Protein AF-A0A9P6M6J8-F1 (afdb_monomer_lite)

Sequence (1151 aa):
MHLSLTLSAIASALVLACSTLVEANVAAGYLLLNPTHGPARLKALADNAANIPINRLFISFARPGMVYVPDSKTLKYVGLNYDNNSEDYGFADLQEKVKQLQDGGVEVFLSVGGWDYGCFPFLYTYYSVGGYGENTPNYYKIKKYGSLQGCTTANQWCYTCEPEAQQTTLESFDIFPEPNSPTWKQATDYVIQHAKGDTPVFHPEMVPGRAWIDPRTGANLTVPGNDYFVTQNRDPYQDLVHLGKELGLAGVDIDYEEMWHADYYKNFKGTSTQGPFTSHQTVYKYAAIMRDVQINIQQIHPSLKLGTASAAVGALSGDWWGGNLKNVWYNFFKWYPEVYNFAAQGTNAGGVNVMTYDLSSNMQYSECPAGQESCPLNKQVSYYMKSYADEGMVAHVGYEIGTPAYPAKDHDPENQLPLTKEEFPIILNELGSKGGFFWELYKPADDDNNVDASHVAQEVCKKALGENEERCKHPIPQPAKSVPTWVEELQQQLPFSLHRFQWRNKNRVMASNRTLLATKDRLARSLSSCPNHSGKLTFSSQRSVWYSRQQSGPQQARLILTPRRAFFSTTAKASKPVSSNPSAAPAASAPCSAPAVASRKAALSGSNTAAAAVASRSIAALPFSYDPTGLSAQSAKKPSCDDLNLKNSFYRRKLPEHLISFTSPKGKQLFREMLEEGYGEGYFSLVGNFTTQSEPAYCGPSSLAMVLNSLEVDPQRQWKGAWRWYSDELLECCAPAEQVKAKGITFNQFACLSKCHCDVQVRRANQTSLEQFKKDLEMVCSRDDIHMVVSFSRKSLGQTGDGHFSPIGGYVPKAGMVLVLDTARFKYPSYFVSVERLWKSLFPVDAETGSSRGYFLLSANPNQPAISLCKIPKSNLGPNLPPNTPATVTESAAATDLDAAAKDLSQLNVNAGSETAISAQDILRNANATPSSLVNNGATATSAASNPTATTSTCTSTPLGSVAAGSTIDSKMSWTSLAQTFCKDLPSRIQSENPQSLERMVSVVLQGVPREYAFWISQQQAHRLRDTTELLESIRATELYSLVSSAFPQPMSISEPGSREEKLSQQQHEGALVFGTLFLMSSPSTLFLTLPGRVSKQFEALRRGALDDEGQNRGKDRVLKEEVERMRSGIVDLVNSFCCCGTKSESPAAV

pLDDT: mean 71.24, std 27.84, range [19.55, 98.81]

Radius of gyration: 41.18 Å; chains: 1; bounding box: 142×121×104 Å

InterPro domains:
  IPR007719 Phytochelatin synthase, N-terminal catalytic domain [PF05023] (650-855)
  IPR007719 Phytochelatin synthase, N-terminal catalytic domain [PS51443] (645-863)
  IPR017853 Glycoside hydrolase superfamily [SSF51445] (236-451)
  IPR038156 Phytochelatin synthase, N-terminal domain superfamily [G3DSA:3.90.70.30] (658-862)
  IPR038765 Papain-like cysteine peptidase superfamily [SSF54001] (655-859)
  IPR040409 Phytochelatin synthase [PTHR33447] (648-1051)

Organism: Mortierella alpina (NCBI:txid64518)

Structure (mmCIF, N/CA/C/O backbone):
data_AF-A0A9P6M6J8-F1
#
_entry.id   AF-A0A9P6M6J8-F1
#
loop_
_atom_site.group_PDB
_atom_site.id
_atom_site.type_symbol
_atom_site.label_atom_id
_atom_site.label_alt_id
_atom_site.label_comp_id
_atom_site.label_asym_id
_atom_site.label_entity_id
_atom_site.label_seq_id
_atom_site.pdbx_PDB_ins_code
_atom_site.Cartn_x
_atom_site.Cartn_y
_atom_site.Cartn_z
_atom_site.occupancy
_atom_site.B_iso_or_equiv
_atom_site.auth_seq_id
_atom_site.auth_comp_id
_atom_site.auth_asym_id
_atom_site.auth_atom_id
_atom_site.pdbx_PDB_model_num
ATOM 1 N N . MET A 1 1 ? -19.722 -8.526 44.271 1.00 37.53 1 MET A N 1
ATOM 2 C CA . MET A 1 1 ? -18.495 -8.701 43.460 1.00 37.53 1 MET A CA 1
ATOM 3 C C . MET A 1 1 ? -18.768 -8.821 41.960 1.00 37.53 1 MET A C 1
ATOM 5 O O . MET A 1 1 ? -18.213 -8.011 41.235 1.00 37.53 1 MET A O 1
ATOM 9 N N . HIS A 1 2 ? -19.617 -9.734 41.462 1.00 28.19 2 HIS A N 1
ATOM 10 C CA . HIS A 1 2 ? -19.750 -9.948 40.003 1.00 28.19 2 HIS A CA 1
ATOM 11 C C . HIS A 1 2 ? -20.159 -8.726 39.149 1.00 28.19 2 HIS A C 1
ATOM 13 O O . HIS A 1 2 ? -19.746 -8.655 37.998 1.00 28.19 2 HIS A O 1
ATOM 19 N N . LEU A 1 3 ? -20.884 -7.739 39.694 1.00 26.09 3 LEU A N 1
ATOM 20 C CA . LEU A 1 3 ? -21.322 -6.556 38.930 1.00 26.09 3 LEU A CA 1
ATOM 21 C C . LEU A 1 3 ? -20.181 -5.617 38.478 1.00 26.09 3 LEU A C 1
ATOM 23 O O . LEU A 1 3 ? -20.353 -4.860 37.527 1.00 26.09 3 LEU A O 1
ATOM 27 N N . SER A 1 4 ? -19.022 -5.648 39.144 1.00 28.45 4 SER A N 1
ATOM 28 C CA . SER A 1 4 ? -17.904 -4.738 38.845 1.00 28.45 4 SER A CA 1
ATOM 29 C C . SER A 1 4 ? -17.068 -5.192 37.644 1.00 28.45 4 SER A C 1
ATOM 31 O O . SER A 1 4 ? -16.562 -4.357 36.902 1.00 28.45 4 SER A O 1
ATOM 33 N N . LEU A 1 5 ? -16.963 -6.506 37.413 1.00 29.12 5 LEU A N 1
ATOM 34 C CA . LEU A 1 5 ? -16.210 -7.081 36.288 1.00 29.12 5 LEU A CA 1
ATOM 35 C C . LEU A 1 5 ? -16.887 -6.801 34.937 1.00 29.12 5 LEU A C 1
ATOM 37 O O . LEU A 1 5 ? -16.212 -6.536 33.945 1.00 29.12 5 LEU A O 1
ATOM 41 N N . THR A 1 6 ? -18.222 -6.799 34.905 1.00 32.31 6 THR A N 1
ATOM 42 C CA . THR A 1 6 ? -18.998 -6.534 33.687 1.00 32.31 6 THR A CA 1
ATOM 43 C C . THR A 1 6 ? -18.896 -5.089 33.199 1.00 32.31 6 THR A C 1
ATOM 45 O O . THR A 1 6 ? -18.901 -4.872 31.991 1.00 32.31 6 THR A O 1
ATOM 48 N N . LEU A 1 7 ? -18.762 -4.094 34.090 1.00 29.31 7 LEU A N 1
ATOM 49 C CA . LEU A 1 7 ? -18.626 -2.698 33.652 1.00 29.31 7 LEU A CA 1
ATOM 50 C C . LEU A 1 7 ? -17.254 -2.396 33.036 1.00 29.31 7 LEU A C 1
ATOM 52 O O . LEU A 1 7 ? -17.211 -1.682 32.037 1.00 29.31 7 LEU A O 1
ATOM 56 N N . SER A 1 8 ? -16.157 -2.967 33.549 1.00 28.59 8 SER A N 1
ATOM 57 C CA . SER A 1 8 ? -14.836 -2.793 32.921 1.00 28.59 8 SER A CA 1
ATOM 58 C C . SER A 1 8 ? -14.794 -3.381 31.508 1.00 28.59 8 SER A C 1
ATOM 60 O O . SER A 1 8 ? -14.312 -2.723 30.591 1.00 28.59 8 SER A O 1
ATOM 62 N N . ALA A 1 9 ? -15.375 -4.569 31.299 1.00 30.28 9 ALA A N 1
ATOM 63 C CA . ALA A 1 9 ? -15.461 -5.183 29.972 1.00 30.28 9 ALA A CA 1
ATOM 64 C C . ALA A 1 9 ? -16.260 -4.322 28.970 1.00 30.28 9 ALA A C 1
ATOM 66 O O . ALA A 1 9 ? -15.858 -4.174 27.816 1.00 30.28 9 ALA A O 1
ATOM 67 N N . ILE A 1 10 ? -17.364 -3.710 29.415 1.00 33.81 10 ILE A N 1
ATOM 68 C CA . ILE A 1 10 ? -18.182 -2.810 28.585 1.00 33.81 10 ILE A CA 1
ATOM 69 C C . ILE A 1 10 ? -17.449 -1.487 28.303 1.00 33.81 10 ILE A C 1
ATOM 71 O O . ILE A 1 10 ? -17.524 -0.983 27.184 1.00 33.81 10 ILE A O 1
ATOM 75 N N . ALA A 1 11 ? -16.697 -0.946 29.268 1.00 28.34 11 ALA A N 1
ATOM 76 C CA . ALA A 1 11 ? -15.881 0.250 29.063 1.00 28.34 11 ALA A CA 1
ATOM 77 C C . ALA A 1 11 ? -14.791 0.021 28.000 1.00 28.34 11 ALA A C 1
ATOM 79 O O . ALA A 1 11 ? -14.691 0.802 27.054 1.00 28.34 11 ALA A O 1
ATOM 80 N N . SER A 1 12 ? -14.041 -1.086 28.086 1.00 30.83 12 SER A N 1
ATOM 81 C CA . SER A 1 12 ? -13.062 -1.471 27.059 1.00 30.83 12 SER A CA 1
ATOM 82 C C . SER A 1 12 ? -13.713 -1.667 25.684 1.00 30.83 12 SER A C 1
ATOM 84 O O . SER A 1 12 ? -13.188 -1.184 24.682 1.00 30.83 12 SER A O 1
ATOM 86 N N . ALA A 1 13 ? -14.887 -2.307 25.624 1.00 30.20 13 ALA A N 1
ATOM 87 C CA . ALA A 1 13 ? -15.611 -2.522 24.372 1.00 30.20 13 ALA A CA 1
ATOM 88 C C . ALA A 1 13 ? -16.101 -1.217 23.711 1.00 30.20 13 ALA A C 1
ATOM 90 O O . ALA A 1 13 ? -16.095 -1.123 22.484 1.00 30.20 13 ALA A O 1
ATOM 91 N N . LEU A 1 14 ? -16.493 -0.196 24.487 1.00 26.81 14 LEU A N 1
ATOM 92 C CA . LEU A 1 14 ? -16.896 1.102 23.927 1.00 26.81 14 LEU A CA 1
ATOM 93 C C . LEU A 1 14 ? -15.711 1.928 23.406 1.00 26.81 14 LEU A C 1
ATOM 95 O O . LEU A 1 14 ? -15.878 2.642 22.419 1.00 26.81 14 LEU A O 1
ATOM 99 N N . VAL A 1 15 ? -14.523 1.817 24.012 1.00 27.34 15 VAL A N 1
ATOM 100 C CA . VAL A 1 15 ? -13.312 2.509 23.524 1.00 27.34 15 VAL A CA 1
ATOM 101 C C . VAL A 1 15 ? -12.905 1.992 22.137 1.00 27.34 15 VAL A C 1
ATOM 103 O O . VAL A 1 15 ? -12.633 2.792 21.245 1.00 27.34 15 VAL A O 1
ATOM 106 N N . LEU A 1 16 ? -12.978 0.676 21.907 1.00 29.61 16 LEU A N 1
ATOM 107 C CA . LEU A 1 16 ? -12.744 0.056 20.591 1.00 29.61 16 LEU A CA 1
ATOM 108 C C . LEU A 1 16 ? -13.822 0.378 19.536 1.00 29.61 16 LEU A C 1
ATOM 110 O O . LEU A 1 16 ? -13.581 0.211 18.342 1.00 29.61 16 LEU A O 1
ATOM 114 N N . ALA A 1 17 ? -15.007 0.845 19.941 1.00 26.95 17 ALA A N 1
ATOM 115 C CA . ALA A 1 17 ? -16.120 1.127 19.031 1.00 26.95 17 ALA A CA 1
ATOM 116 C C . ALA A 1 17 ? -16.129 2.562 18.464 1.00 26.95 17 ALA A C 1
ATOM 118 O O . ALA A 1 17 ? -16.988 2.878 17.637 1.00 26.95 17 ALA A O 1
ATOM 119 N N . CYS A 1 18 ? -15.209 3.434 18.898 1.00 26.75 18 CYS A N 1
ATOM 120 C CA . CYS A 1 18 ? -15.152 4.841 18.480 1.00 26.75 18 CYS A CA 1
ATOM 121 C C . CYS A 1 18 ? -13.843 5.237 17.769 1.00 26.75 18 CYS A C 1
ATOM 123 O O . CYS A 1 18 ? -13.545 6.424 17.624 1.00 26.75 18 CYS A O 1
ATOM 125 N N . SER A 1 19 ? -13.086 4.264 17.262 1.00 26.41 19 SER A N 1
ATOM 126 C CA . SER A 1 19 ? -12.031 4.527 16.284 1.00 26.41 19 SER A CA 1
ATOM 127 C C . SER A 1 19 ? -12.654 4.870 14.927 1.00 26.41 19 SER A C 1
ATOM 129 O O . SER A 1 19 ? -13.289 4.035 14.280 1.00 26.41 19 SER A O 1
ATOM 131 N N . THR A 1 20 ? -12.429 6.092 14.444 1.00 30.48 20 THR A N 1
ATOM 132 C CA . THR A 1 20 ? -12.384 6.341 12.996 1.00 30.48 20 THR A CA 1
ATOM 133 C C . THR A 1 20 ? -11.325 5.439 12.348 1.00 30.48 20 THR A C 1
ATOM 135 O O . THR A 1 20 ? -10.426 4.957 13.035 1.00 30.48 20 THR A O 1
ATOM 138 N N . LEU A 1 21 ? -11.390 5.229 11.028 1.00 36.88 21 LEU A N 1
ATOM 139 C CA . LEU A 1 21 ? -10.290 4.611 10.271 1.00 36.88 21 LEU A CA 1
ATOM 140 C C . LEU A 1 21 ? -9.108 5.591 10.207 1.00 36.88 21 LEU A C 1
ATOM 142 O O . LEU A 1 21 ? -8.902 6.277 9.210 1.00 36.88 21 LEU A O 1
ATOM 146 N N . VAL A 1 22 ? -8.397 5.695 11.327 1.00 39.78 22 VAL A N 1
ATOM 147 C CA . VAL A 1 22 ? -7.125 6.397 11.461 1.00 39.78 22 VAL A CA 1
ATOM 148 C C . VAL A 1 22 ? -6.028 5.378 11.196 1.00 39.78 22 VAL A C 1
ATOM 150 O O . VAL A 1 22 ? -6.061 4.263 11.717 1.00 39.78 22 VAL A O 1
ATOM 153 N N . GLU A 1 23 ? -5.074 5.774 10.370 1.00 53.59 23 GLU A N 1
ATOM 154 C CA . GLU A 1 23 ? -3.781 5.117 10.229 1.00 53.59 23 GLU A CA 1
ATOM 155 C C . GLU A 1 23 ? -3.157 4.949 11.624 1.00 53.59 23 GLU A C 1
ATOM 157 O O . GLU A 1 23 ? -3.067 5.915 12.380 1.00 53.59 23 GLU A O 1
ATOM 162 N N . ALA A 1 24 ? -2.815 3.721 12.018 1.00 64.81 24 ALA A N 1
ATOM 163 C CA . ALA A 1 24 ? -2.282 3.487 13.355 1.00 64.81 24 ALA A CA 1
ATOM 164 C C . ALA A 1 24 ? -0.901 4.143 13.470 1.00 64.81 24 ALA A C 1
ATOM 166 O O . ALA A 1 24 ? -0.001 3.820 12.697 1.00 64.81 24 ALA A O 1
ATOM 167 N N . ASN A 1 25 ? -0.729 5.042 14.440 1.00 85.38 25 ASN A N 1
ATOM 168 C CA . ASN A 1 25 ? 0.564 5.666 14.696 1.00 85.38 25 ASN A CA 1
ATOM 169 C C . ASN A 1 25 ? 1.546 4.605 15.215 1.00 85.38 25 ASN A C 1
ATOM 171 O O . ASN A 1 25 ? 1.278 3.928 16.213 1.00 85.38 25 ASN A O 1
ATOM 175 N N . VAL A 1 26 ? 2.677 4.450 14.526 1.00 88.94 26 VAL A N 1
ATOM 176 C CA . VAL A 1 26 ? 3.645 3.373 14.777 1.00 88.94 26 VAL A CA 1
ATOM 177 C C . VAL A 1 26 ? 5.020 3.950 15.092 1.00 88.94 26 VAL A C 1
ATOM 179 O O . VAL A 1 26 ? 5.544 4.776 14.351 1.00 88.94 26 VAL A O 1
ATOM 182 N N . ALA A 1 27 ? 5.618 3.471 16.177 1.00 93.31 27 ALA A N 1
ATOM 183 C CA . ALA A 1 27 ? 7.047 3.565 16.435 1.00 93.31 27 ALA A CA 1
ATOM 184 C C . ALA A 1 27 ? 7.577 2.129 16.456 1.00 93.31 27 ALA A C 1
ATOM 186 O O . ALA A 1 27 ? 7.214 1.363 17.355 1.00 93.31 27 ALA A O 1
ATOM 187 N N . ALA A 1 28 ? 8.364 1.743 15.450 1.00 93.81 28 ALA A N 1
ATOM 188 C CA . ALA A 1 28 ? 8.821 0.363 15.299 1.00 93.81 28 ALA A CA 1
ATOM 189 C C . ALA A 1 28 ? 10.336 0.225 15.174 1.00 93.81 28 ALA A C 1
ATOM 191 O O . ALA A 1 28 ? 11.006 1.086 14.617 1.00 93.81 28 ALA A O 1
ATOM 192 N N . GLY A 1 29 ? 10.862 -0.905 15.632 1.00 93.31 29 GLY A N 1
ATOM 193 C CA . GLY A 1 29 ? 12.247 -1.293 15.389 1.00 93.31 29 GLY A CA 1
ATOM 194 C C . GLY A 1 29 ? 12.328 -2.659 14.726 1.00 93.31 29 GLY A C 1
ATOM 195 O O . GLY A 1 29 ? 11.470 -3.511 14.961 1.00 93.31 29 GLY A O 1
ATOM 196 N N . TYR A 1 30 ? 13.369 -2.867 13.931 1.00 93.19 30 TYR A N 1
ATOM 197 C CA . TYR A 1 30 ? 13.817 -4.189 13.510 1.00 93.19 30 TYR A CA 1
ATOM 198 C C . TYR A 1 30 ? 14.819 -4.755 14.529 1.00 93.19 30 TYR A C 1
ATOM 200 O O . TYR A 1 30 ? 15.534 -4.008 15.209 1.00 93.19 30 TYR A O 1
ATOM 208 N N . LEU A 1 31 ? 14.840 -6.081 14.656 1.00 94.12 31 LEU A N 1
ATOM 209 C CA . LEU A 1 31 ? 15.809 -6.843 15.437 1.00 94.12 31 LEU A CA 1
ATOM 210 C C . LEU A 1 31 ? 16.305 -8.037 14.617 1.00 94.12 31 LEU A C 1
ATOM 212 O O . LEU A 1 31 ? 15.578 -9.021 14.444 1.00 94.12 31 LEU A O 1
ATOM 216 N N . LEU A 1 32 ? 17.571 -7.974 14.208 1.00 89.62 32 LEU A N 1
ATOM 217 C CA . LEU A 1 32 ? 18.264 -9.054 13.519 1.00 89.62 32 LEU A CA 1
ATOM 218 C C . LEU A 1 32 ? 18.553 -10.219 14.481 1.00 89.62 32 LEU A C 1
ATOM 220 O O . LEU A 1 32 ? 19.483 -10.185 15.299 1.00 89.62 32 LEU A O 1
ATOM 224 N N . LEU A 1 33 ? 17.758 -11.280 14.371 1.00 89.31 33 LEU A N 1
ATOM 225 C CA . LEU A 1 33 ? 17.939 -12.527 15.100 1.00 89.31 33 LEU A CA 1
ATOM 226 C C . LEU A 1 33 ? 19.137 -13.314 14.552 1.00 89.31 33 LEU A C 1
ATOM 228 O O . LEU A 1 33 ? 19.392 -13.386 13.355 1.00 89.31 33 LEU A O 1
ATOM 232 N N . ASN A 1 34 ? 19.914 -13.872 15.478 1.00 84.62 34 ASN A N 1
ATOM 233 C CA . ASN A 1 34 ? 21.111 -14.670 15.230 1.00 84.62 34 ASN A CA 1
ATOM 234 C C . ASN A 1 34 ? 21.470 -15.442 16.518 1.00 84.62 34 ASN A C 1
ATOM 236 O O . ASN A 1 34 ? 21.108 -14.966 17.602 1.00 84.62 34 ASN A O 1
ATOM 240 N N . PRO A 1 35 ? 22.241 -16.547 16.460 1.00 82.25 35 PRO A N 1
ATOM 241 C CA . PRO A 1 35 ? 22.458 -17.407 17.629 1.00 82.25 35 PRO A CA 1
ATOM 242 C C . PRO A 1 35 ? 23.267 -16.743 18.752 1.00 82.25 35 PRO A C 1
ATOM 244 O O . PRO A 1 35 ? 23.207 -17.171 19.902 1.00 82.25 35 PRO A O 1
ATOM 247 N N . THR A 1 36 ? 24.060 -15.719 18.425 1.00 85.38 36 THR A N 1
ATOM 248 C CA . THR A 1 36 ? 25.031 -15.100 19.341 1.00 85.38 36 THR A CA 1
ATOM 249 C C . THR A 1 36 ? 24.397 -14.019 20.217 1.00 85.38 36 THR A C 1
ATOM 251 O O . THR A 1 36 ? 24.779 -13.844 21.375 1.00 85.38 36 THR A O 1
ATOM 254 N N . HIS A 1 37 ? 23.453 -13.253 19.662 1.00 87.06 37 HIS A N 1
ATOM 255 C CA . HIS A 1 37 ? 22.896 -12.056 20.300 1.00 87.06 37 HIS A CA 1
ATOM 256 C C . HIS A 1 37 ? 21.366 -11.967 20.239 1.00 87.06 37 HIS A C 1
ATOM 258 O O . HIS A 1 37 ? 20.782 -11.292 21.089 1.00 87.06 37 HIS A O 1
ATOM 264 N N . GLY A 1 38 ? 20.714 -12.646 19.287 1.00 90.00 38 GLY A N 1
ATOM 265 C CA . GLY A 1 38 ? 19.264 -12.594 19.074 1.00 90.00 38 GLY A CA 1
ATOM 266 C C . GLY A 1 38 ? 18.456 -12.935 20.331 1.00 90.00 38 GLY A C 1
ATOM 267 O O . GLY A 1 38 ? 17.719 -12.067 20.800 1.00 90.00 38 GLY A O 1
ATOM 268 N N . PRO A 1 39 ? 18.633 -14.124 20.943 1.00 92.69 39 PRO A N 1
ATOM 269 C CA . PRO A 1 39 ? 17.901 -14.507 22.153 1.00 92.69 39 PRO A CA 1
ATOM 270 C C . PRO A 1 39 ? 18.103 -13.552 23.336 1.00 92.69 39 PRO A C 1
ATOM 272 O O . PRO A 1 39 ? 17.147 -13.190 24.020 1.00 92.69 39 PRO A O 1
ATOM 275 N N . ALA A 1 40 ? 19.332 -13.075 23.560 1.00 93.94 40 ALA A N 1
ATOM 276 C CA . ALA A 1 40 ? 19.631 -12.155 24.659 1.00 93.94 40 ALA A CA 1
ATOM 277 C C . ALA A 1 40 ? 18.985 -10.770 24.459 1.00 93.94 40 ALA A C 1
ATOM 279 O O . ALA A 1 40 ? 18.443 -10.205 25.411 1.00 93.94 40 ALA A O 1
ATOM 280 N N . ARG A 1 41 ? 19.011 -10.239 23.227 1.00 95.31 41 ARG A N 1
ATOM 281 C CA . ARG A 1 41 ? 18.348 -8.979 22.849 1.00 95.31 41 ARG A CA 1
ATOM 282 C C . ARG A 1 41 ? 16.826 -9.111 22.918 1.00 95.31 41 ARG A C 1
ATOM 284 O O . ARG A 1 41 ? 16.178 -8.305 23.580 1.00 95.31 41 ARG A O 1
ATOM 291 N N . LEU A 1 42 ? 16.254 -10.154 22.311 1.00 96.56 42 LEU A N 1
ATOM 292 C CA . LEU A 1 42 ? 14.807 -10.373 22.299 1.00 96.56 42 LEU A CA 1
ATOM 293 C C . LEU A 1 42 ? 14.250 -10.563 23.716 1.00 96.56 42 LEU A C 1
ATOM 295 O O . LEU A 1 42 ? 13.230 -9.963 24.052 1.00 96.56 42 LEU A O 1
ATOM 299 N N . LYS A 1 43 ? 14.952 -11.312 24.579 1.00 96.31 43 LYS A N 1
ATOM 300 C CA . LYS A 1 43 ? 14.589 -11.425 25.996 1.00 96.31 43 LYS A CA 1
ATOM 301 C C . LYS A 1 43 ? 14.625 -10.066 26.704 1.00 96.31 43 LYS A C 1
ATOM 303 O O . LYS A 1 43 ? 13.709 -9.768 27.458 1.00 96.31 43 LYS A O 1
ATOM 308 N N . ALA A 1 44 ? 15.631 -9.225 26.450 1.00 96.88 44 ALA A N 1
ATOM 309 C CA . ALA A 1 44 ? 15.718 -7.897 27.065 1.00 96.88 44 ALA A CA 1
ATOM 310 C C . ALA A 1 44 ? 14.534 -6.990 26.681 1.00 96.88 44 ALA A C 1
ATOM 312 O O . ALA A 1 44 ? 14.011 -6.279 27.540 1.00 96.88 44 ALA A O 1
ATOM 313 N N . LEU A 1 45 ? 14.076 -7.052 25.424 1.00 97.62 45 LEU A N 1
ATOM 314 C CA . LEU A 1 45 ? 12.857 -6.369 24.977 1.00 97.62 45 LEU A CA 1
ATOM 315 C C . LEU A 1 45 ? 11.604 -6.950 25.656 1.00 97.62 45 LEU A C 1
ATOM 317 O O . LEU A 1 45 ? 10.797 -6.194 26.192 1.00 97.62 45 LEU A O 1
ATOM 321 N N . ALA A 1 46 ? 11.458 -8.279 25.670 1.00 97.81 46 ALA A N 1
ATOM 322 C CA . ALA A 1 46 ? 10.295 -8.977 26.224 1.00 97.81 46 ALA A CA 1
ATOM 323 C C . ALA A 1 46 ? 10.137 -8.783 27.744 1.00 97.81 46 ALA A C 1
ATOM 325 O O . ALA A 1 46 ? 9.042 -8.468 28.208 1.00 97.81 46 ALA A O 1
ATOM 326 N N . ASP A 1 47 ? 11.237 -8.852 28.503 1.00 97.38 47 ASP A N 1
ATOM 327 C CA . ASP A 1 47 ? 11.292 -8.569 29.948 1.00 97.38 47 ASP A CA 1
ATOM 328 C C . ASP A 1 47 ? 10.791 -7.149 30.297 1.00 97.38 47 ASP A C 1
ATOM 330 O O . ASP A 1 47 ? 10.413 -6.886 31.438 1.00 97.38 47 ASP A O 1
ATOM 334 N N . ASN A 1 48 ? 10.794 -6.226 29.326 1.00 97.00 48 ASN A N 1
ATOM 335 C CA . ASN A 1 48 ? 10.466 -4.809 29.495 1.00 97.00 48 ASN A CA 1
ATOM 336 C C . ASN A 1 48 ? 9.318 -4.338 28.576 1.00 97.00 48 ASN A C 1
ATOM 338 O O . ASN A 1 48 ? 9.137 -3.134 28.407 1.00 97.00 48 ASN A O 1
ATOM 342 N N . ALA A 1 49 ? 8.539 -5.248 27.981 1.00 96.44 49 ALA A N 1
ATOM 343 C CA . ALA A 1 49 ? 7.655 -4.977 26.836 1.00 96.44 49 ALA A CA 1
ATOM 344 C C . ALA A 1 49 ? 6.678 -3.787 26.984 1.00 96.44 49 ALA A C 1
ATOM 346 O O . ALA A 1 49 ? 6.413 -3.070 26.017 1.00 96.44 49 ALA A O 1
ATOM 347 N N . ALA A 1 50 ? 6.162 -3.546 28.192 1.00 94.31 50 ALA A N 1
ATOM 348 C CA . ALA A 1 50 ? 5.273 -2.415 28.481 1.00 94.31 50 ALA A CA 1
ATOM 349 C C . ALA A 1 50 ? 5.977 -1.042 28.444 1.00 94.31 50 ALA A C 1
ATOM 351 O O . ALA A 1 50 ? 5.319 -0.023 28.253 1.00 94.31 50 ALA A O 1
ATOM 352 N N . ASN A 1 51 ? 7.302 -1.024 28.616 1.00 94.81 51 ASN A N 1
ATOM 353 C CA . ASN A 1 51 ? 8.118 0.175 28.799 1.00 94.81 51 ASN A CA 1
ATOM 354 C C . ASN A 1 51 ? 9.063 0.464 27.623 1.00 94.81 51 ASN A C 1
ATOM 356 O O . ASN A 1 51 ? 9.633 1.548 27.595 1.00 94.81 51 ASN A O 1
ATOM 360 N N . ILE A 1 52 ? 9.271 -0.458 26.674 1.00 95.88 52 ILE A N 1
ATOM 361 C CA . ILE A 1 52 ? 10.187 -0.208 25.546 1.00 95.88 52 ILE A CA 1
ATOM 362 C C . ILE A 1 52 ? 9.620 0.851 24.579 1.00 95.88 52 ILE A C 1
ATOM 364 O O . ILE A 1 52 ? 8.425 0.799 24.281 1.00 95.88 52 ILE A O 1
ATOM 368 N N . PRO A 1 53 ? 10.440 1.776 24.035 1.00 95.56 53 PRO A N 1
ATOM 369 C CA . PRO A 1 53 ? 9.989 2.931 23.238 1.00 95.56 53 PRO A CA 1
ATOM 370 C C . PRO A 1 53 ? 9.527 2.590 21.802 1.00 95.56 53 PRO A C 1
ATOM 372 O O . PRO A 1 53 ? 9.764 3.342 20.861 1.00 95.56 53 PRO A O 1
ATOM 375 N N . ILE A 1 54 ? 8.853 1.452 21.628 1.00 95.56 54 ILE A N 1
ATOM 376 C CA . ILE A 1 54 ? 8.216 0.983 20.393 1.00 95.56 54 ILE A CA 1
ATOM 377 C C . ILE A 1 54 ? 6.847 0.364 20.708 1.00 95.56 54 ILE A C 1
ATOM 379 O O . ILE A 1 54 ? 6.636 -0.180 21.793 1.00 95.56 54 ILE A O 1
ATOM 383 N N . ASN A 1 55 ? 5.922 0.419 19.748 1.00 95.19 55 ASN A N 1
ATOM 384 C CA . ASN A 1 55 ? 4.663 -0.341 19.760 1.00 95.19 55 ASN A CA 1
ATOM 385 C C . ASN A 1 55 ? 4.606 -1.429 18.670 1.00 95.19 55 ASN A C 1
ATOM 387 O O . ASN A 1 55 ? 3.607 -2.140 18.569 1.00 95.19 55 ASN A O 1
ATOM 391 N N . ARG A 1 56 ? 5.676 -1.603 17.883 1.00 96.62 56 ARG A N 1
ATOM 392 C CA . ARG A 1 56 ? 5.840 -2.704 16.923 1.00 96.62 56 ARG A CA 1
ATOM 393 C C . ARG A 1 56 ? 7.302 -3.157 16.850 1.00 96.62 56 ARG A C 1
ATOM 395 O O . ARG A 1 56 ? 8.208 -2.334 16.926 1.00 96.62 56 ARG A O 1
ATOM 402 N N . LEU A 1 57 ? 7.527 -4.457 16.696 1.00 97.56 57 LEU A N 1
ATOM 403 C CA . LEU A 1 57 ? 8.845 -5.074 16.537 1.00 97.56 57 LEU A CA 1
ATOM 404 C C . LEU A 1 57 ? 8.835 -5.962 15.293 1.00 97.56 57 LEU A C 1
ATOM 406 O O . LEU A 1 57 ? 8.022 -6.878 15.217 1.00 97.56 57 LEU A O 1
ATOM 410 N N . PHE A 1 58 ? 9.759 -5.743 14.365 1.00 96.62 58 PHE A N 1
ATOM 411 C CA . PHE A 1 58 ? 10.031 -6.677 13.277 1.00 96.62 58 PHE A CA 1
ATOM 412 C C . PHE A 1 58 ? 11.209 -7.568 13.689 1.00 96.62 58 PHE A C 1
ATOM 414 O O . PHE A 1 58 ? 12.326 -7.087 13.850 1.00 96.62 58 PHE A O 1
ATOM 421 N N . ILE A 1 59 ? 10.975 -8.862 13.901 1.00 96.12 59 ILE A N 1
ATOM 422 C CA . ILE A 1 59 ? 12.057 -9.844 14.044 1.00 96.12 59 ILE A CA 1
ATOM 423 C C . ILE A 1 59 ? 12.474 -10.326 12.654 1.00 96.12 59 ILE A C 1
ATOM 425 O O . ILE A 1 59 ? 11.620 -10.638 11.820 1.00 96.12 59 ILE A O 1
ATOM 429 N N . SER A 1 60 ? 13.778 -10.358 12.390 1.00 87.19 60 SER A N 1
ATOM 430 C CA . SER A 1 60 ? 14.316 -10.560 11.043 1.00 87.19 60 SER A CA 1
ATOM 431 C C . SER A 1 60 ? 15.570 -11.451 11.042 1.00 87.19 60 SER A C 1
ATOM 433 O O . SER A 1 60 ? 16.234 -11.580 12.065 1.00 87.19 60 SER A O 1
ATOM 435 N N . PHE A 1 61 ? 15.939 -12.146 9.964 1.00 90.31 61 PHE A N 1
ATOM 436 C CA . PHE A 1 61 ? 15.180 -12.411 8.735 1.00 90.31 61 PHE A CA 1
ATOM 437 C C . PHE A 1 61 ? 14.893 -13.912 8.612 1.00 90.31 61 PHE A C 1
ATOM 439 O O . PHE A 1 61 ? 15.790 -14.746 8.766 1.00 90.31 61 PHE A O 1
ATOM 446 N N . ALA A 1 62 ? 13.645 -14.267 8.307 1.00 94.31 62 ALA A N 1
ATOM 447 C CA . ALA A 1 62 ? 13.322 -15.591 7.783 1.00 94.31 62 ALA A CA 1
ATOM 448 C C . ALA A 1 62 ? 13.667 -15.662 6.284 1.00 94.31 62 ALA A C 1
ATOM 450 O O . ALA A 1 62 ? 13.712 -14.645 5.588 1.00 94.31 62 ALA A O 1
ATOM 451 N N . ARG A 1 63 ? 13.940 -16.870 5.782 1.00 94.25 63 ARG A N 1
ATOM 452 C CA . ARG A 1 63 ? 14.355 -17.069 4.386 1.00 94.25 63 ARG A CA 1
ATOM 453 C C . ARG A 1 63 ? 13.174 -17.041 3.414 1.00 94.25 63 ARG A C 1
ATOM 455 O O . ARG A 1 63 ? 12.159 -17.660 3.713 1.00 94.25 63 ARG A O 1
ATOM 462 N N . PRO A 1 64 ? 13.301 -16.442 2.218 1.00 95.38 64 PRO A N 1
ATOM 463 C CA . PRO A 1 64 ? 12.279 -16.548 1.179 1.00 95.38 64 PRO A CA 1
ATOM 464 C C . PRO A 1 64 ? 12.026 -17.992 0.725 1.00 95.38 64 PRO A C 1
ATOM 466 O O . PRO A 1 64 ? 10.893 -18.335 0.409 1.00 95.38 64 PRO A O 1
ATOM 469 N N . GLY A 1 65 ? 13.044 -18.861 0.756 1.00 93.00 65 GLY A N 1
ATOM 470 C CA . GLY A 1 65 ? 12.907 -20.307 0.551 1.00 93.00 65 GLY A CA 1
ATOM 471 C C . GLY A 1 65 ? 12.509 -21.110 1.801 1.00 93.00 65 GLY A C 1
ATOM 472 O O . GLY A 1 65 ? 12.816 -22.304 1.861 1.00 93.00 65 GLY A O 1
ATOM 473 N N . MET A 1 66 ? 11.914 -20.483 2.828 1.00 95.38 66 MET A N 1
ATOM 474 C CA . MET A 1 66 ? 11.602 -21.143 4.103 1.00 95.38 66 MET A CA 1
ATOM 475 C C . MET A 1 66 ? 10.630 -22.321 3.978 1.00 95.38 66 MET A C 1
ATOM 477 O O . MET A 1 66 ? 9.742 -22.348 3.129 1.00 95.38 66 MET A O 1
ATOM 481 N N . VAL A 1 67 ? 10.764 -23.269 4.909 1.00 96.00 67 VAL A N 1
ATOM 482 C CA . VAL A 1 67 ? 9.792 -24.339 5.149 1.00 96.00 67 VAL A CA 1
ATOM 483 C C . VAL A 1 67 ? 9.340 -24.317 6.606 1.00 96.00 67 VAL A C 1
ATOM 485 O O . VAL A 1 67 ? 10.158 -24.379 7.527 1.00 96.00 67 VAL A O 1
ATOM 488 N N . TYR A 1 68 ? 8.024 -24.310 6.806 1.00 97.50 68 TYR A N 1
ATOM 489 C CA . TYR A 1 68 ? 7.368 -24.553 8.085 1.00 97.50 68 TYR A CA 1
ATOM 490 C C . TYR A 1 68 ? 6.199 -25.522 7.891 1.00 97.50 68 TYR A C 1
ATOM 492 O O . TYR A 1 68 ? 5.234 -25.238 7.184 1.00 97.50 68 TYR A O 1
ATOM 500 N N . VAL A 1 69 ? 6.276 -26.688 8.534 1.00 95.75 69 VAL A N 1
ATOM 501 C CA . VAL A 1 69 ? 5.187 -27.668 8.503 1.00 95.75 69 VAL A CA 1
ATOM 502 C C . VAL A 1 69 ? 4.206 -27.324 9.634 1.00 95.75 69 VAL A C 1
ATOM 504 O O . VAL A 1 69 ? 4.645 -27.204 10.777 1.00 95.75 69 VAL A O 1
ATOM 507 N N . PRO A 1 70 ? 2.895 -27.182 9.366 1.00 94.94 70 PRO A N 1
ATOM 508 C CA . PRO A 1 70 ? 1.913 -26.883 10.405 1.00 94.94 70 PRO A CA 1
ATOM 509 C C . PRO A 1 70 ? 1.962 -27.882 11.566 1.00 94.94 70 PRO A C 1
ATOM 511 O O . PRO A 1 70 ? 2.229 -29.068 11.363 1.00 94.94 70 PRO A O 1
ATOM 514 N N . ASP A 1 71 ? 1.734 -27.382 12.778 1.00 94.06 71 ASP A N 1
ATOM 515 C CA . ASP A 1 71 ? 1.883 -28.079 14.061 1.00 94.06 71 ASP A CA 1
ATOM 516 C C . ASP A 1 71 ? 3.298 -28.619 14.380 1.00 94.06 71 ASP A C 1
ATOM 518 O O . ASP A 1 71 ? 3.492 -29.183 15.463 1.00 94.06 71 ASP A O 1
ATOM 522 N N . SER A 1 72 ? 4.316 -28.431 13.520 1.00 96.06 72 SER A N 1
ATOM 523 C CA . SER A 1 72 ? 5.659 -28.991 13.758 1.00 96.06 72 SER A CA 1
ATOM 524 C C . SER A 1 72 ? 6.456 -28.266 14.839 1.00 96.06 72 SER A C 1
ATOM 526 O O . SER A 1 72 ? 7.401 -28.849 15.368 1.00 96.06 72 SER A O 1
ATOM 528 N N . LYS A 1 73 ? 6.104 -27.009 15.147 1.00 96.12 73 LYS A N 1
ATOM 529 C CA . LYS A 1 73 ? 6.636 -26.211 16.269 1.00 96.12 73 LYS A CA 1
ATOM 530 C C . LYS A 1 73 ? 8.162 -26.214 16.336 1.00 96.12 73 LYS A C 1
ATOM 532 O O . LYS A 1 73 ? 8.756 -26.423 17.387 1.00 96.12 73 LYS A O 1
ATOM 537 N N . THR A 1 74 ? 8.797 -26.003 15.182 1.00 96.12 74 THR A N 1
ATOM 538 C CA . THR A 1 74 ? 10.251 -25.866 15.074 1.00 96.12 74 THR A CA 1
ATOM 539 C C . THR A 1 74 ? 10.650 -24.849 14.009 1.00 96.12 74 THR A C 1
ATOM 541 O O . THR A 1 74 ? 10.033 -24.780 12.948 1.00 96.12 74 THR A O 1
ATOM 544 N N . LEU A 1 75 ? 11.709 -24.077 14.273 1.00 95.44 75 LEU A N 1
ATOM 545 C CA . LEU A 1 75 ? 12.259 -23.080 13.341 1.00 95.44 75 LEU A CA 1
ATOM 546 C C . LEU A 1 75 ? 13.313 -23.653 12.374 1.00 95.44 75 LEU A C 1
ATOM 548 O O . LEU A 1 75 ? 13.882 -22.913 11.570 1.00 95.44 75 LEU A O 1
ATOM 552 N N . LYS A 1 76 ? 13.570 -24.968 12.425 1.00 92.94 76 LYS A N 1
ATOM 553 C CA . LYS A 1 76 ? 14.691 -25.659 11.763 1.00 92.94 76 LYS A CA 1
ATOM 554 C C . LYS A 1 76 ? 14.934 -25.297 10.294 1.00 92.94 76 LYS A C 1
ATOM 556 O O . LYS A 1 76 ? 16.085 -25.216 9.873 1.00 92.94 76 LYS A O 1
ATOM 561 N N . TYR A 1 77 ? 13.867 -25.118 9.517 1.00 93.88 77 TYR A N 1
ATOM 562 C CA . TYR A 1 77 ? 13.928 -24.829 8.078 1.00 93.88 77 TYR A CA 1
ATOM 563 C C . TYR A 1 77 ? 13.392 -23.430 7.722 1.00 93.88 77 TYR A C 1
ATOM 565 O O . TYR A 1 77 ? 13.184 -23.119 6.552 1.00 93.88 77 TYR A O 1
ATOM 573 N N . VAL A 1 78 ? 13.214 -22.564 8.726 1.00 93.62 78 VAL A N 1
ATOM 574 C CA . VAL A 1 78 ? 12.776 -21.166 8.564 1.00 93.62 78 VAL A CA 1
ATOM 575 C C . VAL A 1 78 ? 13.948 -20.239 8.203 1.00 93.62 78 VAL A C 1
ATOM 577 O O . VAL A 1 78 ? 13.757 -19.177 7.619 1.00 93.62 78 VAL A O 1
ATOM 580 N N . GLY A 1 79 ? 15.183 -20.628 8.540 1.00 89.00 79 GLY A N 1
ATOM 581 C CA . GLY A 1 79 ? 16.389 -19.831 8.271 1.00 89.00 79 GLY A CA 1
ATOM 582 C C . GLY A 1 79 ? 16.649 -18.685 9.261 1.00 89.00 79 GLY A C 1
ATOM 583 O O . GLY A 1 79 ? 17.639 -17.977 9.110 1.00 89.00 79 GLY A O 1
ATOM 584 N N . LEU A 1 80 ? 15.816 -18.545 10.301 1.00 87.50 80 LEU A N 1
ATOM 585 C CA . LEU A 1 80 ? 15.929 -17.506 11.338 1.00 87.50 80 LEU A CA 1
ATOM 586 C C . LEU A 1 80 ? 17.188 -17.596 12.216 1.00 87.50 80 LEU A C 1
ATOM 588 O O . LEU A 1 80 ? 17.541 -16.615 12.859 1.00 87.50 80 LEU A O 1
ATOM 592 N N . ASN A 1 81 ? 17.829 -18.770 12.301 1.00 82.88 81 ASN A N 1
ATOM 593 C CA . ASN A 1 81 ? 19.017 -19.009 13.133 1.00 82.88 81 ASN A CA 1
ATOM 594 C C . ASN A 1 81 ? 18.885 -18.473 14.582 1.00 82.88 81 ASN A C 1
ATOM 596 O O . ASN A 1 81 ? 19.822 -17.882 15.112 1.00 82.88 81 ASN A O 1
ATOM 600 N N . TYR A 1 82 ? 17.719 -18.640 15.220 1.00 89.19 82 TYR A N 1
ATOM 601 C CA . TYR A 1 82 ? 17.447 -18.058 16.542 1.00 89.19 82 TYR A CA 1
ATOM 602 C C . TYR A 1 82 ? 18.209 -18.783 17.665 1.00 89.19 82 TYR A C 1
ATOM 604 O O . TYR A 1 82 ? 19.023 -18.168 18.350 1.00 89.19 82 TYR A O 1
ATOM 612 N N . ASP A 1 83 ? 18.025 -20.099 17.792 1.00 89.81 83 ASP A N 1
ATOM 613 C CA . ASP A 1 83 ? 18.915 -20.982 18.551 1.00 89.81 83 ASP A CA 1
ATOM 614 C C . ASP A 1 83 ? 19.079 -22.308 17.802 1.00 89.81 83 ASP A C 1
ATOM 616 O O . ASP A 1 83 ? 18.164 -23.117 17.741 1.00 89.81 83 ASP A O 1
ATOM 620 N N . ASN A 1 84 ? 20.263 -22.558 17.246 1.00 86.44 84 ASN A N 1
ATOM 621 C CA . ASN A 1 84 ? 20.535 -23.779 16.481 1.00 86.44 84 ASN A CA 1
ATOM 622 C C . ASN A 1 84 ? 20.949 -24.984 17.360 1.00 86.44 84 ASN A C 1
ATOM 624 O O . ASN A 1 84 ? 21.394 -25.997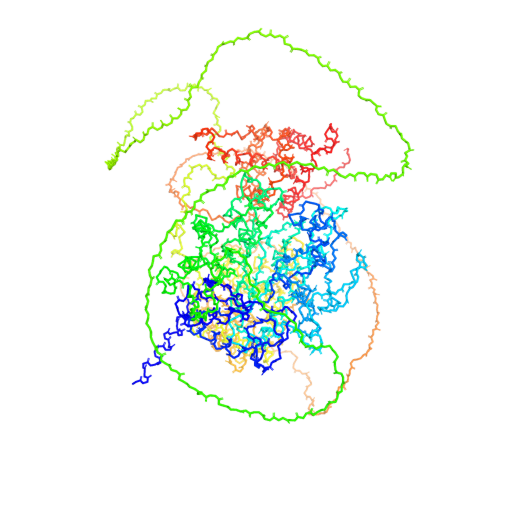 16.817 1.00 86.44 84 ASN A O 1
ATOM 628 N N . ASN A 1 85 ? 20.848 -24.879 18.694 1.00 89.25 85 ASN A N 1
ATOM 629 C CA . ASN A 1 85 ? 21.294 -25.905 19.649 1.00 89.25 85 ASN A CA 1
ATOM 630 C C . ASN A 1 85 ? 20.142 -26.664 20.338 1.00 89.25 85 ASN A C 1
ATOM 632 O O . ASN A 1 85 ? 20.377 -27.733 20.904 1.00 89.25 85 ASN A O 1
ATOM 636 N N . SER A 1 86 ? 18.919 -26.130 20.310 1.00 91.69 86 SER A N 1
ATOM 637 C CA . SER A 1 86 ? 17.707 -26.756 20.857 1.00 91.69 86 SER A CA 1
ATOM 638 C C . SER A 1 86 ? 17.008 -27.670 19.842 1.00 91.69 86 SER A C 1
ATOM 640 O O . SER A 1 86 ? 17.139 -27.509 18.630 1.00 91.69 86 SER A O 1
ATOM 642 N N . GLU A 1 87 ? 16.244 -28.654 20.333 1.00 92.00 87 GLU A N 1
ATOM 643 C CA . GLU A 1 87 ? 15.553 -29.641 19.480 1.00 92.00 87 GLU A CA 1
ATOM 644 C C . GLU A 1 87 ? 14.470 -29.006 18.587 1.00 92.00 87 GLU A C 1
ATOM 646 O O . GLU A 1 87 ? 14.235 -29.469 17.470 1.00 92.00 87 GLU A O 1
ATOM 651 N N . ASP A 1 88 ? 13.842 -27.925 19.057 1.00 95.56 88 ASP A N 1
ATOM 652 C CA . ASP A 1 88 ? 12.841 -27.133 18.341 1.00 95.56 88 ASP A CA 1
ATOM 653 C C . ASP A 1 88 ? 13.447 -25.938 17.577 1.00 95.56 88 ASP A C 1
ATOM 655 O O . ASP A 1 88 ? 12.733 -25.241 16.852 1.00 95.56 88 ASP A O 1
ATOM 659 N N . TYR A 1 89 ? 14.761 -25.725 17.668 1.00 94.88 89 TYR A N 1
ATOM 660 C CA . TYR A 1 89 ? 15.474 -24.563 17.131 1.00 94.88 89 TYR A CA 1
ATOM 661 C C . TYR A 1 89 ? 15.000 -23.218 17.732 1.00 94.88 89 TYR A C 1
ATOM 663 O O . TYR A 1 89 ? 15.005 -22.179 17.065 1.00 94.88 89 TYR A O 1
ATOM 671 N N . GLY A 1 90 ? 14.546 -23.242 18.991 1.00 95.25 90 GLY A N 1
ATOM 672 C CA . GLY A 1 90 ? 14.132 -22.070 19.763 1.00 95.25 90 GLY A CA 1
ATOM 673 C C . GLY A 1 90 ? 12.706 -21.580 19.490 1.00 95.25 90 GLY A C 1
ATOM 674 O O . GLY A 1 90 ? 12.371 -20.455 19.861 1.00 95.25 90 GLY A O 1
ATOM 675 N N . PHE A 1 91 ? 11.855 -22.397 18.860 1.00 97.38 91 PHE A N 1
ATOM 676 C CA . PHE A 1 91 ? 10.453 -22.067 18.577 1.00 97.38 91 PHE A CA 1
ATOM 677 C C . PHE A 1 91 ? 9.667 -21.690 19.842 1.00 97.38 91 PHE A C 1
ATOM 679 O O . PHE A 1 91 ? 8.960 -20.684 19.848 1.00 97.38 91 PHE A O 1
ATOM 686 N N . ALA A 1 92 ? 9.786 -22.479 20.912 1.00 97.69 92 ALA A N 1
ATOM 687 C CA . ALA A 1 92 ? 9.019 -22.290 22.139 1.00 97.69 92 ALA A CA 1
ATOM 688 C C . ALA A 1 92 ? 9.429 -21.015 22.893 1.00 97.69 92 ALA A C 1
ATOM 690 O O . ALA A 1 92 ? 8.564 -20.290 23.381 1.00 97.69 92 ALA A O 1
ATOM 691 N N . ASP A 1 93 ? 10.729 -20.701 22.944 1.00 97.06 93 ASP A N 1
ATOM 692 C CA . ASP A 1 93 ? 11.210 -19.448 23.537 1.00 97.06 93 ASP A CA 1
ATOM 693 C C . ASP A 1 93 ? 10.786 -18.238 22.688 1.00 97.06 93 ASP A C 1
ATOM 695 O O . ASP A 1 93 ? 10.275 -17.262 23.238 1.00 97.06 93 ASP A O 1
ATOM 699 N N . LEU A 1 94 ? 10.883 -18.331 21.353 1.00 97.31 94 LEU A N 1
ATOM 700 C CA . LEU A 1 94 ? 10.413 -17.280 20.448 1.00 97.31 94 LEU A CA 1
ATOM 701 C C . LEU A 1 94 ? 8.909 -17.012 20.621 1.00 97.31 94 LEU A C 1
ATOM 703 O O . LEU A 1 94 ? 8.511 -15.857 20.760 1.00 97.31 94 LEU A O 1
ATOM 707 N N . GLN A 1 95 ? 8.082 -18.061 20.677 1.00 98.12 95 GLN A N 1
ATOM 708 C CA . GLN A 1 95 ? 6.643 -17.966 20.950 1.00 98.12 95 GLN A CA 1
ATOM 709 C C . GLN A 1 95 ? 6.365 -17.316 22.321 1.00 98.12 95 GLN A C 1
ATOM 711 O O . GLN A 1 95 ? 5.477 -16.468 22.440 1.00 98.12 95 GLN A O 1
ATOM 716 N N . GLU A 1 96 ? 7.145 -17.656 23.354 1.00 98.44 96 GLU A N 1
ATOM 717 C CA . GLU A 1 96 ? 7.036 -17.038 24.680 1.00 98.44 96 GLU A CA 1
ATOM 718 C C . GLU A 1 96 ? 7.349 -15.531 24.634 1.00 98.44 96 GLU A C 1
ATOM 720 O O . GLU A 1 96 ? 6.596 -14.733 25.200 1.00 98.44 96 GLU A O 1
ATOM 725 N N . LYS A 1 97 ? 8.414 -15.117 23.927 1.00 98.44 97 LYS A N 1
ATOM 726 C CA . LYS A 1 97 ? 8.801 -13.697 23.837 1.00 98.44 97 LYS A CA 1
ATOM 727 C C . LYS A 1 97 ? 7.850 -12.894 22.957 1.00 98.44 97 LYS A C 1
ATOM 729 O O . LYS A 1 97 ? 7.509 -11.773 23.327 1.00 98.44 97 LYS A O 1
ATOM 734 N N . VAL A 1 98 ? 7.366 -13.465 21.848 1.00 98.56 98 VAL A N 1
ATOM 735 C CA . VAL A 1 98 ? 6.289 -12.880 21.027 1.00 98.56 98 VAL A CA 1
ATOM 736 C C . VAL A 1 98 ? 5.079 -12.573 21.904 1.00 98.56 98 VAL A C 1
ATOM 738 O O . VAL A 1 98 ? 4.582 -11.445 21.888 1.00 98.56 98 VAL A O 1
ATOM 741 N N . LYS A 1 99 ? 4.647 -13.536 22.729 1.00 98.50 99 LYS A N 1
ATOM 742 C CA . LYS A 1 99 ? 3.524 -13.328 23.644 1.00 98.50 99 LYS A CA 1
ATOM 743 C C . LYS A 1 99 ? 3.810 -12.253 24.698 1.00 98.50 99 LYS A C 1
ATOM 745 O O . LYS A 1 99 ? 2.959 -11.396 24.911 1.00 98.50 99 LYS A O 1
ATOM 750 N N . GLN A 1 100 ? 4.979 -12.267 25.339 1.00 98.50 100 GLN A N 1
ATOM 751 C CA . GLN A 1 100 ? 5.353 -11.258 26.344 1.00 98.50 100 GLN A CA 1
ATOM 752 C C . GLN A 1 100 ? 5.376 -9.838 25.756 1.00 98.50 100 GLN A C 1
ATOM 754 O O . GLN A 1 100 ? 4.883 -8.900 26.382 1.00 98.50 100 GLN A O 1
ATOM 759 N N . LEU A 1 101 ? 5.874 -9.689 24.525 1.00 98.62 101 LEU A N 1
ATOM 760 C CA . LEU A 1 101 ? 5.866 -8.427 23.787 1.00 98.62 101 LEU A CA 1
ATOM 761 C C . LEU A 1 101 ? 4.441 -7.941 23.490 1.00 98.62 101 LEU A C 1
ATOM 763 O O . LEU A 1 101 ? 4.118 -6.787 23.773 1.00 98.62 101 LEU A O 1
ATOM 767 N N . GLN A 1 102 ? 3.565 -8.823 23.005 1.00 97.94 102 GLN A N 1
ATOM 768 C CA . GLN A 1 102 ? 2.167 -8.484 22.724 1.00 97.94 102 GLN A CA 1
ATOM 769 C C . GLN A 1 102 ? 1.347 -8.178 23.980 1.00 97.94 102 GLN A C 1
ATOM 771 O O . GLN A 1 102 ? 0.582 -7.214 23.979 1.00 97.94 102 GLN A O 1
ATOM 776 N N . ASP A 1 103 ? 1.532 -8.937 25.064 1.00 97.50 103 ASP A N 1
ATOM 777 C CA . ASP A 1 103 ? 0.909 -8.656 26.366 1.00 97.50 103 ASP A CA 1
ATOM 778 C C . ASP A 1 103 ? 1.366 -7.286 26.916 1.00 97.50 103 ASP A C 1
ATOM 780 O O . ASP A 1 103 ? 0.604 -6.602 27.599 1.00 97.50 103 ASP A O 1
ATOM 784 N N . GLY A 1 104 ? 2.586 -6.851 26.571 1.00 96.50 104 GLY A N 1
ATOM 785 C CA . GLY A 1 104 ? 3.110 -5.504 26.817 1.00 96.50 104 GLY A CA 1
ATOM 786 C C . GLY A 1 104 ? 2.710 -4.439 25.784 1.00 96.50 104 GLY A C 1
ATOM 787 O O . GLY A 1 104 ?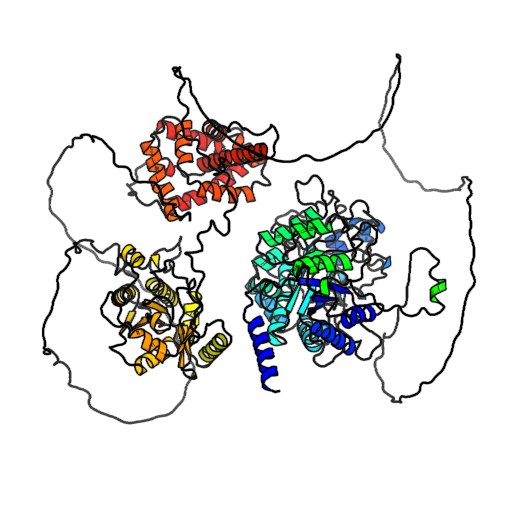 3.179 -3.304 25.879 1.00 96.50 104 GLY A O 1
ATOM 788 N N . GLY A 1 105 ? 1.855 -4.752 24.807 1.00 95.75 105 GLY A N 1
ATOM 789 C CA . GLY A 1 105 ? 1.367 -3.801 23.801 1.00 95.75 105 GLY A CA 1
ATOM 790 C C . GLY A 1 105 ? 2.314 -3.545 22.622 1.00 95.75 105 GLY A C 1
ATOM 791 O O . GLY A 1 105 ? 2.259 -2.468 22.030 1.00 95.75 105 GLY A O 1
ATOM 792 N N . VAL A 1 106 ? 3.183 -4.504 22.286 1.00 97.50 106 VAL A N 1
ATOM 793 C CA . VAL A 1 106 ? 4.108 -4.435 21.142 1.00 97.50 106 VAL A CA 1
ATOM 794 C C . VAL A 1 106 ? 3.699 -5.452 20.076 1.00 97.50 106 VAL A C 1
ATOM 796 O O . VAL A 1 106 ? 3.745 -6.662 20.292 1.00 97.50 106 VAL A O 1
ATOM 799 N N . GLU A 1 107 ? 3.306 -4.970 18.898 1.00 97.62 107 GLU A N 1
ATOM 800 C CA . GLU A 1 107 ? 2.947 -5.818 17.761 1.00 97.62 107 GLU A CA 1
ATOM 801 C C . GLU A 1 107 ? 4.198 -6.488 17.173 1.00 97.62 107 GLU A C 1
ATOM 803 O O . GLU A 1 107 ? 5.021 -5.813 16.560 1.00 97.62 107 GLU A O 1
ATOM 808 N N . VAL A 1 108 ? 4.360 -7.805 17.328 1.00 98.56 108 VAL A N 1
ATOM 809 C CA . VAL A 1 108 ? 5.511 -8.522 16.744 1.00 98.56 108 VAL A CA 1
ATOM 810 C C . VAL A 1 108 ? 5.197 -9.027 15.335 1.00 98.56 108 VAL A C 1
ATOM 812 O O . VAL A 1 108 ? 4.175 -9.681 15.118 1.00 98.56 108 VAL A O 1
ATOM 815 N N . PHE A 1 109 ? 6.092 -8.728 14.398 1.00 98.38 109 PHE A N 1
ATOM 816 C CA . PHE A 1 109 ? 6.074 -9.107 12.987 1.00 98.38 109 PHE A CA 1
ATOM 817 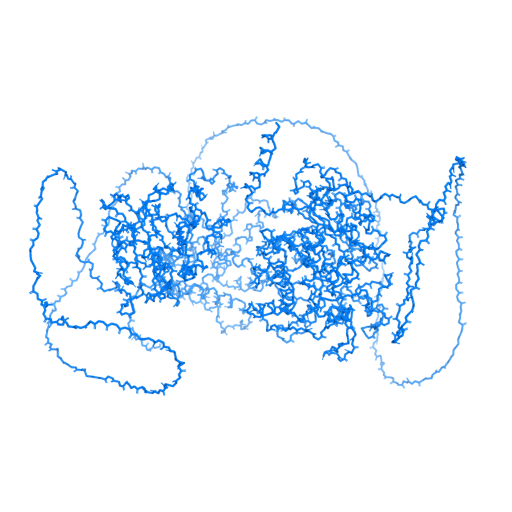C C . PHE A 1 109 ? 7.296 -9.965 12.658 1.00 98.38 109 PHE A C 1
ATOM 819 O O . PHE A 1 109 ? 8.377 -9.689 13.169 1.00 98.38 109 PHE A O 1
ATOM 826 N N . LEU A 1 110 ? 7.157 -10.949 11.768 1.00 98.06 110 LEU A N 1
ATOM 827 C CA . LEU A 1 110 ? 8.291 -11.672 11.179 1.00 98.06 110 LEU A CA 1
ATOM 828 C C . LEU A 1 110 ? 8.551 -11.156 9.765 1.00 98.06 110 LEU A C 1
ATOM 830 O O . LEU A 1 110 ? 7.661 -11.262 8.923 1.00 98.06 110 LEU A O 1
ATOM 834 N N . SER A 1 111 ? 9.750 -10.629 9.517 1.00 96.62 111 SER A N 1
ATOM 835 C CA . SER A 1 111 ? 10.173 -10.200 8.180 1.00 96.62 111 SER A CA 1
ATOM 836 C C . SER A 1 111 ? 10.905 -11.320 7.429 1.00 96.62 111 SER A C 1
ATOM 838 O O . SER A 1 111 ? 11.718 -12.054 8.007 1.00 96.62 111 SER A O 1
ATOM 840 N N . VAL A 1 112 ? 10.592 -11.457 6.140 1.00 96.06 112 VAL A N 1
ATOM 841 C CA . VAL A 1 112 ? 11.196 -12.397 5.188 1.00 96.06 112 VAL A CA 1
ATOM 842 C C . VAL A 1 112 ? 11.896 -11.610 4.089 1.00 96.06 112 VAL A C 1
ATOM 844 O O . VAL A 1 112 ? 11.246 -10.814 3.413 1.00 96.06 112 VAL A O 1
ATOM 847 N N . GLY A 1 113 ? 13.184 -11.885 3.868 1.00 92.19 113 GLY A N 1
ATOM 848 C CA . GLY A 1 113 ? 13.993 -11.206 2.853 1.00 92.19 113 GLY A CA 1
ATOM 849 C C . GLY A 1 113 ? 15.159 -10.408 3.440 1.00 92.19 113 GLY A C 1
ATOM 850 O O . GLY A 1 113 ? 15.899 -10.952 4.259 1.00 92.19 113 GLY A O 1
ATOM 851 N N . GLY A 1 114 ? 15.333 -9.166 2.985 1.00 87.62 114 GLY A N 1
ATOM 852 C CA . GLY A 1 114 ? 16.496 -8.320 3.277 1.00 87.62 114 GLY A CA 1
ATOM 853 C C . GLY A 1 114 ? 17.728 -8.696 2.443 1.00 87.62 114 GLY A C 1
ATOM 854 O O . GLY A 1 114 ? 17.777 -9.774 1.848 1.00 87.62 114 GLY A O 1
ATOM 855 N N . TRP A 1 115 ? 18.727 -7.812 2.393 1.00 85.38 115 TRP A N 1
ATOM 856 C CA . TRP A 1 115 ? 19.898 -7.835 1.498 1.00 85.38 115 TRP A CA 1
ATOM 857 C C . TRP A 1 115 ? 20.473 -9.215 1.132 1.00 85.38 115 TRP A C 1
ATOM 859 O O . TRP A 1 115 ? 20.494 -9.581 -0.046 1.00 85.38 115 TRP A O 1
ATOM 869 N N . ASP A 1 116 ? 20.895 -10.019 2.116 1.00 86.88 116 ASP A N 1
ATOM 870 C CA . ASP A 1 116 ? 21.472 -11.353 1.870 1.00 86.88 116 ASP A CA 1
ATOM 871 C C . ASP A 1 116 ? 20.481 -12.292 1.154 1.00 86.88 116 ASP A C 1
ATOM 873 O O . ASP A 1 116 ? 20.863 -13.105 0.313 1.00 86.88 116 ASP A O 1
ATOM 877 N N . TYR A 1 117 ? 19.189 -12.175 1.446 1.00 89.31 117 TYR A N 1
ATOM 878 C CA . TYR A 1 117 ? 18.127 -12.972 0.828 1.00 89.31 117 TYR A CA 1
ATOM 879 C C . TYR A 1 117 ? 17.474 -12.278 -0.383 1.00 89.31 117 TYR A C 1
ATOM 881 O O . TYR A 1 117 ? 16.544 -12.819 -0.985 1.00 89.31 117 TYR A O 1
ATOM 889 N N . GLY A 1 118 ? 17.969 -11.092 -0.747 1.00 84.31 118 GLY A N 1
ATOM 890 C CA . GLY A 1 118 ? 17.659 -10.372 -1.976 1.00 84.31 118 GLY A CA 1
ATOM 891 C C . GLY A 1 118 ? 18.775 -10.430 -3.024 1.00 84.31 118 GLY A C 1
ATOM 892 O O . GLY A 1 118 ? 18.501 -10.149 -4.186 1.00 84.31 118 GLY A O 1
ATOM 893 N N . CYS A 1 119 ? 20.016 -10.801 -2.680 1.00 89.88 119 CYS A N 1
ATOM 894 C CA . CYS A 1 119 ? 21.173 -10.671 -3.575 1.00 89.88 119 CYS A CA 1
ATOM 895 C C . CYS A 1 119 ? 21.634 -11.998 -4.212 1.00 89.88 119 CYS A C 1
ATOM 897 O O . CYS A 1 119 ? 22.253 -12.836 -3.563 1.00 89.88 119 CYS A O 1
ATOM 899 N N . PHE A 1 120 ? 21.438 -12.162 -5.530 1.00 94.50 120 PHE A N 1
ATOM 900 C CA . PHE A 1 120 ? 22.088 -13.218 -6.326 1.00 94.50 120 PHE A CA 1
ATOM 901 C C . PHE A 1 120 ? 23.464 -12.718 -6.815 1.00 94.50 120 PHE A C 1
ATOM 903 O O . PHE A 1 120 ? 23.506 -11.924 -7.759 1.00 94.50 120 PHE A O 1
ATOM 910 N N . PRO A 1 121 ? 24.607 -13.208 -6.278 1.00 94.75 121 PRO A N 1
ATOM 911 C CA . PRO A 1 121 ? 25.912 -12.583 -6.513 1.00 94.75 121 PRO A CA 1
ATOM 912 C C . PRO A 1 121 ? 26.325 -12.458 -7.985 1.00 94.75 121 PRO A C 1
ATOM 914 O O . PRO A 1 121 ? 26.765 -11.389 -8.403 1.00 94.75 121 PRO A O 1
ATOM 917 N N . PHE A 1 122 ? 26.158 -13.506 -8.805 1.00 94.88 122 PHE A N 1
ATOM 918 C CA . PHE A 1 122 ? 26.479 -13.423 -10.238 1.00 94.88 122 PHE A CA 1
ATOM 919 C C . PHE A 1 122 ? 25.629 -12.366 -10.952 1.00 94.88 122 PHE A C 1
ATOM 921 O O . PHE A 1 122 ? 26.183 -11.499 -11.627 1.00 94.88 122 PHE A O 1
ATOM 928 N N . LEU A 1 123 ? 24.300 -12.416 -10.790 1.00 94.38 123 LEU A N 1
ATOM 929 C CA . LEU A 1 123 ? 23.395 -11.517 -11.508 1.00 94.38 123 LEU A CA 1
ATOM 930 C C . LEU A 1 123 ? 23.562 -10.064 -11.048 1.00 94.38 123 LEU A C 1
ATOM 932 O O . LEU A 1 123 ? 23.624 -9.170 -11.889 1.00 94.38 123 LEU A O 1
ATOM 936 N N . TYR A 1 124 ? 23.754 -9.834 -9.749 1.00 93.06 124 TYR A N 1
ATOM 937 C CA . TYR A 1 124 ? 24.061 -8.510 -9.213 1.00 93.06 124 TYR A CA 1
ATOM 938 C C . TYR A 1 124 ? 25.396 -7.972 -9.768 1.00 93.06 124 TYR A C 1
ATOM 940 O O . TYR A 1 124 ? 25.459 -6.863 -10.299 1.00 93.06 124 TYR A O 1
ATOM 948 N N . THR A 1 125 ? 26.455 -8.789 -9.786 1.00 93.06 125 THR A N 1
ATOM 949 C CA . THR A 1 125 ? 27.759 -8.392 -10.357 1.00 93.06 125 THR A CA 1
ATOM 950 C C . THR A 1 125 ? 27.675 -8.062 -11.846 1.00 93.06 125 THR A C 1
ATOM 952 O O . THR A 1 125 ? 28.208 -7.042 -12.279 1.00 93.06 125 THR A O 1
ATOM 955 N N . TYR A 1 126 ? 27.030 -8.917 -12.644 1.00 91.94 126 TYR A N 1
ATOM 956 C CA . TYR A 1 126 ? 27.034 -8.806 -14.105 1.00 91.94 126 TYR A CA 1
ATOM 957 C C . TYR A 1 126 ? 26.003 -7.805 -14.642 1.00 91.94 126 TYR A C 1
ATOM 959 O O . TYR A 1 126 ? 26.294 -7.140 -15.635 1.00 91.94 126 TYR A O 1
ATOM 967 N N . TYR A 1 127 ? 24.839 -7.653 -14.001 1.00 89.94 127 TYR A N 1
ATOM 968 C CA . TYR A 1 127 ? 23.732 -6.840 -14.527 1.00 89.94 127 TYR A CA 1
ATOM 969 C C . TYR A 1 127 ? 23.457 -5.562 -13.724 1.00 89.94 127 TYR A C 1
ATOM 971 O O . TYR A 1 127 ? 23.162 -4.542 -14.349 1.00 89.94 127 TYR A O 1
ATOM 979 N N . SER A 1 128 ? 23.610 -5.578 -12.393 1.00 88.06 128 SER A N 1
ATOM 980 C CA . SER A 1 128 ? 23.416 -4.392 -11.535 1.00 88.06 128 SER A CA 1
ATOM 981 C C . SER A 1 128 ? 24.667 -3.524 -11.403 1.00 88.06 128 SER A C 1
ATOM 983 O O . SER A 1 128 ? 24.565 -2.302 -11.419 1.00 88.06 128 SER A O 1
ATOM 985 N N . VAL A 1 129 ? 25.855 -4.132 -11.292 1.00 88.81 129 VAL A N 1
ATOM 986 C CA . VAL A 1 129 ? 27.117 -3.395 -11.084 1.00 88.81 129 VAL A CA 1
ATOM 987 C C . VAL A 1 129 ? 27.894 -3.222 -12.393 1.00 88.81 129 VAL A C 1
ATOM 989 O O . VAL A 1 129 ? 28.126 -2.098 -12.833 1.00 88.81 129 VAL A O 1
ATOM 992 N N . GLY A 1 130 ? 28.283 -4.320 -13.047 1.00 88.25 130 GLY A N 1
ATOM 993 C CA . GLY A 1 130 ? 29.036 -4.290 -14.307 1.00 88.25 130 GLY A CA 1
ATOM 994 C C . GLY A 1 130 ? 28.190 -3.914 -15.528 1.00 88.25 130 GLY A C 1
ATOM 995 O O . GLY A 1 130 ? 28.717 -3.361 -16.492 1.00 88.25 130 GLY A O 1
ATOM 996 N N . GLY A 1 131 ? 26.877 -4.159 -15.473 1.00 85.12 131 GLY A N 1
ATOM 997 C CA . GLY A 1 131 ? 25.941 -3.973 -16.589 1.00 85.12 131 GLY A CA 1
ATOM 998 C C . GLY A 1 131 ? 25.723 -2.521 -17.034 1.00 85.12 131 GLY A C 1
ATOM 999 O O . GLY A 1 131 ? 25.168 -2.303 -18.110 1.00 85.12 131 GLY A O 1
ATOM 1000 N N . TYR A 1 132 ? 26.188 -1.546 -16.244 1.00 80.12 132 TYR A N 1
ATOM 1001 C CA . TYR A 1 132 ? 26.173 -0.112 -16.567 1.00 80.12 132 TYR A CA 1
ATOM 1002 C C . TYR A 1 132 ? 27.590 0.488 -16.724 1.00 80.12 132 TYR A C 1
ATOM 1004 O O . TYR A 1 132 ? 27.745 1.699 -16.879 1.00 80.12 132 TYR A O 1
ATOM 1012 N N . GLY A 1 133 ? 28.633 -0.353 -16.734 1.00 80.50 133 GLY A N 1
ATOM 1013 C CA . GLY A 1 133 ? 30.031 0.057 -16.909 1.00 80.50 133 GLY A CA 1
ATOM 1014 C C . GLY A 1 133 ? 30.677 0.686 -15.667 1.00 80.50 133 GLY A C 1
ATOM 1015 O O . GLY A 1 133 ? 30.166 0.574 -14.556 1.00 80.50 133 GLY A O 1
ATOM 1016 N N . GLU A 1 134 ? 31.819 1.361 -15.861 1.00 81.94 134 GLU A N 1
ATOM 1017 C CA . GLU A 1 134 ? 32.662 1.885 -14.761 1.00 81.94 134 GLU A CA 1
ATOM 1018 C C . GLU A 1 134 ? 32.007 3.013 -13.939 1.00 81.94 134 GLU A C 1
ATOM 1020 O O . GLU A 1 134 ? 32.576 3.455 -12.944 1.00 81.94 134 GLU A O 1
ATOM 1025 N N . ASN A 1 135 ? 30.829 3.483 -14.356 1.00 71.38 135 ASN A N 1
ATOM 1026 C CA . ASN A 1 135 ? 30.113 4.600 -13.747 1.00 71.38 135 ASN A CA 1
ATOM 1027 C C . ASN A 1 135 ? 29.165 4.171 -12.612 1.00 71.38 135 ASN A C 1
ATOM 1029 O O . ASN A 1 135 ? 28.468 5.032 -12.081 1.00 71.38 135 ASN A O 1
ATOM 1033 N N . THR A 1 136 ? 29.096 2.884 -12.237 1.00 73.94 136 THR A N 1
ATOM 1034 C CA . THR A 1 136 ? 28.340 2.489 -11.035 1.00 73.94 136 THR A CA 1
ATOM 1035 C C . THR A 1 136 ? 29.172 2.694 -9.767 1.00 73.94 136 THR A C 1
ATOM 1037 O O . THR A 1 136 ? 30.352 2.332 -9.747 1.00 73.94 136 THR A O 1
ATOM 1040 N N . PRO A 1 137 ? 28.568 3.183 -8.671 1.00 74.56 137 PRO A N 1
ATOM 1041 C CA . PRO A 1 137 ? 29.255 3.362 -7.390 1.00 74.56 137 PRO A CA 1
ATOM 1042 C C . PRO A 1 137 ? 29.940 2.088 -6.875 1.00 74.56 137 PRO A C 1
ATOM 1044 O O . PRO A 1 137 ? 31.042 2.126 -6.337 1.00 74.56 137 PRO A O 1
ATOM 1047 N N . ASN A 1 138 ? 29.316 0.925 -7.095 1.00 83.62 138 ASN A N 1
ATOM 1048 C CA . ASN A 1 138 ? 29.840 -0.377 -6.680 1.00 83.62 138 ASN A CA 1
ATOM 1049 C C . ASN A 1 138 ? 30.906 -0.967 -7.631 1.00 83.62 138 ASN A C 1
ATOM 1051 O O . ASN A 1 138 ? 31.490 -2.007 -7.315 1.00 83.62 138 ASN A O 1
ATOM 1055 N N . TYR A 1 139 ? 31.221 -0.332 -8.770 1.00 87.94 139 TYR A N 1
ATOM 1056 C CA . TYR A 1 139 ? 32.176 -0.874 -9.749 1.00 87.94 139 TYR A CA 1
ATOM 1057 C C . TYR A 1 139 ? 33.601 -1.031 -9.190 1.00 87.94 139 TYR A C 1
ATOM 1059 O O . TYR A 1 139 ? 34.364 -1.886 -9.649 1.00 87.94 139 TYR A O 1
ATOM 1067 N N . TYR A 1 140 ? 33.968 -0.279 -8.146 1.00 88.69 140 TYR A N 1
ATOM 1068 C CA . TYR A 1 140 ? 35.249 -0.449 -7.448 1.00 88.69 140 TYR A CA 1
ATOM 1069 C C . TYR A 1 140 ? 35.475 -1.888 -6.948 1.00 88.69 140 TYR A C 1
ATOM 1071 O O . TYR A 1 140 ? 36.605 -2.381 -7.006 1.00 88.69 140 TYR A O 1
ATOM 1079 N N . LYS A 1 141 ? 34.404 -2.597 -6.549 1.00 91.25 141 LYS A N 1
ATOM 1080 C CA . LYS A 1 141 ? 34.457 -4.005 -6.131 1.00 91.25 141 LYS A CA 1
ATOM 1081 C C . LYS A 1 141 ? 34.937 -4.904 -7.277 1.00 91.25 141 LYS A C 1
ATOM 1083 O O . LYS A 1 141 ? 35.808 -5.743 -7.073 1.00 91.25 141 LYS A O 1
ATOM 1088 N N . ILE A 1 142 ? 34.461 -4.665 -8.504 1.00 93.81 142 ILE A N 1
ATOM 1089 C CA . ILE A 1 142 ? 34.934 -5.345 -9.726 1.00 93.81 142 ILE A CA 1
ATOM 1090 C C . ILE A 1 142 ? 36.395 -4.963 -10.016 1.00 93.81 142 ILE A C 1
ATOM 1092 O O . ILE A 1 142 ? 37.246 -5.824 -10.250 1.00 93.81 142 ILE A O 1
ATOM 1096 N N . LYS A 1 143 ? 36.712 -3.666 -9.935 1.00 92.25 143 LYS A N 1
ATOM 1097 C CA . LYS A 1 143 ? 38.048 -3.107 -10.202 1.00 92.25 143 LYS A CA 1
ATOM 1098 C C . LYS A 1 143 ? 39.133 -3.654 -9.262 1.00 92.25 143 LYS A C 1
ATOM 1100 O O . LYS A 1 143 ? 40.260 -3.857 -9.712 1.00 92.25 143 LYS A O 1
ATOM 1105 N N . LYS A 1 144 ? 38.796 -3.988 -8.005 1.00 91.81 144 LYS A N 1
ATOM 1106 C CA . LYS A 1 144 ? 39.676 -4.683 -7.035 1.00 91.81 144 LYS A CA 1
ATOM 1107 C C . LYS A 1 144 ? 40.214 -6.019 -7.574 1.00 91.81 144 LYS A C 1
ATOM 1109 O O . LYS A 1 144 ? 41.341 -6.388 -7.253 1.00 91.81 144 LYS A O 1
ATOM 1114 N N . TYR A 1 145 ? 39.451 -6.711 -8.424 1.00 91.81 145 TYR A N 1
ATOM 1115 C CA . TYR A 1 145 ? 39.844 -7.969 -9.080 1.00 91.81 145 TYR A CA 1
ATOM 1116 C C . TYR A 1 145 ? 40.149 -7.782 -10.583 1.00 91.81 145 TYR A C 1
ATOM 1118 O O . TYR A 1 145 ? 40.175 -8.738 -11.358 1.00 91.81 145 TYR A O 1
ATOM 1126 N N . GLY A 1 146 ? 40.425 -6.541 -10.997 1.00 89.44 146 GLY A N 1
ATOM 1127 C CA . GLY A 1 146 ? 40.965 -6.159 -12.304 1.00 89.44 146 GLY A CA 1
ATOM 1128 C C . GLY A 1 146 ? 39.945 -6.009 -13.435 1.00 89.44 146 GLY A C 1
ATOM 1129 O O . GLY A 1 146 ? 40.119 -5.133 -14.276 1.00 89.44 146 GLY A O 1
ATOM 1130 N N . SER A 1 147 ? 38.902 -6.841 -13.485 1.00 91.19 147 SER A N 1
ATOM 1131 C CA . SER A 1 147 ? 37.850 -6.791 -14.518 1.00 91.19 147 SER A CA 1
ATOM 1132 C C . SER A 1 147 ? 36.645 -7.656 -14.136 1.00 91.19 147 SER A C 1
ATOM 1134 O O . SER A 1 147 ? 36.746 -8.491 -13.237 1.00 91.19 147 SER A O 1
ATOM 1136 N N . LEU A 1 148 ? 35.532 -7.534 -14.868 1.00 91.12 148 LEU A N 1
ATOM 1137 C CA . LEU A 1 148 ? 34.349 -8.392 -14.695 1.00 91.12 148 LEU A CA 1
ATOM 1138 C C . LEU A 1 148 ? 34.673 -9.889 -14.897 1.00 91.12 148 LEU A C 1
ATOM 1140 O O . LEU A 1 148 ? 34.115 -10.744 -14.215 1.00 91.12 148 LEU A O 1
ATOM 1144 N N . GLN A 1 149 ? 35.643 -10.204 -15.760 1.00 90.75 149 GLN A N 1
ATOM 1145 C CA . GLN A 1 149 ? 36.176 -11.555 -15.972 1.00 90.75 149 GLN A CA 1
ATOM 1146 C C . GLN A 1 149 ? 37.015 -12.071 -14.784 1.00 90.75 149 GLN A C 1
ATOM 1148 O O . GLN A 1 149 ? 37.242 -13.274 -14.671 1.00 90.75 149 GLN A O 1
ATOM 1153 N N . GLY A 1 150 ? 37.474 -11.181 -13.897 1.00 93.06 150 GLY A N 1
ATOM 1154 C CA . GLY A 1 150 ? 38.098 -11.520 -12.613 1.00 93.06 150 GLY A CA 1
ATOM 1155 C C . GLY A 1 150 ? 37.087 -11.825 -11.500 1.00 93.06 150 GLY A C 1
ATOM 1156 O O . GLY A 1 150 ? 37.459 -12.376 -10.462 1.00 93.06 150 GLY A O 1
ATOM 1157 N N . CYS A 1 151 ? 35.804 -11.517 -11.709 1.00 94.12 151 CYS A N 1
ATOM 1158 C CA . CYS A 1 151 ? 34.724 -11.938 -10.825 1.00 94.12 151 CYS A CA 1
ATOM 1159 C C . CYS A 1 151 ? 34.358 -13.389 -11.138 1.00 94.12 151 CYS A C 1
ATOM 1161 O O . CYS A 1 151 ? 34.019 -13.719 -12.272 1.00 94.12 151 CYS A O 1
ATOM 1163 N N . THR A 1 152 ? 34.442 -14.262 -10.133 1.00 92.56 152 THR A N 1
ATOM 1164 C CA . THR A 1 152 ? 34.218 -15.710 -10.255 1.00 92.56 152 THR A CA 1
ATOM 1165 C C . THR A 1 152 ? 33.618 -16.274 -8.965 1.00 92.56 152 THR A C 1
ATOM 1167 O O . THR A 1 152 ? 33.640 -15.630 -7.917 1.00 92.56 152 THR A O 1
ATOM 1170 N N . THR A 1 153 ? 33.167 -17.529 -8.974 1.00 89.62 153 THR A N 1
ATOM 1171 C CA . THR A 1 153 ? 32.725 -18.231 -7.753 1.00 89.62 153 THR A CA 1
ATOM 1172 C C . THR A 1 153 ? 33.780 -18.218 -6.629 1.00 89.62 153 THR A C 1
ATOM 1174 O O . THR A 1 153 ? 33.427 -18.222 -5.451 1.00 89.62 153 THR A O 1
ATOM 1177 N N . ALA A 1 154 ? 35.075 -18.158 -6.967 1.00 90.44 154 ALA A N 1
ATOM 1178 C CA . ALA A 1 154 ? 36.175 -18.189 -6.000 1.00 90.44 154 ALA A CA 1
ATOM 1179 C C . ALA A 1 154 ? 36.340 -16.893 -5.177 1.00 90.44 154 ALA A C 1
ATOM 1181 O O . ALA A 1 154 ? 36.959 -16.940 -4.119 1.00 90.44 154 ALA A O 1
ATOM 1182 N N . ASN A 1 155 ? 35.781 -15.764 -5.629 1.00 92.88 155 ASN A N 1
ATOM 1183 C CA . ASN A 1 155 ? 35.736 -14.491 -4.892 1.00 92.88 155 ASN A CA 1
ATOM 1184 C C . ASN A 1 155 ? 34.294 -13.976 -4.718 1.00 92.88 155 ASN A C 1
ATOM 1186 O O . ASN A 1 155 ? 34.069 -12.769 -4.732 1.00 92.88 155 ASN A O 1
ATOM 1190 N N . GLN A 1 156 ? 33.321 -14.897 -4.630 1.00 92.12 156 GLN A N 1
ATOM 1191 C CA . GLN A 1 156 ? 31.878 -14.607 -4.543 1.00 92.12 156 GLN A CA 1
ATOM 1192 C C . GLN A 1 156 ? 31.424 -13.533 -5.547 1.00 92.12 156 GLN A C 1
ATOM 1194 O O . GLN A 1 156 ? 30.674 -12.621 -5.216 1.00 92.12 156 GLN A O 1
ATOM 1199 N N . TRP A 1 157 ? 31.930 -13.639 -6.780 1.00 94.19 157 TRP A N 1
ATOM 1200 C CA . TRP A 1 157 ? 31.746 -12.669 -7.858 1.00 94.19 157 TRP A CA 1
ATOM 1201 C C . TRP A 1 157 ? 32.157 -11.250 -7.434 1.00 94.19 157 TRP A C 1
ATOM 1203 O O . TRP A 1 157 ? 31.357 -10.325 -7.371 1.00 94.19 157 TRP A O 1
ATOM 1213 N N . CYS A 1 158 ? 33.447 -11.085 -7.130 1.00 94.69 158 CYS A N 1
ATOM 1214 C CA . CYS A 1 158 ? 34.035 -9.831 -6.646 1.00 94.69 158 CYS A CA 1
ATOM 1215 C C . CYS A 1 158 ? 33.433 -9.276 -5.335 1.00 94.69 158 CYS A C 1
ATOM 1217 O O . CYS A 1 158 ? 33.610 -8.092 -5.052 1.00 94.69 158 CYS A O 1
ATOM 1219 N N . TYR A 1 159 ? 32.768 -10.109 -4.523 1.00 92.25 159 TYR A N 1
ATOM 1220 C CA . TYR A 1 159 ? 32.142 -9.718 -3.250 1.00 92.25 159 TYR A CA 1
ATOM 1221 C C . TYR A 1 159 ? 31.168 -8.526 -3.389 1.00 92.25 159 TYR A C 1
ATOM 1223 O O . TYR A 1 159 ? 31.166 -7.594 -2.580 1.00 92.25 159 TYR A O 1
ATOM 1231 N N . THR A 1 160 ? 30.370 -8.511 -4.465 1.00 91.06 160 THR A N 1
ATOM 1232 C CA . THR A 1 160 ? 29.492 -7.371 -4.783 1.00 91.06 160 THR A CA 1
ATOM 1233 C C . THR A 1 160 ? 28.299 -7.223 -3.850 1.00 91.06 160 THR A C 1
ATOM 1235 O O . THR A 1 160 ? 27.992 -6.079 -3.518 1.00 91.06 160 THR A O 1
ATOM 1238 N N . CYS A 1 161 ? 27.693 -8.330 -3.402 1.00 89.75 161 CYS A N 1
ATOM 1239 C CA . CYS A 1 161 ? 26.731 -8.351 -2.296 1.00 89.75 161 CYS A CA 1
ATOM 1240 C C . CYS A 1 161 ? 27.463 -7.949 -0.996 1.00 89.75 161 CYS A C 1
ATOM 1242 O O . CYS A 1 161 ? 27.679 -6.762 -0.747 1.00 89.75 161 CYS A O 1
ATOM 1244 N N . GLU A 1 162 ? 27.973 -8.929 -0.243 1.00 89.00 162 GLU A N 1
ATOM 1245 C CA . GLU A 1 162 ? 28.709 -8.703 1.005 1.00 89.00 162 GLU A CA 1
ATOM 1246 C C . GLU A 1 162 ? 30.235 -8.703 0.838 1.00 89.00 162 GLU A C 1
ATOM 1248 O O . GLU A 1 162 ? 30.768 -9.512 0.071 1.00 89.00 162 GLU A O 1
ATOM 1253 N N . PRO A 1 163 ? 30.965 -7.844 1.581 1.00 87.31 163 PRO A N 1
ATOM 1254 C CA . PRO A 1 163 ? 32.416 -7.768 1.520 1.00 87.31 163 PRO A CA 1
ATOM 1255 C C . PRO A 1 163 ? 33.096 -8.999 2.137 1.00 87.31 163 PRO A C 1
ATOM 1257 O O . PRO A 1 163 ? 32.634 -9.595 3.108 1.00 87.31 163 PRO A O 1
ATOM 1260 N N . GLU A 1 164 ? 34.292 -9.301 1.631 1.00 87.69 164 GLU A N 1
ATOM 1261 C CA . GLU A 1 164 ? 35.178 -10.415 2.017 1.00 87.69 164 GLU A CA 1
ATOM 1262 C C . GLU A 1 164 ? 35.389 -10.595 3.540 1.00 87.69 164 GLU A C 1
ATOM 1264 O O . GLU A 1 164 ? 35.632 -11.708 4.010 1.00 87.69 164 GLU A O 1
ATOM 1269 N N . ALA A 1 165 ? 35.248 -9.524 4.328 1.00 85.38 165 ALA A N 1
ATOM 1270 C CA . ALA A 1 165 ? 35.326 -9.553 5.790 1.00 85.38 165 ALA A CA 1
ATOM 1271 C C . ALA A 1 165 ? 34.223 -10.400 6.461 1.00 85.38 165 ALA A C 1
ATOM 1273 O O . ALA A 1 165 ? 34.486 -11.004 7.503 1.00 85.38 165 ALA A O 1
ATOM 1274 N N . GLN A 1 166 ? 33.035 -10.482 5.852 1.00 82.50 166 GLN A N 1
ATOM 1275 C CA . GLN A 1 166 ? 31.862 -11.205 6.370 1.00 82.50 166 GLN A CA 1
ATOM 1276 C C . GLN A 1 166 ? 31.958 -12.723 6.161 1.00 82.50 166 GLN A C 1
ATOM 1278 O O . GLN A 1 166 ? 31.236 -13.487 6.794 1.00 82.50 166 GLN A O 1
ATOM 1283 N N . GLN A 1 167 ? 32.870 -13.176 5.288 1.00 87.19 167 GLN A N 1
ATOM 1284 C CA . GLN A 1 167 ? 33.105 -14.595 4.975 1.00 87.19 167 GLN A CA 1
ATOM 1285 C C . GLN A 1 167 ? 31.851 -15.324 4.447 1.00 87.19 167 GLN A C 1
ATOM 1287 O O . GLN A 1 167 ? 31.698 -16.532 4.640 1.00 87.19 167 GLN A O 1
ATOM 1292 N N . THR A 1 168 ? 30.967 -14.589 3.763 1.00 88.38 168 THR A N 1
ATOM 1293 C CA . THR A 1 168 ? 29.762 -15.124 3.123 1.00 88.38 168 THR A CA 1
ATOM 1294 C C . THR A 1 168 ? 30.088 -16.133 2.021 1.00 88.38 168 THR A C 1
ATOM 1296 O O . THR A 1 168 ? 31.169 -16.154 1.424 1.00 88.38 168 THR A O 1
ATOM 1299 N N . THR A 1 169 ? 29.124 -17.010 1.759 1.00 89.94 169 THR A N 1
ATOM 1300 C CA . THR A 1 169 ? 29.178 -18.036 0.712 1.00 89.94 169 THR A CA 1
ATOM 1301 C C . THR A 1 169 ? 27.852 -18.055 -0.043 1.00 89.94 169 THR A C 1
ATOM 1303 O O . THR A 1 169 ? 26.886 -17.445 0.403 1.00 89.94 169 THR A O 1
ATOM 1306 N N . LEU A 1 170 ? 27.742 -18.813 -1.137 1.00 88.56 170 LEU A N 1
ATOM 1307 C CA . LEU A 1 170 ? 26.468 -18.939 -1.855 1.00 88.56 170 LEU A CA 1
ATOM 1308 C C . LEU A 1 170 ? 25.333 -19.525 -0.984 1.00 88.56 170 LEU A C 1
ATOM 1310 O O . LEU A 1 170 ? 24.169 -19.250 -1.248 1.00 88.56 170 LEU A O 1
ATOM 1314 N N . GLU A 1 171 ? 25.668 -20.279 0.071 1.00 88.19 171 GLU A N 1
ATOM 1315 C CA . GLU A 1 171 ? 24.707 -20.781 1.066 1.00 88.19 171 GLU A CA 1
ATOM 1316 C C . GLU A 1 171 ? 24.219 -19.687 2.036 1.00 88.19 171 GLU A C 1
ATOM 1318 O O . GLU A 1 171 ? 23.171 -19.863 2.659 1.00 88.19 171 GLU A O 1
ATOM 1323 N N . SER A 1 172 ? 24.948 -18.569 2.176 1.00 88.75 172 SER A N 1
ATOM 1324 C CA . SER A 1 172 ? 24.534 -17.397 2.969 1.00 88.75 172 SER A CA 1
ATOM 1325 C C . SER A 1 172 ? 23.348 -16.684 2.324 1.00 88.75 172 SER A C 1
ATOM 1327 O O . SER A 1 172 ? 22.409 -16.324 3.028 1.00 88.75 172 SER A O 1
ATOM 1329 N N . PHE A 1 173 ? 23.379 -16.554 0.997 1.00 92.56 173 PHE A N 1
ATOM 1330 C CA . PHE A 1 173 ? 22.369 -15.851 0.214 1.00 92.56 173 PHE A CA 1
ATOM 1331 C C . PHE A 1 173 ? 21.144 -16.731 -0.105 1.00 92.56 173 PHE A C 1
ATOM 1333 O O . PHE A 1 173 ? 21.210 -17.962 -0.040 1.00 92.56 173 PHE A O 1
ATOM 1340 N N . ASP A 1 174 ? 20.033 -16.102 -0.485 1.00 93.19 174 ASP A N 1
ATOM 1341 C CA . ASP A 1 174 ? 18.797 -16.744 -0.973 1.00 93.19 174 ASP A CA 1
ATOM 1342 C C . ASP A 1 174 ? 18.144 -15.856 -2.058 1.00 93.19 174 ASP A C 1
ATOM 1344 O O . ASP A 1 174 ? 18.642 -14.763 -2.329 1.00 93.19 174 ASP A O 1
ATOM 1348 N N . ILE A 1 175 ? 17.064 -16.315 -2.699 1.00 94.12 175 ILE A N 1
ATOM 1349 C CA . ILE A 1 175 ? 16.195 -15.477 -3.553 1.00 94.12 175 ILE A CA 1
ATOM 1350 C C . ILE A 1 175 ? 14.721 -15.799 -3.294 1.00 94.12 175 ILE A C 1
ATOM 1352 O O . ILE A 1 175 ? 14.401 -16.898 -2.843 1.00 94.12 175 ILE A O 1
ATOM 1356 N N . PHE A 1 176 ? 13.802 -14.891 -3.631 1.00 96.75 176 PHE A N 1
ATOM 1357 C CA . PHE A 1 176 ? 12.365 -15.158 -3.550 1.00 96.75 176 PHE A CA 1
ATOM 1358 C C . PHE A 1 176 ? 11.963 -16.203 -4.610 1.00 96.75 176 PHE A C 1
ATOM 1360 O O . PHE A 1 176 ? 12.128 -15.936 -5.805 1.00 96.75 176 PHE A O 1
ATOM 1367 N N . PRO A 1 177 ? 11.471 -17.394 -4.217 1.00 95.50 177 PRO A N 1
ATOM 1368 C CA . PRO A 1 177 ? 11.151 -18.462 -5.158 1.00 95.50 177 PRO A CA 1
ATOM 1369 C C . PRO A 1 177 ? 9.770 -18.295 -5.798 1.00 95.50 177 PRO A C 1
ATOM 1371 O O . PRO A 1 177 ? 8.928 -17.534 -5.335 1.00 95.50 177 PRO A O 1
ATOM 1374 N N . GLU A 1 178 ? 9.502 -19.100 -6.824 1.00 96.62 178 GLU A N 1
ATOM 1375 C CA . GLU A 1 178 ? 8.177 -19.225 -7.433 1.00 96.62 178 GLU A CA 1
ATOM 1376 C C . GLU A 1 178 ? 7.624 -20.642 -7.176 1.00 96.62 178 GLU A C 1
ATOM 1378 O O . GLU A 1 178 ? 7.956 -21.582 -7.908 1.00 96.62 178 GLU A O 1
ATOM 1383 N N . PRO A 1 179 ? 6.861 -20.863 -6.087 1.00 95.94 179 PRO A N 1
ATOM 1384 C CA . PRO A 1 179 ? 6.437 -22.201 -5.683 1.00 95.94 179 PRO A CA 1
ATOM 1385 C C . PRO A 1 179 ? 5.324 -22.766 -6.577 1.00 95.94 179 PRO A C 1
ATOM 1387 O O . PRO A 1 179 ? 4.369 -22.090 -6.943 1.00 95.94 179 PRO A O 1
ATOM 1390 N N . ASN A 1 180 ? 5.381 -24.066 -6.877 1.00 93.75 180 ASN A N 1
ATOM 1391 C CA . ASN A 1 180 ? 4.305 -24.756 -7.597 1.00 93.75 180 ASN A CA 1
ATOM 1392 C C . ASN A 1 180 ? 3.129 -25.080 -6.654 1.00 93.75 180 ASN A C 1
ATOM 1394 O O . ASN A 1 180 ? 2.956 -26.229 -6.241 1.00 93.75 180 ASN A O 1
ATOM 1398 N N . SER A 1 181 ? 2.348 -24.061 -6.282 1.00 96.38 181 SER A N 1
ATOM 1399 C CA . SER A 1 181 ? 1.228 -24.175 -5.341 1.00 96.38 181 SER A CA 1
ATOM 1400 C C . SER A 1 181 ? -0.116 -23.716 -5.938 1.00 96.38 181 SER A C 1
ATOM 1402 O O . SER A 1 181 ? -0.149 -22.945 -6.904 1.00 96.38 181 SER A O 1
ATOM 1404 N N . PRO A 1 182 ? -1.259 -24.143 -5.362 1.00 97.44 182 PRO A N 1
ATOM 1405 C CA . PRO A 1 182 ? -2.570 -23.636 -5.760 1.00 97.44 182 PRO A CA 1
ATOM 1406 C C . PRO A 1 182 ? -2.768 -22.140 -5.478 1.00 97.44 182 PRO A C 1
ATOM 1408 O O . PRO A 1 182 ? -3.556 -21.507 -6.180 1.00 97.44 182 PRO A O 1
ATOM 1411 N N . THR A 1 183 ? -2.114 -21.571 -4.460 1.00 97.75 183 THR A N 1
ATOM 1412 C CA . THR A 1 183 ? -2.268 -20.155 -4.081 1.00 97.75 183 THR A CA 1
ATOM 1413 C C . THR A 1 183 ? -1.328 -19.257 -4.884 1.00 97.75 183 THR A C 1
ATOM 1415 O O . THR A 1 183 ? -1.799 -18.254 -5.418 1.00 97.75 183 THR A O 1
ATOM 1418 N N . TRP A 1 184 ? -0.096 -19.699 -5.161 1.00 98.12 184 TRP A N 1
ATOM 1419 C CA . TRP A 1 184 ? 0.797 -19.069 -6.139 1.00 98.12 184 TRP A CA 1
ATOM 1420 C C . TRP A 1 184 ? 0.176 -19.053 -7.533 1.00 98.12 184 TRP A C 1
ATOM 1422 O O . TRP A 1 184 ? 0.210 -18.035 -8.226 1.00 98.12 184 TRP A O 1
ATOM 1432 N N . LYS A 1 185 ? -0.486 -20.144 -7.947 1.00 97.88 185 LYS A N 1
ATOM 1433 C CA . LYS A 1 185 ? -1.242 -20.147 -9.204 1.00 97.88 185 LYS A CA 1
ATOM 1434 C C . LYS A 1 185 ? -2.364 -19.100 -9.205 1.00 97.88 185 LYS A C 1
ATOM 1436 O O . LYS A 1 185 ? -2.490 -18.356 -10.170 1.00 97.88 185 LYS A O 1
ATOM 1441 N N . GLN A 1 186 ? -3.139 -18.981 -8.126 1.00 98.19 186 GLN A N 1
ATOM 1442 C CA . GLN A 1 186 ? -4.162 -17.930 -8.011 1.00 98.19 186 GLN A CA 1
ATOM 1443 C C . GLN A 1 186 ? -3.557 -16.515 -8.009 1.00 98.19 186 GLN A C 1
ATOM 1445 O O . GLN A 1 186 ? -4.161 -15.594 -8.556 1.00 98.19 186 GLN A O 1
ATOM 1450 N N . ALA A 1 187 ? -2.374 -16.330 -7.420 1.00 98.50 187 ALA A N 1
ATOM 1451 C CA . ALA A 1 187 ? -1.667 -15.056 -7.398 1.00 98.50 187 ALA A CA 1
ATOM 1452 C C . ALA A 1 187 ? -1.112 -14.666 -8.778 1.00 98.50 187 ALA A C 1
ATOM 1454 O O . ALA A 1 187 ? -1.301 -13.531 -9.215 1.00 98.50 187 ALA A O 1
ATOM 1455 N N . THR A 1 188 ? -0.495 -15.607 -9.492 1.00 98.31 188 THR A N 1
ATOM 1456 C CA . THR A 1 188 ? 0.035 -15.399 -10.849 1.00 98.31 188 THR A CA 1
ATOM 1457 C C . THR A 1 188 ? -1.078 -15.229 -11.884 1.00 98.31 188 THR A C 1
ATOM 1459 O O . THR A 1 188 ? -1.019 -14.279 -12.661 1.00 98.31 188 THR A O 1
ATOM 1462 N N . ASP A 1 189 ? -2.143 -16.040 -11.844 1.00 98.19 189 ASP A N 1
ATOM 1463 C CA . ASP A 1 189 ? -3.332 -15.861 -12.696 1.00 98.19 189 ASP A CA 1
ATOM 1464 C C . ASP A 1 189 ? -3.981 -14.478 -12.460 1.00 98.19 189 ASP A C 1
ATOM 1466 O O . ASP A 1 189 ? -4.346 -13.784 -13.413 1.00 98.19 189 ASP A O 1
ATOM 1470 N N . TYR A 1 190 ? -4.063 -14.030 -11.198 1.00 98.19 190 TYR A N 1
ATOM 1471 C CA . TYR A 1 190 ? -4.551 -12.695 -10.837 1.00 98.19 190 TYR A CA 1
ATOM 1472 C C . TYR A 1 190 ? -3.663 -11.567 -11.389 1.00 98.19 190 TYR A C 1
ATOM 1474 O O . TYR A 1 190 ? -4.179 -10.595 -11.947 1.00 98.19 190 TYR A O 1
ATOM 1482 N N . VAL A 1 191 ? -2.339 -11.694 -11.254 1.00 98.06 191 VAL A N 1
ATOM 1483 C CA . VAL A 1 191 ? -1.363 -10.731 -11.789 1.00 98.06 191 VAL A CA 1
ATOM 1484 C C . VAL A 1 191 ? -1.456 -10.653 -13.314 1.00 98.06 191 VAL A C 1
ATOM 1486 O O . VAL A 1 191 ? -1.525 -9.555 -13.862 1.00 98.06 191 VAL A O 1
ATOM 1489 N N . ILE A 1 192 ? -1.563 -11.793 -14.002 1.00 97.56 192 ILE A N 1
ATOM 1490 C CA . ILE A 1 192 ? -1.729 -11.862 -15.462 1.00 97.56 192 ILE A CA 1
ATOM 1491 C C . ILE A 1 192 ? -3.016 -11.161 -15.916 1.00 97.56 192 ILE A C 1
ATOM 1493 O O . ILE A 1 192 ? -2.988 -10.418 -16.896 1.00 97.56 192 ILE A O 1
ATOM 1497 N N . GLN A 1 193 ? -4.125 -11.331 -15.190 1.00 96.75 193 GLN A N 1
ATOM 1498 C CA . GLN A 1 193 ? -5.406 -10.698 -15.523 1.00 96.75 193 GLN A CA 1
ATOM 1499 C C . GLN A 1 193 ? -5.383 -9.158 -15.417 1.00 96.75 193 GLN A C 1
ATOM 1501 O O . GLN A 1 193 ? -6.138 -8.495 -16.129 1.00 96.75 193 GLN A O 1
ATOM 1506 N N . HIS A 1 194 ? -4.539 -8.582 -14.553 1.00 95.50 194 HIS A N 1
ATOM 1507 C CA . HIS A 1 194 ? -4.521 -7.138 -14.259 1.00 95.50 194 HIS A CA 1
ATOM 1508 C C . HIS A 1 194 ? -3.226 -6.427 -14.705 1.00 95.50 194 HIS A C 1
ATOM 1510 O O . HIS A 1 194 ? -3.033 -5.247 -14.396 1.00 95.50 194 HIS A O 1
ATOM 1516 N N . ALA A 1 195 ? -2.360 -7.122 -15.450 1.00 93.75 195 ALA A N 1
ATOM 1517 C CA . ALA A 1 195 ? -1.111 -6.608 -16.005 1.00 93.75 195 ALA A CA 1
ATOM 1518 C C . ALA A 1 195 ? -1.322 -5.406 -16.949 1.00 93.75 195 ALA A C 1
ATOM 1520 O O . ALA A 1 195 ? -2.260 -5.379 -17.746 1.00 93.75 195 ALA A O 1
ATOM 1521 N N . LYS A 1 196 ? -0.436 -4.398 -16.864 1.00 93.00 196 LYS A N 1
ATOM 1522 C CA . LYS A 1 196 ? -0.539 -3.131 -17.628 1.00 93.00 196 LYS A CA 1
ATOM 1523 C C . LYS A 1 196 ? 0.753 -2.712 -18.346 1.00 93.00 196 LYS A C 1
ATOM 1525 O O . LYS A 1 196 ? 0.764 -1.671 -19.000 1.00 93.00 196 LYS A O 1
ATOM 1530 N N . GLY A 1 197 ? 1.830 -3.484 -18.200 1.00 90.69 197 GLY A N 1
ATOM 1531 C CA . GLY A 1 197 ? 3.102 -3.306 -18.905 1.00 90.69 197 GLY A CA 1
ATOM 1532 C C . GLY A 1 197 ? 3.296 -4.370 -19.987 1.00 90.69 197 GLY A C 1
ATOM 1533 O O . GLY A 1 197 ? 2.359 -4.722 -20.699 1.00 90.69 197 GLY A O 1
ATOM 1534 N N . ASP A 1 198 ? 4.513 -4.908 -20.084 1.00 90.62 198 ASP A N 1
ATOM 1535 C CA . ASP A 1 198 ? 4.812 -6.070 -20.936 1.00 90.62 198 ASP A CA 1
ATOM 1536 C C . ASP A 1 198 ? 4.038 -7.320 -20.478 1.00 90.62 198 ASP A C 1
ATOM 1538 O O . ASP A 1 198 ? 3.576 -7.383 -19.338 1.00 90.62 198 ASP A O 1
ATOM 1542 N N . THR A 1 199 ? 3.936 -8.347 -21.328 1.00 93.94 199 THR A N 1
ATOM 1543 C CA . THR A 1 199 ? 3.395 -9.660 -20.935 1.00 93.94 199 THR A CA 1
ATOM 1544 C C . THR A 1 199 ? 4.158 -10.212 -19.720 1.00 93.94 199 THR A C 1
ATOM 1546 O O . THR A 1 199 ? 5.391 -10.278 -19.790 1.00 93.94 199 THR A O 1
ATOM 1549 N N . PRO A 1 200 ? 3.484 -10.626 -18.629 1.00 96.50 200 PRO A N 1
ATOM 1550 C CA . PRO A 1 200 ? 4.160 -11.239 -17.491 1.00 96.50 200 PRO A CA 1
ATOM 1551 C C . PRO A 1 200 ? 4.881 -12.531 -17.869 1.00 96.50 200 PRO A C 1
ATOM 1553 O O . PRO A 1 200 ? 4.322 -13.390 -18.555 1.00 96.50 200 PRO A O 1
ATOM 1556 N N . VAL A 1 201 ? 6.112 -12.669 -17.385 1.00 94.94 201 VAL A N 1
ATOM 1557 C CA . VAL A 1 201 ? 6.919 -13.886 -17.456 1.00 94.94 201 VAL A CA 1
ATOM 1558 C C . VAL A 1 201 ? 7.317 -14.263 -16.034 1.00 94.94 201 VAL A C 1
ATOM 1560 O O . VAL A 1 201 ? 7.734 -13.415 -15.249 1.00 94.94 201 VAL A O 1
ATOM 1563 N N . PHE A 1 202 ? 7.146 -15.541 -15.724 1.00 95.62 202 PHE A N 1
ATOM 1564 C CA . PHE A 1 202 ? 7.448 -16.165 -14.443 1.00 95.62 202 PHE A CA 1
ATOM 1565 C C . PHE A 1 202 ? 8.561 -17.194 -14.665 1.00 95.62 202 PHE A C 1
ATOM 1567 O O . PHE A 1 202 ? 8.604 -17.823 -15.728 1.00 95.62 202 PHE A O 1
ATOM 1574 N N . HIS A 1 203 ? 9.459 -17.331 -13.693 1.00 94.62 203 HIS A N 1
ATOM 1575 C CA . HIS A 1 203 ? 10.721 -18.066 -13.787 1.00 94.62 203 HIS A CA 1
ATOM 1576 C C . HIS A 1 203 ? 10.830 -19.238 -12.786 1.00 94.62 203 HIS A C 1
ATOM 1578 O O . HIS A 1 203 ? 11.777 -19.299 -11.992 1.00 94.62 203 HIS A O 1
ATOM 1584 N N . PRO A 1 204 ? 9.911 -20.228 -12.824 1.00 92.50 204 PRO A N 1
ATOM 1585 C CA . PRO A 1 204 ? 9.934 -21.392 -11.934 1.00 92.50 204 PRO A CA 1
ATOM 1586 C C . PRO A 1 204 ? 11.134 -22.329 -12.171 1.00 92.50 204 PRO A C 1
ATOM 1588 O O . PRO A 1 204 ? 11.345 -23.266 -11.402 1.00 92.50 204 PRO A O 1
ATOM 1591 N N . GLU A 1 205 ? 11.939 -22.107 -13.216 1.00 92.38 205 GLU A N 1
ATOM 1592 C CA . GLU A 1 205 ? 13.237 -22.758 -13.405 1.00 92.38 205 GLU A CA 1
ATOM 1593 C C . GLU A 1 205 ? 14.345 -22.202 -12.491 1.00 92.38 205 GLU A C 1
ATOM 1595 O O . GLU A 1 205 ? 15.322 -22.908 -12.231 1.00 92.38 205 GLU A O 1
ATOM 1600 N N . MET A 1 206 ? 14.205 -20.977 -11.967 1.00 93.38 206 MET A N 1
ATOM 1601 C CA . MET A 1 206 ? 15.164 -20.346 -11.048 1.00 93.38 206 MET A CA 1
ATOM 1602 C C . MET A 1 206 ? 14.975 -20.842 -9.604 1.00 93.38 206 MET A C 1
ATOM 1604 O O . MET A 1 206 ? 14.788 -20.066 -8.672 1.00 93.38 206 MET A O 1
ATOM 1608 N N . VAL A 1 207 ? 15.011 -22.161 -9.407 1.00 94.31 207 VAL A N 1
ATOM 1609 C CA . VAL A 1 207 ? 14.826 -22.782 -8.087 1.00 94.31 207 VAL A CA 1
ATOM 1610 C C . VAL A 1 207 ? 16.084 -22.605 -7.222 1.00 94.31 207 VAL A C 1
ATOM 1612 O O . VAL A 1 207 ? 17.150 -23.078 -7.634 1.00 94.31 207 VAL A O 1
ATOM 1615 N N . PRO A 1 208 ? 15.975 -22.023 -6.010 1.00 93.44 208 PRO A N 1
ATOM 1616 C CA . PRO A 1 208 ? 17.072 -21.908 -5.054 1.00 93.44 208 PRO A CA 1
ATOM 1617 C C . PRO A 1 208 ? 17.894 -23.191 -4.870 1.00 93.44 208 PRO A C 1
ATOM 1619 O O . PRO A 1 208 ? 17.350 -24.291 -4.802 1.00 93.44 208 PRO A O 1
ATOM 1622 N N . GLY A 1 209 ? 19.220 -23.073 -4.815 1.00 93.31 209 GLY A N 1
ATOM 1623 C CA . GLY A 1 209 ? 20.160 -24.193 -4.673 1.00 93.31 209 GLY A CA 1
ATOM 1624 C C . GLY A 1 209 ? 20.303 -25.131 -5.885 1.00 93.31 209 GLY A C 1
ATOM 1625 O O . GLY A 1 209 ? 21.155 -26.025 -5.852 1.00 93.31 209 GLY A O 1
ATOM 1626 N N . ARG A 1 210 ? 19.522 -24.963 -6.964 1.00 95.00 210 ARG A N 1
ATOM 1627 C CA . ARG A 1 210 ? 19.647 -25.772 -8.195 1.00 95.00 210 ARG A CA 1
ATOM 1628 C C . ARG A 1 210 ? 20.557 -25.119 -9.232 1.00 95.00 210 ARG A C 1
ATOM 1630 O O . ARG A 1 210 ? 20.896 -23.942 -9.142 1.00 95.00 210 ARG A O 1
ATOM 1637 N N . ALA A 1 211 ? 20.966 -25.910 -10.224 1.00 96.06 211 ALA A N 1
ATOM 1638 C CA . ALA A 1 211 ? 21.695 -25.410 -11.382 1.00 96.06 211 ALA A CA 1
ATOM 1639 C C . ALA A 1 211 ? 20.737 -24.729 -12.376 1.00 96.06 211 ALA A C 1
ATOM 1641 O O . ALA A 1 211 ? 19.728 -25.319 -12.763 1.00 96.06 211 ALA A O 1
ATOM 1642 N N . TRP A 1 212 ? 21.089 -23.523 -12.810 1.00 95.81 212 TRP A N 1
ATOM 1643 C CA . TRP A 1 212 ? 20.390 -22.712 -13.805 1.00 95.81 212 TRP A CA 1
ATOM 1644 C C . TRP A 1 212 ? 21.416 -22.151 -14.796 1.00 95.81 212 TRP A C 1
ATOM 1646 O O . TRP A 1 212 ? 22.543 -21.828 -14.419 1.00 95.81 212 TRP A O 1
ATOM 1656 N N . ILE A 1 213 ? 21.049 -22.059 -16.074 1.00 95.12 213 ILE A N 1
ATOM 1657 C CA . ILE A 1 213 ? 21.922 -21.519 -17.122 1.00 95.12 213 ILE A CA 1
ATOM 1658 C C . ILE A 1 213 ? 21.388 -20.144 -17.502 1.00 95.12 213 ILE A C 1
ATOM 1660 O O . ILE A 1 213 ? 20.260 -20.057 -17.977 1.00 95.12 213 ILE A O 1
ATOM 1664 N N . ASP A 1 214 ? 22.198 -19.095 -17.345 1.00 92.88 214 ASP A N 1
ATOM 1665 C CA . ASP A 1 214 ? 21.835 -17.751 -17.801 1.00 92.88 214 ASP A CA 1
ATOM 1666 C C . ASP A 1 214 ? 21.732 -17.740 -19.340 1.00 92.88 214 ASP A C 1
ATOM 1668 O O . ASP A 1 214 ? 22.767 -17.848 -20.012 1.00 92.88 214 ASP A O 1
ATOM 1672 N N . PRO A 1 215 ? 20.532 -17.576 -19.938 1.00 90.81 215 PRO A N 1
ATOM 1673 C CA . PRO A 1 215 ? 20.351 -17.616 -21.390 1.00 90.81 215 PRO A CA 1
ATOM 1674 C C . PRO A 1 215 ? 21.088 -16.499 -22.145 1.00 90.81 215 PRO A C 1
ATOM 1676 O O . PRO A 1 215 ? 21.217 -16.579 -23.365 1.00 90.81 215 PRO A O 1
ATOM 1679 N N . ARG A 1 216 ? 21.575 -15.459 -21.453 1.00 90.75 216 ARG A N 1
ATOM 1680 C CA . ARG A 1 216 ? 22.276 -14.316 -22.065 1.00 90.75 216 ARG A CA 1
ATOM 1681 C C . ARG A 1 216 ? 23.784 -14.520 -22.183 1.00 90.75 216 ARG A C 1
ATOM 1683 O O . ARG A 1 216 ? 24.390 -14.015 -23.123 1.00 90.75 216 ARG A O 1
ATOM 1690 N N . THR A 1 217 ? 24.390 -15.240 -21.238 1.00 89.81 217 THR A N 1
ATOM 1691 C CA . THR A 1 217 ? 25.847 -15.478 -21.184 1.00 89.81 217 THR A CA 1
ATOM 1692 C C . THR A 1 217 ? 26.236 -16.935 -21.426 1.00 89.81 217 THR A C 1
ATOM 1694 O O . THR A 1 217 ? 27.400 -17.215 -21.707 1.00 89.81 217 THR A O 1
ATOM 1697 N N . GLY A 1 218 ? 25.292 -17.873 -21.302 1.00 92.25 218 GLY A N 1
ATOM 1698 C CA . GLY A 1 218 ? 25.569 -19.310 -21.279 1.00 92.25 218 GLY A CA 1
ATOM 1699 C C . GLY A 1 218 ? 26.250 -19.785 -19.988 1.00 92.25 218 GLY A C 1
ATOM 1700 O O . GLY A 1 218 ? 26.691 -20.933 -19.924 1.00 92.25 218 GLY A O 1
ATOM 1701 N N . ALA A 1 219 ? 26.363 -18.929 -18.964 1.00 91.06 219 ALA A N 1
ATOM 1702 C CA . ALA A 1 219 ? 26.957 -19.296 -17.686 1.00 91.06 219 ALA A CA 1
ATOM 1703 C C . ALA A 1 219 ? 26.071 -20.316 -16.955 1.00 91.06 219 ALA A C 1
ATOM 1705 O O . ALA A 1 219 ? 24.907 -20.044 -16.670 1.00 91.06 219 ALA A O 1
ATOM 1706 N N . ASN A 1 220 ? 26.635 -21.481 -16.629 1.00 94.44 220 ASN A N 1
ATOM 1707 C CA . ASN A 1 220 ? 26.004 -22.470 -15.757 1.00 94.44 220 ASN A CA 1
ATOM 1708 C C . ASN A 1 220 ? 26.304 -22.112 -14.294 1.00 94.44 220 ASN A C 1
ATOM 1710 O O . ASN A 1 220 ? 27.469 -22.053 -13.892 1.00 94.44 220 ASN A O 1
ATOM 1714 N N . LEU A 1 221 ? 25.256 -21.840 -13.526 1.00 94.25 221 LEU A N 1
ATOM 1715 C CA . LEU A 1 221 ? 25.295 -21.217 -12.208 1.00 94.25 221 LEU A CA 1
ATOM 1716 C C . LEU A 1 221 ? 24.485 -22.055 -11.223 1.00 94.25 221 LEU A C 1
ATOM 1718 O O . LEU A 1 221 ? 23.511 -22.695 -11.606 1.00 94.25 221 LEU A O 1
ATOM 1722 N N . THR A 1 222 ? 24.826 -21.995 -9.941 1.00 95.38 222 THR A N 1
ATOM 1723 C CA . THR A 1 222 ? 23.901 -22.416 -8.882 1.00 95.38 222 THR A CA 1
ATOM 1724 C C . THR A 1 222 ? 23.107 -21.189 -8.436 1.00 95.38 222 THR A C 1
ATOM 1726 O O . THR A 1 222 ? 23.702 -20.145 -8.164 1.00 95.38 222 THR A O 1
ATOM 1729 N N . VAL A 1 223 ? 21.780 -21.299 -8.382 1.00 95.31 223 VAL A N 1
ATOM 1730 C CA . VAL A 1 223 ? 20.906 -20.278 -7.784 1.00 95.31 223 VAL A CA 1
ATOM 1731 C C . VAL A 1 223 ? 21.188 -20.225 -6.270 1.00 95.31 223 VAL A C 1
ATOM 1733 O O . VAL A 1 223 ? 21.384 -21.292 -5.683 1.00 95.31 223 VAL A O 1
ATOM 1736 N N . PRO A 1 224 ? 21.231 -19.047 -5.613 1.00 93.88 224 PRO A N 1
ATOM 1737 C CA . PRO A 1 224 ? 21.377 -18.942 -4.156 1.00 93.88 224 PRO A CA 1
ATOM 1738 C C . PRO A 1 224 ? 20.336 -19.760 -3.380 1.00 93.88 224 PRO A C 1
ATOM 1740 O O . PRO A 1 224 ? 19.341 -20.194 -3.952 1.00 93.88 224 PRO A O 1
ATOM 1743 N N . GLY A 1 225 ? 20.534 -19.961 -2.078 1.00 91.56 225 GLY A N 1
ATOM 1744 C CA . GLY A 1 225 ? 19.550 -20.640 -1.233 1.00 91.56 225 GLY A CA 1
ATOM 1745 C C . GLY A 1 225 ? 19.507 -22.163 -1.395 1.00 91.56 225 GLY A C 1
ATOM 1746 O O . GLY A 1 225 ? 20.539 -22.816 -1.555 1.00 91.56 225 GLY A O 1
ATOM 1747 N N . ASN A 1 226 ? 18.314 -22.757 -1.260 1.00 90.31 226 ASN A N 1
ATOM 1748 C CA . ASN A 1 226 ? 18.135 -24.216 -1.200 1.00 90.31 226 ASN A CA 1
ATOM 1749 C C . ASN A 1 226 ? 16.743 -24.685 -1.673 1.00 90.31 226 ASN A C 1
ATOM 1751 O O . ASN A 1 226 ? 15.740 -24.029 -1.405 1.00 90.31 226 ASN A O 1
ATOM 1755 N N . ASP A 1 227 ? 16.655 -25.859 -2.305 1.00 93.31 227 ASP A N 1
ATOM 1756 C CA . ASP A 1 227 ? 15.419 -26.339 -2.944 1.00 93.31 227 ASP A CA 1
ATOM 1757 C C . ASP A 1 227 ? 14.463 -27.092 -2.001 1.00 93.31 227 ASP A C 1
ATOM 1759 O O . ASP A 1 227 ? 13.532 -27.758 -2.466 1.00 93.31 227 ASP A O 1
ATOM 1763 N N . TYR A 1 228 ? 14.669 -27.012 -0.679 1.00 93.94 228 TYR A N 1
ATOM 1764 C CA . TYR A 1 228 ? 13.977 -27.876 0.279 1.00 93.94 228 TYR A CA 1
ATOM 1765 C C . TYR A 1 228 ? 12.449 -27.732 0.211 1.00 93.94 228 TYR A C 1
ATOM 1767 O O . TYR A 1 228 ? 11.764 -28.756 0.210 1.00 93.94 228 TYR A O 1
ATOM 1775 N N . PHE A 1 229 ? 11.916 -26.518 0.025 1.00 94.69 229 PHE A N 1
ATOM 1776 C CA . PHE A 1 229 ? 10.478 -26.289 -0.189 1.00 94.69 229 PHE A CA 1
ATOM 1777 C C . PHE A 1 229 ? 9.924 -27.084 -1.386 1.00 94.69 229 PHE A C 1
ATOM 1779 O O . PHE A 1 229 ? 8.868 -27.706 -1.269 1.00 94.69 229 PHE A O 1
ATOM 1786 N N . VAL A 1 230 ? 10.675 -27.193 -2.490 1.00 93.50 230 VAL A N 1
ATOM 1787 C CA . VAL A 1 230 ? 10.299 -28.035 -3.640 1.00 93.50 230 VAL A CA 1
ATOM 1788 C C . VAL A 1 230 ? 10.366 -29.518 -3.279 1.00 93.50 230 VAL A C 1
ATOM 1790 O O . VAL A 1 230 ? 9.456 -30.267 -3.627 1.00 93.50 230 VAL A O 1
ATOM 1793 N N . THR A 1 231 ? 11.394 -29.964 -2.546 1.00 92.69 231 THR A N 1
ATOM 1794 C CA . THR A 1 231 ? 11.496 -31.379 -2.124 1.00 92.69 231 THR A CA 1
ATOM 1795 C C . THR A 1 231 ? 10.370 -31.814 -1.181 1.00 92.69 231 THR A C 1
ATOM 1797 O O . THR A 1 231 ? 10.023 -32.992 -1.158 1.00 92.69 231 THR A O 1
ATOM 1800 N N . GLN A 1 232 ? 9.803 -30.879 -0.409 1.00 93.75 232 GLN A N 1
ATOM 1801 C CA . GLN A 1 232 ? 8.668 -31.118 0.487 1.00 93.75 232 GLN A CA 1
ATOM 1802 C C . GLN A 1 232 ? 7.309 -30.797 -0.166 1.00 93.75 232 GLN A C 1
ATOM 1804 O O . GLN A 1 232 ? 6.278 -30.982 0.477 1.00 93.75 232 GLN A O 1
ATOM 1809 N N . ASN A 1 233 ? 7.297 -30.326 -1.422 1.00 94.19 233 ASN A N 1
ATOM 1810 C CA . ASN A 1 233 ? 6.120 -29.815 -2.133 1.00 94.19 233 ASN A CA 1
ATOM 1811 C C . ASN A 1 233 ? 5.333 -28.786 -1.289 1.00 94.19 233 ASN A C 1
ATOM 1813 O O . ASN A 1 233 ? 4.139 -28.948 -1.024 1.00 94.19 233 ASN A O 1
ATOM 1817 N N . ARG A 1 234 ? 6.036 -27.747 -0.825 1.00 94.56 234 ARG A N 1
ATOM 1818 C CA . ARG A 1 234 ? 5.496 -26.659 -0.000 1.00 94.56 234 ARG A CA 1
ATOM 1819 C C . ARG A 1 234 ? 5.638 -25.300 -0.672 1.00 94.56 234 ARG A C 1
ATOM 1821 O O . ARG A 1 234 ? 6.364 -25.129 -1.650 1.00 94.56 234 ARG A O 1
ATOM 1828 N N . ASP A 1 235 ? 4.916 -24.351 -0.104 1.00 98.00 235 ASP A N 1
ATOM 1829 C CA . ASP A 1 235 ? 4.817 -22.964 -0.521 1.00 98.00 235 ASP A CA 1
ATOM 1830 C C . ASP A 1 235 ? 5.346 -22.093 0.634 1.00 98.00 235 ASP A C 1
ATOM 1832 O O . ASP A 1 235 ? 4.722 -22.067 1.697 1.00 98.00 235 ASP A O 1
ATOM 1836 N N . PRO A 1 236 ? 6.493 -21.406 0.473 1.00 97.88 236 PRO A N 1
ATOM 1837 C CA . PRO A 1 236 ? 7.065 -20.576 1.533 1.00 97.88 236 PRO A CA 1
ATOM 1838 C C . PRO A 1 236 ? 6.153 -19.431 2.002 1.00 97.88 236 PRO A C 1
ATOM 1840 O O . PRO A 1 236 ? 6.226 -19.028 3.163 1.00 97.88 236 PRO A O 1
ATOM 1843 N N . TYR A 1 237 ? 5.265 -18.929 1.140 1.00 98.62 237 TYR A N 1
ATOM 1844 C CA . TYR A 1 237 ? 4.332 -17.841 1.445 1.00 98.62 237 TYR A CA 1
ATOM 1845 C C . TYR A 1 237 ? 3.126 -18.340 2.249 1.00 98.62 237 TYR A C 1
ATOM 1847 O O . TYR A 1 237 ? 2.661 -17.657 3.164 1.00 98.62 237 TYR A O 1
ATOM 1855 N N . GLN A 1 238 ? 2.680 -19.571 1.992 1.00 98.56 238 GLN A N 1
ATOM 1856 C CA . GLN A 1 238 ? 1.757 -20.299 2.865 1.00 98.56 238 GLN A CA 1
ATOM 1857 C C . GLN A 1 238 ? 2.402 -20.648 4.218 1.00 98.56 238 GLN A C 1
ATOM 1859 O O . GLN A 1 238 ? 1.799 -20.431 5.275 1.00 98.56 238 GLN A O 1
ATOM 1864 N N . ASP A 1 239 ? 3.635 -21.157 4.199 1.00 98.56 239 ASP A N 1
ATOM 1865 C CA . ASP A 1 239 ? 4.385 -21.574 5.389 1.00 98.56 239 ASP A CA 1
ATOM 1866 C C . ASP A 1 239 ? 4.667 -20.393 6.331 1.00 98.56 239 ASP A C 1
ATOM 1868 O O . ASP A 1 239 ? 4.540 -20.538 7.548 1.00 98.56 239 ASP A O 1
ATOM 1872 N N . LEU A 1 240 ? 4.955 -19.206 5.785 1.00 98.69 240 LEU A N 1
ATOM 1873 C CA . LEU A 1 240 ? 5.080 -17.946 6.525 1.00 98.69 240 LEU A CA 1
ATOM 1874 C C . LEU A 1 240 ? 3.811 -17.611 7.328 1.00 98.69 240 LEU A C 1
ATOM 1876 O O . LEU A 1 240 ? 3.894 -17.240 8.501 1.00 98.69 240 LEU A O 1
ATOM 1880 N N . VAL A 1 241 ? 2.626 -17.773 6.732 1.00 98.81 241 VAL A N 1
ATOM 1881 C CA . VAL A 1 241 ? 1.345 -17.486 7.403 1.00 98.81 241 VAL A CA 1
ATOM 1882 C C . VAL A 1 241 ? 1.011 -18.547 8.457 1.00 98.81 241 VAL A C 1
ATOM 1884 O O . VAL A 1 241 ? 0.495 -18.205 9.526 1.00 98.81 241 VAL A O 1
ATOM 1887 N N . HIS A 1 242 ? 1.340 -19.819 8.211 1.00 98.69 242 HIS A N 1
ATOM 1888 C CA . HIS A 1 242 ? 1.230 -20.876 9.223 1.00 98.69 242 HIS A CA 1
ATOM 1889 C C . HIS A 1 242 ? 2.160 -20.631 10.417 1.00 98.69 242 HIS A C 1
ATOM 1891 O O . HIS A 1 242 ? 1.704 -20.667 11.561 1.00 98.69 242 HIS A O 1
ATOM 1897 N N . LEU A 1 243 ? 3.432 -20.314 10.163 1.00 98.50 243 LEU A N 1
ATOM 1898 C CA . LEU A 1 243 ? 4.397 -19.974 11.205 1.00 98.50 243 LEU A CA 1
ATOM 1899 C C . LEU A 1 243 ? 3.942 -18.748 12.002 1.00 98.50 243 LEU A C 1
ATOM 1901 O O . LEU A 1 243 ? 3.963 -18.773 13.231 1.00 98.50 243 LEU A O 1
ATOM 1905 N N . GLY A 1 244 ? 3.479 -17.695 11.320 1.00 98.44 244 GLY A N 1
ATOM 1906 C CA . GLY A 1 244 ? 2.985 -16.486 11.973 1.00 98.44 244 GLY A CA 1
ATOM 1907 C C . GLY A 1 244 ? 1.782 -16.750 12.876 1.00 98.44 244 GLY A C 1
ATOM 1908 O O . GLY A 1 244 ? 1.741 -16.260 14.002 1.00 98.44 244 GLY A O 1
ATOM 1909 N N . LYS A 1 245 ? 0.850 -17.601 12.437 1.00 98.44 245 LYS A N 1
ATOM 1910 C CA . LYS A 1 245 ? -0.288 -18.063 13.244 1.00 98.44 245 LYS A CA 1
ATOM 1911 C C . LYS A 1 245 ? 0.135 -18.862 14.477 1.00 98.44 245 LYS A C 1
ATOM 1913 O O . LYS A 1 245 ? -0.457 -18.681 15.537 1.00 98.44 245 LYS A O 1
ATOM 1918 N N . GLU A 1 246 ? 1.120 -19.749 14.355 1.00 98.12 246 GLU A N 1
ATOM 1919 C CA . GLU A 1 246 ? 1.532 -20.626 15.458 1.00 98.12 246 GLU A CA 1
ATOM 1920 C C . GLU A 1 246 ? 2.491 -19.955 16.449 1.00 98.12 246 GLU A C 1
ATOM 1922 O O . GLU A 1 246 ? 2.376 -20.205 17.647 1.00 98.12 246 GLU A O 1
ATOM 1927 N N . LEU A 1 247 ? 3.366 -19.046 16.006 1.00 98.19 247 LEU A N 1
ATOM 1928 C CA . LEU A 1 247 ? 4.090 -18.133 16.904 1.00 98.19 247 LEU A CA 1
ATOM 1929 C C . LEU A 1 247 ? 3.155 -17.099 17.558 1.00 98.19 247 LEU A C 1
ATOM 1931 O O . LEU A 1 247 ? 3.507 -16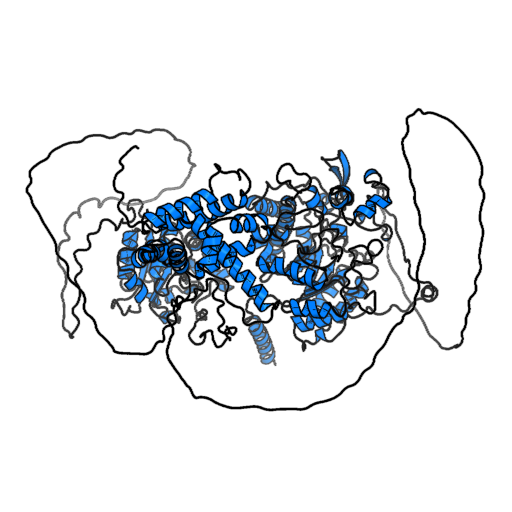.527 18.586 1.00 98.19 247 LEU A O 1
ATOM 1935 N N . GLY A 1 248 ? 1.971 -16.870 16.980 1.00 97.81 248 GLY A N 1
ATOM 1936 C CA . GLY A 1 248 ? 0.983 -15.903 17.457 1.00 97.81 248 GLY A CA 1
ATOM 1937 C C . GLY A 1 248 ? 1.305 -14.458 17.074 1.00 97.81 248 GLY A C 1
ATOM 1938 O O . GLY A 1 248 ? 0.962 -13.554 17.823 1.00 97.81 248 GLY A O 1
ATOM 1939 N N . LEU A 1 249 ? 1.987 -14.223 15.950 1.00 98.62 249 LEU A N 1
ATOM 1940 C CA . LEU A 1 249 ? 2.412 -12.896 15.490 1.00 98.62 249 LEU A CA 1
ATOM 1941 C C . LEU A 1 249 ? 1.235 -11.941 15.227 1.00 98.62 249 LEU A C 1
ATOM 1943 O O . LEU A 1 249 ? 0.128 -12.350 14.885 1.00 98.62 249 LEU A O 1
ATOM 1947 N N . ALA A 1 250 ? 1.509 -10.639 15.315 1.00 98.38 250 ALA A N 1
ATOM 1948 C CA . ALA A 1 250 ? 0.575 -9.593 14.900 1.00 98.38 250 ALA A CA 1
ATOM 1949 C C . ALA A 1 250 ? 0.581 -9.398 13.372 1.00 98.38 250 ALA A C 1
ATOM 1951 O O . ALA A 1 250 ? -0.417 -8.965 12.792 1.00 98.38 250 ALA A O 1
ATOM 1952 N N . GLY A 1 251 ? 1.688 -9.745 12.711 1.00 98.31 251 GLY A N 1
ATOM 1953 C CA . GLY A 1 251 ? 1.815 -9.698 11.262 1.00 98.31 251 GLY A CA 1
ATOM 1954 C C . GLY A 1 251 ? 3.036 -10.433 10.721 1.00 98.31 251 GLY A C 1
ATOM 1955 O O . GLY A 1 251 ? 3.821 -11.023 11.462 1.00 98.31 251 GLY A O 1
ATOM 1956 N N . VAL A 1 252 ? 3.185 -10.369 9.407 1.00 98.62 252 VAL A N 1
ATOM 1957 C CA . VAL A 1 252 ? 4.373 -10.776 8.652 1.00 98.62 252 VAL A CA 1
ATOM 1958 C C . VAL A 1 252 ? 4.757 -9.646 7.703 1.00 98.62 252 VAL A C 1
ATOM 1960 O O . VAL A 1 252 ? 3.922 -8.805 7.373 1.00 98.62 252 VAL A O 1
ATOM 1963 N N . ASP A 1 253 ? 6.018 -9.589 7.308 1.00 97.69 253 ASP A N 1
ATOM 1964 C CA . ASP A 1 253 ? 6.593 -8.505 6.518 1.00 97.69 253 ASP A CA 1
ATOM 1965 C C . ASP A 1 253 ? 7.453 -9.071 5.377 1.00 97.69 253 ASP A C 1
ATOM 1967 O O . ASP A 1 253 ? 8.093 -10.113 5.534 1.00 97.69 253 ASP A O 1
ATOM 1971 N N . ILE A 1 254 ? 7.408 -8.422 4.212 1.00 97.25 254 ILE A N 1
ATOM 1972 C CA . ILE A 1 254 ? 8.156 -8.821 3.014 1.00 97.25 254 ILE A CA 1
ATOM 1973 C C . ILE A 1 254 ? 9.207 -7.757 2.701 1.00 97.25 254 ILE A C 1
ATOM 1975 O O . ILE A 1 254 ? 8.870 -6.665 2.234 1.00 97.25 254 ILE A O 1
ATOM 1979 N N . ASP A 1 255 ? 10.474 -8.089 2.923 1.00 93.56 255 ASP A N 1
ATOM 1980 C CA . ASP A 1 255 ? 11.617 -7.221 2.657 1.00 93.56 255 ASP A CA 1
ATOM 1981 C C . ASP A 1 255 ? 12.256 -7.585 1.305 1.00 93.56 255 ASP A C 1
ATOM 1983 O O . ASP A 1 255 ? 13.082 -8.493 1.181 1.00 93.56 255 ASP A O 1
ATOM 1987 N N . TYR A 1 256 ? 11.766 -6.939 0.245 1.00 92.31 256 TYR A N 1
ATOM 1988 C CA . TYR A 1 256 ? 12.042 -7.329 -1.135 1.00 92.31 256 TYR A CA 1
ATOM 1989 C C . TYR A 1 256 ? 13.183 -6.508 -1.751 1.00 92.31 256 TYR A C 1
ATOM 1991 O O . TYR A 1 256 ? 12.954 -5.481 -2.391 1.00 92.31 256 TYR A O 1
ATOM 1999 N N . GLU A 1 257 ? 14.413 -7.002 -1.606 1.00 87.06 257 GLU A N 1
ATOM 2000 C CA . GLU A 1 257 ? 15.639 -6.339 -2.083 1.00 87.06 257 GLU A CA 1
ATOM 2001 C C . GLU A 1 257 ? 16.227 -6.931 -3.383 1.00 87.06 257 GLU A C 1
ATOM 2003 O O . GLU A 1 257 ? 17.417 -6.787 -3.660 1.00 87.06 257 GLU A O 1
ATOM 2008 N N . GLU A 1 258 ? 15.424 -7.589 -4.232 1.00 90.19 258 GLU A N 1
ATOM 2009 C CA . GLU A 1 258 ? 15.907 -8.200 -5.487 1.00 90.19 258 GLU A CA 1
ATOM 2010 C C . GLU A 1 258 ? 16.241 -7.174 -6.598 1.00 90.19 258 GLU A C 1
ATOM 2012 O O . GLU A 1 258 ? 15.678 -7.194 -7.697 1.00 90.19 258 GLU A O 1
ATOM 2017 N N . MET A 1 259 ? 17.194 -6.270 -6.352 1.00 87.75 259 MET A N 1
ATOM 2018 C CA . MET A 1 259 ? 17.642 -5.265 -7.330 1.00 87.75 259 MET A CA 1
ATOM 2019 C C . MET A 1 259 ? 18.155 -5.925 -8.620 1.00 87.75 259 MET A C 1
ATOM 2021 O O . MET A 1 259 ? 17.812 -5.493 -9.721 1.00 87.75 259 MET A O 1
ATOM 2025 N N . TRP A 1 260 ? 18.866 -7.054 -8.496 1.00 90.75 260 TRP A N 1
ATOM 2026 C CA . TRP A 1 260 ? 19.314 -7.862 -9.637 1.00 90.75 260 TRP A CA 1
ATOM 2027 C C . TRP A 1 260 ? 18.159 -8.369 -10.508 1.00 90.75 260 TRP A C 1
ATOM 2029 O O . TRP A 1 260 ? 18.351 -8.530 -11.710 1.00 90.75 260 TRP A O 1
ATOM 2039 N N . HIS A 1 261 ? 16.964 -8.602 -9.949 1.00 93.50 261 HIS A N 1
ATOM 2040 C CA . HIS A 1 261 ? 15.806 -9.051 -10.722 1.00 93.50 261 HIS A CA 1
ATOM 2041 C C . HIS A 1 261 ? 15.311 -7.923 -11.628 1.00 93.50 261 HIS A C 1
ATOM 2043 O O . HIS A 1 261 ? 15.034 -8.149 -12.805 1.00 93.50 261 HIS A O 1
ATOM 2049 N N . ALA A 1 262 ? 15.280 -6.688 -11.115 1.00 89.56 262 ALA A N 1
ATOM 2050 C CA . ALA A 1 262 ? 15.016 -5.512 -11.937 1.00 89.56 262 ALA A CA 1
ATOM 2051 C C . ALA A 1 262 ? 16.120 -5.298 -12.982 1.00 89.56 262 ALA A C 1
ATOM 2053 O O . ALA A 1 262 ? 15.806 -5.125 -14.155 1.00 89.56 262 ALA A O 1
ATOM 2054 N N . ASP A 1 263 ? 17.401 -5.358 -12.605 1.00 89.19 263 ASP A N 1
ATOM 2055 C CA . ASP A 1 263 ? 18.508 -5.085 -13.536 1.00 89.19 263 ASP A CA 1
ATOM 2056 C C . ASP A 1 263 ? 18.675 -6.165 -14.614 1.00 89.19 263 ASP A C 1
ATOM 2058 O O . ASP A 1 263 ? 19.124 -5.869 -15.728 1.00 89.19 263 ASP A O 1
ATOM 2062 N N . TYR A 1 264 ? 18.292 -7.407 -14.308 1.00 91.25 264 TYR A N 1
ATOM 2063 C CA . TYR A 1 264 ? 18.221 -8.494 -15.273 1.00 91.25 264 TYR A CA 1
ATOM 2064 C C . TYR A 1 264 ? 16.980 -8.344 -16.159 1.00 91.25 264 TYR A C 1
ATOM 2066 O O . TYR A 1 264 ? 17.126 -8.177 -17.369 1.00 91.25 264 TYR A O 1
ATOM 2074 N N . TYR A 1 265 ? 15.765 -8.345 -15.606 1.00 90.44 265 TYR A N 1
ATOM 2075 C CA . TYR A 1 265 ? 14.520 -8.354 -16.391 1.00 90.44 265 TYR A CA 1
ATOM 2076 C C . TYR A 1 265 ? 14.052 -6.977 -16.901 1.00 90.44 265 TYR A C 1
ATOM 2078 O O . TYR A 1 265 ? 12.929 -6.854 -17.396 1.00 90.44 265 TYR A O 1
ATOM 2086 N N . LYS A 1 266 ? 14.909 -5.949 -16.840 1.00 86.56 266 LYS A N 1
ATOM 2087 C CA . LYS A 1 266 ? 14.656 -4.634 -17.442 1.00 86.56 266 LYS A CA 1
ATOM 2088 C C . LYS A 1 266 ? 14.380 -4.726 -18.945 1.00 86.56 266 LYS A C 1
ATOM 2090 O O . LYS A 1 266 ? 15.089 -5.426 -19.670 1.00 86.56 266 LYS A O 1
ATOM 2095 N N . ASN A 1 267 ? 13.393 -3.967 -19.419 1.00 79.75 267 ASN A N 1
ATOM 2096 C CA . ASN A 1 267 ? 13.081 -3.843 -20.845 1.00 79.75 267 ASN A CA 1
ATOM 2097 C C . ASN A 1 267 ? 13.498 -2.463 -21.389 1.00 79.75 267 ASN A C 1
ATOM 2099 O O . ASN A 1 267 ? 13.446 -1.458 -20.675 1.00 79.75 267 ASN A O 1
ATOM 2103 N N . PHE A 1 268 ? 13.931 -2.412 -22.650 1.00 70.38 268 PHE A N 1
ATOM 2104 C CA . PHE A 1 268 ? 14.485 -1.217 -23.293 1.00 70.38 268 PHE A CA 1
ATOM 2105 C C . PHE A 1 268 ? 13.398 -0.438 -24.046 1.00 70.38 268 PHE A C 1
ATOM 2107 O O . PHE A 1 268 ? 12.711 -0.988 -24.909 1.00 70.38 268 PHE A O 1
ATOM 2114 N N . LYS A 1 269 ? 13.282 0.875 -23.804 1.00 53.56 269 LYS A N 1
ATOM 2115 C CA . LYS A 1 269 ? 12.468 1.750 -24.662 1.00 53.56 269 LYS A CA 1
ATOM 2116 C C . LYS A 1 269 ? 13.243 2.112 -25.933 1.00 53.56 269 LYS A C 1
ATOM 2118 O O . LYS A 1 269 ? 14.030 3.054 -25.963 1.00 53.56 269 LYS A O 1
ATOM 2123 N N . GLY A 1 270 ? 13.000 1.351 -26.999 1.00 50.97 270 GLY A N 1
ATOM 2124 C CA . GLY A 1 270 ? 13.655 1.530 -28.298 1.00 50.97 270 GLY A CA 1
ATOM 2125 C C . GLY A 1 270 ? 15.025 0.850 -28.370 1.00 50.97 270 GLY A C 1
ATOM 212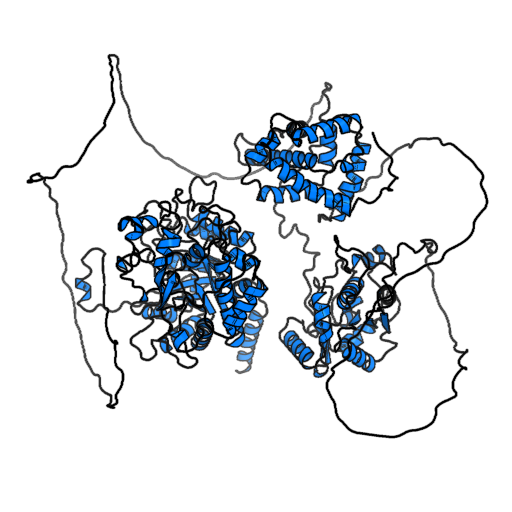6 O O . GLY A 1 270 ? 15.256 -0.172 -27.735 1.00 50.97 270 GLY A O 1
ATOM 2127 N N . THR A 1 271 ? 15.938 1.394 -29.177 1.00 41.16 271 THR A N 1
ATOM 2128 C CA . THR A 1 271 ? 17.229 0.753 -29.504 1.00 41.16 271 THR A CA 1
ATOM 2129 C C . THR A 1 271 ? 18.402 1.187 -28.614 1.00 41.16 271 THR A C 1
ATOM 2131 O O . THR A 1 271 ? 19.548 0.864 -28.923 1.00 41.16 271 THR A O 1
ATOM 2134 N N . SER A 1 272 ? 18.156 1.954 -27.545 1.00 52.28 272 SER A N 1
ATOM 2135 C CA . SER A 1 272 ? 19.203 2.443 -26.637 1.00 52.28 272 SER A CA 1
ATOM 2136 C C . SER A 1 272 ? 19.512 1.420 -25.547 1.00 52.28 272 SER A C 1
ATOM 2138 O O . SER A 1 272 ? 18.656 1.124 -24.716 1.00 52.28 272 SER A O 1
ATOM 2140 N N . THR A 1 273 ? 20.756 0.942 -25.475 1.00 61.47 273 THR A N 1
ATOM 2141 C CA . THR A 1 273 ? 21.233 0.138 -24.334 1.00 61.47 273 THR A CA 1
ATOM 2142 C C . THR A 1 273 ? 21.494 0.970 -23.076 1.00 61.47 273 THR A C 1
ATOM 2144 O O . THR A 1 273 ? 21.678 0.402 -22.004 1.00 61.47 273 THR A O 1
ATOM 2147 N N . GLN A 1 274 ? 21.506 2.302 -23.193 1.00 64.75 274 GLN A N 1
ATOM 2148 C CA . GLN A 1 274 ? 21.790 3.239 -22.099 1.00 64.75 274 GLN A CA 1
ATOM 2149 C C . GLN A 1 274 ? 20.539 3.617 -21.291 1.00 64.75 274 GLN A C 1
ATOM 2151 O O . GLN A 1 274 ? 20.656 4.307 -20.285 1.00 64.75 274 GLN A O 1
ATOM 2156 N N . GLY A 1 275 ? 19.358 3.146 -21.707 1.00 70.00 275 GLY A N 1
ATOM 2157 C CA . GLY A 1 275 ? 18.088 3.415 -21.038 1.00 70.00 275 GLY A CA 1
ATOM 2158 C C . GLY A 1 275 ? 17.369 4.673 -21.549 1.00 70.00 275 GLY A C 1
ATOM 2159 O O . GLY A 1 275 ? 17.742 5.209 -22.600 1.00 70.00 275 GLY A O 1
ATOM 2160 N N . PRO A 1 276 ? 16.318 5.118 -20.834 1.00 75.06 276 PRO A N 1
ATOM 2161 C CA . PRO A 1 276 ? 15.818 4.524 -19.594 1.00 75.06 276 PRO A CA 1
ATOM 2162 C C . PRO A 1 276 ? 14.979 3.249 -19.834 1.00 75.06 276 PRO A C 1
ATOM 2164 O O . PRO A 1 276 ? 14.508 2.977 -20.941 1.00 75.06 276 PRO A O 1
ATOM 2167 N N . PHE A 1 277 ? 14.816 2.450 -18.782 1.00 83.62 277 PHE A N 1
ATOM 2168 C CA . PHE A 1 277 ? 14.243 1.102 -18.792 1.00 83.62 277 PHE A CA 1
ATOM 2169 C C . PHE A 1 277 ? 12.949 1.008 -17.972 1.00 83.62 277 PHE A C 1
ATOM 2171 O O . PHE A 1 277 ? 12.680 1.843 -17.100 1.00 83.62 277 PHE A O 1
ATOM 2178 N N . THR A 1 278 ? 12.187 -0.064 -18.195 1.00 87.31 278 THR A N 1
ATOM 2179 C CA . THR A 1 278 ? 11.044 -0.453 -17.351 1.00 87.31 278 THR A CA 1
ATOM 2180 C C . THR A 1 278 ? 11.359 -1.689 -16.504 1.00 87.31 278 THR A C 1
ATOM 2182 O O . THR A 1 278 ? 12.176 -2.521 -16.890 1.00 87.31 278 THR A O 1
ATOM 2185 N N . SER A 1 279 ? 10.697 -1.818 -15.349 1.00 90.38 279 SER A N 1
ATOM 2186 C CA . SER A 1 279 ? 10.909 -2.885 -14.350 1.00 90.38 279 SER A CA 1
ATOM 2187 C C . SER A 1 279 ? 9.799 -3.955 -14.340 1.00 90.38 279 SER A C 1
ATOM 2189 O O . SER A 1 279 ? 9.669 -4.706 -13.375 1.00 90.38 279 SER A O 1
ATOM 2191 N N . HIS A 1 280 ? 8.965 -4.010 -15.389 1.00 93.00 280 HIS A N 1
ATOM 2192 C CA . HIS A 1 280 ? 7.634 -4.638 -15.373 1.00 93.00 280 HIS A CA 1
ATOM 2193 C C . HIS A 1 280 ? 7.591 -6.060 -14.777 1.00 93.00 280 HIS A C 1
ATOM 2195 O O . HIS A 1 280 ? 6.717 -6.343 -13.962 1.00 93.00 280 HIS A O 1
ATOM 2201 N N . GLN A 1 281 ? 8.552 -6.928 -15.112 1.00 94.75 281 GLN A N 1
ATOM 2202 C CA . GLN A 1 281 ? 8.596 -8.304 -14.595 1.00 94.75 281 GLN A CA 1
ATOM 2203 C C . GLN A 1 281 ? 8.843 -8.366 -13.077 1.00 94.75 281 GLN A C 1
ATOM 2205 O O . GLN A 1 281 ? 8.246 -9.185 -12.385 1.00 94.75 281 GLN A O 1
ATOM 2210 N N . THR A 1 282 ? 9.647 -7.454 -12.523 1.00 94.81 282 THR A N 1
ATOM 2211 C CA . THR A 1 282 ? 9.840 -7.324 -11.067 1.00 94.81 282 THR A CA 1
ATOM 2212 C C . THR A 1 282 ? 8.568 -6.845 -10.373 1.00 94.81 282 THR A C 1
ATOM 2214 O O . THR A 1 282 ? 8.253 -7.332 -9.291 1.00 94.81 282 THR A O 1
ATOM 2217 N N . VAL A 1 283 ? 7.792 -5.957 -11.011 1.00 96.06 283 VAL A N 1
ATOM 2218 C CA . VAL A 1 283 ? 6.462 -5.565 -10.509 1.00 96.06 283 VAL A CA 1
ATOM 2219 C C . VAL A 1 283 ? 5.542 -6.784 -10.436 1.00 96.06 283 VAL A C 1
ATOM 2221 O O . VAL A 1 283 ? 4.836 -6.948 -9.447 1.00 96.06 283 VAL A O 1
ATOM 2224 N N . TYR A 1 284 ? 5.557 -7.652 -11.453 1.00 98.06 284 TYR A N 1
ATOM 2225 C CA . TYR A 1 284 ? 4.725 -8.857 -11.492 1.00 98.06 284 TYR A CA 1
ATOM 2226 C C . TYR A 1 284 ? 5.143 -9.911 -10.466 1.00 98.06 284 TYR A C 1
ATOM 2228 O O . TYR A 1 284 ? 4.274 -10.419 -9.758 1.00 98.06 284 TYR A O 1
ATOM 2236 N N . LYS A 1 285 ? 6.445 -10.195 -10.323 1.00 97.62 285 LYS A N 1
ATOM 2237 C CA . LYS A 1 285 ? 6.952 -11.126 -9.305 1.00 97.62 285 LYS A CA 1
ATOM 2238 C C . LYS A 1 285 ? 6.607 -10.648 -7.892 1.00 97.62 285 LYS A C 1
ATOM 2240 O O . LYS A 1 285 ? 5.984 -11.385 -7.133 1.00 97.62 285 LYS A O 1
ATOM 2245 N N . TYR A 1 286 ? 6.915 -9.392 -7.563 1.00 97.81 286 TYR A N 1
ATOM 2246 C CA . TYR A 1 286 ? 6.584 -8.810 -6.259 1.00 97.81 286 TYR A CA 1
ATOM 2247 C C . TYR A 1 286 ? 5.065 -8.765 -6.002 1.00 97.81 286 TYR A C 1
ATOM 2249 O O . TYR A 1 286 ? 4.609 -9.119 -4.914 1.00 97.81 286 TYR A O 1
ATOM 2257 N N . ALA A 1 287 ? 4.257 -8.414 -7.011 1.00 98.50 287 ALA A N 1
ATOM 2258 C CA . ALA A 1 287 ? 2.799 -8.445 -6.897 1.00 98.50 287 ALA A CA 1
ATOM 2259 C C . ALA A 1 287 ? 2.256 -9.861 -6.651 1.00 98.50 287 ALA A C 1
ATOM 2261 O O . ALA A 1 287 ? 1.331 -10.011 -5.854 1.00 98.50 287 ALA A O 1
ATOM 2262 N N . ALA A 1 288 ? 2.831 -10.890 -7.286 1.00 98.75 288 ALA A N 1
ATOM 2263 C CA . ALA A 1 288 ? 2.455 -12.284 -7.064 1.00 98.75 288 ALA A CA 1
ATOM 2264 C C . ALA A 1 288 ? 2.797 -12.730 -5.634 1.00 98.75 288 ALA A C 1
ATOM 2266 O O . ALA A 1 288 ? 1.924 -13.255 -4.952 1.00 98.75 288 ALA A O 1
ATOM 2267 N N . ILE A 1 289 ? 3.999 -12.417 -5.135 1.00 98.69 289 ILE A N 1
ATOM 2268 C CA . ILE A 1 289 ? 4.421 -12.697 -3.748 1.00 98.69 289 ILE A CA 1
ATOM 2269 C C . ILE A 1 289 ? 3.454 -12.056 -2.741 1.00 98.69 289 ILE A C 1
ATOM 2271 O O . ILE A 1 289 ? 2.871 -12.743 -1.900 1.00 98.69 289 ILE A O 1
ATOM 2275 N N . MET A 1 290 ? 3.211 -10.747 -2.861 1.00 98.69 290 MET A N 1
ATOM 2276 C CA . MET A 1 290 ? 2.305 -10.021 -1.962 1.00 98.69 290 MET A CA 1
ATOM 2277 C C . MET A 1 290 ? 0.859 -10.534 -2.051 1.00 98.69 290 MET A C 1
ATOM 2279 O O . MET A 1 290 ? 0.144 -10.565 -1.047 1.00 98.69 290 MET A O 1
ATOM 2283 N N . ARG A 1 291 ? 0.420 -10.971 -3.239 1.00 98.69 291 ARG A N 1
ATOM 2284 C CA . ARG A 1 291 ? -0.911 -11.550 -3.462 1.00 98.69 291 ARG A CA 1
ATOM 2285 C C . ARG A 1 291 ? -1.042 -12.962 -2.889 1.00 98.69 291 ARG A C 1
ATOM 2287 O O . ARG A 1 291 ? -2.095 -13.273 -2.341 1.00 98.69 291 ARG A O 1
ATOM 2294 N N . ASP A 1 292 ? -0.012 -13.794 -2.974 1.00 98.81 292 ASP A N 1
ATOM 2295 C CA . ASP A 1 292 ? -0.024 -15.158 -2.438 1.00 98.81 292 ASP A CA 1
ATOM 2296 C C . ASP A 1 292 ? -0.048 -15.151 -0.902 1.00 98.81 292 ASP A C 1
ATOM 2298 O O . ASP A 1 292 ? -0.897 -15.793 -0.277 1.00 98.81 292 ASP A O 1
ATOM 2302 N N . VAL A 1 293 ? 0.777 -14.298 -0.278 1.00 98.81 293 VAL A N 1
ATOM 2303 C CA . VAL A 1 293 ? 0.716 -14.043 1.171 1.00 98.81 293 VAL A CA 1
ATOM 2304 C C . VAL A 1 293 ? -0.661 -13.489 1.569 1.00 98.81 293 VAL A C 1
ATOM 2306 O O . VAL A 1 293 ? -1.251 -13.960 2.540 1.00 98.81 293 VAL A O 1
ATOM 2309 N N . GLN A 1 294 ? -1.237 -12.553 0.802 1.00 98.69 294 GLN A N 1
ATOM 2310 C CA . GLN A 1 294 ? -2.596 -12.041 1.041 1.00 98.69 294 GLN A CA 1
ATOM 2311 C C . GLN A 1 294 ? -3.666 -13.150 0.979 1.00 98.69 294 GLN A C 1
ATOM 2313 O O . GLN A 1 294 ? -4.543 -13.196 1.847 1.00 98.69 294 GLN A O 1
ATOM 2318 N N . ILE A 1 295 ? -3.610 -14.038 -0.020 1.00 98.69 295 ILE A N 1
ATOM 2319 C CA . ILE A 1 295 ? -4.533 -15.177 -0.170 1.00 98.69 295 ILE A CA 1
ATOM 2320 C C . ILE A 1 295 ? -4.394 -16.126 1.028 1.00 98.69 295 ILE A C 1
ATOM 2322 O O . ILE A 1 295 ? -5.396 -16.494 1.647 1.00 98.69 295 ILE A O 1
ATOM 2326 N N . ASN A 1 296 ? -3.164 -16.468 1.410 1.00 98.75 296 ASN A N 1
ATOM 2327 C CA . ASN A 1 296 ? -2.896 -17.351 2.539 1.00 98.75 296 ASN A CA 1
ATOM 2328 C C . ASN A 1 296 ? -3.326 -16.737 3.882 1.00 98.75 296 ASN A C 1
ATOM 2330 O O . ASN A 1 296 ? -3.955 -17.429 4.683 1.00 98.75 296 ASN A O 1
ATOM 2334 N N . ILE A 1 297 ? -3.117 -15.434 4.112 1.00 98.69 297 ILE A N 1
ATOM 2335 C CA . ILE A 1 297 ? -3.660 -14.715 5.282 1.00 98.69 297 ILE A CA 1
ATOM 2336 C C . ILE A 1 297 ? -5.185 -14.871 5.346 1.00 98.69 297 ILE A C 1
ATOM 2338 O O . ILE A 1 297 ? -5.720 -15.257 6.387 1.00 98.69 297 ILE A O 1
ATOM 2342 N N . GLN A 1 298 ? -5.888 -14.640 4.234 1.00 97.88 298 GLN A N 1
ATOM 2343 C CA . GLN A 1 298 ? -7.352 -14.732 4.168 1.00 97.88 298 GLN A CA 1
ATOM 2344 C C . GLN A 1 298 ? -7.896 -16.150 4.414 1.00 97.88 298 GLN A C 1
ATOM 2346 O O . GLN A 1 298 ? -9.028 -16.282 4.878 1.00 97.88 298 GLN A O 1
ATOM 2351 N N . GLN A 1 299 ? -7.111 -17.197 4.145 1.00 97.56 299 GLN A N 1
ATOM 2352 C CA . GLN A 1 299 ? -7.502 -18.596 4.366 1.00 97.56 299 GLN A CA 1
ATOM 2353 C C . GLN A 1 299 ? -7.102 -19.127 5.754 1.00 97.56 299 GLN A C 1
ATOM 2355 O O . GLN A 1 299 ? -7.877 -19.837 6.395 1.00 97.56 299 GLN A O 1
ATOM 2360 N N . ILE A 1 300 ? -5.898 -18.798 6.232 1.00 97.69 300 ILE A N 1
ATOM 2361 C CA . ILE A 1 300 ? -5.258 -19.466 7.378 1.00 97.69 300 ILE A CA 1
ATOM 2362 C C . ILE A 1 300 ? -5.356 -18.632 8.661 1.00 97.69 300 ILE A C 1
ATOM 2364 O O . ILE A 1 300 ? -5.594 -19.200 9.736 1.00 97.69 300 ILE A O 1
ATOM 2368 N N . HIS A 1 301 ? -5.188 -17.308 8.573 1.00 97.38 301 HIS A N 1
ATOM 2369 C CA . HIS A 1 301 ? -5.165 -16.405 9.730 1.00 97.38 301 HIS A CA 1
ATOM 2370 C C . HIS A 1 301 ? -5.656 -14.982 9.371 1.00 97.38 301 HIS A C 1
ATOM 2372 O O . HIS A 1 301 ? -4.852 -14.056 9.288 1.00 97.38 301 HIS A O 1
ATOM 2378 N N . PRO A 1 302 ? -6.978 -14.756 9.208 1.00 97.50 302 PRO A N 1
ATOM 2379 C CA . PRO A 1 302 ? -7.504 -13.530 8.581 1.00 97.50 302 PRO A CA 1
ATOM 2380 C C . PRO A 1 302 ? -7.238 -12.203 9.313 1.00 97.50 302 PRO A C 1
ATOM 2382 O O . PRO A 1 302 ? -7.500 -11.137 8.758 1.00 97.50 302 PRO A O 1
ATOM 2385 N N . SER A 1 303 ? -6.752 -12.247 10.555 1.00 95.88 303 SER A N 1
ATOM 2386 C CA . SER A 1 303 ? -6.356 -11.078 11.351 1.00 95.88 303 SER A CA 1
ATOM 2387 C C . SER A 1 303 ? -4.866 -10.734 11.258 1.00 95.88 303 SER A C 1
ATOM 2389 O O . SER A 1 303 ? -4.468 -9.703 11.794 1.00 95.88 303 SER A O 1
ATOM 2391 N N . LEU A 1 304 ? -4.044 -11.583 10.628 1.00 98.25 304 LEU A N 1
ATOM 2392 C CA . LEU A 1 304 ? -2.611 -11.344 10.470 1.00 98.25 304 LEU A CA 1
ATOM 2393 C C . LEU A 1 304 ? -2.391 -10.129 9.560 1.00 98.25 304 LEU A C 1
ATOM 2395 O O . LEU A 1 304 ? -3.020 -10.007 8.503 1.00 98.25 304 LEU A O 1
ATOM 2399 N N . LYS A 1 305 ? -1.523 -9.213 9.984 1.00 98.31 305 LYS A N 1
ATOM 2400 C CA . LYS A 1 305 ? -1.147 -8.040 9.190 1.00 98.31 305 LYS A CA 1
ATOM 2401 C C . LYS A 1 305 ? -0.072 -8.384 8.157 1.00 98.31 305 LYS A C 1
ATOM 2403 O O . LYS A 1 305 ? 0.730 -9.285 8.387 1.00 98.31 305 LYS A O 1
ATOM 2408 N N . LEU A 1 306 ? -0.037 -7.639 7.056 1.00 98.06 306 LEU A N 1
ATOM 2409 C CA . LEU A 1 306 ? 1.010 -7.709 6.035 1.00 98.06 306 LEU A CA 1
ATOM 2410 C C . LEU A 1 306 ? 1.756 -6.372 5.973 1.00 98.06 306 LEU A C 1
ATOM 2412 O O . LEU A 1 306 ? 1.141 -5.339 5.721 1.00 98.06 306 LEU A O 1
ATOM 2416 N N . GLY A 1 307 ? 3.057 -6.384 6.245 1.00 95.88 307 GLY A N 1
ATOM 2417 C CA . GLY A 1 307 ? 3.979 -5.270 6.020 1.00 95.88 307 GLY A CA 1
ATOM 2418 C C . GLY A 1 307 ? 4.868 -5.514 4.802 1.00 95.88 307 GLY A C 1
ATOM 2419 O O . GLY A 1 307 ? 4.871 -6.608 4.233 1.00 95.88 307 GLY A O 1
ATOM 2420 N N . THR A 1 308 ? 5.618 -4.497 4.388 1.00 94.94 308 THR A N 1
ATOM 2421 C CA . THR A 1 308 ? 6.707 -4.666 3.418 1.00 94.94 308 THR A CA 1
ATOM 2422 C C . THR A 1 308 ? 7.736 -3.545 3.533 1.00 94.94 308 THR A C 1
ATOM 2424 O O . THR A 1 308 ? 7.357 -2.376 3.661 1.00 94.94 308 THR A O 1
ATOM 2427 N N . ALA A 1 309 ? 9.027 -3.872 3.444 1.00 91.62 309 ALA A N 1
ATOM 2428 C CA . ALA A 1 309 ? 10.066 -2.886 3.157 1.00 91.62 309 ALA A CA 1
ATOM 2429 C C . ALA A 1 309 ? 9.986 -2.437 1.686 1.00 91.62 309 ALA A C 1
ATOM 2431 O O . ALA A 1 309 ? 9.554 -3.186 0.810 1.00 91.62 309 ALA A O 1
ATOM 2432 N N . SER A 1 310 ? 10.358 -1.187 1.405 1.00 91.00 310 SER A N 1
ATOM 2433 C CA . SER A 1 310 ? 10.174 -0.573 0.084 1.00 91.00 310 SER A CA 1
ATOM 2434 C C . SER A 1 310 ? 11.247 0.463 -0.238 1.00 91.00 310 SER A C 1
ATOM 2436 O O . SER A 1 310 ? 11.533 1.334 0.573 1.00 91.00 310 SER A O 1
ATOM 2438 N N . ALA A 1 311 ? 11.855 0.408 -1.423 1.00 89.62 311 ALA A N 1
ATOM 2439 C CA . ALA A 1 311 ? 12.978 1.289 -1.762 1.00 89.62 311 ALA A CA 1
ATOM 2440 C C . ALA A 1 311 ? 12.591 2.786 -1.763 1.00 89.62 311 ALA A C 1
ATOM 2442 O O . ALA A 1 311 ? 11.500 3.146 -2.217 1.00 89.62 311 ALA A O 1
ATOM 2443 N N . ALA A 1 312 ? 13.507 3.679 -1.359 1.00 87.94 312 ALA A N 1
ATOM 2444 C CA . ALA A 1 312 ? 13.317 5.140 -1.398 1.00 87.94 312 ALA A CA 1
ATOM 2445 C C . ALA A 1 312 ? 12.794 5.658 -2.754 1.00 87.94 312 ALA A C 1
ATOM 2447 O O . ALA A 1 312 ? 11.849 6.442 -2.825 1.00 87.94 312 ALA A O 1
ATOM 2448 N N . VAL A 1 313 ? 13.371 5.152 -3.845 1.00 87.50 313 VAL A N 1
ATOM 2449 C CA . VAL A 1 313 ? 13.011 5.469 -5.239 1.00 87.50 313 VAL A CA 1
ATOM 2450 C C . VAL A 1 313 ? 11.726 4.784 -5.737 1.00 87.50 313 VAL A C 1
ATOM 2452 O O . VAL A 1 313 ? 11.286 5.034 -6.862 1.00 87.50 313 VAL A O 1
ATOM 2455 N N . GLY A 1 314 ? 11.127 3.892 -4.943 1.00 89.62 314 GLY A N 1
ATOM 2456 C CA . GLY A 1 314 ? 10.100 2.940 -5.377 1.00 89.62 314 GLY A CA 1
ATOM 2457 C C . GLY A 1 314 ? 8.821 3.569 -5.934 1.00 89.62 314 GLY A C 1
ATOM 2458 O O . GLY A 1 314 ? 8.236 3.021 -6.871 1.00 89.62 314 GLY A O 1
ATOM 2459 N N . ALA A 1 315 ? 8.416 4.730 -5.412 1.00 92.38 315 ALA A N 1
ATOM 2460 C CA . ALA A 1 315 ? 7.229 5.467 -5.852 1.00 92.38 315 ALA A CA 1
ATOM 2461 C C . ALA A 1 315 ? 7.481 6.482 -6.987 1.00 92.38 315 ALA A C 1
ATOM 2463 O O . ALA A 1 315 ? 6.529 7.077 -7.492 1.00 92.38 315 ALA A O 1
ATOM 2464 N N . LEU A 1 316 ? 8.728 6.681 -7.436 1.00 88.75 316 LEU A N 1
ATOM 2465 C CA . LEU A 1 316 ? 9.015 7.585 -8.555 1.00 88.75 316 LEU A CA 1
ATOM 2466 C C . LEU A 1 316 ? 8.424 7.024 -9.856 1.00 88.75 316 LEU A C 1
ATOM 2468 O O . LEU A 1 316 ? 8.839 5.967 -10.315 1.00 88.75 316 LEU A O 1
ATOM 2472 N N . SER A 1 317 ? 7.505 7.761 -10.477 1.00 87.00 317 SER A N 1
ATOM 2473 C CA . SER A 1 317 ? 6.703 7.309 -11.625 1.00 87.00 317 SER A CA 1
ATOM 2474 C C . SER A 1 317 ? 7.435 7.234 -12.972 1.00 87.00 317 SER A C 1
ATOM 2476 O O . SER A 1 317 ? 6.952 6.591 -13.903 1.00 87.00 317 SER A O 1
ATOM 2478 N N . GLY A 1 318 ? 8.591 7.889 -13.100 1.00 80.31 318 GLY A N 1
ATOM 2479 C CA . GLY A 1 318 ? 9.371 7.917 -14.340 1.00 80.31 318 GLY A CA 1
ATOM 2480 C C . GLY A 1 318 ? 10.157 6.630 -14.620 1.00 80.31 318 GLY A C 1
ATOM 2481 O O . GLY A 1 318 ? 10.487 5.862 -13.711 1.00 80.31 318 GLY A O 1
ATOM 2482 N N . ASP A 1 319 ? 10.536 6.445 -15.887 1.00 73.25 319 ASP A N 1
ATOM 2483 C CA . ASP A 1 319 ? 11.430 5.364 -16.317 1.00 73.25 319 ASP A CA 1
ATOM 2484 C C . ASP A 1 319 ? 12.789 5.419 -15.589 1.00 73.25 319 ASP A C 1
ATOM 2486 O O . ASP A 1 319 ? 13.189 6.436 -15.006 1.00 73.25 319 ASP A O 1
ATOM 2490 N N . TRP A 1 320 ? 13.493 4.292 -15.571 1.00 72.69 320 TRP A N 1
ATOM 2491 C CA . TRP A 1 320 ? 14.594 4.022 -14.646 1.00 72.69 320 TRP A CA 1
ATOM 2492 C C . TRP A 1 320 ? 15.944 3.855 -15.357 1.00 72.69 320 TRP A C 1
ATOM 2494 O O . TRP A 1 320 ? 15.983 3.502 -16.527 1.00 72.69 320 TRP A O 1
ATOM 2504 N N . TRP A 1 321 ? 17.055 4.133 -14.669 1.00 67.25 321 TRP A N 1
ATOM 2505 C CA . TRP A 1 321 ? 18.403 4.156 -15.263 1.00 67.25 321 TRP A CA 1
ATOM 2506 C C . TRP A 1 321 ? 19.355 3.072 -14.724 1.00 67.25 321 TRP A C 1
ATOM 2508 O O . TRP A 1 321 ? 20.437 2.908 -15.278 1.00 67.25 321 TRP A O 1
ATOM 2518 N N . GLY A 1 322 ? 18.946 2.301 -13.709 1.00 67.31 322 GLY A N 1
ATOM 2519 C CA . GLY A 1 322 ? 19.691 1.150 -13.184 1.00 67.31 322 GLY A CA 1
ATOM 2520 C C . GLY A 1 322 ? 19.890 1.129 -11.667 1.00 67.31 322 GLY A C 1
ATOM 2521 O O . GLY A 1 322 ? 19.693 2.140 -10.994 1.00 67.31 322 GLY A O 1
ATOM 2522 N N . GLY A 1 323 ? 20.266 -0.039 -11.133 1.00 63.62 323 GLY A N 1
ATOM 2523 C CA . GLY A 1 323 ? 20.859 -0.202 -9.800 1.00 63.62 323 GLY A CA 1
ATOM 2524 C C . GLY A 1 323 ? 19.960 0.059 -8.584 1.00 63.62 323 GLY A C 1
ATOM 2525 O O . GLY A 1 323 ? 20.487 0.279 -7.501 1.00 63.62 323 GLY A O 1
ATOM 2526 N N . ASN A 1 324 ? 18.632 0.090 -8.735 1.00 73.69 324 ASN A N 1
ATOM 2527 C CA . ASN A 1 324 ? 17.675 0.225 -7.627 1.00 73.69 324 ASN A CA 1
ATOM 2528 C C . ASN A 1 324 ? 16.245 -0.145 -8.060 1.00 73.69 324 ASN A C 1
ATOM 2530 O O . ASN A 1 324 ? 15.917 -0.149 -9.241 1.00 73.69 324 ASN A O 1
ATOM 2534 N N . LEU A 1 325 ? 15.349 -0.407 -7.107 1.00 86.69 325 LEU A N 1
ATOM 2535 C CA . LEU A 1 325 ? 13.957 -0.808 -7.372 1.00 86.69 325 LEU A CA 1
ATOM 2536 C C . LEU A 1 325 ? 13.017 0.385 -7.674 1.00 86.69 325 LEU A C 1
ATOM 2538 O O . LEU A 1 325 ? 11.887 0.457 -7.182 1.00 86.69 325 LEU A O 1
ATOM 2542 N N . LYS A 1 326 ? 13.480 1.354 -8.476 1.00 87.44 326 LYS A N 1
ATOM 2543 C CA . LYS A 1 326 ? 12.680 2.519 -8.892 1.00 87.44 326 LYS A CA 1
ATOM 2544 C C . LYS A 1 326 ? 11.427 2.088 -9.654 1.00 87.44 326 LYS A C 1
ATOM 2546 O O . LYS A 1 326 ? 11.458 1.146 -10.437 1.00 87.44 326 LYS A O 1
ATOM 2551 N N . ASN A 1 327 ? 10.334 2.819 -9.440 1.00 88.94 327 ASN A N 1
ATOM 2552 C CA . ASN A 1 327 ? 9.009 2.613 -10.034 1.00 88.94 327 ASN A CA 1
ATOM 2553 C C . ASN A 1 327 ? 8.334 1.249 -9.770 1.00 88.94 327 ASN A C 1
ATOM 2555 O O . ASN A 1 327 ? 7.195 1.057 -10.202 1.00 88.94 327 ASN A O 1
ATOM 2559 N N . VAL A 1 328 ? 8.957 0.337 -9.011 1.00 92.31 328 VAL A N 1
ATOM 2560 C CA . VAL A 1 328 ? 8.361 -0.965 -8.665 1.00 92.31 328 VAL A CA 1
ATOM 2561 C C . VAL A 1 328 ? 7.114 -0.776 -7.797 1.00 92.31 328 VAL A C 1
ATOM 2563 O O . VAL A 1 328 ? 6.035 -1.233 -8.173 1.00 92.31 328 VAL A O 1
ATOM 2566 N N . TRP A 1 329 ? 7.220 -0.021 -6.697 1.00 94.44 329 TRP A N 1
ATOM 2567 C CA . TRP A 1 329 ? 6.079 0.276 -5.820 1.00 94.44 329 TRP A CA 1
ATOM 2568 C C . TRP A 1 329 ? 5.061 1.226 -6.457 1.00 94.44 329 TRP A C 1
ATOM 2570 O O . TRP A 1 329 ? 3.864 1.062 -6.226 1.00 94.44 329 TRP A O 1
ATOM 2580 N N . TYR A 1 330 ? 5.502 2.157 -7.312 1.00 95.19 330 TYR A N 1
ATOM 2581 C CA . TYR A 1 330 ? 4.607 2.977 -8.134 1.00 95.19 330 TYR A CA 1
ATOM 2582 C C . TYR A 1 330 ? 3.694 2.102 -9.000 1.00 95.19 330 TYR A C 1
ATOM 2584 O O . TYR A 1 330 ? 2.469 2.171 -8.890 1.00 95.19 330 TYR A O 1
ATOM 2592 N N . ASN A 1 331 ? 4.285 1.247 -9.840 1.00 95.38 331 ASN A N 1
ATOM 2593 C CA . ASN A 1 331 ? 3.527 0.388 -10.742 1.00 95.38 331 ASN A CA 1
ATOM 2594 C C . ASN A 1 331 ? 2.687 -0.622 -9.953 1.00 95.38 331 ASN A C 1
ATOM 2596 O O . ASN A 1 331 ? 1.503 -0.760 -10.241 1.00 95.38 331 ASN A O 1
ATOM 2600 N N . PHE A 1 332 ? 3.227 -1.232 -8.893 1.00 96.56 332 PHE A N 1
ATOM 2601 C CA . PHE A 1 332 ? 2.466 -2.109 -7.998 1.00 96.56 332 PHE A CA 1
ATOM 2602 C C . PHE A 1 332 ? 1.204 -1.420 -7.449 1.00 96.56 332 PHE A C 1
ATOM 2604 O O . PHE A 1 332 ? 0.115 -1.979 -7.559 1.00 96.56 332 PHE A O 1
ATOM 2611 N N . PHE A 1 333 ? 1.302 -0.174 -6.970 1.00 96.50 333 PHE A N 1
ATOM 2612 C CA . PHE A 1 333 ? 0.147 0.598 -6.500 1.00 96.50 333 PHE A CA 1
ATOM 2613 C C . PHE A 1 333 ? -0.848 0.964 -7.616 1.00 96.50 333 PHE A C 1
ATOM 2615 O O . PHE A 1 333 ? -2.057 0.844 -7.422 1.00 96.50 333 PHE A O 1
ATOM 2622 N N . LYS A 1 334 ? -0.382 1.402 -8.797 1.00 95.19 334 LYS A N 1
ATOM 2623 C CA . LYS A 1 334 ? -1.278 1.768 -9.916 1.00 95.19 334 LYS A CA 1
ATOM 2624 C C . LYS A 1 334 ? -1.892 0.548 -10.622 1.00 95.19 334 LYS A C 1
ATOM 2626 O O . LYS A 1 334 ? -2.876 0.687 -11.361 1.00 95.19 334 LYS A O 1
ATOM 2631 N N . TRP A 1 335 ? -1.302 -0.637 -10.473 1.00 97.00 335 TRP A N 1
ATOM 2632 C CA . TRP A 1 335 ? -1.720 -1.857 -11.167 1.00 97.00 335 TRP A CA 1
ATOM 2633 C C . TRP A 1 335 ? -2.548 -2.777 -10.268 1.00 97.00 335 TRP A C 1
ATOM 2635 O O . TRP A 1 335 ? -3.619 -3.191 -10.706 1.00 97.00 335 TRP A O 1
ATOM 2645 N N . TYR A 1 336 ? -2.116 -2.978 -9.017 1.00 97.62 336 TYR A N 1
ATOM 2646 C CA . TYR A 1 336 ? -2.706 -3.883 -8.019 1.00 97.62 336 TYR A CA 1
ATOM 2647 C C . TYR A 1 336 ? -3.058 -3.132 -6.708 1.00 97.62 336 TYR A C 1
ATOM 2649 O O . TYR A 1 336 ? -2.523 -3.434 -5.631 1.00 97.62 336 TYR A O 1
ATOM 2657 N N . PRO A 1 337 ? -3.921 -2.096 -6.770 1.00 95.81 337 PRO A N 1
ATOM 2658 C CA . PRO A 1 337 ? -4.183 -1.194 -5.647 1.00 95.81 337 PRO A CA 1
ATOM 2659 C C . PRO A 1 337 ? -4.820 -1.889 -4.438 1.00 95.81 337 PRO A C 1
ATOM 2661 O O . PRO A 1 337 ? -4.644 -1.436 -3.313 1.00 95.81 337 PRO A O 1
ATOM 2664 N N . GLU A 1 338 ? -5.564 -2.974 -4.623 1.00 94.69 338 GLU A N 1
ATOM 2665 C CA . GLU A 1 338 ? -6.150 -3.787 -3.544 1.00 94.69 338 GLU A CA 1
ATOM 2666 C C . GLU A 1 338 ? -5.135 -4.711 -2.858 1.00 94.69 338 GLU A C 1
ATOM 2668 O O . GLU A 1 338 ? -5.317 -5.043 -1.686 1.00 94.69 338 GLU A O 1
ATOM 2673 N N . VAL A 1 339 ? -4.050 -5.088 -3.542 1.00 96.81 339 VAL A N 1
ATOM 2674 C CA . VAL A 1 339 ? -2.921 -5.797 -2.917 1.00 96.81 339 VAL A CA 1
ATOM 2675 C C . VAL A 1 339 ? -2.063 -4.803 -2.127 1.00 96.81 339 VAL A C 1
ATOM 2677 O O . VAL A 1 339 ? -1.794 -5.039 -0.950 1.00 96.81 339 VAL A O 1
ATOM 2680 N N . TYR A 1 340 ? -1.745 -3.634 -2.703 1.00 96.31 340 TYR A N 1
ATOM 2681 C CA . TYR A 1 340 ? -1.051 -2.551 -1.987 1.00 96.31 340 TYR A CA 1
ATOM 2682 C C . TYR A 1 340 ? -1.827 -2.103 -0.738 1.00 96.31 340 TYR A C 1
ATOM 2684 O O . TYR A 1 340 ? -1.292 -2.072 0.371 1.00 96.31 340 TYR A O 1
ATOM 2692 N N . ASN A 1 341 ? -3.115 -1.774 -0.890 1.00 95.00 341 ASN A N 1
ATOM 2693 C CA . ASN A 1 341 ? -3.916 -1.245 0.214 1.00 95.00 341 ASN A CA 1
ATOM 2694 C C . ASN A 1 341 ? -4.218 -2.281 1.303 1.00 95.00 341 ASN A C 1
ATOM 2696 O O . ASN A 1 341 ? -4.589 -1.875 2.396 1.00 95.00 341 ASN A O 1
ATOM 2700 N N . PHE A 1 342 ? -4.028 -3.581 1.061 1.00 95.94 342 PHE A N 1
ATOM 2701 C CA . PHE A 1 342 ? -4.118 -4.596 2.116 1.00 95.94 342 PHE A CA 1
ATOM 2702 C C . PHE A 1 342 ? -2.941 -4.527 3.098 1.00 95.94 342 PHE A C 1
ATOM 2704 O O . PHE A 1 342 ? -3.141 -4.721 4.295 1.00 95.94 342 PHE A O 1
ATOM 2711 N N . ALA A 1 343 ? -1.741 -4.196 2.607 1.00 94.25 343 ALA A N 1
ATOM 2712 C CA . ALA A 1 343 ? -0.570 -3.955 3.448 1.00 94.25 343 ALA A CA 1
ATOM 2713 C C . ALA A 1 343 ? -0.543 -2.529 4.035 1.00 94.25 343 ALA A C 1
ATOM 2715 O O . ALA A 1 343 ? -0.079 -2.314 5.156 1.00 94.25 343 ALA A O 1
ATOM 2716 N N . ALA A 1 344 ? -1.070 -1.546 3.297 1.00 91.56 344 ALA A N 1
ATOM 2717 C CA . ALA A 1 344 ? -0.991 -0.133 3.666 1.00 91.56 344 ALA A CA 1
ATOM 2718 C C . ALA A 1 344 ? -2.198 0.418 4.456 1.00 91.56 344 ALA A C 1
ATOM 2720 O O . ALA A 1 344 ? -2.060 1.452 5.107 1.00 91.56 344 ALA A O 1
ATOM 2721 N N . GLN A 1 345 ? -3.388 -0.200 4.391 1.00 89.06 345 GLN A N 1
ATOM 2722 C CA . GLN A 1 345 ? -4.625 0.361 4.960 1.00 89.06 345 GLN A CA 1
ATOM 2723 C C . GLN A 1 345 ? -5.566 -0.693 5.579 1.00 89.06 345 GLN A C 1
ATOM 2725 O O . GLN A 1 345 ? -5.608 -1.858 5.193 1.00 89.06 345 GLN A O 1
ATOM 2730 N N . GLY A 1 346 ? -6.389 -0.264 6.540 1.00 88.00 346 GLY A N 1
ATOM 2731 C CA . GLY A 1 346 ? -7.386 -1.123 7.188 1.00 88.00 346 GLY A CA 1
ATOM 2732 C C . GLY A 1 346 ? -6.811 -2.062 8.256 1.00 88.00 346 GLY A C 1
ATOM 2733 O O . GLY A 1 346 ? -5.770 -1.800 8.849 1.00 88.00 346 GLY A O 1
ATOM 2734 N N . THR A 1 347 ? -7.533 -3.146 8.555 1.00 91.00 347 THR A N 1
ATOM 2735 C CA . THR A 1 347 ? -7.245 -4.040 9.697 1.00 91.00 347 THR A CA 1
ATOM 2736 C C . THR A 1 347 ? -5.960 -4.848 9.558 1.00 91.00 347 THR A C 1
ATOM 2738 O O . THR A 1 347 ? -5.339 -5.171 10.567 1.00 91.00 347 THR A O 1
ATOM 2741 N N . ASN A 1 348 ? -5.563 -5.161 8.326 1.00 94.50 348 ASN A N 1
ATOM 2742 C CA . ASN A 1 348 ? -4.406 -5.999 8.014 1.00 94.50 348 ASN A CA 1
ATOM 2743 C C . ASN A 1 348 ? -3.149 -5.166 7.695 1.00 94.50 348 ASN A C 1
ATOM 2745 O O . ASN A 1 348 ? -2.139 -5.724 7.278 1.00 94.50 348 ASN A O 1
ATOM 2749 N N . ALA A 1 349 ? -3.181 -3.849 7.927 1.00 93.12 349 ALA A N 1
ATOM 2750 C CA . ALA A 1 349 ? -2.081 -2.956 7.591 1.00 93.12 349 ALA A CA 1
ATOM 2751 C C . ALA A 1 349 ? -0.846 -3.163 8.490 1.00 93.12 349 ALA A C 1
ATOM 2753 O O . ALA A 1 349 ? -0.821 -2.741 9.653 1.00 93.12 349 ALA A O 1
ATOM 2754 N N . GLY A 1 350 ? 0.194 -3.787 7.935 1.00 92.00 350 GLY A N 1
ATOM 2755 C CA . GLY A 1 350 ? 1.542 -3.831 8.506 1.00 92.00 350 GLY A CA 1
ATOM 2756 C C . GLY A 1 350 ? 2.407 -2.626 8.136 1.00 92.00 350 GLY A C 1
ATOM 2757 O O . GLY A 1 350 ? 3.435 -2.406 8.771 1.00 92.00 350 GLY A O 1
ATOM 2758 N N . GLY A 1 351 ? 1.951 -1.806 7.187 1.00 90.56 351 GLY A N 1
ATOM 2759 C CA . GLY A 1 351 ? 2.647 -0.616 6.711 1.00 90.56 351 GLY A CA 1
ATOM 2760 C C . GLY A 1 351 ? 3.528 -0.900 5.496 1.00 90.56 351 GLY A C 1
ATOM 2761 O O . GLY A 1 351 ? 4.052 -1.999 5.323 1.00 90.56 351 GLY A O 1
ATOM 2762 N N . VAL A 1 352 ? 3.681 0.119 4.650 1.00 92.31 352 VAL A N 1
ATOM 2763 C CA . VAL A 1 352 ? 4.693 0.150 3.588 1.00 92.31 352 VAL A CA 1
ATOM 2764 C C . VAL A 1 352 ? 5.848 0.986 4.118 1.00 92.31 352 VAL A C 1
ATOM 2766 O O . VAL A 1 352 ? 5.681 2.170 4.419 1.00 92.31 352 VAL A O 1
ATOM 2769 N N . ASN A 1 353 ? 6.983 0.335 4.329 1.00 90.44 353 ASN A N 1
ATOM 2770 C CA . ASN A 1 353 ? 8.075 0.825 5.153 1.00 90.44 353 ASN A CA 1
ATOM 2771 C C . ASN A 1 353 ? 9.192 1.323 4.227 1.00 90.44 353 ASN A C 1
ATOM 2773 O O . ASN A 1 353 ? 9.882 0.517 3.603 1.00 90.44 353 ASN A O 1
ATOM 2777 N N . VAL A 1 354 ? 9.329 2.642 4.043 1.00 91.50 354 VAL A N 1
ATOM 2778 C CA . VAL A 1 354 ? 10.243 3.190 3.028 1.00 91.50 354 VAL A CA 1
ATOM 2779 C C . VAL A 1 354 ? 11.685 3.237 3.530 1.00 91.50 354 VAL A C 1
ATOM 2781 O O . VAL A 1 354 ? 12.019 3.943 4.480 1.00 91.50 354 VAL A O 1
ATOM 2784 N N . MET A 1 355 ? 12.548 2.517 2.825 1.00 86.19 355 MET A N 1
ATOM 2785 C CA . MET A 1 355 ? 13.995 2.424 2.979 1.00 86.19 355 MET A CA 1
ATOM 2786 C C . MET A 1 355 ? 14.679 3.737 2.567 1.00 86.19 355 MET A C 1
ATOM 2788 O O . MET A 1 355 ? 15.378 3.802 1.563 1.00 86.19 355 MET A O 1
ATOM 2792 N N . THR A 1 356 ? 14.428 4.818 3.311 1.00 80.50 356 THR A N 1
ATOM 2793 C CA . THR A 1 356 ? 14.999 6.164 3.106 1.00 80.50 356 THR A CA 1
ATOM 2794 C C . THR A 1 356 ? 16.378 6.336 3.748 1.00 80.50 356 THR A C 1
ATOM 2796 O O . THR A 1 356 ? 16.669 7.361 4.361 1.00 80.50 356 THR A O 1
ATOM 2799 N N . TYR A 1 357 ? 17.216 5.316 3.623 1.00 73.50 357 TYR A N 1
ATOM 2800 C CA . TYR A 1 357 ? 18.593 5.272 4.105 1.00 73.50 357 TYR A CA 1
ATOM 2801 C C . TYR A 1 357 ? 19.521 4.853 2.968 1.00 73.50 357 TYR A C 1
ATOM 2803 O O . TYR A 1 357 ? 19.060 4.721 1.835 1.00 73.50 357 TYR A O 1
ATOM 2811 N N . ASP A 1 358 ? 20.814 4.681 3.264 1.00 69.25 358 ASP A N 1
ATOM 2812 C CA . ASP A 1 358 ? 21.803 4.279 2.263 1.00 69.25 358 ASP A CA 1
ATOM 2813 C C . ASP A 1 358 ? 21.797 5.243 1.062 1.00 69.25 358 ASP A C 1
ATOM 2815 O O . ASP A 1 358 ? 21.663 4.882 -0.105 1.00 69.25 358 ASP A O 1
ATOM 2819 N N . LEU A 1 359 ? 21.921 6.530 1.408 1.00 83.44 359 LEU A N 1
ATOM 2820 C CA . LEU A 1 359 ? 21.901 7.681 0.512 1.00 83.44 359 LEU A CA 1
ATOM 2821 C C . LEU A 1 359 ? 23.270 8.368 0.535 1.00 83.44 359 LEU A C 1
ATOM 2823 O O . LEU A 1 359 ? 23.846 8.567 1.606 1.00 83.44 359 LEU A O 1
ATOM 2827 N N . SER A 1 360 ? 23.770 8.783 -0.629 1.00 85.69 360 SER A N 1
ATOM 2828 C CA . SER A 1 360 ? 25.034 9.515 -0.739 1.00 85.69 360 SER A CA 1
ATOM 2829 C C . SER A 1 360 ? 24.831 11.008 -0.984 1.00 85.69 360 SER A C 1
ATOM 2831 O O . SER A 1 360 ? 23.876 11.414 -1.645 1.00 85.69 360 SER A O 1
ATOM 2833 N N . SER A 1 361 ? 25.776 11.843 -0.543 1.00 86.94 361 SER A N 1
ATOM 2834 C CA . SER A 1 361 ? 25.910 13.208 -1.076 1.00 86.94 361 SER A CA 1
ATOM 2835 C C . SER A 1 361 ? 26.631 13.274 -2.431 1.00 86.94 361 SER A C 1
ATOM 2837 O O . SER A 1 361 ? 26.766 14.364 -2.992 1.00 86.94 361 SER A O 1
ATOM 2839 N N . ASN A 1 362 ? 27.102 12.142 -2.969 1.00 83.12 362 ASN A N 1
ATOM 2840 C CA . ASN A 1 362 ? 27.943 12.113 -4.158 1.00 83.12 362 ASN A CA 1
ATOM 2841 C C . ASN A 1 362 ? 27.146 12.388 -5.446 1.00 83.12 362 ASN A C 1
ATOM 2843 O O . ASN A 1 362 ? 26.552 11.504 -6.068 1.00 83.12 362 ASN A O 1
ATOM 2847 N N . MET A 1 363 ? 27.198 13.642 -5.898 1.00 76.50 363 MET A N 1
ATOM 2848 C CA . MET A 1 363 ? 26.528 14.099 -7.120 1.00 76.50 363 MET A CA 1
ATOM 2849 C C . MET A 1 363 ? 27.015 13.404 -8.405 1.00 76.50 363 MET A C 1
ATOM 2851 O O . MET A 1 363 ? 26.308 13.458 -9.411 1.00 76.50 363 MET A O 1
ATOM 2855 N N . GLN A 1 364 ? 28.180 12.739 -8.402 1.00 73.31 364 GLN A N 1
ATOM 2856 C CA . GLN A 1 364 ? 28.730 12.061 -9.585 1.00 73.31 364 GLN A CA 1
ATOM 2857 C C . GLN A 1 364 ? 27.796 10.963 -10.120 1.00 73.31 364 GLN A C 1
ATOM 2859 O O . GLN A 1 364 ? 27.737 10.743 -11.330 1.00 73.31 364 GLN A O 1
ATOM 2864 N N . TYR A 1 365 ? 27.053 10.294 -9.235 1.00 68.44 365 TYR A N 1
ATOM 2865 C CA . TYR A 1 365 ? 26.244 9.119 -9.571 1.00 68.44 365 TYR A CA 1
ATOM 2866 C C . TYR A 1 365 ? 24.750 9.425 -9.783 1.00 68.44 365 TYR A C 1
ATOM 2868 O O . TYR A 1 365 ? 23.956 8.515 -9.997 1.00 68.44 365 TYR A O 1
ATOM 2876 N N . SER A 1 366 ? 24.364 10.710 -9.808 1.00 60.84 366 SER A N 1
ATOM 2877 C CA . SER A 1 366 ? 22.974 11.171 -10.021 1.00 60.84 366 SER A CA 1
ATOM 2878 C C . SER A 1 366 ? 21.956 10.685 -8.972 1.00 60.84 366 SER A C 1
ATOM 2880 O O . SER A 1 366 ? 20.762 10.597 -9.250 1.00 60.84 366 SER A O 1
ATOM 2882 N N . GLU A 1 367 ? 22.423 10.399 -7.756 1.00 66.06 367 GLU A N 1
ATOM 2883 C CA . GLU A 1 367 ? 21.600 9.933 -6.628 1.00 66.06 367 GLU A CA 1
ATOM 2884 C C . GLU A 1 367 ? 20.813 11.070 -5.950 1.00 66.06 367 GLU A C 1
ATOM 2886 O O . GLU A 1 367 ? 19.787 10.842 -5.307 1.00 66.06 367 GLU A O 1
ATOM 2891 N N . CYS A 1 368 ? 21.262 12.314 -6.137 1.00 70.50 368 CYS A N 1
ATOM 2892 C CA . CYS A 1 368 ? 20.589 13.501 -5.631 1.00 70.50 368 CYS A CA 1
ATOM 2893 C C . CYS A 1 368 ? 19.362 13.892 -6.478 1.00 70.50 368 CYS A C 1
ATOM 2895 O O . CYS A 1 368 ? 19.417 13.836 -7.711 1.00 70.50 368 CYS A O 1
ATOM 2897 N N . PRO A 1 369 ? 18.293 14.435 -5.866 1.00 71.50 369 PRO A N 1
ATOM 2898 C CA . PRO A 1 369 ? 17.212 15.081 -6.605 1.00 71.50 369 PRO A CA 1
ATOM 2899 C C . PRO A 1 369 ? 17.729 16.258 -7.451 1.00 71.50 369 PRO A C 1
ATOM 2901 O O . PRO A 1 369 ? 18.431 17.138 -6.950 1.00 71.50 369 PRO A O 1
ATOM 2904 N N . ALA A 1 370 ? 17.362 16.291 -8.734 1.00 65.06 370 ALA A N 1
ATOM 2905 C CA . ALA A 1 370 ? 17.881 17.271 -9.689 1.00 65.06 370 ALA A CA 1
ATOM 2906 C C . ALA A 1 370 ? 17.584 18.735 -9.295 1.00 65.06 370 ALA A C 1
ATOM 2908 O O . ALA A 1 370 ? 16.493 19.062 -8.821 1.00 65.06 370 ALA A O 1
ATOM 2909 N N . GLY A 1 371 ? 18.549 19.626 -9.557 1.00 63.47 371 GLY A N 1
ATOM 2910 C CA . GLY A 1 371 ? 18.432 21.067 -9.299 1.00 63.47 371 GLY A CA 1
ATOM 2911 C C . GLY A 1 371 ? 18.818 21.519 -7.883 1.00 63.47 371 GLY A C 1
ATOM 2912 O O . GLY A 1 371 ? 18.406 22.601 -7.472 1.00 63.47 371 GLY A O 1
ATOM 2913 N N . GLN A 1 372 ? 19.580 20.714 -7.136 1.00 62.03 372 GLN A N 1
ATOM 2914 C CA . GLN A 1 372 ? 20.144 21.084 -5.830 1.00 62.03 372 GLN A CA 1
ATOM 2915 C C . GLN A 1 372 ? 21.651 21.379 -5.941 1.00 62.03 372 GLN A C 1
ATOM 2917 O O . GLN A 1 372 ? 22.354 20.717 -6.699 1.00 62.03 372 GLN A O 1
ATOM 2922 N N . GLU A 1 373 ? 22.145 22.362 -5.180 1.00 65.44 373 GLU A N 1
ATOM 2923 C CA . GLU A 1 373 ? 23.582 22.704 -5.086 1.00 65.44 373 GLU A CA 1
ATOM 2924 C C . GLU A 1 373 ? 24.334 21.846 -4.045 1.00 65.44 373 GLU A C 1
ATOM 2926 O O . GLU A 1 373 ? 25.562 21.830 -4.015 1.00 65.44 373 GLU A O 1
ATOM 2931 N N . SER A 1 374 ? 23.601 21.137 -3.182 1.00 75.62 374 SER A N 1
ATOM 2932 C CA . SER A 1 374 ? 24.106 20.174 -2.198 1.00 75.62 374 SER A CA 1
ATOM 2933 C C . SER A 1 374 ? 23.005 19.169 -1.839 1.00 75.62 374 SER A C 1
ATOM 2935 O O . SER A 1 374 ? 21.823 19.472 -2.003 1.00 75.62 374 SER A O 1
ATOM 2937 N N . CYS A 1 375 ? 23.377 17.980 -1.351 1.00 82.19 375 CYS A N 1
ATOM 2938 C CA . CYS A 1 375 ? 22.449 16.852 -1.175 1.00 82.19 375 CYS A CA 1
ATOM 2939 C C . CYS A 1 375 ? 22.338 16.343 0.284 1.00 82.19 375 CYS A C 1
ATOM 2941 O O . CYS A 1 375 ? 22.587 15.160 0.526 1.00 82.19 375 CYS A O 1
ATOM 2943 N N . PRO A 1 376 ? 21.995 17.192 1.275 1.00 87.56 376 PRO A N 1
ATOM 2944 C CA . PRO A 1 376 ? 21.894 16.778 2.679 1.00 87.56 376 PRO A CA 1
ATOM 2945 C C . PRO A 1 376 ? 20.792 15.730 2.894 1.00 87.56 376 PRO A C 1
ATOM 2947 O O . PRO A 1 376 ? 19.783 15.720 2.174 1.00 87.56 376 PRO A O 1
ATOM 2950 N N . LEU A 1 377 ? 20.957 14.875 3.911 1.00 88.75 377 LEU A N 1
ATOM 2951 C CA . LEU A 1 377 ? 20.109 13.702 4.150 1.00 88.75 377 LEU A CA 1
ATOM 2952 C C . LEU A 1 377 ? 18.635 14.098 4.234 1.00 88.75 377 LEU A C 1
ATOM 2954 O O . LEU A 1 377 ? 17.782 13.510 3.567 1.00 88.75 377 LEU A O 1
ATOM 2958 N N . ASN A 1 378 ? 18.334 15.164 4.979 1.00 87.81 378 ASN A N 1
ATOM 2959 C CA . ASN A 1 378 ? 16.961 15.623 5.166 1.00 87.81 378 ASN A CA 1
ATOM 2960 C C . ASN A 1 378 ? 16.237 16.006 3.859 1.00 87.81 378 ASN A C 1
ATOM 2962 O O . ASN A 1 378 ? 15.033 15.779 3.751 1.00 87.81 378 ASN A O 1
ATOM 2966 N N . LYS A 1 379 ? 16.929 16.548 2.846 1.00 87.94 379 LYS A N 1
ATOM 2967 C CA . LYS A 1 379 ? 16.306 16.908 1.560 1.00 87.94 379 LYS A CA 1
ATOM 2968 C C . LYS A 1 379 ? 16.137 15.710 0.639 1.00 87.94 379 LYS A C 1
ATOM 2970 O O . LYS A 1 379 ? 15.191 15.709 -0.148 1.00 87.94 379 LYS A O 1
ATOM 2975 N N . GLN A 1 380 ? 16.969 14.681 0.780 1.00 88.88 380 GLN A N 1
ATOM 2976 C CA . GLN A 1 380 ? 16.768 13.414 0.084 1.00 88.88 380 GLN A CA 1
ATOM 2977 C C . GLN A 1 380 ? 15.602 12.623 0.691 1.00 88.88 380 GLN A C 1
ATOM 2979 O O . GLN A 1 380 ? 14.656 12.293 -0.022 1.00 88.88 380 GLN A O 1
ATOM 2984 N N . VAL A 1 381 ? 15.588 12.415 2.014 1.00 90.12 381 VAL A N 1
ATOM 2985 C CA . VAL A 1 381 ? 14.498 11.715 2.722 1.00 90.12 381 VAL A CA 1
ATOM 2986 C C . VAL A 1 381 ? 13.147 12.393 2.461 1.00 90.12 381 VAL A C 1
ATOM 2988 O O . VAL A 1 381 ? 12.192 11.728 2.055 1.00 90.12 381 VAL A O 1
ATOM 2991 N N . SER A 1 382 ? 13.065 13.723 2.592 1.00 89.06 382 SER A N 1
ATOM 2992 C CA . SER A 1 382 ? 11.832 14.467 2.299 1.00 89.06 382 SER A CA 1
ATOM 2993 C C . SER A 1 382 ? 11.445 14.452 0.811 1.00 89.06 382 SER A C 1
ATOM 2995 O O . SER A 1 382 ? 10.256 14.532 0.511 1.00 89.06 382 SER A O 1
ATOM 2997 N N . TYR A 1 383 ? 12.383 14.306 -0.136 1.00 89.31 383 TYR A N 1
ATOM 2998 C CA . TYR A 1 383 ? 12.056 14.095 -1.556 1.00 89.31 383 TYR A CA 1
ATOM 2999 C C . TYR A 1 383 ? 11.463 12.700 -1.801 1.00 89.31 383 TYR A C 1
ATOM 3001 O O . TYR A 1 383 ? 10.404 12.580 -2.423 1.00 89.31 383 TYR A O 1
ATOM 3009 N N . TYR A 1 384 ? 12.097 11.654 -1.269 1.00 89.50 384 TYR A N 1
ATOM 3010 C CA . TYR A 1 384 ? 11.649 10.276 -1.454 1.00 89.50 384 TYR A CA 1
ATOM 3011 C C . TYR A 1 384 ? 10.292 10.025 -0.790 1.00 89.50 384 TYR A C 1
ATOM 3013 O O . TYR A 1 384 ? 9.368 9.572 -1.468 1.00 89.50 384 TYR A O 1
ATOM 3021 N N . MET A 1 385 ? 10.093 10.448 0.464 1.00 91.31 385 MET A N 1
ATOM 3022 C CA . MET A 1 385 ? 8.782 10.360 1.127 1.00 91.31 385 MET A CA 1
ATOM 3023 C C . MET A 1 385 ? 7.698 11.185 0.419 1.00 91.31 385 MET A C 1
ATOM 3025 O O . MET A 1 385 ? 6.542 10.760 0.360 1.00 91.31 385 MET A O 1
ATOM 3029 N N . LYS A 1 386 ? 8.054 12.331 -0.182 1.00 89.94 386 LYS A N 1
ATOM 3030 C CA . LYS A 1 386 ? 7.117 13.110 -1.001 1.00 89.94 386 LYS A CA 1
ATOM 3031 C C . LYS A 1 386 ? 6.680 12.351 -2.257 1.00 89.94 386 LYS A C 1
ATOM 3033 O O . LYS A 1 386 ? 5.525 12.488 -2.636 1.00 89.94 386 LYS A O 1
ATOM 3038 N N . SER A 1 387 ? 7.534 11.526 -2.872 1.00 90.81 387 SER A N 1
ATOM 3039 C CA . SER A 1 387 ? 7.139 10.745 -4.058 1.00 90.81 387 SER A CA 1
ATOM 3040 C C . SER A 1 387 ? 6.024 9.729 -3.768 1.00 90.81 387 SER A C 1
ATOM 3042 O O . SER A 1 387 ? 5.090 9.614 -4.558 1.00 90.81 387 SER A O 1
ATOM 3044 N N . TYR A 1 388 ? 6.046 9.083 -2.596 1.00 92.06 388 TYR A N 1
ATOM 3045 C CA . TYR A 1 388 ? 4.934 8.251 -2.122 1.00 92.06 388 TYR A CA 1
ATOM 3046 C C . TYR A 1 388 ? 3.681 9.110 -1.854 1.00 92.06 388 TYR A C 1
ATOM 3048 O O . TYR A 1 388 ? 2.590 8.802 -2.339 1.00 92.06 388 TYR A O 1
ATOM 3056 N N . ALA A 1 389 ? 3.834 10.227 -1.134 1.00 90.12 389 ALA A N 1
ATOM 3057 C CA . ALA A 1 389 ? 2.714 11.091 -0.758 1.00 90.12 389 ALA A CA 1
ATOM 3058 C C . ALA A 1 389 ? 1.998 11.749 -1.959 1.00 90.12 389 ALA A C 1
ATOM 3060 O O . ALA A 1 389 ? 0.768 11.792 -1.981 1.00 90.12 389 ALA A O 1
ATOM 3061 N N . ASP A 1 390 ? 2.746 12.225 -2.962 1.00 89.50 390 ASP A N 1
ATOM 3062 C CA . ASP A 1 390 ? 2.217 12.858 -4.181 1.00 89.50 390 ASP A CA 1
ATOM 3063 C C . ASP A 1 390 ? 1.342 11.898 -4.996 1.00 89.50 390 ASP A C 1
ATOM 3065 O O . ASP A 1 390 ? 0.344 12.306 -5.589 1.00 89.50 390 ASP A O 1
ATOM 3069 N N . GLU A 1 391 ? 1.693 10.612 -5.001 1.00 87.31 391 GLU A N 1
ATOM 3070 C CA . GLU A 1 391 ? 0.977 9.576 -5.744 1.00 87.31 391 GLU A CA 1
ATOM 3071 C C . GLU A 1 391 ? -0.219 8.985 -4.978 1.00 87.31 391 GLU A C 1
ATOM 3073 O O . GLU A 1 391 ? -0.926 8.128 -5.521 1.00 87.31 391 GLU A O 1
ATOM 3078 N N . GLY A 1 392 ? -0.468 9.457 -3.749 1.00 89.31 392 GLY A N 1
ATOM 3079 C CA . GLY A 1 392 ? -1.532 8.987 -2.857 1.00 89.31 392 GLY A CA 1
ATOM 3080 C C . GLY A 1 392 ? -1.203 7.691 -2.111 1.00 89.31 392 GLY A C 1
ATOM 3081 O O . GLY A 1 392 ? -2.109 7.044 -1.584 1.00 89.31 392 GLY A O 1
ATOM 3082 N N . MET A 1 393 ? 0.069 7.291 -2.076 1.00 91.19 393 MET A N 1
ATOM 3083 C CA . MET A 1 393 ? 0.526 6.053 -1.447 1.00 91.19 393 MET A CA 1
ATOM 3084 C C . MET A 1 393 ? 0.728 6.266 0.059 1.00 91.19 393 MET A C 1
ATOM 3086 O O . MET A 1 393 ? 1.513 7.112 0.487 1.00 91.19 393 MET A O 1
ATOM 3090 N N . VAL A 1 394 ? 0.026 5.482 0.882 1.00 89.50 394 VAL A N 1
ATOM 3091 C CA . VAL A 1 394 ? 0.276 5.426 2.331 1.00 89.50 394 VAL A CA 1
ATOM 3092 C C . VAL A 1 394 ? 1.560 4.636 2.567 1.00 89.50 394 VAL A C 1
ATOM 3094 O O . VAL A 1 394 ? 1.649 3.484 2.139 1.00 89.50 394 VAL A O 1
ATOM 3097 N N . ALA A 1 395 ? 2.541 5.269 3.211 1.00 90.88 395 ALA A N 1
ATOM 3098 C CA . ALA A 1 395 ? 3.836 4.696 3.559 1.00 90.88 395 ALA A CA 1
ATOM 3099 C C . ALA A 1 395 ? 4.465 5.450 4.753 1.00 90.88 395 ALA A C 1
ATOM 3101 O O . ALA A 1 395 ? 4.106 6.603 5.021 1.00 90.88 395 ALA A O 1
ATOM 3102 N N . HIS A 1 396 ? 5.402 4.809 5.454 1.00 90.19 396 HIS A N 1
ATOM 3103 C CA . HIS A 1 396 ? 6.097 5.330 6.639 1.00 90.19 396 HIS A CA 1
ATOM 3104 C C . HIS A 1 396 ? 7.592 5.549 6.355 1.00 90.19 396 HIS A C 1
ATOM 3106 O O . HIS A 1 396 ? 8.163 4.879 5.498 1.00 90.19 396 HIS A O 1
ATOM 3112 N N . VAL A 1 397 ? 8.229 6.478 7.076 1.00 91.12 397 VAL A N 1
ATOM 3113 C CA . VAL A 1 397 ? 9.656 6.812 6.908 1.00 91.12 397 VAL A CA 1
ATOM 3114 C C . VAL A 1 397 ? 10.563 5.870 7.707 1.00 91.12 397 VAL A C 1
ATOM 3116 O O . VAL A 1 397 ? 10.250 5.531 8.853 1.00 91.12 397 VAL A O 1
ATOM 3119 N N . GLY A 1 398 ? 11.687 5.483 7.098 1.00 90.06 398 GLY A N 1
ATOM 3120 C CA . GLY A 1 398 ? 12.725 4.661 7.709 1.00 90.06 398 GLY A CA 1
ATOM 3121 C C . GLY A 1 398 ? 13.939 5.464 8.152 1.00 90.06 398 GLY A C 1
ATOM 3122 O O . GLY A 1 398 ? 14.504 6.234 7.374 1.00 90.06 398 GLY A O 1
ATOM 3123 N N . TYR A 1 399 ? 14.351 5.249 9.398 1.00 88.81 399 TYR A N 1
ATOM 3124 C CA . TYR A 1 399 ? 15.529 5.852 10.011 1.00 88.81 399 TYR A CA 1
ATOM 3125 C C . TYR A 1 399 ? 16.654 4.819 10.115 1.00 88.81 399 TYR A C 1
ATOM 3127 O O . TYR A 1 399 ? 16.489 3.774 10.742 1.00 88.81 399 TYR A O 1
ATOM 3135 N N . GLU A 1 400 ? 17.809 5.127 9.533 1.00 86.31 400 GLU A N 1
ATOM 3136 C CA . GLU A 1 400 ? 19.030 4.344 9.728 1.00 86.31 400 GLU A CA 1
ATOM 3137 C C . GLU A 1 400 ? 19.893 4.947 10.839 1.00 86.31 400 GLU A C 1
ATOM 3139 O O . GLU A 1 400 ? 19.908 6.162 11.037 1.00 86.31 400 GLU A O 1
ATOM 3144 N N . ILE A 1 401 ? 20.572 4.090 11.599 1.00 87.06 401 ILE A N 1
ATOM 3145 C CA . ILE A 1 401 ? 21.281 4.449 12.835 1.00 87.06 401 ILE A CA 1
ATOM 3146 C C . ILE A 1 401 ? 22.759 4.076 12.707 1.00 87.06 401 ILE A C 1
ATOM 3148 O O . ILE A 1 401 ? 23.100 3.016 12.188 1.00 87.06 401 ILE A O 1
ATOM 3152 N N . GLY A 1 402 ? 23.652 4.929 13.213 1.00 84.75 402 GLY A N 1
ATOM 3153 C CA . GLY A 1 402 ? 25.097 4.720 13.097 1.00 84.75 402 GLY A CA 1
ATOM 3154 C C . GLY A 1 402 ? 25.616 4.958 11.675 1.00 84.75 402 GLY A C 1
ATOM 3155 O O . GLY A 1 402 ? 25.164 5.866 10.981 1.00 84.75 402 GLY A O 1
ATOM 3156 N N . THR A 1 403 ? 26.614 4.178 11.262 1.00 83.00 403 THR A N 1
ATOM 3157 C CA . THR A 1 403 ? 27.214 4.220 9.919 1.00 83.00 403 THR A CA 1
ATOM 3158 C C . THR A 1 403 ? 26.266 3.598 8.880 1.00 83.00 403 THR A C 1
ATOM 3160 O O . THR A 1 403 ? 25.963 2.408 9.018 1.00 83.00 403 THR A O 1
ATOM 3163 N N . PRO A 1 404 ? 25.847 4.329 7.827 1.00 81.94 404 PRO A N 1
ATOM 3164 C CA . PRO A 1 404 ? 25.150 3.750 6.675 1.00 81.94 404 PRO A CA 1
ATOM 3165 C C . PRO A 1 404 ? 25.992 2.653 6.016 1.00 81.94 404 PRO A C 1
ATOM 3167 O O . PRO A 1 404 ? 27.225 2.755 5.994 1.00 81.94 404 PRO A O 1
ATOM 3170 N N . ALA A 1 405 ? 25.359 1.627 5.449 1.00 77.12 405 ALA A N 1
ATOM 3171 C CA . ALA A 1 405 ? 26.082 0.648 4.638 1.00 77.12 405 ALA A CA 1
ATOM 3172 C C . ALA A 1 405 ? 26.518 1.258 3.292 1.00 77.12 405 ALA A C 1
ATOM 3174 O O . ALA A 1 405 ? 27.529 0.838 2.720 1.00 77.12 405 ALA A O 1
ATOM 3175 N N . TYR A 1 406 ? 25.808 2.293 2.831 1.00 78.06 406 TYR A N 1
ATOM 3176 C CA . TYR A 1 406 ? 26.049 2.962 1.562 1.00 78.06 406 TYR A CA 1
ATOM 3177 C C . TYR A 1 406 ? 26.175 4.504 1.674 1.00 78.06 406 TYR A C 1
ATOM 3179 O O . TYR A 1 406 ? 25.419 5.133 2.417 1.00 78.06 406 TYR A O 1
ATOM 3187 N N . PRO A 1 407 ? 27.085 5.138 0.902 1.00 81.50 407 PRO A N 1
ATOM 3188 C CA . PRO A 1 407 ? 28.177 4.505 0.166 1.00 81.50 407 PRO A CA 1
ATOM 3189 C C . PRO A 1 407 ? 29.176 3.860 1.137 1.00 81.50 407 PRO A C 1
ATOM 3191 O O . PRO A 1 407 ? 29.232 4.207 2.317 1.00 81.50 407 PRO A O 1
ATOM 3194 N N . ALA A 1 408 ? 29.956 2.892 0.660 1.00 80.19 408 ALA A N 1
ATOM 3195 C CA . ALA A 1 408 ? 30.846 2.126 1.527 1.00 80.19 408 ALA A CA 1
ATOM 3196 C C . ALA A 1 408 ? 31.961 3.013 2.118 1.00 80.19 408 ALA A C 1
ATOM 3198 O O . ALA A 1 408 ? 32.738 3.630 1.385 1.00 80.19 408 ALA A O 1
ATOM 3199 N N . LYS A 1 409 ? 32.059 3.046 3.454 1.00 82.50 409 LYS A N 1
ATOM 3200 C CA . LYS A 1 409 ? 32.972 3.909 4.235 1.00 82.50 409 LYS A CA 1
ATOM 3201 C C . LYS A 1 409 ? 34.461 3.732 3.911 1.00 82.50 409 LYS A C 1
ATOM 3203 O O . LYS A 1 409 ? 35.255 4.625 4.189 1.00 82.50 409 LYS A O 1
ATOM 3208 N N . ASP A 1 410 ? 34.857 2.588 3.357 1.00 82.50 410 ASP A N 1
ATOM 3209 C CA . ASP A 1 410 ? 36.231 2.317 2.923 1.00 82.50 410 ASP A CA 1
ATOM 3210 C C . ASP A 1 410 ? 36.550 2.871 1.523 1.00 82.50 410 ASP A C 1
ATOM 3212 O O . ASP A 1 410 ? 37.726 3.032 1.191 1.00 82.50 410 ASP A O 1
ATOM 3216 N N . HIS A 1 411 ? 35.527 3.189 0.720 1.00 81.62 411 HIS A N 1
ATOM 3217 C CA . HIS A 1 411 ? 35.673 3.745 -0.624 1.00 81.62 411 HIS A CA 1
ATOM 3218 C C . HIS A 1 411 ? 35.318 5.235 -0.710 1.00 81.62 411 HIS A C 1
ATOM 3220 O O . HIS A 1 411 ? 36.103 5.994 -1.281 1.00 81.62 411 HIS A O 1
ATOM 3226 N N . ASP A 1 412 ? 34.168 5.645 -0.169 1.00 84.38 412 ASP A N 1
ATOM 3227 C CA . ASP A 1 412 ? 33.656 7.021 -0.250 1.00 84.38 412 ASP A CA 1
ATOM 3228 C C . ASP A 1 412 ? 33.213 7.542 1.138 1.00 84.38 412 ASP A C 1
ATOM 3230 O O . ASP A 1 412 ? 32.027 7.765 1.392 1.00 84.38 412 ASP A O 1
ATOM 3234 N N . PRO A 1 413 ? 34.163 7.704 2.085 1.00 84.88 413 PRO A N 1
ATOM 3235 C CA . PRO A 1 413 ? 33.874 8.195 3.434 1.00 84.88 413 PRO A CA 1
ATOM 3236 C C . PRO A 1 413 ? 33.394 9.651 3.463 1.00 84.88 413 PRO A C 1
ATOM 3238 O O . PRO A 1 413 ? 32.750 10.051 4.427 1.00 84.88 413 PRO A O 1
ATOM 3241 N N . GLU A 1 414 ? 33.722 10.447 2.440 1.00 87.06 414 GLU A N 1
ATOM 3242 C CA . GLU A 1 414 ? 33.377 11.873 2.375 1.00 87.06 414 GLU A CA 1
ATOM 3243 C C . GLU A 1 414 ? 31.913 12.106 1.972 1.00 87.06 414 GLU A C 1
ATOM 3245 O O . GLU A 1 414 ? 31.391 13.189 2.227 1.00 87.06 414 GLU A O 1
ATOM 3250 N N . ASN A 1 415 ? 31.237 11.096 1.403 1.00 88.00 415 ASN A N 1
ATOM 3251 C CA . ASN A 1 415 ? 29.838 11.189 0.981 1.00 88.00 415 ASN A CA 1
ATOM 3252 C C . ASN A 1 415 ? 28.884 10.216 1.699 1.00 88.00 415 ASN A C 1
ATOM 3254 O O . ASN A 1 415 ? 27.795 9.935 1.187 1.00 88.00 415 ASN A O 1
ATOM 3258 N N . GLN A 1 416 ? 29.261 9.709 2.878 1.00 87.06 416 GLN A N 1
ATOM 3259 C CA . GLN A 1 416 ? 28.315 9.041 3.776 1.00 87.06 416 GLN A CA 1
ATOM 3260 C C . GLN A 1 416 ? 27.371 10.053 4.438 1.00 87.06 416 GLN A C 1
ATOM 3262 O O . GLN A 1 416 ? 27.813 11.095 4.918 1.00 87.06 416 GLN A O 1
ATOM 3267 N N . LEU A 1 417 ? 26.085 9.704 4.539 1.00 89.00 417 LEU A N 1
ATOM 3268 C CA . LEU A 1 417 ? 25.061 10.501 5.225 1.00 89.00 417 LEU A CA 1
ATOM 3269 C C . LEU A 1 417 ? 24.534 9.777 6.484 1.00 89.00 417 LEU A C 1
ATOM 3271 O O . LEU A 1 417 ? 23.429 9.232 6.463 1.00 89.00 417 LEU A O 1
ATOM 3275 N N . PRO A 1 418 ? 25.318 9.712 7.581 1.00 90.06 418 PRO A N 1
ATOM 3276 C CA . PRO A 1 418 ? 24.854 9.148 8.846 1.00 90.06 418 PRO A CA 1
ATOM 3277 C C . PRO A 1 418 ? 23.768 10.028 9.471 1.00 90.06 418 PRO A C 1
ATOM 3279 O O . PRO A 1 418 ? 23.818 11.254 9.384 1.00 90.06 418 PRO A O 1
ATOM 3282 N N . LEU A 1 419 ? 22.808 9.419 10.168 1.00 90.81 419 LEU A N 1
ATOM 3283 C CA . LEU A 1 419 ? 21.749 10.169 10.840 1.00 90.81 419 LEU A CA 1
ATOM 3284 C C . LEU A 1 419 ? 22.312 10.921 12.062 1.00 90.81 419 LEU A C 1
ATOM 3286 O O . LEU A 1 419 ? 22.564 10.347 13.126 1.00 90.81 419 LEU A O 1
ATOM 3290 N N . THR A 1 420 ? 22.529 12.225 11.904 1.00 92.12 420 THR A N 1
ATOM 3291 C CA . THR A 1 420 ? 23.110 13.081 12.949 1.00 92.12 420 THR A CA 1
ATOM 3292 C C . THR A 1 420 ? 22.076 13.571 13.965 1.00 92.12 420 THR A C 1
ATOM 3294 O O . THR A 1 420 ? 20.875 13.656 13.693 1.00 92.12 420 THR A O 1
ATOM 3297 N N . LYS A 1 421 ? 22.560 13.983 15.145 1.00 91.62 421 LYS A N 1
ATOM 3298 C CA . LYS A 1 421 ? 21.764 14.673 16.180 1.00 91.62 421 LYS A CA 1
ATOM 3299 C C . LYS A 1 421 ? 21.190 16.025 15.722 1.00 91.62 421 LYS A C 1
ATOM 3301 O O . LYS A 1 421 ? 20.257 16.515 16.351 1.00 91.62 421 LYS A O 1
ATOM 3306 N N . GLU A 1 422 ? 21.715 16.613 14.644 1.00 91.44 422 GLU A N 1
ATOM 3307 C CA . GLU A 1 422 ? 21.190 17.843 14.033 1.00 91.44 422 GLU A CA 1
ATOM 3308 C C . GLU A 1 422 ? 20.114 17.549 12.974 1.00 91.44 422 GLU A C 1
ATOM 3310 O O . GLU A 1 422 ? 19.048 18.166 12.991 1.00 91.44 422 GLU A O 1
ATOM 3315 N N . GLU A 1 423 ? 20.334 16.574 12.086 1.00 89.81 423 GLU A N 1
ATOM 3316 C CA . GLU A 1 423 ? 19.382 16.261 11.013 1.00 89.81 423 GLU A CA 1
ATOM 3317 C C . GLU A 1 423 ? 18.156 15.477 11.490 1.00 89.81 423 GLU A C 1
ATOM 3319 O O . GLU A 1 423 ? 17.055 15.713 10.981 1.00 89.81 423 GLU A O 1
ATOM 3324 N N . PHE A 1 424 ? 18.299 14.581 12.473 1.00 91.69 424 PHE A N 1
ATOM 3325 C CA . PHE A 1 424 ? 17.185 13.755 12.951 1.00 91.69 424 PHE A CA 1
ATOM 3326 C C . PHE A 1 424 ? 15.977 14.586 13.437 1.00 91.69 424 PHE A C 1
ATOM 3328 O O . PHE A 1 424 ? 14.869 14.340 12.946 1.00 91.69 424 PHE A O 1
ATOM 3335 N N . PRO A 1 425 ? 16.136 15.624 14.288 1.00 91.50 425 PRO A N 1
ATOM 3336 C CA . PRO A 1 425 ? 15.036 16.522 14.639 1.00 91.50 425 PRO A CA 1
ATOM 3337 C C . PRO A 1 425 ? 14.426 17.262 13.443 1.00 91.50 425 PRO A C 1
ATOM 3339 O O . PRO A 1 425 ? 13.242 17.592 13.485 1.00 91.50 425 PRO A O 1
ATOM 3342 N N . ILE A 1 426 ? 15.182 17.529 12.372 1.00 91.94 426 ILE A N 1
ATOM 3343 C CA . ILE A 1 426 ? 14.645 18.186 11.171 1.00 91.94 426 ILE A CA 1
ATOM 3344 C C . ILE A 1 426 ? 13.753 17.205 10.403 1.00 91.94 426 ILE A C 1
ATOM 3346 O O . ILE A 1 426 ? 12.597 17.520 10.130 1.00 91.94 426 ILE A O 1
ATOM 3350 N N . ILE A 1 427 ? 14.241 15.990 10.136 1.00 90.81 427 ILE A N 1
ATOM 3351 C CA . ILE A 1 427 ? 13.489 14.931 9.439 1.00 90.81 427 ILE A CA 1
ATOM 3352 C C . ILE A 1 427 ? 12.221 14.559 10.227 1.00 90.81 427 ILE A C 1
ATOM 3354 O O . ILE A 1 427 ? 11.125 14.491 9.666 1.00 90.81 427 ILE A O 1
ATOM 3358 N N . LEU A 1 428 ? 12.334 14.395 11.550 1.00 90.06 428 LEU A N 1
ATOM 3359 C CA . LEU A 1 428 ? 11.201 14.094 12.429 1.00 90.06 428 LEU A CA 1
ATOM 3360 C C . LEU A 1 428 ? 10.173 15.238 12.507 1.00 90.06 428 LEU A C 1
ATOM 3362 O O . LEU A 1 428 ? 8.996 14.981 12.752 1.00 90.06 428 LEU A O 1
ATOM 3366 N N . ASN A 1 429 ? 10.561 16.496 12.278 1.00 88.88 429 ASN A N 1
ATOM 3367 C CA . ASN A 1 429 ? 9.613 17.615 12.232 1.00 88.88 429 ASN A CA 1
ATOM 3368 C C . ASN A 1 429 ? 9.046 17.894 10.829 1.00 88.88 429 ASN A C 1
ATOM 3370 O O . ASN A 1 429 ? 7.917 18.374 10.744 1.00 88.88 429 ASN A O 1
ATOM 3374 N N . GLU A 1 430 ? 9.759 17.561 9.747 1.00 85.25 430 GLU A N 1
ATOM 3375 C CA . GLU A 1 430 ? 9.225 17.632 8.376 1.00 85.25 430 GLU A CA 1
ATOM 3376 C C . GLU A 1 430 ? 8.190 16.523 8.094 1.00 85.25 430 GLU A C 1
ATOM 3378 O O . GLU A 1 430 ? 7.247 16.756 7.338 1.00 85.25 430 GLU A O 1
ATOM 3383 N N . LEU A 1 431 ? 8.325 15.346 8.724 1.00 79.75 431 LEU A N 1
ATOM 3384 C CA . LEU A 1 431 ? 7.524 14.147 8.408 1.00 79.75 431 LEU A CA 1
ATOM 3385 C C . LEU A 1 431 ? 6.674 13.610 9.578 1.00 79.75 431 LEU A C 1
ATOM 3387 O O . LEU A 1 431 ? 5.663 12.932 9.369 1.00 79.75 431 LEU A O 1
ATOM 3391 N N . GLY A 1 432 ? 7.072 13.878 10.824 1.00 61.28 432 GLY A N 1
ATOM 3392 C CA . GLY A 1 432 ? 6.566 13.179 12.006 1.00 61.28 432 GLY A CA 1
ATOM 3393 C C . GLY A 1 432 ? 5.161 13.586 12.446 1.00 61.28 432 GLY A C 1
ATOM 3394 O O . GLY A 1 432 ? 4.981 14.469 13.281 1.00 61.28 432 GLY A O 1
ATOM 3395 N N . SER A 1 433 ? 4.165 12.863 11.942 1.00 59.81 433 SER A N 1
ATOM 3396 C CA . SER A 1 433 ? 2.835 12.729 12.571 1.00 59.81 433 SER A CA 1
ATOM 3397 C C . SER A 1 433 ? 2.267 11.305 12.490 1.00 59.81 433 SER A C 1
ATOM 3399 O O . SER A 1 433 ? 1.453 10.927 13.325 1.00 59.81 433 SER A O 1
ATOM 3401 N N . LYS A 1 434 ? 2.749 10.502 11.531 1.00 65.81 434 LYS A N 1
ATOM 3402 C CA . LYS A 1 434 ? 2.411 9.080 11.320 1.00 65.81 434 LYS A CA 1
ATOM 3403 C C . LYS A 1 434 ? 3.328 8.104 12.077 1.00 65.81 434 LYS A C 1
ATOM 3405 O O . LYS A 1 434 ? 3.089 6.899 12.068 1.00 65.81 434 LYS A O 1
ATOM 3410 N N . GLY A 1 435 ? 4.393 8.617 12.696 1.00 80.06 435 GLY A N 1
ATOM 3411 C CA . GLY A 1 435 ? 5.499 7.811 13.212 1.00 80.06 435 GLY A CA 1
ATOM 3412 C C . GLY A 1 435 ? 6.433 7.297 12.108 1.00 80.06 435 GLY A C 1
ATOM 3413 O O . GLY A 1 435 ? 6.549 7.926 11.055 1.00 80.06 435 GLY A O 1
ATOM 3414 N N . GLY A 1 436 ? 7.115 6.184 12.366 1.00 87.81 436 GLY A N 1
ATOM 3415 C CA . GLY A 1 436 ? 8.155 5.609 11.509 1.00 87.81 436 GLY A CA 1
ATOM 3416 C C . GLY A 1 436 ? 8.847 4.414 12.169 1.00 87.81 436 GLY A C 1
ATOM 3417 O O . GLY A 1 436 ? 8.422 3.942 13.229 1.00 87.81 436 GLY A O 1
ATOM 3418 N N . PHE A 1 437 ? 9.913 3.919 11.545 1.00 89.38 437 PHE A N 1
ATOM 3419 C CA . PHE A 1 437 ? 10.632 2.726 12.007 1.00 89.38 437 PHE A CA 1
ATOM 3420 C C . PHE A 1 437 ? 12.150 2.830 11.788 1.00 89.38 437 PHE A C 1
ATOM 3422 O O . PHE A 1 437 ? 12.617 3.726 11.087 1.00 89.38 437 PHE A O 1
ATOM 3429 N N . PHE A 1 438 ? 12.920 1.918 12.384 1.00 87.12 438 PHE A N 1
ATOM 3430 C CA . PHE A 1 438 ? 14.388 1.894 12.308 1.00 87.12 438 PHE A CA 1
ATOM 3431 C C . PHE A 1 438 ? 14.970 0.474 12.254 1.00 87.12 438 PHE A C 1
ATOM 3433 O O . PHE A 1 438 ? 14.393 -0.457 12.817 1.00 87.12 438 PHE A O 1
ATOM 3440 N N . TRP A 1 439 ? 16.114 0.321 11.580 1.00 77.75 439 TRP A N 1
ATOM 3441 C CA . TRP A 1 439 ? 16.543 -0.955 10.978 1.00 77.75 439 TRP A CA 1
ATOM 3442 C C . TRP A 1 439 ? 17.340 -1.929 11.849 1.00 77.75 439 TRP A C 1
ATOM 3444 O O . TRP A 1 439 ? 17.381 -3.113 11.533 1.00 77.75 439 TRP A O 1
ATOM 3454 N N . GLU A 1 440 ? 17.916 -1.493 12.968 1.00 86.62 440 GLU A N 1
ATOM 3455 C CA . GLU A 1 440 ? 18.420 -2.419 13.991 1.00 86.62 440 GLU A CA 1
ATOM 3456 C C . GLU A 1 440 ? 18.452 -1.735 15.362 1.00 86.62 440 GLU A C 1
ATOM 3458 O O . GLU A 1 440 ? 19.223 -0.806 15.610 1.00 86.62 440 GLU A O 1
ATOM 3463 N N . LEU A 1 441 ? 17.621 -2.236 16.280 1.00 89.56 441 LEU A N 1
ATOM 3464 C CA . LEU A 1 441 ? 17.441 -1.729 17.649 1.00 89.56 441 LEU A CA 1
ATOM 3465 C C . LEU A 1 441 ? 18.734 -1.640 18.478 1.00 89.56 441 LEU A C 1
ATOM 3467 O O . LEU A 1 441 ? 18.787 -0.882 19.446 1.00 89.56 441 LEU A O 1
ATOM 3471 N N . TYR A 1 442 ? 19.765 -2.413 18.130 1.00 88.94 442 TYR A N 1
ATOM 3472 C CA . TYR A 1 442 ? 21.035 -2.467 18.854 1.00 88.94 442 TYR A CA 1
ATOM 3473 C C . TYR A 1 442 ? 22.251 -2.114 17.979 1.00 88.94 442 TYR A C 1
ATOM 3475 O O . TYR A 1 442 ? 23.373 -2.526 18.292 1.00 88.94 442 TYR A O 1
ATOM 3483 N N . LYS A 1 443 ? 22.056 -1.347 16.896 1.00 85.12 443 LYS A N 1
ATOM 3484 C CA . LYS A 1 443 ? 23.157 -0.765 16.116 1.00 85.12 443 LYS A CA 1
ATOM 3485 C C . LYS A 1 443 ? 23.731 0.445 16.878 1.00 85.12 443 LYS A C 1
ATOM 3487 O O . LYS A 1 443 ? 22.958 1.295 17.327 1.00 85.12 443 LYS A O 1
ATOM 3492 N N . PRO A 1 444 ? 25.056 0.514 17.110 1.00 81.94 444 PRO A N 1
ATOM 3493 C CA . PRO A 1 444 ? 25.656 1.603 17.875 1.00 81.94 444 PRO A CA 1
ATOM 3494 C C . PRO A 1 444 ? 25.663 2.920 17.088 1.00 81.94 444 PRO A C 1
ATOM 3496 O O . PRO A 1 444 ? 25.677 2.933 15.860 1.00 81.94 444 PRO A O 1
ATOM 3499 N N . ALA A 1 445 ? 25.735 4.039 17.809 1.00 80.75 445 ALA A N 1
ATOM 3500 C CA . ALA A 1 445 ? 26.198 5.292 17.225 1.00 80.75 445 ALA A CA 1
ATOM 3501 C C . ALA A 1 445 ? 27.730 5.224 17.092 1.00 80.75 445 ALA A C 1
ATOM 3503 O O . ALA A 1 445 ? 28.435 5.188 18.098 1.00 80.75 445 ALA A O 1
ATOM 3504 N N . ASP A 1 446 ? 28.242 5.179 15.860 1.00 77.38 446 ASP A N 1
ATOM 3505 C CA . ASP A 1 446 ? 29.687 5.035 15.586 1.00 77.38 446 ASP A CA 1
ATOM 3506 C C . ASP A 1 446 ? 30.511 6.327 15.772 1.00 77.38 446 ASP A C 1
ATOM 3508 O O . ASP A 1 446 ? 31.724 6.318 15.562 1.00 77.38 446 ASP A O 1
ATOM 3512 N N . ASP A 1 447 ? 29.863 7.438 16.130 1.00 84.44 447 ASP A N 1
ATOM 3513 C CA . ASP A 1 447 ? 30.476 8.735 16.430 1.00 84.44 447 ASP A CA 1
ATOM 3514 C C . ASP A 1 447 ? 29.584 9.528 17.407 1.00 84.44 447 ASP A C 1
ATOM 3516 O O . ASP A 1 447 ? 28.359 9.369 17.400 1.00 84.44 447 ASP A O 1
ATOM 3520 N N . ASP A 1 448 ? 30.172 10.409 18.224 1.00 85.44 448 ASP A N 1
ATOM 3521 C CA . ASP A 1 448 ? 29.444 11.236 19.202 1.00 85.44 448 ASP A CA 1
ATOM 3522 C C . ASP A 1 448 ? 28.423 12.201 18.560 1.00 85.44 448 ASP A C 1
ATOM 3524 O O . ASP A 1 448 ? 27.484 12.632 19.236 1.00 85.44 448 ASP A O 1
ATOM 3528 N N . ASN A 1 449 ? 28.547 12.531 17.271 1.00 89.31 449 ASN A N 1
ATOM 3529 C CA . ASN A 1 449 ? 27.594 13.379 16.542 1.00 89.31 449 ASN A CA 1
ATOM 3530 C C . ASN A 1 449 ? 26.376 12.603 16.004 1.00 89.31 449 ASN A C 1
ATOM 3532 O O . ASN A 1 449 ? 25.327 13.204 15.742 1.00 89.31 449 ASN A O 1
ATOM 3536 N N . ASN A 1 450 ? 26.483 11.277 15.873 1.00 90.69 450 ASN A N 1
ATOM 3537 C CA . ASN A 1 450 ? 25.399 10.426 15.385 1.00 90.69 450 ASN A CA 1
ATOM 3538 C C . ASN A 1 450 ? 24.324 10.235 16.461 1.00 90.69 450 ASN A C 1
ATOM 3540 O O . ASN A 1 450 ? 24.599 10.269 17.666 1.00 90.69 450 ASN A O 1
ATOM 3544 N N . VAL A 1 451 ? 23.079 10.037 16.028 1.00 91.25 451 VAL A N 1
ATOM 3545 C CA . VAL A 1 451 ? 21.981 9.667 16.925 1.00 91.25 451 VAL A CA 1
ATOM 3546 C C . VAL A 1 451 ? 22.054 8.174 17.271 1.00 91.25 451 VAL A C 1
ATOM 3548 O O . VAL A 1 451 ? 22.441 7.356 16.437 1.00 91.25 451 VAL A O 1
ATOM 3551 N N . ASP A 1 452 ? 21.692 7.806 18.501 1.00 90.81 452 ASP A N 1
ATOM 3552 C CA . ASP A 1 452 ? 21.600 6.408 18.928 1.00 90.81 452 ASP A CA 1
ATOM 3553 C C . ASP A 1 452 ? 20.170 5.854 18.799 1.00 90.81 452 ASP A C 1
ATOM 3555 O O . ASP A 1 452 ? 19.184 6.599 18.803 1.00 90.81 452 ASP A O 1
ATOM 3559 N N . ALA A 1 453 ? 20.054 4.525 18.740 1.00 91.00 453 ALA A N 1
ATOM 3560 C CA . ALA A 1 453 ? 18.779 3.834 18.570 1.00 91.00 453 ALA A CA 1
ATOM 3561 C C . ALA A 1 453 ? 17.744 4.151 19.665 1.00 91.00 453 ALA A C 1
ATOM 3563 O O . ALA A 1 453 ? 16.551 4.219 19.372 1.00 91.00 453 ALA A O 1
ATOM 3564 N N . SER A 1 454 ? 18.169 4.372 20.917 1.00 92.38 454 SER A N 1
ATOM 3565 C CA . SER A 1 454 ? 17.234 4.686 22.005 1.00 92.38 454 SER A CA 1
ATOM 3566 C C . SER A 1 454 ? 16.676 6.093 21.862 1.00 92.38 454 SER A C 1
ATOM 3568 O O . SER A 1 454 ? 15.479 6.279 22.063 1.00 92.38 454 SER A O 1
ATOM 3570 N N . HIS A 1 455 ? 17.501 7.069 21.477 1.00 92.44 455 HIS A N 1
ATOM 3571 C CA . HIS A 1 455 ? 17.025 8.426 21.221 1.00 92.44 455 HIS A CA 1
ATOM 3572 C C . HIS A 1 455 ? 16.072 8.481 20.017 1.00 92.44 455 HIS A C 1
ATOM 3574 O O . HIS A 1 455 ? 15.002 9.081 20.124 1.00 92.44 455 HIS A O 1
ATOM 3580 N N . VAL A 1 456 ? 16.391 7.792 18.908 1.00 92.44 456 VAL A N 1
ATOM 3581 C CA . VAL A 1 456 ? 15.473 7.691 17.754 1.00 92.44 456 VAL A CA 1
ATOM 3582 C C . VAL A 1 456 ? 14.141 7.076 18.174 1.00 92.44 456 VAL A C 1
ATOM 3584 O O . VAL A 1 456 ? 13.090 7.669 17.927 1.00 92.44 456 VAL A O 1
ATOM 3587 N N . ALA A 1 457 ? 14.176 5.931 18.862 1.00 93.69 457 ALA A N 1
ATOM 3588 C CA . ALA A 1 457 ? 12.974 5.257 19.335 1.00 93.69 457 ALA A CA 1
ATOM 3589 C C . ALA A 1 457 ? 12.131 6.161 20.243 1.00 93.69 457 ALA A C 1
ATOM 3591 O O . ALA A 1 457 ? 10.934 6.316 20.014 1.00 93.69 457 ALA A O 1
ATOM 3592 N N . GLN A 1 458 ? 12.749 6.820 21.228 1.00 94.25 458 GLN A N 1
ATOM 3593 C CA . GLN A 1 458 ? 12.055 7.717 22.151 1.00 94.25 458 GLN A CA 1
ATOM 3594 C C . GLN A 1 458 ? 11.383 8.896 21.447 1.00 94.25 458 GLN A C 1
ATOM 3596 O O . GLN A 1 458 ? 10.211 9.156 21.709 1.00 94.25 458 GLN A O 1
ATOM 3601 N N . GLU A 1 459 ? 12.078 9.612 20.561 1.00 93.25 459 GLU A N 1
ATOM 3602 C CA . GLU A 1 459 ? 11.490 10.783 19.901 1.00 93.25 459 GLU A CA 1
ATOM 3603 C C . GLU A 1 459 ? 10.432 10.390 18.857 1.00 93.25 459 GLU A C 1
ATOM 3605 O O . GLU A 1 459 ? 9.372 11.017 18.810 1.00 93.25 459 GLU A O 1
ATOM 3610 N N . VAL A 1 460 ? 10.633 9.307 18.091 1.00 93.38 460 VAL A N 1
ATOM 3611 C CA . VAL A 1 460 ? 9.590 8.763 17.196 1.00 93.38 460 VAL A CA 1
ATOM 3612 C C . VAL A 1 460 ? 8.367 8.316 18.008 1.00 93.38 460 VAL A C 1
ATOM 3614 O O . VAL A 1 460 ? 7.239 8.644 17.640 1.00 93.38 460 VAL A O 1
ATOM 3617 N N . CYS A 1 461 ? 8.568 7.656 19.152 1.00 94.06 461 CYS A N 1
ATOM 3618 C CA . CYS A 1 461 ? 7.507 7.253 20.077 1.00 94.06 461 CYS A CA 1
ATOM 3619 C C . CYS A 1 461 ? 6.733 8.463 20.626 1.00 94.06 461 CYS A C 1
ATOM 3621 O O . CYS A 1 461 ? 5.509 8.496 20.516 1.00 94.06 461 CYS A O 1
ATOM 3623 N N . LYS A 1 462 ? 7.415 9.504 21.129 1.00 93.06 462 LYS A N 1
ATOM 3624 C CA . LYS A 1 462 ? 6.774 10.749 21.603 1.00 93.06 462 LYS A CA 1
ATOM 3625 C C . LYS A 1 462 ? 5.979 11.437 20.493 1.00 93.06 462 LYS A C 1
ATOM 3627 O O . LYS A 1 462 ? 4.876 11.919 20.741 1.00 93.06 462 LYS A O 1
ATOM 3632 N N . LYS A 1 463 ? 6.512 11.458 19.266 1.00 91.12 463 LYS A N 1
ATOM 3633 C CA . LYS A 1 463 ? 5.877 12.080 18.094 1.00 91.12 463 LYS A CA 1
ATOM 3634 C C . LYS A 1 463 ? 4.654 11.301 17.591 1.00 91.12 463 LYS A C 1
ATOM 3636 O O . LYS A 1 463 ? 3.700 11.916 17.124 1.00 91.12 463 LYS A O 1
ATOM 3641 N N . ALA A 1 464 ? 4.687 9.971 17.680 1.00 90.56 464 ALA A N 1
ATOM 3642 C CA . ALA A 1 464 ? 3.634 9.076 17.205 1.00 90.56 464 ALA A CA 1
ATOM 3643 C C . ALA A 1 464 ? 2.535 8.829 18.256 1.00 90.56 464 ALA A C 1
ATOM 3645 O O . ALA A 1 464 ? 1.349 8.912 17.945 1.00 90.56 464 ALA A O 1
ATOM 3646 N N . LEU A 1 465 ? 2.916 8.517 19.496 1.00 90.62 465 LEU A N 1
ATOM 3647 C CA . LEU A 1 465 ? 2.013 8.064 20.565 1.00 90.62 465 LEU A CA 1
ATOM 3648 C C . LEU A 1 465 ? 1.699 9.169 21.590 1.00 90.62 465 LEU A C 1
ATOM 3650 O O . LEU A 1 465 ? 0.684 9.103 22.280 1.00 90.62 465 LEU A O 1
ATOM 3654 N N . GLY A 1 466 ? 2.533 10.211 21.645 1.00 89.94 466 GLY A N 1
ATOM 3655 C CA . GLY A 1 466 ? 2.385 11.379 22.513 1.00 89.94 466 GLY A CA 1
ATOM 3656 C C . GLY A 1 466 ? 3.445 11.445 23.616 1.00 89.94 466 GLY A C 1
ATOM 3657 O O . GLY A 1 466 ? 3.819 10.440 24.211 1.00 89.94 466 GLY A O 1
ATOM 3658 N N . GLU A 1 467 ? 3.895 12.659 23.944 1.00 88.00 467 GLU A N 1
ATOM 3659 C CA . GLU A 1 467 ? 4.992 12.927 24.898 1.00 88.00 467 GLU A CA 1
ATOM 3660 C C . GLU A 1 467 ? 4.779 12.351 26.314 1.00 88.00 467 GLU A C 1
ATOM 3662 O O . GLU A 1 467 ? 5.738 12.123 27.049 1.00 88.00 467 GLU A O 1
ATOM 3667 N N . ASN A 1 468 ? 3.522 12.121 26.707 1.00 90.31 468 ASN A N 1
ATOM 3668 C CA . ASN A 1 468 ? 3.156 11.618 28.033 1.00 90.31 468 ASN A CA 1
ATOM 3669 C C . ASN A 1 468 ? 3.112 10.083 28.127 1.00 90.31 468 ASN A C 1
ATOM 3671 O O . ASN A 1 468 ? 3.045 9.563 29.246 1.00 90.31 468 ASN A O 1
ATOM 3675 N N . GLU A 1 469 ? 3.138 9.371 26.997 1.00 91.75 469 GLU A N 1
ATOM 3676 C CA . GLU A 1 469 ? 3.039 7.909 26.942 1.00 91.75 469 GLU A CA 1
ATOM 3677 C C . GLU A 1 469 ? 4.237 7.261 27.653 1.00 91.75 469 GLU A C 1
ATOM 3679 O O . GLU A 1 469 ? 5.391 7.636 27.435 1.00 91.75 469 GLU A O 1
ATOM 3684 N N . GLU A 1 470 ? 3.972 6.312 28.555 1.00 93.06 470 GLU A N 1
ATOM 3685 C CA . GLU A 1 470 ? 4.982 5.849 29.518 1.00 93.06 470 GLU A CA 1
ATOM 3686 C C . GLU A 1 470 ? 6.169 5.161 28.839 1.00 93.06 470 GLU A C 1
ATOM 3688 O O . GLU A 1 470 ? 7.320 5.461 29.158 1.00 93.06 470 GLU A O 1
ATOM 3693 N N . ARG A 1 471 ? 5.905 4.323 27.830 1.00 94.25 471 ARG A N 1
ATOM 3694 C CA . ARG A 1 471 ? 6.953 3.603 27.093 1.00 94.25 471 ARG A CA 1
ATOM 3695 C C . ARG A 1 471 ? 7.940 4.530 26.373 1.00 94.25 471 ARG A C 1
ATOM 3697 O O . ARG A 1 471 ? 9.102 4.186 26.199 1.00 94.25 471 ARG A O 1
ATOM 3704 N N . CYS A 1 472 ? 7.519 5.741 26.005 1.00 94.44 472 CYS A N 1
ATOM 3705 C CA . CYS A 1 472 ? 8.363 6.693 25.281 1.00 94.44 472 CYS A CA 1
ATOM 3706 C C . CYS A 1 472 ? 9.397 7.415 26.175 1.00 94.44 472 CYS A C 1
ATOM 3708 O O . CYS A 1 472 ? 10.154 8.258 25.687 1.00 94.44 472 CYS A O 1
ATOM 3710 N N . LYS A 1 473 ? 9.428 7.114 27.483 1.00 93.88 473 LYS A N 1
ATOM 3711 C CA . LYS A 1 473 ? 10.328 7.727 28.479 1.00 93.88 473 LYS A CA 1
ATOM 3712 C C . LYS A 1 473 ? 11.568 6.880 28.771 1.00 93.88 473 LYS A C 1
ATOM 3714 O O . LYS A 1 473 ? 12.569 7.415 29.244 1.00 93.88 473 LYS A O 1
ATOM 3719 N N . HIS A 1 474 ? 11.518 5.579 28.486 1.00 92.81 474 HIS A N 1
ATOM 3720 C CA . HIS A 1 474 ? 12.587 4.620 28.789 1.00 92.81 474 HIS A CA 1
ATOM 3721 C C . HIS A 1 474 ? 13.434 4.344 27.535 1.00 92.81 474 HIS A C 1
ATOM 3723 O O . HIS A 1 474 ? 12.928 4.494 26.422 1.00 92.81 474 HIS A O 1
ATOM 3729 N N . PRO A 1 475 ? 14.739 4.046 27.661 1.00 94.00 475 PRO A N 1
ATOM 3730 C CA . PRO A 1 475 ? 15.588 3.700 26.519 1.00 94.00 475 PRO A CA 1
ATOM 3731 C C . PRO A 1 475 ? 15.356 2.246 26.074 1.00 94.00 475 PRO A C 1
ATOM 3733 O O . PRO A 1 475 ? 14.632 1.492 26.726 1.00 94.00 475 PRO A O 1
ATOM 3736 N N . ILE A 1 476 ? 16.014 1.817 24.994 1.00 94.62 476 ILE A N 1
ATOM 3737 C CA . ILE A 1 476 ? 16.010 0.406 24.588 1.00 94.62 476 ILE A CA 1
ATOM 3738 C C . ILE A 1 476 ? 16.784 -0.411 25.642 1.00 94.62 476 ILE A C 1
ATOM 3740 O O . ILE A 1 476 ? 17.961 -0.120 25.906 1.00 94.62 476 ILE A O 1
ATOM 3744 N N . PRO A 1 477 ? 16.163 -1.435 26.259 1.00 94.94 477 PRO A N 1
ATOM 3745 C CA . PRO A 1 477 ? 16.772 -2.205 27.336 1.00 94.94 477 PRO A CA 1
ATOM 3746 C C . PRO A 1 477 ? 17.969 -2.994 26.812 1.00 94.94 477 PRO A C 1
ATOM 3748 O O . PRO A 1 477 ? 17.867 -3.767 25.859 1.00 94.94 477 PRO A O 1
ATOM 3751 N N . GLN A 1 478 ? 19.119 -2.813 27.453 1.00 92.00 478 GLN A N 1
ATOM 3752 C CA . GLN A 1 478 ? 20.324 -3.559 27.109 1.00 92.00 478 GLN A CA 1
ATOM 3753 C C . GLN A 1 478 ? 20.251 -4.986 27.670 1.00 92.00 478 GLN A C 1
ATOM 3755 O O . GLN A 1 478 ? 19.769 -5.165 28.793 1.00 92.00 478 GLN A O 1
ATOM 3760 N N . PRO A 1 479 ? 20.737 -6.005 26.935 1.00 90.19 479 PRO A N 1
ATOM 3761 C CA . PRO A 1 479 ? 20.810 -7.363 27.457 1.00 90.19 479 PRO A CA 1
ATOM 3762 C C . PRO A 1 479 ? 21.665 -7.407 28.726 1.00 90.19 479 PRO A C 1
ATOM 3764 O O . PRO A 1 479 ? 22.690 -6.728 28.836 1.00 90.19 479 PRO A O 1
ATOM 3767 N N . ALA A 1 480 ? 21.239 -8.219 29.695 1.00 78.38 480 ALA A N 1
ATOM 3768 C CA . ALA A 1 480 ? 21.983 -8.409 30.932 1.00 78.38 480 ALA A CA 1
ATOM 3769 C C . ALA A 1 480 ? 23.396 -8.913 30.608 1.00 78.38 480 ALA A C 1
ATOM 3771 O O . ALA A 1 480 ? 23.555 -9.934 29.937 1.00 78.38 480 ALA A O 1
ATOM 3772 N N . LYS A 1 481 ? 24.424 -8.196 31.081 1.00 56.28 481 LYS A N 1
ATOM 3773 C CA . LYS A 1 481 ? 25.820 -8.585 30.856 1.00 56.28 481 LYS A CA 1
ATOM 3774 C C . LYS A 1 481 ? 26.048 -9.985 31.423 1.00 56.28 481 LYS A C 1
ATOM 3776 O O . LYS A 1 481 ? 25.889 -10.191 32.628 1.00 56.28 481 LYS A O 1
ATOM 3781 N N . SER A 1 482 ? 26.463 -10.919 30.570 1.00 42.53 482 SER A N 1
ATOM 3782 C CA . SER A 1 482 ? 27.091 -12.156 31.020 1.00 42.53 482 SER A CA 1
ATOM 3783 C C . SER A 1 482 ? 28.256 -11.796 31.941 1.00 42.53 482 SER A C 1
ATOM 3785 O O . SER A 1 482 ? 29.051 -10.909 31.625 1.00 42.53 482 SER A O 1
ATOM 3787 N N . VAL A 1 483 ? 28.340 -12.448 33.103 1.00 35.72 483 VAL A N 1
ATOM 3788 C CA . VAL A 1 483 ? 29.513 -12.309 33.976 1.00 35.72 483 VAL A CA 1
ATOM 3789 C C . VAL A 1 483 ? 30.702 -12.869 33.196 1.00 35.72 483 VAL A C 1
ATOM 3791 O O . VAL A 1 483 ? 30.648 -14.057 32.861 1.00 35.72 483 VAL A O 1
ATOM 3794 N N . PRO A 1 484 ? 31.738 -12.066 32.883 1.00 35.97 484 PRO A N 1
ATOM 3795 C CA . PRO A 1 484 ? 32.826 -12.547 32.054 1.00 35.97 484 PRO A CA 1
ATOM 3796 C C . PRO A 1 484 ? 33.519 -13.727 32.720 1.00 35.97 484 PRO A C 1
ATOM 3798 O O . PRO A 1 484 ? 33.836 -13.691 33.915 1.00 35.97 484 PRO A O 1
ATOM 3801 N N . THR A 1 485 ? 33.779 -14.777 31.949 1.00 36.78 485 THR A N 1
ATOM 3802 C CA . THR A 1 485 ? 34.735 -15.785 32.418 1.00 36.78 485 THR A CA 1
ATOM 3803 C C . THR A 1 485 ? 36.141 -15.202 32.288 1.00 36.78 485 THR A C 1
ATOM 3805 O O . THR A 1 485 ? 36.403 -14.406 31.389 1.00 36.78 485 THR A O 1
ATOM 3808 N N . TRP A 1 486 ? 37.067 -15.599 33.168 1.00 31.17 486 TRP A N 1
ATOM 3809 C CA . TRP A 1 486 ? 38.431 -15.038 33.289 1.00 31.17 486 TRP A CA 1
ATOM 3810 C C . TRP A 1 486 ? 39.292 -15.051 32.001 1.00 31.17 486 TRP A C 1
ATOM 3812 O O . TRP A 1 486 ? 40.409 -14.542 31.997 1.00 31.17 486 TRP A O 1
ATOM 3822 N N . VAL A 1 487 ? 38.795 -15.635 30.909 1.00 38.44 487 VAL A N 1
ATOM 3823 C CA . VAL A 1 487 ? 39.413 -15.633 29.576 1.00 38.44 487 VAL A CA 1
ATOM 3824 C C . VAL A 1 487 ? 39.169 -14.311 28.825 1.00 38.44 487 VAL A C 1
ATOM 3826 O O . VAL A 1 487 ? 40.013 -13.897 28.034 1.00 38.44 487 VAL A O 1
ATOM 3829 N N . GLU A 1 488 ? 38.046 -13.627 29.070 1.00 36.78 488 GLU A N 1
ATOM 3830 C CA . GLU A 1 488 ? 37.602 -12.474 28.266 1.00 36.78 488 GLU A CA 1
ATOM 3831 C C . GLU A 1 488 ? 38.298 -11.154 28.644 1.00 36.78 488 GLU A C 1
ATOM 3833 O O . GLU A 1 488 ? 38.584 -10.339 27.766 1.00 36.78 488 GLU A O 1
ATOM 3838 N N . GLU A 1 489 ? 38.654 -10.942 29.919 1.00 32.88 489 GLU A N 1
ATOM 3839 C CA . GLU A 1 489 ? 39.352 -9.715 30.357 1.00 32.88 489 GLU A CA 1
ATOM 3840 C C . GLU A 1 489 ? 40.745 -9.556 29.715 1.00 32.88 489 GLU A C 1
ATOM 3842 O O . GLU A 1 489 ? 41.208 -8.435 29.506 1.00 32.88 489 GLU A O 1
ATOM 3847 N N . LEU A 1 490 ? 41.392 -10.661 29.321 1.00 33.00 490 LEU A N 1
ATOM 3848 C CA . LEU A 1 490 ? 42.676 -10.641 28.607 1.00 33.00 490 LEU A CA 1
ATOM 3849 C C . LEU A 1 490 ? 42.560 -10.244 27.125 1.00 33.00 490 LEU A C 1
ATOM 3851 O O . LEU A 1 490 ? 43.584 -10.006 26.487 1.00 33.00 490 LEU A O 1
ATOM 3855 N N . GLN A 1 491 ? 41.349 -10.156 26.564 1.00 36.12 491 GLN A N 1
ATOM 3856 C CA . GLN A 1 491 ? 41.135 -9.783 25.159 1.00 36.12 491 GLN A CA 1
ATOM 3857 C C . GLN A 1 491 ? 40.769 -8.302 24.963 1.00 36.12 491 GLN A C 1
ATOM 3859 O O . GLN A 1 491 ? 40.889 -7.792 23.852 1.00 36.12 491 GLN A O 1
ATOM 3864 N N . GLN A 1 492 ? 40.410 -7.568 26.023 1.00 32.53 492 GLN A N 1
ATOM 3865 C CA . GLN A 1 492 ? 39.974 -6.161 25.936 1.00 32.53 492 GLN A CA 1
ATOM 3866 C C . GLN A 1 492 ? 41.120 -5.124 25.851 1.00 32.53 492 GLN A C 1
ATOM 3868 O O . GLN A 1 492 ? 40.884 -3.933 26.041 1.00 32.53 492 GLN A O 1
ATOM 3873 N N . GLN A 1 493 ? 42.364 -5.540 25.571 1.00 27.64 493 GLN A N 1
ATOM 3874 C CA . GLN A 1 493 ? 43.542 -4.647 25.512 1.00 27.64 493 GLN A CA 1
ATOM 3875 C C . GLN A 1 493 ? 44.193 -4.521 24.120 1.00 27.64 493 GLN A C 1
ATOM 3877 O O . GLN A 1 493 ? 45.341 -4.089 24.014 1.00 27.64 493 GLN A O 1
ATOM 3882 N N . LEU A 1 494 ? 43.476 -4.854 23.040 1.00 26.20 494 LEU A N 1
ATOM 3883 C CA . LEU A 1 494 ? 43.916 -4.602 21.659 1.00 26.20 494 LEU A CA 1
ATOM 3884 C C . LEU A 1 494 ? 42.857 -3.800 20.876 1.00 26.20 494 LEU A C 1
ATOM 3886 O O . LEU A 1 494 ? 41.663 -4.000 21.094 1.00 26.20 494 LEU A O 1
ATOM 3890 N N . PRO A 1 495 ? 43.265 -2.878 19.981 1.00 28.20 495 PRO A N 1
ATOM 3891 C CA . PRO A 1 495 ? 42.333 -2.014 19.262 1.00 28.20 495 PRO A CA 1
ATOM 3892 C C . PRO A 1 495 ? 41.559 -2.772 18.171 1.00 28.20 495 PRO A C 1
ATOM 3894 O O . PRO A 1 495 ? 42.144 -3.502 17.374 1.00 28.20 495 PRO A O 1
ATOM 3897 N N . PHE A 1 496 ? 40.245 -2.537 18.147 1.00 38.78 496 PHE A N 1
ATOM 3898 C CA . PHE A 1 496 ? 39.227 -2.983 17.185 1.00 38.78 496 PHE A CA 1
ATOM 3899 C C . PHE A 1 496 ? 39.710 -3.682 15.897 1.00 38.78 496 PHE A C 1
ATOM 3901 O O . PHE A 1 496 ? 39.930 -3.046 14.869 1.00 38.78 496 PHE A O 1
ATOM 3908 N N . SER A 1 497 ? 39.733 -5.019 15.918 1.00 31.69 497 SER A N 1
ATOM 3909 C CA . SER A 1 497 ? 39.190 -5.866 14.839 1.00 31.69 497 SER A CA 1
ATOM 3910 C C . SER A 1 497 ? 39.116 -7.343 15.268 1.00 31.69 497 SER A C 1
ATOM 3912 O O . SER A 1 497 ? 39.955 -7.804 16.034 1.00 31.69 497 SER A O 1
ATOM 3914 N N . LEU A 1 498 ? 38.143 -8.077 14.705 1.00 28.12 498 LEU A N 1
ATOM 3915 C CA . LEU A 1 498 ? 37.948 -9.544 14.748 1.00 28.12 498 LEU A CA 1
ATOM 3916 C C . LEU A 1 498 ? 37.541 -10.230 16.075 1.00 28.12 498 LEU A C 1
ATOM 3918 O O . LEU A 1 498 ? 38.332 -10.350 16.999 1.00 28.12 498 LEU A O 1
ATOM 3922 N N . HIS A 1 499 ? 36.372 -10.882 16.015 1.00 24.88 499 HIS A N 1
ATOM 3923 C CA . HIS A 1 499 ? 36.040 -12.252 16.475 1.00 24.88 499 HIS A CA 1
ATOM 3924 C C . HIS A 1 499 ? 34.883 -12.720 15.557 1.00 24.88 499 HIS A C 1
ATOM 3926 O O . HIS A 1 499 ? 34.011 -11.904 15.282 1.00 24.88 499 HIS A O 1
ATOM 3932 N N . ARG A 1 500 ? 34.793 -13.894 14.901 1.00 25.75 500 ARG A N 1
ATOM 3933 C CA . ARG A 1 500 ? 35.362 -15.263 15.034 1.00 25.75 500 ARG A CA 1
ATOM 3934 C C . ARG A 1 500 ? 34.883 -16.026 16.281 1.00 25.75 500 ARG A C 1
ATOM 3936 O O . ARG A 1 500 ? 34.880 -15.454 17.354 1.00 25.75 500 ARG A O 1
ATOM 3943 N N . PHE A 1 501 ? 34.523 -17.316 16.243 1.00 28.62 501 PHE A N 1
ATOM 3944 C CA . PHE A 1 501 ? 34.454 -18.364 15.190 1.00 28.62 501 PHE A CA 1
ATOM 3945 C C . PHE A 1 501 ? 33.369 -19.394 15.646 1.00 28.62 501 PHE A C 1
ATOM 3947 O O . PHE A 1 501 ? 32.986 -19.361 16.808 1.00 28.62 501 PHE A O 1
ATOM 3954 N N . GLN A 1 502 ? 32.804 -20.311 14.850 1.00 23.70 502 GLN A N 1
ATOM 3955 C CA . GLN A 1 502 ? 33.435 -21.451 14.156 1.00 23.70 502 GLN A CA 1
ATOM 3956 C C . GLN A 1 502 ? 32.563 -21.973 12.988 1.00 23.70 502 GLN A C 1
ATOM 3958 O O . GLN A 1 502 ? 31.383 -21.650 12.890 1.00 23.70 502 GLN A O 1
ATOM 3963 N N . TRP A 1 503 ? 33.129 -22.833 12.129 1.00 20.91 503 TRP A N 1
ATOM 3964 C CA . TRP A 1 503 ? 32.451 -23.426 10.962 1.00 20.91 503 TRP A CA 1
ATOM 3965 C C . TRP A 1 503 ? 32.809 -24.921 10.786 1.00 20.91 503 TRP A C 1
ATOM 3967 O O . TRP A 1 503 ? 33.922 -25.317 11.135 1.00 20.91 503 TRP A O 1
ATOM 3977 N N . ARG A 1 504 ? 31.913 -25.683 10.125 1.00 25.36 504 ARG A N 1
ATOM 3978 C CA . ARG A 1 504 ? 32.061 -27.024 9.481 1.00 25.36 504 ARG A CA 1
ATOM 3979 C C . ARG A 1 504 ? 31.484 -28.309 10.113 1.00 25.36 504 ARG A C 1
ATOM 3981 O O . ARG A 1 504 ? 31.830 -28.733 11.206 1.00 25.36 504 ARG A O 1
ATOM 3988 N N . ASN A 1 505 ? 30.847 -29.048 9.191 1.00 25.58 505 ASN A N 1
ATOM 3989 C CA . ASN A 1 505 ? 30.787 -30.508 9.023 1.00 25.58 505 ASN A CA 1
ATOM 3990 C C . ASN A 1 505 ? 29.895 -31.360 9.946 1.00 25.58 505 ASN A C 1
ATOM 3992 O O . ASN A 1 505 ? 30.362 -31.932 10.928 1.00 25.58 505 ASN A O 1
ATOM 3996 N N . LYS A 1 506 ? 28.723 -31.725 9.402 1.00 23.92 506 LYS A N 1
ATOM 3997 C CA . LYS A 1 506 ? 28.431 -33.127 9.020 1.00 23.92 506 LYS A CA 1
ATOM 3998 C C . LYS A 1 506 ? 27.270 -33.219 8.020 1.00 23.92 506 LYS A C 1
ATOM 4000 O O . LYS A 1 506 ? 26.142 -32.920 8.386 1.00 23.92 506 LYS A O 1
ATOM 4005 N N . ASN A 1 507 ? 27.561 -33.673 6.794 1.00 25.11 507 ASN A N 1
ATOM 4006 C CA . ASN A 1 507 ? 26.859 -34.758 6.077 1.00 25.11 507 ASN A CA 1
ATOM 4007 C C . ASN A 1 507 ? 27.167 -34.729 4.569 1.00 25.11 507 ASN A C 1
ATOM 4009 O O . ASN A 1 507 ? 26.571 -33.973 3.810 1.00 25.11 507 ASN A O 1
ATOM 4013 N N . ARG A 1 508 ? 28.049 -35.627 4.112 1.00 24.55 508 ARG A N 1
ATOM 4014 C CA . ARG A 1 508 ? 28.155 -36.012 2.698 1.00 24.55 508 ARG A CA 1
ATOM 4015 C C . ARG A 1 508 ? 28.162 -37.536 2.628 1.00 24.55 508 ARG A C 1
ATOM 4017 O O . ARG A 1 508 ? 29.096 -38.142 3.135 1.00 24.55 508 ARG A O 1
ATOM 4024 N N . VAL A 1 509 ? 27.143 -38.103 1.977 1.00 25.61 509 VAL A N 1
ATOM 4025 C CA . VAL A 1 509 ? 26.859 -39.549 1.852 1.00 25.61 509 VAL A CA 1
ATOM 4026 C C . VAL A 1 509 ? 26.573 -40.262 3.182 1.00 25.61 509 VAL A C 1
ATOM 4028 O O . VAL A 1 509 ? 27.432 -40.355 4.047 1.00 25.61 509 VAL A O 1
ATOM 4031 N N . MET A 1 510 ? 25.392 -40.878 3.278 1.00 23.22 510 MET A N 1
ATOM 4032 C CA . MET A 1 510 ? 25.220 -42.225 3.841 1.00 23.22 510 MET A CA 1
ATOM 4033 C C . MET A 1 510 ? 23.883 -42.790 3.354 1.00 23.22 510 MET A C 1
ATOM 4035 O O . MET A 1 510 ? 22.818 -42.401 3.824 1.00 23.22 510 MET A O 1
ATOM 4039 N N . ALA A 1 511 ? 23.944 -43.705 2.388 1.00 24.31 511 ALA A N 1
ATOM 4040 C CA . ALA A 1 511 ? 22.818 -44.567 2.066 1.00 24.31 511 ALA A CA 1
ATOM 4041 C C . ALA A 1 511 ? 22.924 -45.855 2.899 1.00 24.31 511 ALA A C 1
ATOM 4043 O O . ALA A 1 511 ? 24.003 -46.434 2.999 1.00 24.31 511 ALA A O 1
ATOM 4044 N N . SER A 1 512 ? 21.780 -46.341 3.390 1.00 29.30 512 SER A N 1
ATOM 4045 C CA . SER A 1 512 ? 21.564 -47.638 4.062 1.00 29.30 512 SER A CA 1
ATOM 4046 C C . SER A 1 512 ? 22.026 -47.827 5.527 1.00 29.30 512 SER A C 1
ATOM 4048 O O . SER A 1 512 ? 23.035 -47.303 5.981 1.00 29.30 512 SER A O 1
ATOM 4050 N N . ASN A 1 513 ? 21.265 -48.701 6.205 1.00 25.61 513 ASN A N 1
ATOM 4051 C CA . ASN A 1 513 ? 21.594 -49.524 7.382 1.00 25.61 513 ASN A CA 1
ATOM 4052 C C . ASN A 1 513 ? 21.631 -48.933 8.815 1.00 25.61 513 ASN A C 1
ATOM 4054 O O . ASN A 1 513 ? 22.682 -48.673 9.382 1.00 25.61 513 ASN A O 1
ATOM 4058 N N . ARG A 1 514 ? 20.437 -48.982 9.437 1.00 27.81 514 ARG A N 1
ATOM 4059 C CA . ARG A 1 514 ? 20.080 -49.749 10.665 1.00 27.81 514 ARG A CA 1
ATOM 4060 C C . ARG A 1 514 ? 20.848 -49.546 11.994 1.00 27.81 514 ARG A C 1
ATOM 4062 O O . ARG A 1 514 ? 22.029 -49.850 12.096 1.00 27.81 514 ARG A O 1
ATOM 4069 N N . THR A 1 515 ? 20.037 -49.406 13.061 1.00 26.92 515 THR A N 1
ATOM 4070 C CA . THR A 1 515 ? 20.318 -49.693 14.500 1.00 26.92 515 THR A CA 1
ATOM 4071 C C . THR A 1 515 ? 21.371 -48.804 15.194 1.00 26.92 515 THR A C 1
ATOM 4073 O O . THR A 1 515 ? 22.233 -48.248 14.535 1.00 26.92 515 THR A O 1
ATOM 4076 N N . LEU A 1 516 ? 21.339 -48.568 16.516 1.00 24.83 516 LEU A N 1
ATOM 4077 C CA . LEU A 1 516 ? 20.557 -49.161 17.625 1.00 24.83 516 LEU A CA 1
ATOM 4078 C C . LEU A 1 516 ? 20.137 -48.078 18.661 1.00 24.83 516 LEU A C 1
ATOM 4080 O O . LEU A 1 516 ? 20.650 -46.964 18.628 1.00 24.83 516 LEU A O 1
ATOM 4084 N N . LEU A 1 517 ? 19.237 -48.408 19.598 1.00 25.98 517 LEU A N 1
ATOM 4085 C CA . LEU A 1 517 ? 18.911 -47.579 20.773 1.00 25.98 517 LEU A CA 1
ATOM 4086 C C . LEU A 1 517 ? 20.062 -47.536 21.800 1.00 25.98 517 LEU A C 1
ATOM 4088 O O . LEU A 1 517 ? 20.709 -48.563 21.994 1.00 25.98 517 LEU A O 1
ATOM 4092 N N . ALA A 1 518 ? 20.171 -46.443 22.576 1.00 27.17 518 ALA A N 1
ATOM 4093 C CA . ALA A 1 518 ? 20.389 -46.491 24.036 1.00 27.17 518 ALA A CA 1
ATOM 4094 C C . ALA A 1 518 ? 20.136 -45.135 24.748 1.00 27.17 518 ALA A C 1
ATOM 4096 O O . ALA A 1 518 ? 20.361 -44.065 24.194 1.00 27.17 518 ALA A O 1
ATOM 4097 N N . THR A 1 519 ? 19.678 -45.225 26.001 1.00 28.05 519 THR A N 1
ATOM 4098 C CA . THR A 1 519 ? 19.425 -44.178 27.027 1.00 28.05 519 THR A CA 1
ATOM 4099 C C . THR A 1 519 ? 20.650 -43.310 27.397 1.00 28.05 519 THR A C 1
ATOM 4101 O O . THR A 1 519 ? 21.761 -43.804 27.247 1.00 28.05 519 THR A O 1
ATOM 4104 N N . LYS A 1 520 ? 20.599 -42.046 27.883 1.00 26.23 520 LYS A N 1
ATOM 4105 C CA . LYS A 1 520 ? 19.674 -41.222 28.732 1.00 26.23 520 LYS A CA 1
ATOM 4106 C C . LYS A 1 520 ? 20.166 -41.066 30.199 1.00 26.23 520 LYS A C 1
ATOM 4108 O O . LYS A 1 520 ? 20.478 -42.076 30.816 1.00 26.23 520 LYS A O 1
ATOM 4113 N N . ASP A 1 521 ? 20.086 -39.838 30.753 1.00 27.67 521 ASP A N 1
ATOM 4114 C CA . ASP A 1 521 ? 20.257 -39.434 32.182 1.00 27.67 521 ASP A CA 1
ATOM 4115 C C . ASP A 1 521 ? 21.693 -39.620 32.784 1.00 27.67 521 ASP A C 1
ATOM 4117 O O . ASP A 1 521 ? 22.399 -40.538 32.398 1.00 27.67 521 ASP A O 1
ATOM 4121 N N . ARG A 1 522 ? 22.243 -38.833 33.744 1.00 25.27 522 ARG A N 1
ATOM 4122 C CA . ARG A 1 522 ? 21.671 -37.989 34.830 1.00 25.27 522 ARG A CA 1
ATOM 4123 C C . ARG A 1 522 ? 22.755 -37.135 35.564 1.00 25.27 522 ARG A C 1
ATOM 4125 O O . ARG A 1 522 ? 23.908 -37.540 35.557 1.00 25.27 522 ARG A O 1
ATOM 4132 N N . LEU A 1 523 ? 22.328 -36.132 36.367 1.00 23.48 523 LEU A N 1
ATOM 4133 C CA . LEU A 1 523 ? 23.050 -35.429 37.482 1.00 23.48 523 LEU A CA 1
ATOM 4134 C C . LEU A 1 523 ? 24.276 -34.547 37.102 1.00 23.48 523 LEU A C 1
ATOM 4136 O O . LEU A 1 523 ? 25.097 -34.977 36.312 1.00 23.48 523 LEU A O 1
ATOM 4140 N N . ALA A 1 524 ? 24.523 -33.309 37.574 1.00 26.88 524 ALA A N 1
ATOM 4141 C CA . ALA A 1 524 ? 24.000 -32.386 38.615 1.00 26.88 524 ALA A CA 1
ATOM 4142 C C . ALA A 1 524 ? 24.601 -32.442 40.052 1.00 26.88 524 ALA A C 1
ATOM 4144 O O . ALA A 1 524 ? 24.562 -33.498 40.687 1.00 26.88 524 ALA A O 1
ATOM 4145 N N . ARG A 1 525 ? 24.958 -31.238 40.582 1.00 27.83 525 ARG A N 1
ATOM 4146 C CA . ARG A 1 525 ? 25.559 -30.833 41.904 1.00 27.83 525 ARG A CA 1
ATOM 4147 C C . ARG A 1 525 ? 27.104 -30.680 41.923 1.00 27.83 525 ARG A C 1
ATOM 4149 O O . ARG A 1 525 ? 27.764 -31.481 41.282 1.00 27.83 525 ARG A O 1
ATOM 4156 N N . SER A 1 526 ? 27.746 -29.732 42.645 1.00 25.64 526 SER A N 1
ATOM 4157 C CA . SER A 1 526 ? 27.305 -28.522 43.412 1.00 25.64 526 SER A CA 1
ATOM 4158 C C . SER A 1 526 ? 28.503 -27.717 44.012 1.00 25.64 526 SER A C 1
ATOM 4160 O O . SER A 1 526 ? 29.577 -28.297 44.103 1.00 25.64 526 SER A O 1
ATOM 4162 N N . LEU A 1 527 ? 28.260 -26.507 44.581 1.00 26.84 527 LEU A N 1
ATOM 4163 C CA . LEU A 1 527 ? 29.116 -25.719 45.536 1.00 26.84 527 LEU A CA 1
ATOM 4164 C C . LEU A 1 527 ? 30.381 -25.007 44.960 1.00 26.84 527 LEU A C 1
ATOM 4166 O O . LEU A 1 527 ? 30.884 -25.443 43.935 1.00 26.84 527 LEU A O 1
ATOM 4170 N N . SER A 1 528 ? 30.990 -23.952 45.558 1.00 25.33 528 SER A N 1
ATOM 4171 C CA . SER A 1 528 ? 30.524 -22.841 46.445 1.00 25.33 528 SER A CA 1
ATOM 4172 C C . SER A 1 528 ? 31.623 -21.760 46.702 1.00 25.33 528 SER A C 1
ATOM 4174 O O . SER A 1 528 ? 32.807 -22.053 46.576 1.00 25.33 528 SER A O 1
ATOM 4176 N N . SER A 1 529 ? 31.228 -20.589 47.249 1.00 24.70 529 SER A N 1
ATOM 4177 C CA . SER A 1 529 ? 32.012 -19.625 48.093 1.00 24.70 529 SER A CA 1
ATOM 4178 C C . SER A 1 529 ? 33.101 -18.678 47.501 1.00 24.70 529 SER A C 1
ATOM 4180 O O . SER A 1 529 ? 33.738 -18.965 46.497 1.00 24.70 529 SER A O 1
ATOM 4182 N N . CYS A 1 530 ? 33.267 -17.517 48.169 1.00 20.38 530 CYS A N 1
ATOM 4183 C CA . CYS A 1 530 ? 34.081 -16.307 47.851 1.00 20.38 530 CYS A CA 1
ATOM 4184 C C . CYS A 1 530 ? 35.469 -16.312 48.602 1.00 20.38 530 CYS A C 1
ATOM 4186 O O . CYS A 1 530 ? 35.768 -17.391 49.118 1.00 20.38 530 CYS A O 1
ATOM 4188 N N . PRO A 1 531 ? 36.299 -15.224 48.799 1.00 43.03 531 PRO A N 1
ATOM 4189 C CA . PRO A 1 531 ? 36.145 -13.768 48.496 1.00 43.03 531 PRO A CA 1
ATOM 4190 C C . PRO A 1 531 ? 37.409 -12.875 48.142 1.00 43.03 531 PRO A C 1
ATOM 4192 O O . PRO A 1 531 ? 38.553 -13.277 48.297 1.00 43.03 531 PRO A O 1
ATOM 4195 N N . ASN A 1 532 ? 37.149 -11.585 47.823 1.00 27.34 532 ASN A N 1
ATOM 4196 C CA . ASN A 1 532 ? 37.871 -10.316 48.172 1.00 27.34 532 ASN A CA 1
ATOM 4197 C C . ASN A 1 532 ? 39.273 -9.836 47.639 1.00 27.34 532 ASN A C 1
ATOM 4199 O O . ASN A 1 532 ? 40.319 -10.235 48.131 1.00 27.34 532 ASN A O 1
ATOM 4203 N N . HIS A 1 533 ? 39.217 -8.715 46.880 1.00 25.92 533 HIS A N 1
ATOM 4204 C CA . HIS A 1 533 ? 39.905 -7.389 47.031 1.00 25.92 533 HIS A CA 1
ATOM 4205 C C . HIS A 1 533 ? 41.404 -7.046 46.711 1.00 25.92 533 HIS A C 1
ATOM 4207 O O . HIS A 1 533 ? 42.309 -7.317 47.492 1.00 25.92 533 HIS A O 1
ATOM 4213 N N . SER A 1 534 ? 41.542 -6.060 45.787 1.00 25.17 534 SER A N 1
ATOM 4214 C CA . SER A 1 534 ? 42.357 -4.794 45.833 1.00 25.17 534 SER A CA 1
ATOM 4215 C C . SER A 1 534 ? 43.842 -4.741 45.362 1.00 25.17 534 SER A C 1
ATOM 4217 O O . SER A 1 534 ? 44.605 -5.649 45.659 1.00 25.17 534 SER A O 1
ATOM 4219 N N . GLY A 1 535 ? 44.280 -3.648 44.670 1.00 24.34 535 GLY A N 1
ATOM 4220 C CA . GLY A 1 535 ? 45.705 -3.521 44.238 1.00 24.34 535 GLY A CA 1
ATOM 4221 C C . GLY A 1 535 ? 46.307 -2.379 43.347 1.00 24.34 535 GLY A C 1
ATOM 4222 O O . GLY A 1 535 ? 47.399 -2.606 42.861 1.00 24.34 535 GLY A O 1
ATOM 4223 N N . LYS A 1 536 ? 45.685 -1.203 43.104 1.00 25.06 536 LYS A N 1
ATOM 4224 C CA . LYS A 1 536 ? 46.270 0.152 42.747 1.00 25.06 536 LYS A CA 1
ATOM 4225 C C . LYS A 1 536 ? 47.644 0.370 41.980 1.00 25.06 536 LYS A C 1
ATOM 4227 O O . LYS A 1 536 ? 48.666 -0.127 42.425 1.00 25.06 536 LYS A O 1
ATOM 4232 N N . LEU A 1 537 ? 47.691 1.396 41.077 1.00 23.64 537 LEU A N 1
ATOM 4233 C CA . LEU A 1 537 ? 48.865 2.220 40.568 1.00 23.64 537 LEU A CA 1
ATOM 4234 C C . LEU A 1 537 ? 49.771 1.613 39.427 1.00 23.64 537 LEU A C 1
ATOM 4236 O O . LEU A 1 537 ? 49.854 0.397 39.365 1.00 23.64 537 LEU A O 1
ATOM 4240 N N . THR A 1 538 ? 50.508 2.300 38.499 1.00 23.06 538 THR A N 1
ATOM 4241 C CA . THR A 1 538 ? 50.567 3.699 37.928 1.00 23.06 538 THR A CA 1
ATOM 4242 C C . THR A 1 538 ? 51.438 3.865 36.631 1.00 23.06 538 THR A C 1
ATOM 4244 O O . THR A 1 538 ? 52.572 3.410 36.622 1.00 23.06 538 THR A O 1
ATOM 4247 N N . PHE A 1 539 ? 50.966 4.675 35.654 1.00 24.23 539 PHE A N 1
ATOM 4248 C CA . PHE A 1 539 ? 51.632 5.725 34.798 1.00 24.23 539 PHE A CA 1
ATOM 4249 C C . PHE A 1 539 ? 52.865 5.558 33.832 1.00 24.23 539 PHE A C 1
ATOM 4251 O O . PHE A 1 539 ? 53.892 4.978 34.163 1.00 24.23 539 PHE A O 1
ATOM 4258 N N . SER A 1 540 ? 52.818 6.373 32.743 1.00 22.69 540 SER A N 1
ATOM 4259 C CA . SER A 1 540 ? 53.900 6.909 31.843 1.00 22.69 540 SER A CA 1
ATOM 4260 C C . SER A 1 540 ? 54.407 6.010 30.673 1.00 22.69 540 SER A C 1
ATOM 4262 O O . SER A 1 540 ? 54.600 4.823 30.876 1.00 22.69 540 SER A O 1
ATOM 4264 N N . SER A 1 541 ? 54.421 6.439 29.386 1.00 25.20 541 SER A N 1
ATOM 4265 C CA . SER A 1 541 ? 55.324 7.348 28.593 1.00 25.20 541 SER A CA 1
ATOM 4266 C C . SER A 1 541 ? 56.488 6.592 27.875 1.00 25.20 541 SER A C 1
ATOM 4268 O O . SER A 1 541 ? 56.818 5.508 28.326 1.00 25.20 541 SER A O 1
ATOM 4270 N N . GLN A 1 542 ? 57.145 6.997 26.761 1.00 25.44 542 GLN A N 1
ATOM 4271 C CA . GLN A 1 542 ? 57.225 8.257 25.976 1.00 25.44 542 GLN A CA 1
ATOM 4272 C C . GLN A 1 542 ? 57.628 8.002 24.468 1.00 25.44 542 GLN A C 1
ATOM 4274 O O . GLN A 1 542 ? 57.413 6.907 23.963 1.00 25.44 542 GLN A O 1
ATOM 4279 N N . ARG A 1 543 ? 58.167 8.994 23.715 1.00 24.45 543 ARG A N 1
ATOM 4280 C CA . ARG A 1 543 ? 58.470 8.975 22.239 1.00 24.45 543 ARG A CA 1
ATOM 4281 C C . ARG A 1 543 ? 59.921 8.557 21.864 1.00 24.45 543 ARG A C 1
ATOM 4283 O O . ARG A 1 543 ? 60.804 8.839 22.666 1.00 24.45 543 ARG A O 1
ATOM 4290 N N . SER A 1 544 ? 60.194 8.114 20.608 1.00 25.48 544 SER A N 1
ATOM 4291 C CA . SER A 1 544 ? 61.242 8.634 19.645 1.00 25.48 544 SER A CA 1
ATOM 4292 C C . SER A 1 544 ? 61.444 7.737 18.379 1.00 25.48 544 SER A C 1
ATOM 4294 O O . SER A 1 544 ? 61.421 6.529 18.550 1.00 25.48 544 SER A O 1
ATOM 4296 N N . VAL A 1 545 ? 61.435 8.155 17.086 1.00 24.56 545 VAL A N 1
ATOM 4297 C CA . VAL A 1 545 ? 62.282 8.987 16.142 1.00 24.56 545 VAL A CA 1
ATOM 4298 C C . VAL A 1 545 ? 63.429 8.245 15.362 1.00 24.56 545 VAL A C 1
ATOM 4300 O O . VAL A 1 545 ? 64.242 7.585 15.990 1.00 24.56 545 VAL A O 1
ATOM 4303 N N . TRP A 1 546 ? 63.533 8.486 14.023 1.00 22.88 546 TRP A N 1
ATOM 4304 C CA . TRP A 1 546 ? 64.689 8.375 13.053 1.00 22.88 546 TRP A CA 1
ATOM 4305 C C . TRP A 1 546 ? 64.804 7.236 11.972 1.00 22.88 546 TRP A C 1
ATOM 4307 O O . TRP A 1 546 ? 65.320 6.160 12.228 1.00 22.88 546 TRP A O 1
ATOM 4317 N N . TYR A 1 547 ? 64.484 7.591 10.705 1.00 23.55 547 TYR A N 1
ATOM 4318 C CA . TYR A 1 547 ? 65.325 7.588 9.458 1.00 23.55 547 TYR A CA 1
ATOM 4319 C C . TYR A 1 547 ? 65.996 6.337 8.770 1.00 23.55 547 TYR A C 1
ATOM 4321 O O . TYR A 1 547 ? 66.994 5.805 9.239 1.00 23.55 547 TYR A O 1
ATOM 4329 N N . SER A 1 548 ? 65.671 6.173 7.461 1.00 25.34 548 SER A N 1
ATOM 4330 C CA . SER A 1 548 ? 66.585 6.107 6.264 1.00 25.34 548 SER A CA 1
ATOM 4331 C C . SER A 1 548 ? 66.960 4.805 5.477 1.00 25.34 548 SER A C 1
ATOM 4333 O O . SER A 1 548 ? 67.380 3.807 6.044 1.00 25.34 548 SER A O 1
ATOM 4335 N N . ARG A 1 549 ? 66.999 4.984 4.128 1.00 24.86 549 ARG A N 1
ATOM 4336 C CA . ARG A 1 549 ? 67.879 4.413 3.049 1.00 24.86 549 ARG A CA 1
ATOM 4337 C C . ARG A 1 549 ? 67.621 3.069 2.302 1.00 24.86 549 ARG A C 1
ATOM 4339 O O . ARG A 1 549 ? 68.037 2.003 2.722 1.00 24.86 549 ARG A O 1
ATOM 4346 N N . GLN A 1 550 ? 67.139 3.226 1.055 1.00 25.86 550 GLN A N 1
ATOM 4347 C CA . GLN A 1 550 ? 67.799 2.958 -0.261 1.00 25.86 550 GLN A CA 1
ATOM 4348 C C . GLN A 1 550 ? 68.441 1.595 -0.682 1.00 25.86 550 GLN A C 1
ATOM 4350 O O . GLN A 1 550 ? 69.457 1.182 -0.146 1.00 25.86 550 GLN A O 1
ATOM 4355 N N . GLN A 1 551 ? 67.994 1.139 -1.876 1.00 27.61 551 GLN A N 1
ATOM 4356 C CA . GLN A 1 551 ? 68.737 0.561 -3.037 1.00 27.61 551 GLN A CA 1
ATOM 4357 C C . GLN A 1 551 ? 69.426 -0.831 -2.988 1.00 27.61 551 GLN A C 1
ATOM 4359 O O . GLN A 1 551 ? 70.477 -0.990 -2.379 1.00 27.61 551 GLN A O 1
ATOM 4364 N N . SER A 1 552 ? 69.007 -1.759 -3.875 1.00 27.14 552 SER A N 1
ATOM 4365 C CA . SER A 1 552 ? 69.718 -2.155 -5.134 1.00 27.14 552 SER A CA 1
ATOM 4366 C C . SER A 1 552 ? 69.061 -3.376 -5.850 1.00 27.14 552 SER A C 1
ATOM 4368 O O . SER A 1 552 ? 68.134 -3.968 -5.308 1.00 27.14 552 SER A O 1
ATOM 4370 N N . GLY A 1 553 ? 69.450 -3.685 -7.107 1.00 22.73 553 GLY A N 1
ATOM 4371 C CA . GLY A 1 553 ? 68.910 -4.792 -7.952 1.00 22.73 553 GLY A CA 1
ATOM 4372 C C . GLY A 1 553 ? 69.731 -6.103 -7.892 1.00 22.73 553 GLY A C 1
ATOM 4373 O O . GLY A 1 553 ? 70.594 -6.179 -7.016 1.00 22.73 553 GLY A O 1
ATOM 4374 N N . PRO A 1 554 ? 69.565 -7.102 -8.813 1.00 47.12 554 PRO A N 1
ATOM 4375 C CA . PRO A 1 554 ? 69.987 -6.917 -10.226 1.00 47.12 554 PRO A CA 1
ATOM 4376 C C . PRO A 1 554 ? 69.381 -7.825 -11.368 1.00 47.12 554 PRO A C 1
ATOM 4378 O O . PRO A 1 554 ? 68.755 -8.844 -11.124 1.00 47.12 554 PRO A O 1
ATOM 4381 N N . GLN A 1 555 ? 69.729 -7.475 -12.628 1.00 27.77 555 GLN A N 1
ATOM 4382 C CA . GLN A 1 555 ? 70.034 -8.317 -13.832 1.00 27.77 555 GLN A CA 1
ATOM 4383 C C . GLN A 1 555 ? 69.008 -9.202 -14.625 1.00 27.77 555 GLN A C 1
ATOM 4385 O O . GLN A 1 555 ? 68.549 -10.224 -14.148 1.00 27.77 555 GLN A O 1
ATOM 4390 N N . GLN A 1 556 ? 68.922 -8.895 -15.946 1.00 27.83 556 GLN A N 1
ATOM 4391 C CA . GLN A 1 556 ? 69.003 -9.781 -17.157 1.00 27.83 556 GLN A CA 1
ATOM 4392 C C . GLN A 1 556 ? 67.918 -10.863 -17.474 1.00 27.83 556 GLN A C 1
ATOM 4394 O O . GLN A 1 556 ? 67.382 -11.482 -16.573 1.00 27.83 556 GLN A O 1
ATOM 4399 N N . ALA A 1 557 ? 67.585 -11.211 -18.742 1.00 26.14 557 ALA A N 1
ATOM 4400 C CA . ALA A 1 557 ? 67.849 -10.604 -20.072 1.00 26.14 557 ALA A CA 1
ATOM 4401 C C . ALA A 1 557 ? 67.006 -11.222 -21.240 1.00 26.14 557 ALA A C 1
ATOM 4403 O O . ALA A 1 557 ? 66.765 -12.423 -21.240 1.00 26.14 557 ALA A O 1
ATOM 4404 N N . ARG A 1 558 ? 66.755 -10.426 -22.311 1.00 27.23 558 ARG A N 1
ATOM 4405 C CA . ARG A 1 558 ? 66.270 -10.802 -23.685 1.00 27.23 558 ARG A CA 1
ATOM 4406 C C . ARG A 1 558 ? 64.831 -11.406 -23.759 1.00 27.23 558 ARG A C 1
ATOM 4408 O O . ARG A 1 558 ? 64.299 -11.825 -22.749 1.00 27.23 558 ARG A O 1
ATOM 4415 N N . LEU A 1 559 ? 64.101 -11.409 -24.892 1.00 23.81 559 LEU A N 1
ATOM 4416 C CA . LEU A 1 559 ? 64.497 -11.241 -26.303 1.00 23.81 559 LEU A CA 1
ATOM 4417 C C . LEU A 1 559 ? 63.448 -10.508 -27.193 1.00 23.81 559 LEU A C 1
ATOM 4419 O O . LEU A 1 559 ? 62.339 -10.980 -27.388 1.00 23.81 559 LEU A O 1
ATOM 4423 N N . ILE A 1 560 ? 63.872 -9.371 -27.759 1.00 26.48 560 ILE A N 1
ATOM 4424 C CA . ILE A 1 560 ? 63.536 -8.740 -29.062 1.00 26.48 560 ILE A CA 1
ATOM 4425 C C . ILE A 1 560 ? 62.289 -9.229 -29.847 1.00 26.48 560 ILE A C 1
ATOM 4427 O O . ILE A 1 560 ? 62.322 -10.306 -30.433 1.00 26.48 560 ILE A O 1
ATOM 4431 N N . LEU A 1 561 ? 61.347 -8.307 -30.111 1.00 24.66 561 LEU A N 1
ATOM 4432 C CA . LEU A 1 561 ? 60.862 -8.005 -31.477 1.00 24.66 561 LEU A CA 1
ATOM 4433 C C . LEU A 1 561 ? 60.211 -6.604 -31.559 1.00 24.66 561 LEU A C 1
ATOM 4435 O O . LEU A 1 561 ? 59.417 -6.227 -30.707 1.00 24.66 561 LEU A O 1
ATOM 4439 N N . THR A 1 562 ? 60.561 -5.828 -32.590 1.00 27.67 562 THR A N 1
ATOM 4440 C CA . THR A 1 562 ? 59.898 -4.571 -33.021 1.00 27.67 562 THR A CA 1
ATOM 4441 C C . THR A 1 562 ? 60.036 -4.470 -34.551 1.00 27.67 562 THR A C 1
ATOM 4443 O O . THR A 1 562 ? 60.918 -5.148 -35.094 1.00 27.67 562 THR A O 1
ATOM 4446 N N . PRO A 1 563 ? 59.234 -3.651 -35.269 1.00 39.50 563 PRO A N 1
ATOM 4447 C CA . PRO A 1 563 ? 59.724 -2.285 -35.535 1.00 39.50 563 PRO A CA 1
ATOM 4448 C C . PRO A 1 563 ? 58.668 -1.177 -35.803 1.00 39.50 563 PRO A C 1
ATOM 4450 O O . PRO A 1 563 ? 57.832 -1.338 -36.679 1.00 39.50 563 PRO A O 1
ATOM 4453 N N . ARG A 1 564 ? 58.920 0.028 -35.243 1.00 26.56 564 ARG A N 1
ATOM 4454 C CA . ARG A 1 564 ? 58.778 1.377 -35.886 1.00 26.56 564 ARG A CA 1
ATOM 4455 C C . ARG A 1 564 ? 57.367 1.852 -36.330 1.00 26.56 564 ARG A C 1
ATOM 4457 O O . ARG A 1 564 ? 56.492 1.054 -36.594 1.00 26.56 564 ARG A O 1
ATOM 4464 N N . ARG A 1 565 ? 57.046 3.152 -36.468 1.00 25.64 565 ARG A N 1
ATOM 4465 C CA . ARG A 1 565 ? 57.710 4.489 -36.350 1.00 25.64 565 ARG A CA 1
ATOM 4466 C C . ARG A 1 565 ? 56.670 5.428 -35.661 1.00 25.64 565 ARG A C 1
ATOM 4468 O O . ARG A 1 565 ? 55.493 5.199 -35.888 1.00 25.64 565 ARG A O 1
ATOM 4475 N N . ALA A 1 566 ? 56.913 6.437 -34.811 1.00 26.14 566 ALA A N 1
ATOM 4476 C CA . ALA A 1 566 ? 58.028 7.352 -34.494 1.00 26.14 566 ALA A CA 1
ATOM 4477 C C . ALA A 1 566 ? 57.816 8.812 -34.991 1.00 26.14 566 ALA A C 1
ATOM 4479 O O . ALA A 1 566 ? 57.974 9.037 -36.183 1.00 26.14 566 ALA A O 1
ATOM 4480 N N . PHE A 1 567 ? 57.599 9.743 -34.032 1.00 25.50 567 PHE A N 1
ATOM 4481 C CA . PHE A 1 567 ? 57.928 11.201 -33.984 1.00 25.50 567 PHE A CA 1
ATOM 4482 C C . PHE A 1 567 ? 57.430 12.136 -35.127 1.00 25.50 567 PHE A C 1
ATOM 4484 O O . PHE A 1 567 ? 57.260 11.706 -36.256 1.00 25.50 567 PHE A O 1
ATOM 4491 N N . PHE A 1 568 ? 57.114 13.429 -34.933 1.00 24.47 568 PHE A N 1
ATOM 4492 C CA . PHE A 1 568 ? 57.759 14.536 -34.181 1.00 24.47 568 PHE A CA 1
ATOM 4493 C C . PHE A 1 568 ? 56.699 15.593 -33.702 1.00 24.47 568 PHE A C 1
ATOM 4495 O O . PHE A 1 568 ? 55.596 15.556 -34.232 1.00 24.47 568 PHE A O 1
ATOM 4502 N N . SER A 1 569 ? 56.821 16.520 -32.718 1.00 25.09 569 SER A N 1
ATOM 4503 C CA . SER A 1 569 ? 57.901 17.150 -31.893 1.00 25.09 569 SER A CA 1
ATOM 4504 C C . SER A 1 569 ? 58.744 18.275 -32.565 1.00 25.09 569 SER A C 1
ATOM 4506 O O . SER A 1 569 ? 59.159 18.106 -33.698 1.00 25.09 569 SER A O 1
ATOM 4508 N N . THR A 1 570 ? 59.068 19.451 -31.984 1.00 28.09 570 THR A N 1
ATOM 4509 C CA . THR A 1 570 ? 58.921 20.031 -30.617 1.00 28.09 570 THR A CA 1
ATOM 4510 C C . THR A 1 570 ? 59.180 21.574 -30.635 1.00 28.09 570 THR A C 1
ATOM 4512 O O . THR A 1 570 ? 59.549 22.109 -31.675 1.00 28.09 570 THR A O 1
ATOM 4515 N N . THR A 1 571 ? 59.180 22.244 -29.458 1.00 27.42 571 THR A N 1
ATOM 4516 C CA . THR A 1 571 ? 60.002 23.446 -29.058 1.00 27.42 571 THR A CA 1
ATOM 4517 C C . THR A 1 571 ? 59.710 24.864 -29.630 1.00 27.42 571 THR A C 1
ATOM 4519 O O . THR A 1 571 ? 59.248 24.971 -30.753 1.00 27.42 571 THR A O 1
ATOM 4522 N N . ALA A 1 572 ? 60.046 26.006 -28.973 1.00 27.84 572 ALA A N 1
ATOM 4523 C CA . ALA A 1 572 ? 60.257 26.370 -27.537 1.00 27.84 572 ALA A CA 1
ATOM 4524 C C . ALA A 1 572 ? 60.654 27.871 -27.311 1.00 27.84 572 ALA A C 1
ATOM 4526 O O . ALA A 1 572 ? 61.242 28.457 -28.210 1.00 27.84 572 ALA A O 1
ATOM 4527 N N . LYS A 1 573 ? 60.537 28.373 -26.048 1.00 26.23 573 LYS A N 1
ATOM 4528 C CA . LYS A 1 573 ? 61.297 29.504 -25.391 1.00 26.23 573 LYS A CA 1
ATOM 4529 C C . LYS A 1 573 ? 61.074 30.942 -25.947 1.00 26.23 573 LYS A C 1
ATOM 4531 O O . LYS A 1 573 ? 60.725 31.077 -27.105 1.00 26.23 573 LYS A O 1
ATOM 4536 N N . ALA A 1 574 ? 61.284 32.078 -25.246 1.00 26.66 574 ALA A N 1
ATOM 4537 C CA . ALA A 1 574 ? 61.474 32.505 -23.824 1.00 26.66 574 ALA A CA 1
ATOM 4538 C C . ALA A 1 574 ? 61.214 34.069 -23.759 1.00 26.66 574 ALA A C 1
ATOM 4540 O O . ALA A 1 574 ? 60.621 34.561 -24.712 1.00 26.66 574 ALA A O 1
ATOM 4541 N N . SER A 1 575 ? 61.504 34.968 -22.786 1.00 25.17 575 SER A N 1
ATOM 4542 C CA . SER A 1 575 ? 62.426 35.068 -21.619 1.00 25.17 575 SER A CA 1
ATOM 4543 C C . SER A 1 575 ? 61.899 36.039 -20.497 1.00 25.17 575 SER A C 1
ATOM 4545 O O . SER A 1 575 ? 60.783 35.856 -20.025 1.00 25.17 575 SER A O 1
ATOM 4547 N N . LYS A 1 576 ? 62.711 37.013 -20.012 1.00 25.42 576 LYS A N 1
ATOM 4548 C CA . LYS A 1 576 ? 62.549 38.038 -18.921 1.00 25.42 576 LYS A CA 1
ATOM 4549 C C . LYS A 1 576 ? 63.540 39.230 -19.219 1.00 25.42 576 LYS A C 1
ATOM 4551 O O . LYS A 1 576 ? 64.177 39.082 -20.267 1.00 25.42 576 LYS A O 1
ATOM 4556 N N . PRO A 1 577 ? 63.789 40.324 -18.416 1.00 46.03 577 PRO A N 1
ATOM 4557 C CA . PRO A 1 577 ? 63.433 40.612 -16.994 1.00 46.03 577 PRO A CA 1
ATOM 4558 C C . PRO A 1 577 ? 63.155 42.087 -16.502 1.00 46.03 577 PRO A C 1
ATOM 4560 O O . PRO A 1 577 ? 63.546 43.046 -17.151 1.00 46.03 577 PRO A O 1
ATOM 4563 N N . VAL A 1 578 ? 62.665 42.206 -15.239 1.00 31.47 578 VAL A N 1
ATOM 4564 C CA . VAL A 1 578 ? 62.830 43.316 -14.229 1.00 31.47 578 VAL A CA 1
ATOM 4565 C C . VAL A 1 578 ? 62.140 44.678 -14.511 1.00 31.47 578 VAL A C 1
ATOM 4567 O O . VAL A 1 578 ? 62.201 45.168 -15.628 1.00 31.47 578 VAL A O 1
ATOM 4570 N N . SER A 1 579 ? 61.472 45.376 -13.565 1.00 27.00 579 SER A N 1
ATOM 4571 C CA . SER A 1 579 ? 61.396 45.369 -12.067 1.00 27.00 579 SER A CA 1
ATOM 4572 C C . SER A 1 579 ? 59.912 45.296 -11.545 1.00 27.00 579 SER A C 1
ATOM 4574 O O . SER A 1 579 ? 59.108 44.736 -12.281 1.00 27.00 579 SER A O 1
ATOM 4576 N N . SER A 1 580 ? 59.413 45.701 -10.345 1.00 27.94 580 SER A N 1
ATOM 4577 C CA . SER A 1 580 ? 59.931 46.323 -9.089 1.00 27.94 580 SER A CA 1
ATOM 4578 C C . SER A 1 580 ? 59.054 46.067 -7.820 1.00 27.94 580 SER A C 1
ATOM 4580 O O . SER A 1 580 ? 57.878 45.743 -7.914 1.00 27.94 580 SER A O 1
ATOM 4582 N N . ASN A 1 581 ? 59.660 46.309 -6.646 1.00 27.44 581 ASN A N 1
ATOM 4583 C CA . ASN A 1 581 ? 59.190 46.533 -5.249 1.00 27.44 581 ASN A CA 1
ATOM 4584 C C . ASN A 1 581 ? 57.856 47.302 -4.963 1.00 27.44 581 ASN A C 1
ATOM 4586 O O . ASN A 1 581 ? 57.493 48.134 -5.795 1.00 27.44 581 ASN A O 1
ATOM 4590 N N . PRO A 1 582 ? 57.303 47.283 -3.706 1.00 48.69 582 PRO A N 1
ATOM 4591 C CA . PRO A 1 582 ? 57.346 46.221 -2.660 1.00 48.69 582 PRO A CA 1
ATOM 4592 C C . PRO A 1 582 ? 56.102 46.075 -1.698 1.00 48.69 582 PRO A C 1
ATOM 4594 O O . PRO A 1 582 ? 55.253 46.952 -1.610 1.00 48.69 582 PRO A O 1
ATOM 4597 N N . SER A 1 583 ? 56.148 45.035 -0.835 1.00 26.89 583 SER A N 1
ATOM 4598 C CA . SER A 1 583 ? 55.675 44.968 0.587 1.00 26.89 583 SER A CA 1
ATOM 4599 C C . SER A 1 583 ? 54.229 44.602 1.037 1.00 26.89 583 SER A C 1
ATOM 4601 O O . SER A 1 583 ? 53.309 45.404 0.954 1.00 26.89 583 SER A O 1
ATOM 4603 N N . ALA A 1 584 ? 54.182 43.495 1.811 1.00 27.30 584 ALA A N 1
ATOM 4604 C CA . ALA A 1 584 ? 53.507 43.290 3.122 1.00 27.30 584 ALA A CA 1
ATOM 4605 C C . ALA A 1 584 ? 52.029 42.806 3.259 1.00 27.30 584 ALA A C 1
ATOM 4607 O O . ALA A 1 584 ? 51.190 42.960 2.382 1.00 27.30 584 ALA A O 1
ATOM 4608 N N . ALA A 1 585 ? 51.769 42.178 4.421 1.00 27.78 585 ALA A N 1
ATOM 4609 C CA . ALA A 1 585 ? 50.521 41.586 4.970 1.00 27.78 585 ALA A CA 1
ATOM 4610 C C . ALA A 1 585 ? 50.297 42.164 6.421 1.00 27.78 585 ALA A C 1
ATOM 4612 O O . ALA A 1 585 ? 51.019 43.128 6.699 1.00 27.78 585 ALA A O 1
ATOM 4613 N N . PRO A 1 586 ? 49.452 41.672 7.387 1.00 41.56 586 PRO A N 1
ATOM 4614 C CA . PRO A 1 586 ? 48.678 40.409 7.485 1.00 41.56 586 PRO A CA 1
ATOM 4615 C C . PRO A 1 586 ? 47.280 40.444 8.214 1.00 41.56 586 PRO A C 1
ATOM 4617 O O . PRO A 1 586 ? 46.796 41.476 8.651 1.00 41.56 586 PRO A O 1
ATOM 4620 N N . ALA A 1 587 ? 46.669 39.253 8.344 1.00 26.67 587 ALA A N 1
ATOM 4621 C CA . ALA A 1 587 ? 45.851 38.649 9.433 1.00 26.67 587 ALA A CA 1
ATOM 4622 C C . ALA A 1 587 ? 45.009 39.429 10.509 1.00 26.67 587 ALA A C 1
ATOM 4624 O O . ALA A 1 587 ? 45.540 40.215 11.282 1.00 26.67 587 ALA A O 1
ATOM 4625 N N . ALA A 1 588 ? 43.778 38.904 10.721 1.00 26.09 588 ALA A N 1
ATOM 4626 C CA . ALA A 1 588 ? 43.127 38.482 11.999 1.00 26.09 588 ALA A CA 1
ATOM 4627 C C . ALA A 1 588 ? 42.281 39.405 12.945 1.00 26.09 588 ALA A C 1
ATOM 4629 O O . ALA A 1 588 ? 42.625 40.533 13.266 1.00 26.09 588 ALA A O 1
ATOM 4630 N N . SER A 1 589 ? 41.229 38.757 13.506 1.00 25.09 589 SER A N 1
ATOM 4631 C CA . SER A 1 589 ? 40.576 38.873 14.848 1.00 25.09 589 SER A CA 1
ATOM 4632 C C . SER A 1 589 ? 39.734 40.094 15.316 1.00 25.09 589 SER A C 1
ATOM 4634 O O . SER A 1 589 ? 40.301 41.145 15.562 1.00 25.09 589 SER A O 1
ATOM 4636 N N . ALA A 1 590 ? 38.433 39.832 15.608 1.00 24.72 590 ALA A N 1
ATOM 4637 C CA . ALA A 1 590 ? 37.656 40.016 16.882 1.00 24.72 590 ALA A CA 1
ATOM 4638 C C . ALA A 1 590 ? 37.652 41.392 17.649 1.00 24.72 590 ALA A C 1
ATOM 4640 O O . ALA A 1 590 ? 38.430 42.263 17.284 1.00 24.72 590 ALA A O 1
ATOM 4641 N N . PRO A 1 591 ? 36.845 41.639 18.732 1.00 39.69 591 PRO A N 1
ATOM 4642 C CA . PRO A 1 591 ? 35.852 40.795 19.436 1.00 39.69 591 PRO A CA 1
ATOM 4643 C C . PRO A 1 591 ? 34.488 41.453 19.852 1.00 39.69 591 PRO A C 1
ATOM 4645 O O . PRO A 1 591 ? 34.226 42.633 19.656 1.00 39.69 591 PRO A O 1
ATOM 4648 N N . CYS A 1 592 ? 33.652 40.624 20.495 1.00 21.02 592 CYS A N 1
ATOM 4649 C CA . CYS A 1 592 ? 32.462 40.812 21.359 1.00 21.02 592 CYS A CA 1
ATOM 4650 C C . CYS A 1 592 ? 32.045 42.198 21.927 1.00 21.02 592 CYS A C 1
ATOM 4652 O O . CYS A 1 592 ? 32.873 42.897 22.509 1.00 21.02 592 CYS A O 1
ATOM 4654 N N . SER A 1 593 ? 30.718 42.427 22.061 1.00 26.23 593 SER A N 1
ATOM 4655 C CA . SER A 1 593 ? 30.002 42.503 23.373 1.00 26.23 593 SER A CA 1
ATOM 4656 C C . SER A 1 593 ? 28.463 42.665 23.266 1.00 26.23 593 SER A C 1
ATOM 4658 O O . SER A 1 593 ? 27.943 43.115 22.252 1.00 26.23 593 SER A O 1
ATOM 4660 N N . ALA A 1 594 ? 27.746 42.290 24.335 1.00 22.86 594 ALA A N 1
ATOM 4661 C CA . ALA A 1 594 ? 26.294 42.467 24.576 1.00 22.86 594 ALA A CA 1
ATOM 4662 C C . ALA A 1 594 ? 26.040 43.756 25.441 1.00 22.86 594 ALA A C 1
ATOM 4664 O O . ALA A 1 594 ? 27.040 44.433 25.694 1.00 22.86 594 ALA A O 1
ATOM 4665 N N . PRO A 1 595 ? 24.828 44.124 25.969 1.00 38.16 595 PRO A N 1
ATOM 4666 C CA . PRO A 1 595 ? 23.572 43.351 26.071 1.00 38.16 595 PRO A CA 1
ATOM 4667 C C . PRO A 1 595 ? 22.205 44.118 25.996 1.00 38.16 595 PRO A C 1
ATOM 4669 O O . PRO A 1 595 ? 22.133 45.333 25.883 1.00 38.16 595 PRO A O 1
ATOM 4672 N N . ALA A 1 596 ? 21.123 43.348 26.211 1.00 23.53 596 ALA A N 1
ATOM 4673 C CA . ALA A 1 596 ? 19.896 43.668 26.977 1.00 23.53 596 ALA A CA 1
ATOM 4674 C C . ALA A 1 596 ? 18.773 44.623 26.467 1.00 23.53 596 ALA A C 1
ATOM 4676 O O . ALA A 1 596 ? 18.890 45.839 26.443 1.00 23.53 596 ALA A O 1
ATOM 4677 N N . VAL A 1 597 ? 17.586 44.016 26.292 1.00 23.30 597 VAL A N 1
ATOM 4678 C CA . VAL A 1 597 ? 16.275 44.362 26.911 1.00 23.30 597 VAL A CA 1
ATOM 4679 C C . VAL A 1 597 ? 15.815 45.838 26.998 1.00 23.30 597 VAL A C 1
ATOM 4681 O O . VAL A 1 597 ? 16.110 46.525 27.970 1.00 23.30 597 VAL A O 1
ATOM 4684 N N . ALA A 1 598 ? 14.859 46.219 26.133 1.00 25.66 598 ALA A N 1
ATOM 4685 C CA . ALA A 1 598 ? 13.639 46.993 26.468 1.00 25.66 598 ALA A CA 1
ATOM 4686 C C . ALA A 1 598 ? 12.660 46.952 25.265 1.00 25.66 598 ALA A C 1
ATOM 4688 O O . ALA A 1 598 ? 13.028 47.323 24.162 1.00 25.66 598 ALA A O 1
ATOM 4689 N N . SER A 1 599 ? 11.482 46.324 25.328 1.00 21.92 599 SER A N 1
ATOM 4690 C CA . SER A 1 599 ? 10.241 46.697 26.040 1.00 21.92 599 SER A CA 1
ATOM 4691 C C . SER A 1 599 ? 9.341 47.760 25.373 1.00 21.92 599 SER A C 1
ATOM 4693 O O . SER A 1 599 ? 9.454 48.943 25.658 1.00 21.92 599 SER A O 1
ATOM 4695 N N . ARG A 1 600 ? 8.274 47.240 24.735 1.00 24.66 600 ARG A N 1
ATOM 4696 C CA . ARG A 1 600 ? 6.852 47.651 24.875 1.00 24.66 600 ARG A CA 1
ATOM 4697 C C . ARG A 1 600 ? 6.294 48.887 24.134 1.00 24.66 600 ARG A C 1
ATOM 4699 O O . ARG A 1 600 ? 6.725 50.008 24.346 1.00 24.66 600 ARG A O 1
ATOM 4706 N N . LYS A 1 601 ? 5.104 48.629 23.554 1.00 23.69 601 LYS A N 1
ATOM 4707 C CA . LYS A 1 601 ? 4.003 49.543 23.157 1.00 23.69 601 LYS A CA 1
ATOM 4708 C C . LYS A 1 601 ? 4.289 50.418 21.915 1.00 23.69 601 LYS A C 1
ATOM 4710 O O . LYS A 1 601 ? 5.397 50.891 21.748 1.00 23.69 601 LYS A O 1
ATOM 4715 N N . ALA A 1 602 ? 3.402 50.543 20.916 1.00 24.77 602 ALA A N 1
ATOM 4716 C CA . ALA A 1 602 ? 1.935 50.734 20.884 1.00 24.77 602 ALA A CA 1
ATOM 4717 C C . ALA A 1 602 ? 1.519 52.162 21.305 1.00 24.77 602 ALA A C 1
ATOM 4719 O O . ALA A 1 602 ? 1.948 52.623 22.356 1.00 24.77 602 ALA A O 1
ATOM 4720 N N . ALA A 1 603 ? 0.657 52.887 20.587 1.00 25.55 603 ALA A N 1
ATOM 4721 C CA . ALA A 1 603 ? -0.016 52.659 19.292 1.00 25.55 603 ALA A CA 1
ATOM 4722 C C . ALA A 1 603 ? -0.550 54.023 18.773 1.00 25.55 603 ALA A C 1
ATOM 4724 O O . ALA A 1 603 ? -0.207 55.040 19.368 1.00 25.55 603 ALA A O 1
ATOM 4725 N N . LEU A 1 604 ? -1.468 54.016 17.784 1.00 26.28 604 LEU A N 1
ATOM 4726 C CA . LEU A 1 604 ? -2.352 55.147 17.404 1.00 26.28 604 LEU A CA 1
ATOM 4727 C C . LEU A 1 604 ? -1.628 56.331 16.701 1.00 26.28 604 LEU A C 1
ATOM 4729 O O . LEU A 1 604 ? -0.419 56.471 16.816 1.00 26.28 604 LEU A O 1
ATOM 4733 N N . SER A 1 605 ? -2.281 57.220 15.937 1.00 24.75 605 SER A N 1
ATOM 4734 C CA . SER A 1 605 ? -3.567 57.140 15.208 1.00 24.75 605 SER A CA 1
ATOM 4735 C C . SER A 1 605 ? -3.741 58.333 14.253 1.00 24.75 605 SER A C 1
ATOM 4737 O O . SER A 1 605 ? -3.474 59.461 14.655 1.00 24.75 605 SER A O 1
ATOM 4739 N N . GLY A 1 606 ? -4.339 58.085 13.081 1.00 23.86 606 GLY A N 1
ATOM 4740 C CA . GLY A 1 606 ? -4.930 59.090 12.182 1.00 23.86 606 GLY A CA 1
ATOM 4741 C C . GLY A 1 606 ? -3.951 60.020 11.443 1.00 23.86 606 GLY A C 1
ATOM 4742 O O . GLY A 1 606 ? -2.768 60.053 11.750 1.00 23.86 606 GLY A O 1
ATOM 4743 N N . SER A 1 607 ? -4.366 60.848 10.478 1.00 25.41 607 SER A N 1
ATOM 4744 C CA . SER A 1 607 ? -5.462 60.799 9.482 1.00 25.41 607 SER A CA 1
ATOM 4745 C C . SER A 1 607 ? -5.652 62.213 8.911 1.00 25.41 607 SER A C 1
ATOM 4747 O O . SER A 1 607 ? -5.949 63.120 9.686 1.00 25.41 607 SER A O 1
ATOM 4749 N N . ASN A 1 608 ? -5.651 62.355 7.578 1.00 28.17 608 ASN A N 1
ATOM 4750 C CA . ASN A 1 608 ? -6.108 63.548 6.832 1.00 28.17 608 ASN A CA 1
ATOM 4751 C C . ASN A 1 608 ? -5.212 64.815 7.009 1.00 28.17 608 ASN A C 1
ATOM 4753 O O . ASN A 1 608 ? -4.396 64.870 7.918 1.00 28.17 608 ASN A O 1
ATOM 4757 N N . THR A 1 609 ? -5.245 65.856 6.159 1.00 26.42 609 THR A N 1
ATOM 4758 C CA . THR A 1 609 ? -6.110 66.184 5.000 1.00 26.42 609 THR A CA 1
ATOM 4759 C C . THR A 1 609 ? -5.335 66.678 3.764 1.00 26.42 609 THR A C 1
ATOM 4761 O O . THR A 1 609 ? -4.455 67.524 3.870 1.00 26.42 609 THR A O 1
ATOM 4764 N N . ALA A 1 610 ? -5.790 66.206 2.599 1.00 27.78 610 ALA A N 1
ATOM 4765 C CA . ALA A 1 610 ? -5.936 66.860 1.287 1.00 27.78 610 ALA A CA 1
ATOM 4766 C C . ALA A 1 610 ? -5.342 68.261 0.968 1.00 27.78 610 ALA A C 1
ATOM 4768 O O . ALA A 1 610 ? -5.594 69.246 1.655 1.00 27.78 610 ALA A O 1
ATOM 4769 N N . ALA A 1 611 ? -4.793 68.359 -0.252 1.00 25.52 611 ALA A N 1
ATOM 4770 C CA . ALA A 1 611 ? -4.852 69.523 -1.152 1.00 25.52 611 ALA A CA 1
ATOM 4771 C C . ALA A 1 611 ? -4.917 69.019 -2.618 1.00 25.52 611 ALA A C 1
ATOM 4773 O O . ALA A 1 611 ? -4.491 67.894 -2.882 1.00 25.52 611 ALA A O 1
ATOM 4774 N N . ALA A 1 612 ? -5.463 69.791 -3.571 1.00 26.48 612 ALA A N 1
ATOM 4775 C CA . ALA A 1 612 ? -5.697 69.321 -4.950 1.00 26.48 612 ALA A CA 1
ATOM 4776 C C . ALA A 1 612 ? -5.602 70.432 -6.016 1.00 26.48 612 ALA A C 1
ATOM 4778 O O . ALA A 1 612 ? -6.100 71.530 -5.777 1.00 26.48 612 ALA A O 1
ATOM 4779 N N . ALA A 1 613 ? -5.062 70.123 -7.210 1.00 25.52 613 ALA A N 1
ATOM 4780 C CA . ALA A 1 613 ? -5.269 70.906 -8.443 1.00 25.52 613 ALA A CA 1
ATOM 4781 C C . ALA A 1 613 ? -4.891 70.163 -9.756 1.00 25.52 613 ALA A C 1
ATOM 4783 O O . ALA A 1 613 ? -3.738 69.824 -9.986 1.00 25.52 613 ALA A O 1
ATOM 4784 N N . VAL A 1 614 ? -5.888 69.991 -10.633 1.00 24.67 614 VAL A N 1
ATOM 4785 C CA . VAL A 1 614 ? -5.857 70.130 -12.114 1.00 24.67 614 VAL A CA 1
ATOM 4786 C C . VAL A 1 614 ? -4.707 69.499 -12.942 1.00 24.67 614 VAL A C 1
ATOM 4788 O O . VAL A 1 614 ? -3.742 70.146 -13.327 1.00 24.67 614 VAL A O 1
ATOM 4791 N N . ALA A 1 615 ? -4.945 68.249 -13.348 1.00 27.81 615 ALA A N 1
ATOM 4792 C CA . ALA A 1 615 ? -4.897 67.716 -14.724 1.00 27.81 615 ALA A CA 1
ATOM 4793 C C . ALA A 1 615 ? -3.929 68.282 -15.801 1.00 27.81 615 ALA A C 1
ATOM 4795 O O . ALA A 1 615 ? -4.135 69.365 -16.344 1.00 27.81 615 ALA A O 1
ATOM 4796 N N . SER A 1 616 ? -3.087 67.379 -16.326 1.00 24.12 616 SER A N 1
ATOM 4797 C CA . SER A 1 616 ? -2.728 67.300 -17.756 1.00 24.12 616 SER A CA 1
ATOM 4798 C C . SER A 1 616 ? -3.277 65.996 -18.354 1.00 24.12 616 SER A C 1
ATOM 4800 O O . SER A 1 616 ? -3.328 64.973 -17.670 1.00 24.12 616 SER A O 1
ATOM 4802 N N . ARG A 1 617 ? -3.709 66.010 -19.624 1.00 27.92 617 ARG A N 1
ATOM 4803 C CA . ARG A 1 617 ? -4.292 64.833 -20.301 1.00 27.92 617 ARG A CA 1
ATOM 4804 C C . ARG A 1 617 ? -3.216 63.876 -20.832 1.00 27.92 617 ARG A C 1
ATOM 4806 O O . ARG A 1 617 ? -2.873 63.929 -22.010 1.00 27.92 617 ARG A O 1
ATOM 4813 N N . SER A 1 618 ? -2.760 62.953 -19.991 1.00 24.38 618 SER A N 1
ATOM 4814 C CA . SER A 1 618 ? -2.205 61.678 -20.470 1.00 24.38 618 SER A CA 1
ATOM 4815 C C . SER A 1 618 ? -3.337 60.725 -20.869 1.00 24.38 618 SER A C 1
ATOM 4817 O O . SER A 1 618 ? -4.449 60.824 -20.345 1.00 24.38 618 SER A O 1
ATOM 4819 N N . ILE A 1 619 ? -3.065 59.792 -21.786 1.00 24.45 619 ILE A N 1
ATOM 4820 C CA . ILE A 1 619 ? -4.002 58.710 -22.124 1.00 24.45 619 ILE A CA 1
ATOM 4821 C C . ILE A 1 619 ? -4.249 57.884 -20.856 1.00 24.45 619 ILE A C 1
ATOM 4823 O O . ILE A 1 619 ? -3.299 57.458 -20.199 1.00 24.45 619 ILE A O 1
ATOM 4827 N N . ALA A 1 620 ? -5.517 57.676 -20.496 1.00 23.52 620 ALA A N 1
ATOM 4828 C CA . ALA A 1 620 ? -5.866 56.885 -19.324 1.00 23.52 620 ALA A CA 1
ATOM 4829 C C . ALA A 1 620 ? -5.477 55.417 -19.550 1.00 23.52 620 ALA A C 1
ATOM 4831 O O . ALA A 1 620 ? -6.035 54.753 -20.425 1.00 23.52 620 ALA A O 1
ATOM 4832 N N . ALA A 1 621 ? -4.535 54.912 -18.750 1.00 27.52 621 ALA A N 1
ATOM 4833 C CA . ALA A 1 621 ? -4.277 53.481 -18.663 1.00 27.52 621 ALA A CA 1
ATOM 4834 C C . ALA A 1 621 ? -5.570 52.758 -18.248 1.00 27.52 621 ALA A C 1
ATOM 4836 O O . ALA A 1 621 ? -6.308 53.245 -17.387 1.00 27.52 621 ALA A O 1
ATOM 4837 N N . LEU A 1 622 ? -5.862 51.619 -18.883 1.00 26.64 622 LEU A N 1
ATOM 4838 C CA . LEU A 1 622 ? -7.109 50.883 -18.660 1.00 26.64 622 LEU A CA 1
ATOM 4839 C C . LEU A 1 622 ? -7.216 50.468 -17.178 1.00 26.64 622 LEU A C 1
ATOM 4841 O O . LEU A 1 622 ? -6.337 49.751 -16.699 1.00 26.64 622 LEU A O 1
ATOM 4845 N N . PRO A 1 623 ? -8.270 50.871 -16.439 1.00 26.91 623 PRO A N 1
ATOM 4846 C CA . PRO A 1 623 ? -8.343 50.714 -14.982 1.00 26.91 623 PRO A CA 1
ATOM 4847 C C . PRO A 1 623 ? -8.766 49.298 -14.542 1.00 26.91 623 PRO A C 1
ATOM 4849 O O . PRO A 1 623 ? -9.547 49.137 -13.610 1.00 26.91 623 PRO A O 1
ATOM 4852 N N . PHE A 1 624 ? -8.262 48.267 -15.224 1.00 29.73 624 PHE A N 1
ATOM 4853 C CA . PHE A 1 624 ? -8.477 46.855 -14.909 1.00 29.73 624 PHE A CA 1
ATOM 4854 C C . PHE A 1 624 ? -7.217 46.046 -15.235 1.00 29.73 624 PHE A C 1
ATOM 4856 O O . PHE A 1 624 ? -7.047 45.556 -16.353 1.00 29.73 624 PHE A O 1
ATOM 4863 N N . SER A 1 625 ? -6.344 45.866 -14.241 1.00 35.06 625 SER A N 1
ATOM 4864 C CA . SER A 1 625 ? -5.308 44.836 -14.289 1.00 35.06 625 SER A CA 1
ATOM 4865 C C . SER A 1 625 ? -5.971 43.461 -14.188 1.00 35.06 625 SER A C 1
ATOM 4867 O O . SER A 1 625 ? -6.487 43.056 -13.144 1.00 35.06 625 SER A O 1
ATOM 4869 N N . TYR A 1 626 ? -5.977 42.726 -15.297 1.00 36.47 626 TYR A N 1
ATOM 4870 C CA . TYR A 1 626 ? -6.361 41.323 -15.275 1.00 36.47 626 TYR A CA 1
ATOM 4871 C C . TYR A 1 626 ? -5.169 40.492 -14.817 1.00 36.47 626 TYR A C 1
ATOM 4873 O O . TYR A 1 626 ? -4.216 40.289 -15.562 1.00 36.47 626 TYR A O 1
ATOM 4881 N N . ASP A 1 627 ? -5.246 40.043 -13.572 1.00 43.22 627 ASP A N 1
ATOM 4882 C CA . ASP A 1 627 ? -4.361 39.046 -12.985 1.00 43.22 627 ASP A CA 1
ATOM 4883 C C . ASP A 1 627 ? -4.873 37.629 -13.337 1.00 43.22 627 ASP A C 1
ATOM 4885 O O . ASP A 1 627 ? -5.965 37.260 -12.887 1.00 43.22 627 ASP A O 1
ATOM 4889 N N . PRO A 1 628 ? -4.135 36.849 -14.150 1.00 37.34 628 PRO A N 1
ATOM 4890 C CA . PRO A 1 628 ? -4.526 35.504 -14.568 1.00 37.34 628 PRO A CA 1
ATOM 4891 C C . PRO A 1 628 ? -4.157 34.398 -13.565 1.00 37.34 628 PRO A C 1
ATOM 4893 O O . PRO A 1 628 ? -4.634 33.279 -13.738 1.00 37.34 628 PRO A O 1
ATOM 4896 N N . THR A 1 629 ? -3.333 34.665 -12.540 1.00 42.06 629 THR A N 1
ATOM 4897 C CA . THR A 1 629 ? -2.965 33.665 -11.512 1.00 42.06 629 THR A CA 1
ATOM 4898 C C . THR A 1 629 ? -3.772 33.825 -10.223 1.00 42.06 629 THR A C 1
ATOM 4900 O O . THR A 1 629 ? -3.905 32.867 -9.464 1.00 42.06 629 THR A O 1
ATOM 4903 N N . GLY A 1 630 ? -4.362 35.003 -9.993 1.00 39.31 630 GLY A N 1
ATOM 4904 C CA . GLY A 1 630 ? -5.219 35.292 -8.840 1.00 39.31 630 GLY A CA 1
ATOM 4905 C C . GLY A 1 630 ? -4.455 35.660 -7.565 1.00 39.31 630 GLY A C 1
ATOM 4906 O O . GLY A 1 630 ? -5.001 35.515 -6.472 1.00 39.31 630 GLY A O 1
ATOM 4907 N N . LEU A 1 631 ? -3.204 36.114 -7.694 1.00 39.84 631 LEU A N 1
ATOM 4908 C CA . LEU A 1 631 ? -2.292 36.438 -6.591 1.00 39.84 631 LEU A CA 1
ATOM 4909 C C . LEU A 1 631 ? -2.020 37.945 -6.410 1.00 39.84 631 LEU A C 1
ATOM 4911 O O . LEU A 1 631 ? -1.131 38.333 -5.652 1.00 39.84 631 LEU A O 1
ATOM 4915 N N . SER A 1 632 ? -2.824 38.816 -7.028 1.00 37.50 632 SER A N 1
ATOM 4916 C CA . SER A 1 632 ? -2.884 40.242 -6.690 1.00 37.50 632 SER A CA 1
ATOM 4917 C C . SER A 1 632 ? -3.175 40.428 -5.195 1.00 37.50 632 SER A C 1
ATOM 4919 O O . SER A 1 632 ? -4.207 39.989 -4.689 1.00 37.50 632 SER A O 1
ATOM 4921 N N . ALA A 1 633 ? -2.264 41.102 -4.489 1.00 42.09 633 ALA A N 1
ATOM 4922 C CA . ALA A 1 633 ? -2.118 41.023 -3.037 1.00 42.09 633 ALA A CA 1
ATOM 4923 C C . ALA A 1 633 ? -3.312 41.549 -2.209 1.00 42.09 633 ALA A C 1
ATOM 4925 O O . ALA A 1 633 ? -3.307 42.669 -1.697 1.00 42.09 633 ALA A O 1
ATOM 4926 N N . GLN A 1 634 ? -4.284 40.676 -1.950 1.00 31.75 634 GLN A N 1
ATOM 4927 C CA . GLN A 1 634 ? -4.958 40.626 -0.654 1.00 31.75 634 GLN A CA 1
ATOM 4928 C C . GLN A 1 634 ? -4.386 39.448 0.135 1.00 31.75 634 GLN A C 1
ATOM 4930 O O . GLN A 1 634 ? -4.194 38.363 -0.409 1.00 31.75 634 GLN A O 1
ATOM 4935 N N . SER A 1 635 ? -4.080 39.666 1.416 1.00 33.69 635 SER A N 1
ATOM 4936 C CA . SER A 1 635 ? -3.496 38.635 2.278 1.00 33.69 635 SER A CA 1
ATOM 4937 C C . SER A 1 635 ? -4.508 37.510 2.507 1.00 33.69 635 SER A C 1
ATOM 4939 O O . SER A 1 635 ? -5.360 37.588 3.396 1.00 33.69 635 SER A O 1
ATOM 4941 N N . ALA A 1 636 ? -4.409 36.461 1.689 1.00 32.81 636 ALA A N 1
ATOM 4942 C CA . ALA A 1 636 ? -5.140 35.220 1.864 1.00 32.81 636 ALA A CA 1
ATOM 4943 C C . ALA A 1 636 ? -4.624 34.516 3.126 1.00 32.81 636 ALA A C 1
ATOM 4945 O O . ALA A 1 636 ? -3.742 33.656 3.081 1.00 32.81 636 ALA A O 1
ATOM 4946 N N . LYS A 1 637 ? -5.184 34.899 4.281 1.00 32.19 637 LYS A N 1
ATOM 4947 C CA . LYS A 1 637 ? -5.140 34.067 5.484 1.00 32.19 637 LYS A CA 1
ATOM 4948 C C . LYS A 1 637 ? -5.528 32.644 5.081 1.00 32.19 637 LYS A C 1
ATOM 4950 O O . LYS A 1 637 ? -6.494 32.465 4.339 1.00 32.19 637 LYS A O 1
ATOM 4955 N N . LYS A 1 638 ? -4.828 31.637 5.620 1.00 31.38 638 LYS A N 1
ATOM 4956 C CA . LYS A 1 638 ? -5.392 30.279 5.668 1.00 31.38 638 LYS A CA 1
ATOM 4957 C C . LYS A 1 638 ? -6.819 30.405 6.216 1.00 31.38 638 LYS A C 1
ATOM 4959 O O . LYS A 1 638 ? -6.949 31.034 7.270 1.00 31.38 638 LYS A O 1
ATOM 4964 N N . PRO A 1 639 ? -7.848 29.838 5.561 1.00 32.44 639 PRO A N 1
ATOM 4965 C CA . PRO A 1 639 ? -9.157 29.768 6.182 1.00 32.44 639 PRO A CA 1
ATOM 4966 C C . PRO A 1 639 ? -8.994 29.017 7.504 1.00 32.44 639 PRO A C 1
ATOM 4968 O O . PRO A 1 639 ? -8.481 27.894 7.526 1.00 32.44 639 PRO A O 1
ATOM 4971 N N . SER A 1 640 ? -9.376 29.653 8.609 1.00 38.53 640 SER A N 1
ATOM 4972 C CA . SER A 1 640 ? -9.516 28.966 9.886 1.00 38.53 640 SER A CA 1
ATOM 4973 C C . SER A 1 640 ? -10.535 27.834 9.732 1.00 38.53 640 SER A C 1
ATOM 4975 O O . SER A 1 640 ? -11.410 27.867 8.859 1.00 38.53 640 SER A O 1
ATOM 4977 N N . CYS A 1 641 ? -10.518 26.885 10.664 1.00 38.88 641 CYS A N 1
ATOM 4978 C CA . CYS A 1 641 ? -11.660 25.995 10.876 1.00 38.88 641 CYS A CA 1
ATOM 4979 C C . CYS A 1 641 ? -12.959 26.774 11.204 1.00 38.88 641 CYS A C 1
ATOM 4981 O O . CYS A 1 641 ? -14.040 26.193 11.159 1.00 38.88 641 CYS A O 1
ATOM 4983 N N . ASP A 1 642 ? -12.860 28.078 11.504 1.00 41.16 642 ASP A N 1
ATOM 4984 C CA . ASP A 1 642 ? -13.978 29.023 11.630 1.00 41.16 642 ASP A CA 1
ATOM 4985 C C . ASP A 1 642 ? -14.442 29.670 10.310 1.00 41.16 642 ASP A C 1
ATOM 4987 O O . ASP A 1 642 ? -15.607 30.057 10.224 1.00 41.16 642 ASP A O 1
ATOM 4991 N N . ASP A 1 643 ? -13.557 29.823 9.312 1.00 40.22 643 ASP A N 1
ATOM 4992 C CA . ASP A 1 643 ? -13.857 30.521 8.047 1.00 40.22 643 ASP A CA 1
ATOM 4993 C C . ASP A 1 643 ? -14.619 29.617 7.068 1.00 40.22 643 ASP A C 1
ATOM 4995 O O . ASP A 1 643 ? -15.489 30.074 6.322 1.00 40.22 643 ASP A O 1
ATOM 4999 N N . LEU A 1 644 ? -14.360 28.305 7.108 1.00 49.31 644 LEU A N 1
ATOM 5000 C CA . LEU A 1 644 ? -15.300 27.336 6.556 1.00 49.31 644 LEU A CA 1
ATOM 5001 C C . LEU A 1 644 ? -16.529 27.304 7.473 1.00 49.31 644 LEU A C 1
ATOM 5003 O O . LEU A 1 644 ? -16.445 26.848 8.613 1.00 49.31 644 LEU A O 1
ATOM 5007 N N . ASN A 1 645 ? -17.690 27.745 6.977 1.00 46.47 645 ASN A N 1
ATOM 5008 C CA . ASN A 1 645 ? -18.936 27.839 7.753 1.00 46.47 645 ASN A CA 1
ATOM 5009 C C . ASN A 1 645 ? -19.606 26.462 7.996 1.00 46.47 645 ASN A C 1
ATOM 5011 O O . ASN A 1 645 ? -20.802 26.253 7.778 1.00 46.47 645 ASN A O 1
ATOM 5015 N N . LEU A 1 646 ? -18.810 25.495 8.463 1.00 54.06 646 LEU A N 1
ATOM 5016 C CA . LEU A 1 646 ? -19.182 24.104 8.723 1.00 54.06 646 LEU A CA 1
ATOM 5017 C C . LEU A 1 646 ? -20.236 23.965 9.827 1.00 54.06 646 LEU A C 1
ATOM 5019 O O . LEU A 1 646 ? -20.901 22.932 9.896 1.00 54.06 646 LEU A O 1
ATOM 5023 N N . LYS A 1 647 ? -20.448 25.021 10.627 1.00 55.50 647 LYS A N 1
ATOM 5024 C CA . LYS A 1 647 ? -21.526 25.151 11.624 1.00 55.50 647 LYS A CA 1
ATOM 5025 C C . LYS A 1 647 ? -22.921 24.914 11.018 1.00 55.50 647 LYS A C 1
ATOM 5027 O O . LYS A 1 647 ? -23.801 24.436 11.725 1.00 55.50 647 LYS A O 1
ATOM 5032 N N . ASN A 1 648 ? -23.089 25.162 9.714 1.00 55.38 648 ASN A N 1
ATOM 5033 C CA . ASN A 1 648 ? -24.320 24.906 8.954 1.00 55.38 648 ASN A CA 1
ATOM 5034 C C . ASN A 1 648 ? -24.208 23.720 7.964 1.00 55.38 648 ASN A C 1
ATOM 5036 O O . ASN A 1 648 ? -25.047 23.578 7.075 1.00 55.38 648 ASN A O 1
ATOM 5040 N N . SER A 1 649 ? -23.181 22.871 8.088 1.00 68.44 649 SER A N 1
ATOM 5041 C CA . SER A 1 649 ? -22.931 21.719 7.205 1.00 68.44 649 SER A CA 1
ATOM 5042 C C . SER A 1 649 ? -23.272 20.375 7.868 1.00 68.44 649 SER A C 1
ATOM 5044 O O . SER A 1 649 ? -23.388 20.282 9.089 1.00 68.44 649 SER A O 1
ATOM 5046 N N . PHE A 1 650 ? -23.411 19.307 7.071 1.00 75.75 650 PHE A N 1
ATOM 5047 C CA . PHE A 1 650 ? -23.663 17.952 7.578 1.00 75.75 650 PHE A CA 1
ATOM 5048 C C . PHE A 1 650 ? -22.773 16.914 6.883 1.00 75.75 650 PHE A C 1
ATOM 5050 O O . PHE A 1 650 ? -22.926 16.672 5.687 1.00 75.75 650 PHE A O 1
ATOM 5057 N N . TYR A 1 651 ? -21.909 16.235 7.642 1.00 78.38 651 TYR A N 1
ATOM 5058 C CA . TYR A 1 651 ? -21.172 15.058 7.175 1.00 78.38 651 TYR A CA 1
ATOM 5059 C C . TYR A 1 651 ? -21.858 13.773 7.660 1.00 78.38 651 TYR A C 1
ATOM 5061 O O . TYR A 1 651 ? -21.659 13.345 8.798 1.00 78.38 651 TYR A O 1
ATOM 5069 N N . ARG A 1 652 ? -22.678 13.161 6.789 1.00 84.00 652 ARG A N 1
ATOM 5070 C CA . ARG A 1 652 ? -23.509 11.978 7.096 1.00 84.00 652 ARG A CA 1
ATOM 5071 C C . ARG A 1 652 ? -24.390 12.163 8.349 1.00 84.00 652 ARG A C 1
ATOM 5073 O O . ARG A 1 652 ? -24.535 13.263 8.882 1.00 84.00 652 ARG A O 1
ATOM 5080 N N . ARG A 1 653 ? -25.083 11.101 8.773 1.00 89.50 653 ARG A N 1
ATOM 5081 C CA . ARG A 1 653 ? -25.854 11.011 10.026 1.00 89.50 653 ARG A CA 1
ATOM 5082 C C . ARG A 1 653 ? -25.750 9.597 10.603 1.00 89.50 653 ARG A C 1
ATOM 5084 O O . ARG A 1 653 ? -25.706 8.631 9.842 1.00 89.50 653 ARG A O 1
ATOM 5091 N N . LYS A 1 654 ? -25.758 9.459 11.939 1.00 90.94 654 LYS A N 1
ATOM 5092 C CA . LYS A 1 654 ? -25.850 8.141 12.599 1.00 90.94 654 LYS A CA 1
ATOM 5093 C C . LYS A 1 654 ? -27.138 7.451 12.139 1.00 90.94 654 LYS A C 1
ATOM 5095 O O . LYS A 1 654 ? -28.218 8.043 12.203 1.00 90.94 654 LYS A O 1
ATOM 5100 N N . LEU A 1 655 ? -27.013 6.217 11.663 1.00 93.00 655 LEU A N 1
ATOM 5101 C CA . LEU A 1 655 ? -28.149 5.384 11.286 1.00 93.00 655 LEU A CA 1
ATOM 5102 C C . LEU A 1 655 ? -28.931 4.974 12.559 1.00 93.00 655 LEU A C 1
ATOM 5104 O O . LEU A 1 655 ? -28.295 4.602 13.548 1.00 93.00 655 LEU A O 1
ATOM 5108 N N . PRO A 1 656 ? -30.276 5.056 12.577 1.00 95.19 656 PRO A N 1
ATOM 5109 C CA . PRO A 1 656 ? -31.094 4.572 13.690 1.00 95.19 656 PRO A CA 1
ATOM 5110 C C . PRO A 1 656 ? -30.824 3.102 14.025 1.00 95.19 656 PRO A C 1
ATOM 5112 O O . PRO A 1 656 ? -30.725 2.270 13.133 1.00 95.19 656 PRO A O 1
ATOM 5115 N N . GLU A 1 657 ? -30.764 2.769 15.314 1.00 89.31 657 GLU A N 1
ATOM 5116 C CA . GLU A 1 657 ? -30.231 1.484 15.816 1.00 89.31 657 GLU A CA 1
ATOM 5117 C C . GLU A 1 657 ? -31.071 0.248 15.447 1.00 89.31 657 GLU A C 1
ATOM 5119 O O . GLU A 1 657 ? -30.598 -0.879 15.546 1.00 89.31 657 GLU A O 1
ATOM 5124 N N . HIS A 1 658 ? -32.303 0.453 14.974 1.00 92.44 658 HIS A N 1
ATOM 5125 C CA . HIS A 1 658 ? -33.172 -0.602 14.448 1.00 92.44 658 HIS A CA 1
ATOM 5126 C C . HIS A 1 658 ? -33.006 -0.843 12.932 1.00 92.44 658 HIS A C 1
ATOM 5128 O O . HIS A 1 658 ? -33.760 -1.628 12.354 1.00 92.44 658 HIS A O 1
ATOM 5134 N N . LEU A 1 659 ? -32.060 -0.150 12.288 1.00 97.44 659 LEU A N 1
ATOM 5135 C CA . LEU A 1 659 ? -31.629 -0.354 10.908 1.00 97.44 659 LEU A CA 1
ATOM 5136 C C . LEU A 1 659 ? -30.165 -0.808 10.940 1.00 97.44 659 LEU A C 1
ATOM 5138 O O . LEU A 1 659 ? -29.312 -0.161 11.549 1.00 97.44 659 LEU A O 1
ATOM 5142 N N . ILE A 1 660 ? -29.858 -1.924 10.291 1.00 97.56 660 ILE A N 1
ATOM 5143 C CA . ILE A 1 660 ? -28.543 -2.562 10.390 1.00 97.56 660 ILE A CA 1
ATOM 5144 C C . ILE A 1 660 ? -27.700 -2.098 9.202 1.00 97.56 660 ILE A C 1
ATOM 5146 O O . ILE A 1 660 ? -27.977 -2.472 8.065 1.00 97.56 660 ILE A O 1
ATOM 5150 N N . SER A 1 661 ? -26.670 -1.279 9.448 1.00 96.69 661 SER A N 1
ATOM 5151 C CA . SER A 1 661 ? -25.760 -0.813 8.386 1.00 96.69 661 SER A CA 1
ATOM 5152 C C . SER A 1 661 ? -25.193 -2.001 7.609 1.00 96.69 661 SER A C 1
ATOM 5154 O O . SER A 1 661 ? -24.663 -2.931 8.222 1.00 96.69 661 SER A O 1
ATOM 5156 N N . PHE A 1 662 ? -25.252 -1.948 6.277 1.00 96.12 662 PHE A N 1
ATOM 5157 C CA . PHE A 1 662 ? -24.777 -3.007 5.380 1.00 96.12 662 PHE A CA 1
ATOM 5158 C C . PHE A 1 662 ? -23.327 -3.424 5.683 1.00 96.12 662 PHE A C 1
ATOM 5160 O O . PHE A 1 662 ? -22.999 -4.605 5.720 1.00 96.12 662 PHE A O 1
ATOM 5167 N N . THR A 1 663 ? -22.473 -2.451 6.008 1.00 90.62 663 THR A N 1
ATOM 5168 C CA . THR A 1 663 ? -21.049 -2.655 6.317 1.00 90.62 663 THR A CA 1
ATOM 5169 C C . THR A 1 663 ? -20.760 -3.196 7.724 1.00 90.62 663 THR A C 1
ATOM 5171 O O . THR A 1 663 ? -19.617 -3.562 8.003 1.00 90.62 663 THR A O 1
ATOM 5174 N N . SER A 1 664 ? -21.755 -3.248 8.618 1.00 93.19 664 SER A N 1
ATOM 5175 C CA . SER A 1 664 ? -21.590 -3.763 9.989 1.00 93.19 664 SER A CA 1
ATOM 5176 C C . SER A 1 664 ? -21.413 -5.290 10.014 1.00 93.19 664 SER A C 1
ATOM 5178 O O . SER A 1 664 ? -21.814 -5.954 9.059 1.00 93.19 664 SER A O 1
ATOM 5180 N N . PRO A 1 665 ? -20.897 -5.895 11.103 1.00 89.81 665 PRO A N 1
ATOM 5181 C CA . PRO A 1 665 ? -20.774 -7.352 11.204 1.00 89.81 665 PRO A CA 1
ATOM 5182 C C . PRO A 1 665 ? -22.094 -8.110 10.974 1.00 89.81 665 PRO A C 1
ATOM 5184 O O . PRO A 1 665 ? -22.106 -9.071 10.206 1.00 89.81 665 PRO A O 1
ATOM 5187 N N . LYS A 1 666 ? -23.226 -7.648 11.539 1.00 92.12 666 LYS A N 1
ATOM 5188 C CA . LYS A 1 666 ? -24.539 -8.269 11.268 1.00 92.12 666 LYS A CA 1
ATOM 5189 C C . LYS A 1 666 ? -25.079 -7.923 9.875 1.00 92.12 666 LYS A C 1
ATOM 5191 O O . LYS A 1 666 ? -25.772 -8.749 9.299 1.00 92.12 666 LYS A O 1
ATOM 5196 N N . GLY A 1 667 ? -24.717 -6.778 9.291 1.00 96.06 667 GLY A N 1
ATOM 5197 C CA . GLY A 1 667 ? -24.998 -6.478 7.880 1.00 96.06 667 GLY A CA 1
ATOM 5198 C C . GLY A 1 667 ? -24.290 -7.452 6.932 1.00 96.06 667 GLY A C 1
ATOM 5199 O O . GLY A 1 667 ? -24.936 -8.076 6.098 1.00 96.06 667 GLY A O 1
ATOM 5200 N N . LYS A 1 668 ? -22.989 -7.686 7.137 1.00 95.06 668 LYS A N 1
ATOM 5201 C CA . LYS A 1 668 ? -22.195 -8.681 6.396 1.00 95.06 668 LYS A CA 1
ATOM 5202 C C . LYS A 1 668 ? -22.684 -10.119 6.608 1.00 95.06 668 LYS A C 1
ATOM 5204 O O . LYS A 1 668 ? -22.569 -10.936 5.702 1.00 95.06 668 LYS A O 1
ATOM 5209 N N . GLN A 1 669 ? -23.217 -10.444 7.788 1.00 95.12 669 GLN A N 1
ATOM 5210 C CA . GLN A 1 669 ? -23.871 -11.732 8.032 1.00 95.12 669 GLN A CA 1
ATOM 5211 C C . GLN A 1 669 ? -25.202 -11.836 7.274 1.00 95.12 669 GLN A C 1
ATOM 5213 O O . GLN A 1 669 ? -25.388 -12.810 6.557 1.00 95.12 669 GLN A O 1
ATOM 5218 N N . LEU A 1 670 ? -26.085 -10.835 7.380 1.00 96.44 670 LEU A N 1
ATOM 5219 C CA . LEU A 1 670 ? -27.358 -10.799 6.648 1.00 96.44 670 LEU A CA 1
ATOM 5220 C C . LEU A 1 670 ? -27.141 -10.873 5.134 1.00 96.44 670 LEU A C 1
ATOM 5222 O O . LEU A 1 670 ? -27.896 -11.548 4.457 1.00 96.44 670 LEU A O 1
ATOM 5226 N N . PHE A 1 671 ? -26.089 -10.244 4.605 1.00 97.50 671 PHE A N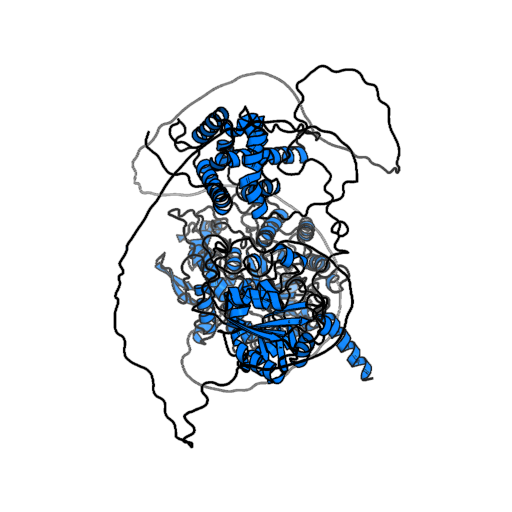 1
ATOM 5227 C CA . PHE A 1 671 ? -25.731 -10.327 3.188 1.00 97.50 671 PHE A CA 1
ATOM 5228 C C . PHE A 1 671 ? -25.281 -11.731 2.751 1.00 97.50 671 PHE A C 1
ATOM 5230 O O . PHE A 1 671 ? -25.580 -12.140 1.637 1.00 97.50 671 PHE A O 1
ATOM 5237 N N . ARG A 1 672 ? -24.618 -12.503 3.622 1.00 96.31 672 ARG A N 1
ATOM 5238 C CA . ARG A 1 672 ? -24.343 -13.921 3.342 1.00 96.31 672 ARG A CA 1
ATOM 5239 C C . ARG A 1 672 ? -25.617 -14.760 3.411 1.00 96.31 672 ARG A C 1
ATOM 5241 O O . ARG A 1 672 ? -25.892 -15.481 2.466 1.00 96.31 672 ARG A O 1
ATOM 5248 N N . GLU A 1 673 ? -26.442 -14.564 4.442 1.00 95.75 673 GLU A N 1
ATOM 5249 C CA . GLU A 1 673 ? -27.766 -15.201 4.576 1.00 95.75 673 GLU A CA 1
ATOM 5250 C C . GLU A 1 673 ? -28.666 -14.910 3.343 1.00 95.75 673 GLU A C 1
ATOM 5252 O O . GLU A 1 673 ? -29.388 -15.788 2.886 1.00 95.75 673 GLU A O 1
ATOM 5257 N N . MET A 1 674 ? -28.564 -13.711 2.752 1.00 95.88 674 MET A N 1
ATOM 5258 C CA . MET A 1 674 ? -29.254 -13.266 1.525 1.00 95.88 674 MET A CA 1
ATOM 5259 C C . MET A 1 674 ? -28.850 -14.057 0.270 1.00 95.88 674 MET A C 1
ATOM 5261 O O . MET A 1 674 ? -29.707 -14.443 -0.524 1.00 95.88 674 MET A O 1
ATOM 5265 N N . LEU A 1 675 ? -27.545 -14.295 0.099 1.00 93.56 675 LEU A N 1
ATOM 5266 C CA . LEU A 1 675 ? -26.981 -15.049 -1.026 1.00 93.56 675 LEU A CA 1
ATOM 5267 C C . LEU A 1 675 ? -27.181 -16.561 -0.842 1.00 93.56 675 LEU A C 1
ATOM 5269 O O . LEU A 1 675 ? -27.577 -17.250 -1.774 1.00 93.56 675 LEU A O 1
ATOM 5273 N N . GLU A 1 676 ? -26.985 -17.069 0.378 1.00 93.44 676 GLU A N 1
ATOM 5274 C CA . GLU A 1 676 ? -27.238 -18.468 0.758 1.00 93.44 676 GLU A CA 1
ATOM 5275 C C . GLU A 1 676 ? -28.722 -18.867 0.604 1.00 93.44 676 GLU A C 1
ATOM 5277 O O . GLU A 1 676 ? -29.027 -20.046 0.432 1.00 93.44 676 GLU A O 1
ATOM 5282 N N . GLU A 1 677 ? -29.652 -17.906 0.664 1.00 92.75 677 GLU A N 1
ATOM 5283 C CA . GLU A 1 677 ? -31.090 -18.117 0.432 1.00 92.75 677 GLU A CA 1
ATOM 5284 C C . GLU A 1 677 ? -31.529 -17.890 -1.029 1.00 92.75 677 GLU A C 1
ATOM 5286 O O . GLU A 1 677 ? -32.695 -18.132 -1.331 1.00 92.75 677 GLU A O 1
ATOM 5291 N N . GLY A 1 678 ? -30.635 -17.475 -1.939 1.00 92.81 678 GLY A N 1
ATOM 5292 C CA . GLY A 1 678 ? -30.962 -17.236 -3.356 1.00 92.81 678 GLY A CA 1
ATOM 5293 C C . GLY A 1 678 ? -31.798 -15.974 -3.613 1.00 92.81 678 GLY A C 1
ATOM 5294 O O . GLY A 1 678 ? -32.510 -15.890 -4.611 1.00 92.81 678 GLY A O 1
ATOM 5295 N N . TYR A 1 679 ? -31.740 -14.996 -2.703 1.00 97.00 679 TYR A N 1
ATOM 5296 C CA . TYR A 1 679 ? -32.493 -13.738 -2.771 1.00 97.00 679 TYR A CA 1
ATOM 5297 C C . TYR A 1 679 ? -31.558 -12.518 -2.792 1.00 97.00 679 TYR A C 1
ATOM 5299 O O . TYR A 1 679 ? -31.822 -11.487 -2.161 1.00 97.00 679 TYR A O 1
ATOM 5307 N N . GLY A 1 680 ? -30.448 -12.637 -3.523 1.00 92.31 680 GLY A N 1
ATOM 5308 C CA . GLY A 1 680 ? -29.490 -11.559 -3.747 1.00 92.31 680 GLY A CA 1
ATOM 5309 C C . GLY A 1 680 ? -29.069 -11.354 -5.202 1.00 92.31 680 GLY A C 1
ATOM 5310 O O . GLY A 1 680 ? -28.131 -10.599 -5.421 1.00 92.31 680 GLY A O 1
ATOM 5311 N N . GLU A 1 681 ? -29.734 -11.958 -6.188 1.00 91.75 681 GLU A N 1
ATOM 5312 C CA . GLU A 1 681 ? -29.285 -11.925 -7.593 1.00 91.75 681 GLU A CA 1
ATOM 5313 C C . GLU A 1 681 ? -29.251 -10.495 -8.153 1.00 91.75 681 GLU A C 1
ATOM 5315 O O . GLU A 1 681 ? -28.210 -10.009 -8.601 1.00 91.75 681 GLU A O 1
ATOM 5320 N N . GLY A 1 682 ? -30.346 -9.748 -7.980 1.00 88.75 682 GLY A N 1
ATOM 5321 C CA . GLY A 1 682 ? -30.420 -8.330 -8.340 1.00 88.75 682 GLY A CA 1
ATOM 5322 C C . GLY A 1 682 ? -29.430 -7.419 -7.594 1.00 88.75 682 GLY A C 1
ATOM 5323 O O . GLY A 1 682 ? -29.285 -6.259 -7.968 1.00 88.75 682 GLY A O 1
ATOM 5324 N N . TYR A 1 683 ? -28.711 -7.897 -6.566 1.00 96.50 683 TYR A N 1
ATOM 5325 C CA . TYR A 1 683 ? -27.630 -7.122 -5.944 1.00 96.50 683 TYR A CA 1
ATOM 5326 C C . TYR A 1 683 ? -26.495 -6.841 -6.931 1.00 96.50 683 TYR A C 1
ATOM 5328 O O . TYR A 1 683 ? -25.945 -5.741 -6.924 1.00 96.50 683 TYR A O 1
ATOM 5336 N N . PHE A 1 684 ? -26.117 -7.829 -7.747 1.00 94.19 684 PHE A N 1
ATOM 5337 C CA . PHE A 1 684 ? -24.878 -7.783 -8.524 1.00 94.19 684 PHE A CA 1
ATOM 5338 C C . PHE A 1 684 ? -24.948 -6.761 -9.664 1.00 94.19 684 PHE A C 1
ATOM 5340 O O . PHE A 1 684 ? -24.042 -5.937 -9.811 1.00 94.19 684 PHE A O 1
ATOM 5347 N N . SER A 1 685 ? -26.057 -6.738 -10.404 1.00 93.56 685 SER A N 1
ATOM 5348 C CA . SER A 1 685 ? -26.314 -5.726 -11.431 1.00 93.56 685 SER A CA 1
ATOM 5349 C C . SER A 1 685 ? -26.544 -4.336 -10.811 1.00 93.56 685 SER A C 1
ATOM 5351 O O . SER A 1 685 ? -25.939 -3.354 -11.257 1.00 93.56 685 SER A O 1
ATOM 5353 N N . LEU A 1 686 ? -27.298 -4.231 -9.705 1.00 96.31 686 LEU A N 1
ATOM 5354 C CA . LEU A 1 686 ? -27.542 -2.942 -9.041 1.00 96.31 686 LEU A CA 1
ATOM 5355 C C . LEU A 1 686 ? -26.285 -2.336 -8.399 1.00 96.31 686 LEU A C 1
ATOM 5357 O O . LEU A 1 686 ? -26.152 -1.109 -8.387 1.00 96.31 686 LEU A O 1
ATOM 5361 N N . VAL A 1 687 ? -25.360 -3.145 -7.864 1.00 96.06 687 VAL A N 1
ATOM 5362 C CA . VAL A 1 687 ? -24.140 -2.634 -7.212 1.00 96.06 687 VAL A CA 1
ATOM 5363 C C . VAL A 1 687 ? -23.110 -2.138 -8.226 1.00 96.06 687 VAL A C 1
ATOM 5365 O O . VAL A 1 687 ? -22.502 -1.094 -7.987 1.00 96.06 687 VAL A O 1
ATOM 5368 N N . GLY A 1 688 ? -22.983 -2.798 -9.386 1.00 90.94 688 GLY A N 1
ATOM 5369 C CA . GLY A 1 688 ? -22.175 -2.300 -10.509 1.00 90.94 688 GLY A CA 1
ATOM 5370 C C . GLY A 1 688 ? -22.652 -0.933 -11.017 1.00 90.94 688 GLY A C 1
ATOM 5371 O O . GLY A 1 688 ? -21.851 -0.102 -11.436 1.00 90.94 688 GLY A O 1
ATOM 5372 N N . ASN A 1 689 ? -23.951 -0.663 -10.874 1.00 94.25 689 ASN A N 1
ATOM 5373 C CA . ASN A 1 689 ? -24.602 0.584 -11.267 1.00 94.25 689 ASN A CA 1
ATOM 5374 C C . ASN A 1 689 ? -24.764 1.610 -10.128 1.00 94.25 689 ASN A C 1
ATOM 5376 O O . ASN A 1 689 ? -25.347 2.679 -10.336 1.00 94.25 689 ASN A O 1
ATOM 5380 N N . PHE A 1 690 ? -24.273 1.329 -8.915 1.00 94.75 690 PHE A N 1
ATOM 5381 C CA . PHE A 1 690 ? -24.609 2.116 -7.725 1.00 94.75 690 PHE A CA 1
ATOM 5382 C C . PHE A 1 690 ? -23.934 3.492 -7.717 1.00 94.75 690 PHE A C 1
ATOM 5384 O O . PHE A 1 690 ? -22.787 3.654 -7.291 1.00 94.75 690 PHE A O 1
ATOM 5391 N N . THR A 1 691 ? -24.687 4.514 -8.127 1.00 89.31 691 THR A N 1
ATOM 5392 C CA . THR A 1 691 ? -24.283 5.926 -8.066 1.00 89.31 691 THR A CA 1
ATOM 5393 C C . THR A 1 691 ? -24.562 6.565 -6.693 1.00 89.31 691 THR A C 1
ATOM 5395 O O . THR A 1 691 ? -25.096 5.937 -5.778 1.00 89.31 691 THR A O 1
ATOM 5398 N N . THR A 1 692 ? -24.155 7.820 -6.510 1.00 93.50 692 THR A N 1
ATOM 5399 C CA . THR A 1 692 ? -24.704 8.723 -5.483 1.00 93.50 692 THR A CA 1
ATOM 5400 C C . THR A 1 692 ? -25.613 9.711 -6.199 1.00 93.50 692 THR A C 1
ATOM 5402 O O . THR A 1 692 ? -25.242 10.178 -7.272 1.00 93.50 692 THR A O 1
ATOM 5405 N N . GLN A 1 693 ? -26.774 10.048 -5.631 1.00 89.44 693 GLN A N 1
ATOM 5406 C CA . GLN A 1 693 ? -27.644 11.058 -6.245 1.00 89.44 693 GLN A CA 1
ATOM 5407 C C . GLN A 1 693 ? -26.914 12.404 -6.395 1.00 89.44 693 GLN A C 1
ATOM 5409 O O . GLN A 1 693 ? -26.314 12.876 -5.426 1.00 89.44 693 GLN A O 1
ATOM 5414 N N . SER A 1 694 ? -26.951 12.998 -7.592 1.00 86.12 694 SER A N 1
ATOM 5415 C CA . SER A 1 694 ? -26.192 14.222 -7.907 1.00 86.12 694 SER A CA 1
ATOM 5416 C C . SER A 1 694 ? -26.683 15.446 -7.125 1.00 86.12 694 SER A C 1
ATOM 5418 O O . SER A 1 694 ? -25.874 16.241 -6.652 1.00 86.12 694 SER A O 1
ATOM 5420 N N . GLU A 1 695 ? -27.995 15.544 -6.898 1.00 85.06 695 GLU A N 1
ATOM 5421 C CA . GLU A 1 695 ? -28.641 16.600 -6.107 1.00 85.06 695 GLU A CA 1
ATOM 5422 C C . GLU A 1 695 ? -29.424 16.027 -4.906 1.00 85.06 695 GLU A C 1
ATOM 5424 O O . GLU A 1 695 ? -29.958 14.913 -4.991 1.00 85.06 695 GLU A O 1
ATOM 5429 N N . PRO A 1 696 ? -29.606 16.769 -3.790 1.00 85.19 696 PRO A N 1
ATOM 5430 C CA . PRO A 1 696 ? -30.368 16.308 -2.619 1.00 85.19 696 PRO A CA 1
ATOM 5431 C C . PRO A 1 696 ? -31.815 15.881 -2.915 1.00 85.19 696 PRO A C 1
ATOM 5433 O O . PRO A 1 696 ? -32.372 15.048 -2.196 1.00 85.19 696 PRO A O 1
ATOM 5436 N N . ALA A 1 697 ? -32.402 16.413 -3.988 1.00 87.69 697 ALA A N 1
ATOM 5437 C CA . ALA A 1 697 ? -33.750 16.106 -4.452 1.00 87.69 697 ALA A CA 1
ATOM 5438 C C . ALA A 1 697 ? -33.836 14.863 -5.372 1.00 87.69 697 ALA A C 1
ATOM 5440 O O . ALA A 1 697 ? -34.888 14.230 -5.463 1.00 87.69 697 ALA A O 1
ATOM 5441 N N . TYR A 1 698 ? -32.734 14.467 -6.022 1.00 92.12 698 TYR A N 1
ATOM 5442 C CA . TYR A 1 698 ? -32.728 13.534 -7.164 1.00 92.12 698 TYR A CA 1
ATOM 5443 C C . TYR A 1 698 ? -32.838 12.038 -6.819 1.00 92.12 698 TYR A C 1
ATOM 5445 O O . TYR A 1 698 ? -32.738 11.202 -7.708 1.00 92.12 698 TYR A O 1
ATOM 5453 N N . CYS A 1 699 ? -33.126 11.667 -5.568 1.00 94.31 699 CYS A N 1
ATOM 5454 C CA . CYS A 1 699 ? -33.203 10.260 -5.144 1.00 94.31 699 CYS A CA 1
ATOM 5455 C C . CYS A 1 699 ? -34.066 9.347 -6.038 1.00 94.31 699 CYS A C 1
ATOM 5457 O O . CYS A 1 699 ? -33.704 8.193 -6.259 1.00 94.31 699 CYS A O 1
ATOM 5459 N N . GLY A 1 700 ? -35.172 9.855 -6.594 1.00 93.75 700 GLY A N 1
ATOM 5460 C CA . GLY A 1 700 ? -35.983 9.126 -7.572 1.00 93.75 700 GLY A CA 1
ATOM 5461 C C . GLY A 1 700 ? -35.259 8.915 -8.907 1.00 93.75 700 GLY A C 1
ATOM 5462 O O . GLY A 1 700 ? -34.969 7.762 -9.221 1.00 93.75 700 GLY A O 1
ATOM 5463 N N . PRO A 1 701 ? -34.916 9.972 -9.672 1.00 93.50 701 PRO A N 1
ATOM 5464 C CA . PRO A 1 701 ? -34.101 9.845 -10.882 1.00 93.50 701 PRO A CA 1
ATOM 5465 C C . PRO A 1 701 ? -32.845 8.981 -10.702 1.00 93.50 701 PRO A C 1
ATOM 5467 O O . PRO A 1 701 ? -32.582 8.127 -11.538 1.00 93.50 701 PRO A O 1
ATOM 5470 N N . SER A 1 702 ? -32.115 9.102 -9.589 1.00 94.69 702 SER A N 1
ATOM 5471 C CA . SER A 1 702 ? -30.927 8.272 -9.339 1.00 94.69 702 SER A CA 1
ATOM 5472 C C . SER A 1 702 ? -31.276 6.794 -9.147 1.00 94.69 702 SER A C 1
ATOM 5474 O O . SER A 1 702 ? -30.587 5.935 -9.689 1.00 94.69 702 SER A O 1
ATOM 5476 N N . SER A 1 703 ? -32.369 6.486 -8.435 1.00 97.12 703 SER A N 1
ATOM 5477 C CA . SER A 1 703 ? -32.871 5.109 -8.284 1.00 97.12 703 SER A CA 1
ATOM 5478 C C . SER A 1 703 ? -33.303 4.504 -9.621 1.00 97.12 703 SER A C 1
ATOM 5480 O O . SER A 1 703 ? -33.061 3.326 -9.867 1.00 97.12 703 SER A O 1
ATOM 5482 N N . LEU A 1 704 ? -33.934 5.303 -10.486 1.00 96.00 704 LEU A N 1
ATOM 5483 C CA . LEU A 1 704 ? -34.380 4.856 -11.804 1.00 96.00 704 LEU A CA 1
ATOM 5484 C C . LEU A 1 704 ? -33.200 4.689 -12.774 1.00 96.00 704 LEU A C 1
ATOM 5486 O O . LEU A 1 704 ? -33.138 3.681 -13.463 1.00 96.00 704 LEU A O 1
ATOM 5490 N N . ALA A 1 705 ? -32.229 5.608 -12.780 1.00 95.06 705 ALA A N 1
ATOM 5491 C CA . ALA A 1 705 ? -31.014 5.490 -13.590 1.00 95.06 705 ALA A CA 1
ATOM 5492 C C . ALA A 1 705 ? -30.180 4.258 -13.198 1.00 95.06 705 ALA A C 1
ATOM 5494 O O . ALA A 1 705 ? -29.717 3.537 -14.079 1.00 95.06 705 ALA A O 1
ATOM 5495 N N . MET A 1 706 ? -30.044 3.974 -11.892 1.00 96.44 706 MET A N 1
ATOM 5496 C CA . MET A 1 706 ? -29.442 2.722 -11.412 1.00 96.44 706 MET A CA 1
ATOM 5497 C C . MET A 1 706 ? -30.136 1.506 -12.026 1.00 96.44 706 MET A C 1
ATOM 5499 O O . MET A 1 706 ? -29.469 0.663 -12.613 1.00 96.44 706 MET A O 1
ATOM 5503 N N . VAL A 1 707 ? -31.465 1.429 -11.912 1.00 97.19 707 VAL A N 1
ATOM 5504 C CA . VAL A 1 707 ? -32.245 0.285 -12.399 1.00 97.19 707 VAL A CA 1
ATOM 5505 C C . VAL A 1 707 ? -32.207 0.158 -13.922 1.00 97.19 707 VAL A C 1
ATOM 5507 O O . VAL A 1 707 ? -32.057 -0.949 -14.417 1.00 97.19 707 VAL A O 1
ATOM 5510 N N . LEU A 1 708 ? -32.291 1.255 -14.677 1.00 95.12 708 LEU A N 1
ATOM 5511 C CA . LEU A 1 708 ? -32.277 1.204 -16.143 1.00 95.12 708 LEU A CA 1
ATOM 5512 C C . LEU A 1 708 ? -30.938 0.704 -16.699 1.00 95.12 708 LEU A C 1
ATOM 5514 O O . LEU A 1 708 ? -30.946 -0.144 -17.584 1.00 95.12 708 LEU A O 1
ATOM 5518 N N . ASN A 1 709 ? -29.805 1.155 -16.150 1.00 95.56 709 ASN A N 1
ATOM 5519 C CA . ASN A 1 709 ? -28.496 0.610 -16.531 1.00 95.56 709 ASN A CA 1
ATOM 5520 C C . ASN A 1 709 ? -28.312 -0.845 -16.040 1.00 95.56 709 ASN A C 1
ATOM 5522 O O . ASN A 1 709 ? -27.655 -1.640 -16.701 1.00 95.56 709 ASN A O 1
ATOM 5526 N N . SER A 1 710 ? -28.910 -1.201 -14.896 1.00 95.50 710 SER A N 1
ATOM 5527 C CA . SER A 1 710 ? -28.902 -2.559 -14.318 1.00 95.50 710 SER A CA 1
ATOM 5528 C C . SER A 1 710 ? -29.720 -3.573 -15.128 1.00 95.50 710 SER A C 1
ATOM 5530 O O . SER A 1 710 ? -29.400 -4.755 -15.131 1.00 95.50 710 SER A O 1
ATOM 5532 N N . LEU A 1 711 ? -30.731 -3.090 -15.854 1.00 94.19 711 LEU A N 1
ATOM 5533 C CA . LEU A 1 711 ? -31.544 -3.823 -16.828 1.00 94.19 711 LEU A CA 1
ATOM 5534 C C . LEU A 1 711 ? -30.999 -3.698 -18.271 1.00 94.19 711 LEU A C 1
ATOM 5536 O O . LEU A 1 711 ? -31.724 -3.978 -19.224 1.00 94.19 711 LEU A O 1
ATOM 5540 N N . GLU A 1 712 ? -29.769 -3.194 -18.434 1.00 92.56 712 GLU A N 1
ATOM 5541 C CA . GLU A 1 712 ? -29.084 -2.927 -19.714 1.00 92.56 712 GLU A CA 1
ATOM 5542 C C . GLU A 1 712 ? -29.904 -2.111 -20.742 1.00 92.56 712 GLU A C 1
ATOM 5544 O O . GLU A 1 712 ? -29.705 -2.208 -21.956 1.00 92.56 712 GLU A O 1
ATOM 5549 N N . VAL A 1 713 ? -30.822 -1.255 -20.275 1.00 89.62 713 VAL A N 1
ATOM 5550 C CA . VAL A 1 713 ? -31.665 -0.437 -21.155 1.00 89.62 713 VAL A CA 1
ATOM 5551 C C . VAL A 1 713 ? -30.817 0.637 -21.836 1.00 89.62 713 VAL A C 1
ATOM 5553 O O . VAL A 1 713 ? -30.266 1.531 -21.196 1.00 89.62 713 VAL A O 1
ATOM 5556 N N . ASP A 1 714 ? -30.767 0.593 -23.164 1.00 86.62 714 ASP A N 1
ATOM 5557 C CA . ASP A 1 714 ? -30.068 1.572 -23.995 1.00 86.62 714 ASP A CA 1
ATOM 5558 C C . ASP A 1 714 ? -30.852 2.906 -24.058 1.00 86.62 714 ASP A C 1
ATOM 5560 O O . ASP A 1 714 ? -31.953 2.940 -24.620 1.00 86.62 714 ASP A O 1
ATOM 5564 N N . PRO A 1 715 ? -30.315 4.032 -23.541 1.00 85.19 715 PRO A N 1
ATOM 5565 C CA . PRO A 1 715 ? -31.008 5.323 -23.555 1.00 85.19 715 PRO A CA 1
ATOM 5566 C C . PRO A 1 715 ? -31.130 5.948 -24.953 1.00 85.19 715 PRO A C 1
ATOM 5568 O O . PRO A 1 715 ? -31.747 7.004 -25.087 1.00 85.19 715 PRO A O 1
ATOM 5571 N N . GLN A 1 716 ? -30.493 5.374 -25.986 1.00 82.75 716 GLN A N 1
ATOM 5572 C CA . GLN A 1 716 ? -30.419 5.913 -27.356 1.00 82.75 716 GLN A CA 1
ATOM 5573 C C . GLN A 1 716 ? -29.878 7.357 -27.455 1.00 82.75 716 GLN A C 1
ATOM 5575 O O . GLN A 1 716 ? -29.996 8.018 -28.487 1.00 82.75 716 GLN A O 1
ATOM 5580 N N . ARG A 1 717 ? -29.239 7.845 -26.386 1.00 77.50 717 ARG A N 1
ATOM 5581 C CA . ARG A 1 717 ? -28.713 9.204 -26.217 1.00 77.50 717 ARG A CA 1
ATOM 5582 C C . ARG A 1 717 ? -27.294 9.122 -25.665 1.00 77.50 717 ARG A C 1
ATOM 5584 O O . ARG A 1 717 ? -27.022 8.334 -24.761 1.00 77.50 717 ARG A O 1
ATOM 5591 N N . GLN A 1 718 ? -26.387 9.928 -26.212 1.00 80.69 718 GLN A N 1
ATOM 5592 C CA . GLN A 1 718 ? -25.034 10.059 -25.672 1.00 80.69 718 GLN A CA 1
ATOM 5593 C C . GLN A 1 718 ? -25.078 10.715 -24.288 1.00 80.69 718 GLN A C 1
ATOM 5595 O O . GLN A 1 718 ? -25.787 11.699 -24.079 1.00 80.69 718 GLN A O 1
ATOM 5600 N N . TRP A 1 719 ? -24.300 10.164 -23.360 1.00 82.50 719 TRP A N 1
ATOM 5601 C CA . TRP A 1 719 ? -24.065 10.723 -22.032 1.00 82.50 719 TRP A CA 1
ATOM 5602 C C . TRP A 1 719 ? -22.767 11.525 -22.008 1.00 82.50 719 TRP A C 1
ATOM 5604 O O . TRP A 1 719 ? -22.769 12.698 -21.639 1.00 82.50 719 TRP A O 1
ATOM 5614 N N . LYS A 1 720 ? -21.653 10.892 -22.405 1.00 78.38 720 LYS A N 1
ATOM 5615 C CA . LYS A 1 720 ? -20.302 11.472 -22.382 1.00 78.38 720 LYS A CA 1
ATOM 5616 C C . LYS A 1 720 ? -19.478 10.917 -23.543 1.00 78.38 720 LYS A C 1
ATOM 5618 O O . LYS A 1 720 ? -19.210 9.717 -23.598 1.00 78.38 720 LYS A O 1
ATOM 5623 N N . GLY A 1 721 ? -19.068 11.787 -24.466 1.00 82.38 721 GLY A N 1
ATOM 5624 C CA . GLY A 1 721 ? -18.399 11.373 -25.702 1.00 82.38 721 GLY A CA 1
ATOM 5625 C C . GLY A 1 721 ? -19.257 10.383 -26.500 1.00 82.38 721 GLY A C 1
ATOM 5626 O O . GLY A 1 721 ? -20.463 10.569 -26.641 1.00 82.38 721 GLY A O 1
ATOM 5627 N N . ALA A 1 722 ? -18.648 9.298 -26.981 1.00 77.69 722 ALA A N 1
ATOM 5628 C CA . ALA A 1 722 ? -19.356 8.244 -27.711 1.00 77.69 722 ALA A CA 1
ATOM 5629 C C . ALA A 1 722 ? -20.282 7.368 -26.835 1.00 77.69 722 ALA A C 1
ATOM 5631 O O . ALA A 1 722 ? -21.111 6.636 -27.376 1.00 77.69 722 ALA A O 1
ATOM 5632 N N . TRP A 1 723 ? -20.157 7.420 -25.504 1.00 80.88 723 TRP A N 1
ATOM 5633 C CA . TRP A 1 723 ? -20.829 6.489 -24.593 1.00 80.88 723 TRP A CA 1
ATOM 5634 C C . TRP A 1 723 ? -22.291 6.865 -24.335 1.00 80.88 723 TRP A C 1
ATOM 5636 O O . TRP A 1 723 ? -22.624 8.035 -24.129 1.00 80.88 723 TRP A O 1
ATOM 5646 N N . ARG A 1 724 ? -23.158 5.850 -24.294 1.00 87.88 724 ARG A N 1
ATOM 5647 C CA . ARG A 1 724 ? -24.592 5.945 -23.980 1.00 87.88 724 ARG A CA 1
ATOM 5648 C C . ARG A 1 724 ? -24.826 5.288 -22.621 1.00 87.88 724 ARG A C 1
ATOM 5650 O O . ARG A 1 724 ? -24.359 4.175 -22.408 1.00 87.88 724 ARG A O 1
ATOM 5657 N N . TRP A 1 725 ? -25.468 6.004 -21.701 1.00 90.88 725 TRP A N 1
ATOM 5658 C CA . TRP A 1 725 ? -25.633 5.601 -20.299 1.00 90.88 725 TRP A CA 1
ATOM 5659 C C . TRP A 1 725 ? -26.734 6.439 -19.642 1.00 90.88 725 TRP A C 1
ATOM 5661 O O . TRP A 1 725 ? -26.873 7.611 -19.994 1.00 90.88 725 TRP A O 1
ATOM 5671 N N . TYR A 1 726 ? -27.491 5.904 -18.683 1.00 91.56 726 TYR A N 1
ATOM 5672 C CA . TYR A 1 726 ? -28.395 6.726 -17.875 1.00 91.56 726 TYR A CA 1
ATOM 5673 C C . TYR A 1 726 ? -27.653 7.380 -16.702 1.00 91.56 726 TYR A C 1
ATOM 5675 O O . TYR A 1 726 ? -27.013 6.713 -15.889 1.00 91.56 726 TYR A O 1
ATOM 5683 N N . SER A 1 727 ? -27.822 8.694 -16.556 1.00 90.25 727 SER A N 1
ATOM 5684 C CA . SER A 1 727 ? -27.616 9.417 -15.296 1.00 90.25 727 SER A CA 1
ATOM 5685 C C . SER A 1 727 ? -28.920 10.082 -14.862 1.00 90.25 727 SER A C 1
ATOM 5687 O O . SER A 1 727 ? -29.824 10.268 -15.675 1.00 90.25 727 SER A O 1
ATOM 5689 N N . ASP A 1 728 ? -29.017 10.469 -13.590 1.00 83.62 728 ASP A N 1
ATOM 5690 C CA . ASP A 1 728 ? -30.201 11.159 -13.060 1.00 83.62 728 ASP A CA 1
ATOM 5691 C C . ASP A 1 728 ? -30.524 12.465 -13.809 1.00 83.62 728 ASP A C 1
ATOM 5693 O O . ASP A 1 728 ? -31.691 12.759 -14.052 1.00 83.62 728 ASP A O 1
ATOM 5697 N N . GLU A 1 729 ? -29.497 13.180 -14.270 1.00 79.88 729 GLU A N 1
ATOM 5698 C CA . GLU A 1 729 ? -29.605 14.364 -15.139 1.00 79.88 729 GLU A CA 1
ATOM 5699 C C . GLU A 1 729 ? -30.201 14.110 -16.545 1.00 79.88 729 GLU A C 1
ATOM 5701 O O . GLU A 1 729 ? -30.630 15.063 -17.188 1.00 79.88 729 GLU A O 1
ATOM 5706 N N . LEU A 1 730 ? -30.234 12.864 -17.046 1.00 76.56 730 LEU A N 1
ATOM 5707 C CA . LEU A 1 730 ? -30.739 12.535 -18.395 1.00 76.56 730 LEU A CA 1
ATOM 5708 C C . LEU A 1 730 ? -32.212 12.091 -18.423 1.00 76.56 730 LEU A C 1
ATOM 5710 O O . LEU A 1 730 ? -32.777 11.918 -19.506 1.00 76.56 730 LEU A O 1
ATOM 5714 N N . LEU A 1 731 ? -32.829 11.889 -17.256 1.00 80.69 731 LEU A N 1
ATOM 5715 C CA . LEU A 1 731 ? -34.188 11.361 -17.119 1.00 80.69 731 LEU A CA 1
ATOM 5716 C C . LEU A 1 731 ? -35.240 12.471 -17.234 1.00 80.69 731 LEU A C 1
ATOM 5718 O O . LEU A 1 731 ? -35.838 12.929 -16.259 1.00 80.69 731 LEU A O 1
ATOM 5722 N N . GLU A 1 732 ? -35.473 12.890 -18.472 1.00 70.19 732 GLU A N 1
ATOM 5723 C CA . GLU A 1 732 ? -36.507 13.843 -18.860 1.00 70.19 732 GLU A CA 1
ATOM 5724 C C . GLU A 1 732 ? -37.770 13.086 -19.321 1.00 70.19 732 GLU A C 1
ATOM 5726 O O . GLU A 1 732 ? -37.682 12.249 -20.214 1.00 70.19 732 GLU A O 1
ATOM 5731 N N . CYS A 1 733 ? -38.953 13.386 -18.759 1.00 70.25 733 CYS A N 1
ATOM 5732 C CA . CYS A 1 733 ? -40.248 13.011 -19.366 1.00 70.25 733 CYS A CA 1
ATOM 5733 C C . CYS A 1 733 ? -41.456 13.709 -18.706 1.00 70.25 733 CYS A C 1
ATOM 5735 O O . CYS A 1 733 ? -42.250 14.365 -19.375 1.00 70.25 733 CYS A O 1
ATOM 5737 N N . CYS A 1 734 ? -41.593 13.576 -17.378 1.00 74.25 734 CYS A N 1
ATOM 5738 C CA . CYS A 1 734 ? -42.862 13.822 -16.664 1.00 74.25 734 CYS A CA 1
ATOM 5739 C C . CYS A 1 734 ? -42.852 14.985 -15.654 1.00 74.25 734 CYS A C 1
ATOM 5741 O O . CYS A 1 734 ? -43.842 15.214 -14.958 1.00 74.25 734 CYS A O 1
ATOM 5743 N N . ALA A 1 735 ? -41.737 15.705 -15.543 1.00 74.56 735 ALA A N 1
ATOM 5744 C CA . ALA A 1 735 ? -41.607 16.934 -14.766 1.00 74.56 735 ALA A CA 1
ATOM 5745 C C . ALA A 1 735 ? -40.443 17.769 -15.336 1.00 74.56 735 ALA A C 1
ATOM 5747 O O . ALA A 1 735 ? -39.464 17.177 -15.797 1.00 74.56 735 ALA A O 1
ATOM 5748 N N . PRO A 1 736 ? -40.498 19.114 -15.309 1.00 76.62 736 PRO A N 1
ATOM 5749 C CA . PRO A 1 736 ? -39.349 19.949 -15.657 1.00 76.62 736 PRO A CA 1
ATOM 5750 C C . PRO A 1 736 ? -38.186 19.719 -14.684 1.00 76.62 736 PRO A C 1
ATOM 5752 O O . PRO A 1 736 ? -38.414 19.654 -13.474 1.00 76.62 736 PRO A O 1
ATOM 5755 N N . ALA A 1 737 ? -36.948 19.671 -15.185 1.00 73.12 737 ALA A N 1
ATOM 5756 C CA . ALA A 1 737 ? -35.754 19.442 -14.362 1.00 73.12 737 ALA A CA 1
ATOM 5757 C C . ALA A 1 737 ? -35.656 20.411 -13.165 1.00 73.12 737 ALA A C 1
ATOM 5759 O O . ALA A 1 737 ? -35.406 19.976 -12.046 1.00 73.12 737 ALA A O 1
ATOM 5760 N N . GLU A 1 738 ? -35.979 21.694 -13.359 1.00 76.94 738 GLU A N 1
ATOM 5761 C CA . GLU A 1 738 ? -36.014 22.698 -12.281 1.00 76.94 738 GLU A CA 1
ATOM 5762 C C . GLU A 1 738 ? -37.029 22.372 -11.170 1.00 76.94 738 GLU A C 1
ATOM 5764 O O . GLU A 1 738 ? -36.752 22.587 -9.991 1.00 76.94 738 GLU A O 1
ATOM 5769 N N . GLN A 1 739 ? -38.191 21.794 -11.506 1.00 79.56 739 GLN A N 1
ATOM 5770 C CA . GLN A 1 739 ? -39.151 21.334 -10.495 1.00 79.56 739 GLN A CA 1
ATOM 5771 C C . GLN A 1 739 ? -38.587 20.134 -9.725 1.00 79.56 739 GLN A C 1
ATOM 5773 O O . GLN A 1 739 ? -38.674 20.102 -8.495 1.00 79.56 739 GLN A O 1
ATOM 5778 N N . VAL A 1 740 ? -37.973 19.180 -10.434 1.00 81.69 740 VAL A N 1
ATOM 5779 C CA . VAL A 1 740 ? -37.334 18.004 -9.823 1.00 81.69 740 VAL A CA 1
ATOM 5780 C C . VAL A 1 740 ? -36.161 18.415 -8.930 1.00 81.69 740 VAL A C 1
ATOM 5782 O O . VAL A 1 740 ? -35.967 17.827 -7.870 1.00 81.69 740 VAL A O 1
ATOM 5785 N N . LYS A 1 741 ? -35.423 19.468 -9.291 1.00 80.38 741 LYS A N 1
ATOM 5786 C CA . LYS A 1 741 ? -34.321 20.021 -8.497 1.00 80.38 741 LYS A CA 1
ATOM 5787 C C . LYS A 1 741 ? -34.808 20.776 -7.259 1.00 80.38 741 LYS A C 1
ATOM 5789 O O . LYS A 1 741 ? -34.236 20.609 -6.185 1.00 80.38 741 LYS A O 1
ATOM 5794 N N . ALA A 1 742 ? -35.886 21.551 -7.381 1.00 78.25 742 ALA A N 1
ATOM 5795 C CA . ALA A 1 742 ? -36.439 22.339 -6.279 1.00 78.25 742 ALA A CA 1
ATOM 5796 C C . ALA A 1 742 ? -37.235 21.515 -5.247 1.00 78.25 742 ALA A C 1
ATOM 5798 O O . ALA A 1 742 ? -37.258 21.876 -4.071 1.00 78.25 742 ALA A O 1
ATOM 5799 N N . LYS A 1 743 ? -37.916 20.439 -5.672 1.00 79.81 743 LYS A N 1
ATOM 5800 C CA . LYS A 1 743 ? -38.856 19.673 -4.825 1.00 79.81 743 LYS A CA 1
ATOM 5801 C C . LYS A 1 743 ? -38.593 18.170 -4.742 1.00 79.81 743 LYS A C 1
ATOM 5803 O O . LYS A 1 743 ? -39.077 17.520 -3.818 1.00 79.81 743 LYS A O 1
ATOM 5808 N N . GLY A 1 744 ? -37.849 17.606 -5.687 1.00 87.19 744 GLY A N 1
ATOM 5809 C CA . GLY A 1 744 ? -37.800 16.164 -5.908 1.00 87.19 744 GLY A CA 1
ATOM 5810 C C . GLY A 1 744 ? -38.959 15.691 -6.781 1.00 87.19 744 GLY A C 1
ATOM 5811 O O . GLY A 1 744 ? -39.468 16.423 -7.628 1.00 87.19 744 GLY A O 1
ATOM 5812 N N . ILE A 1 745 ? -39.353 14.434 -6.601 1.00 91.12 745 ILE A N 1
ATOM 5813 C CA . ILE A 1 745 ? -40.299 13.742 -7.476 1.00 91.12 745 ILE A CA 1
ATOM 5814 C C . ILE A 1 745 ? -41.388 13.053 -6.649 1.00 91.12 745 ILE A C 1
ATOM 5816 O O . ILE A 1 745 ? -41.102 12.334 -5.691 1.00 91.12 745 ILE A O 1
ATOM 5820 N N . THR A 1 746 ? -42.650 13.261 -7.017 1.00 92.56 746 THR A N 1
ATOM 5821 C CA . THR A 1 746 ? -43.779 12.570 -6.378 1.00 92.56 746 THR A CA 1
ATOM 5822 C C . THR A 1 746 ? -43.905 11.129 -6.877 1.00 92.56 746 THR A C 1
ATOM 5824 O O . THR A 1 746 ? -43.420 10.772 -7.952 1.00 92.56 746 THR A O 1
ATOM 5827 N N . PHE A 1 747 ? -44.631 10.286 -6.138 1.00 93.38 747 PHE A N 1
ATOM 5828 C CA . PHE A 1 747 ? -44.874 8.889 -6.525 1.00 93.38 747 PHE A CA 1
ATOM 5829 C C . PHE A 1 747 ? -45.488 8.747 -7.935 1.00 93.38 747 PHE A C 1
ATOM 5831 O O . PHE A 1 747 ? -45.089 7.872 -8.700 1.00 93.38 747 PHE A O 1
ATOM 5838 N N . ASN A 1 748 ? -46.423 9.630 -8.311 1.00 92.06 748 ASN A N 1
ATOM 5839 C CA . ASN A 1 748 ? -47.045 9.610 -9.642 1.00 92.06 748 ASN A CA 1
ATOM 5840 C C . ASN A 1 748 ? -46.073 10.062 -10.744 1.00 92.06 748 ASN A C 1
ATOM 5842 O O . ASN A 1 748 ? -46.088 9.500 -11.837 1.00 92.06 748 ASN A O 1
ATOM 5846 N N . GLN A 1 749 ? -45.207 11.040 -10.465 1.00 91.94 749 GLN A N 1
ATOM 5847 C CA . GLN A 1 749 ? -44.175 11.460 -11.415 1.00 91.94 749 GLN A CA 1
ATOM 5848 C C . GLN A 1 749 ? -43.104 10.377 -11.598 1.00 91.94 749 GLN A C 1
ATOM 5850 O O . GLN A 1 749 ? -42.682 10.164 -12.727 1.00 91.94 749 GLN A O 1
ATOM 5855 N N . PHE A 1 750 ? -42.723 9.639 -10.546 1.00 94.50 750 PHE A N 1
ATOM 5856 C CA . PHE A 1 750 ? -41.821 8.483 -10.673 1.00 94.50 750 PHE A CA 1
ATOM 5857 C C . PHE A 1 750 ? -42.456 7.365 -11.513 1.00 94.50 750 PHE A C 1
ATOM 5859 O O . PHE A 1 750 ? -41.811 6.827 -12.413 1.00 94.50 750 PHE A O 1
ATOM 5866 N N . ALA A 1 751 ? -43.737 7.057 -11.270 1.00 92.69 751 ALA A N 1
ATOM 5867 C CA . ALA A 1 751 ? -44.497 6.095 -12.070 1.00 92.69 751 ALA A CA 1
ATOM 5868 C C . ALA A 1 751 ? -44.517 6.481 -13.558 1.00 92.69 751 ALA A C 1
ATOM 5870 O O . ALA A 1 751 ? -44.314 5.635 -14.422 1.00 92.69 751 ALA A O 1
ATOM 5871 N N . CYS A 1 752 ? -44.748 7.763 -13.850 1.00 90.62 752 CYS A N 1
ATOM 5872 C CA . CYS A 1 752 ? -44.750 8.305 -15.204 1.00 90.62 752 CYS A CA 1
ATOM 5873 C C . CYS A 1 752 ? -43.352 8.253 -15.842 1.00 90.62 752 CYS A C 1
ATOM 5875 O O . CYS A 1 752 ? -43.212 7.749 -16.949 1.00 90.62 752 CYS A O 1
ATOM 5877 N N . LEU A 1 753 ? -42.316 8.705 -15.127 1.00 90.12 753 LEU A N 1
ATOM 5878 C CA . LEU A 1 753 ? -40.937 8.739 -15.619 1.00 90.12 753 LEU A CA 1
ATOM 5879 C C . LEU A 1 753 ? -40.415 7.333 -15.947 1.00 90.12 753 LEU A C 1
ATOM 5881 O O . LEU A 1 753 ? -39.782 7.144 -16.978 1.00 90.12 753 LEU A O 1
ATOM 5885 N N . SER A 1 754 ? -40.754 6.339 -15.121 1.00 91.81 754 SER A N 1
ATOM 5886 C CA . SER A 1 754 ? -40.432 4.930 -15.386 1.00 91.81 754 SER A CA 1
ATOM 5887 C C . SER A 1 754 ? -41.076 4.447 -16.694 1.00 91.81 754 SER A C 1
ATOM 5889 O O . SER A 1 754 ? -40.382 3.904 -17.547 1.00 91.81 754 SER A O 1
ATOM 5891 N N . LYS A 1 755 ? -42.365 4.758 -16.927 1.00 89.88 755 LYS A N 1
ATOM 5892 C CA . LYS A 1 755 ? -43.098 4.409 -18.167 1.00 89.88 755 LYS A CA 1
ATOM 5893 C C . LYS A 1 755 ? -42.542 5.033 -19.453 1.00 89.88 755 LYS A C 1
ATOM 5895 O O . LYS A 1 755 ? -42.996 4.658 -20.528 1.00 89.88 755 LYS A O 1
ATOM 5900 N N . CYS A 1 756 ? -41.611 5.984 -19.374 1.00 86.50 756 CYS A N 1
ATOM 5901 C CA . CYS A 1 756 ? -40.946 6.545 -20.554 1.00 86.50 756 CYS A CA 1
ATOM 5902 C C . CYS A 1 756 ? -39.678 5.770 -20.967 1.00 86.50 756 CYS A C 1
ATOM 5904 O O . CYS A 1 756 ? -39.091 6.086 -22.007 1.00 86.50 756 CYS A O 1
ATOM 5906 N N . HIS A 1 757 ? -39.253 4.788 -20.157 1.00 87.31 757 HIS A N 1
ATOM 5907 C CA . HIS A 1 757 ? -37.975 4.081 -20.301 1.00 87.31 757 HIS A CA 1
ATOM 5908 C C . HIS A 1 757 ? -38.040 2.560 -20.046 1.00 87.31 757 HIS A C 1
ATOM 5910 O O . HIS A 1 757 ? -37.172 1.847 -20.540 1.00 87.31 757 HIS A O 1
ATOM 5916 N N . CYS A 1 758 ? -39.014 2.049 -19.285 1.00 90.31 758 CYS A N 1
ATOM 5917 C CA . CYS A 1 758 ? -39.146 0.621 -18.968 1.00 90.31 758 CYS A CA 1
ATOM 5918 C C . CYS A 1 758 ? -40.590 0.208 -18.623 1.00 90.31 758 CYS A C 1
ATOM 5920 O O . CYS A 1 758 ? -41.456 1.052 -18.363 1.00 90.31 758 CYS A O 1
ATOM 5922 N N . ASP A 1 759 ? -40.846 -1.104 -18.577 1.00 92.25 759 ASP A N 1
ATOM 5923 C CA . ASP A 1 759 ? -42.109 -1.629 -18.057 1.00 92.25 759 ASP A CA 1
ATOM 5924 C C . ASP A 1 759 ? -42.148 -1.483 -16.533 1.00 92.25 759 ASP A C 1
ATOM 5926 O O . ASP A 1 759 ? -41.188 -1.804 -15.830 1.00 92.25 759 ASP A O 1
ATOM 5930 N N . VAL A 1 760 ? -43.278 -0.993 -16.010 1.00 94.25 760 VAL A N 1
ATOM 5931 C CA . VAL A 1 760 ? -43.445 -0.718 -14.578 1.00 94.25 760 VAL A CA 1
ATOM 5932 C C . VAL A 1 760 ? -44.795 -1.172 -14.028 1.00 94.25 760 VAL A C 1
ATOM 5934 O O . VAL A 1 760 ? -45.858 -0.666 -14.402 1.00 94.25 760 VAL A O 1
ATOM 5937 N N . GLN A 1 761 ? -44.741 -2.063 -13.038 1.00 95.88 761 GLN A N 1
ATOM 5938 C CA . GLN A 1 761 ? -45.877 -2.379 -12.176 1.00 95.88 761 GLN A CA 1
ATOM 5939 C C . GLN A 1 761 ? -45.874 -1.436 -10.969 1.00 95.88 761 GLN A C 1
ATOM 5941 O O . GLN A 1 761 ? -44.907 -1.371 -10.210 1.00 95.88 761 GLN A O 1
ATOM 5946 N N . VAL A 1 762 ? -46.965 -0.692 -10.786 1.00 96.50 762 VAL A N 1
ATOM 5947 C CA . VAL A 1 762 ? -47.100 0.337 -9.743 1.00 96.50 762 VAL A CA 1
ATOM 5948 C C . VAL A 1 762 ? -47.904 -0.214 -8.565 1.00 96.50 762 VAL A C 1
ATOM 5950 O O . VAL A 1 762 ? -49.030 -0.671 -8.749 1.00 96.50 762 VAL A O 1
ATOM 5953 N N . ARG A 1 763 ? -47.359 -0.137 -7.345 1.00 96.69 763 ARG A N 1
ATOM 5954 C CA . ARG A 1 763 ? -47.984 -0.675 -6.126 1.00 96.69 763 ARG A CA 1
ATOM 5955 C C . ARG A 1 763 ? -48.053 0.397 -5.030 1.00 96.69 763 ARG A C 1
ATOM 5957 O O . ARG A 1 763 ? -47.078 0.636 -4.320 1.00 96.69 763 ARG A O 1
ATOM 5964 N N . ARG A 1 764 ? -49.203 1.064 -4.867 1.00 94.75 764 ARG A N 1
ATOM 5965 C CA . ARG A 1 764 ? -49.460 1.944 -3.704 1.00 94.75 764 ARG A CA 1
ATOM 5966 C C . ARG A 1 764 ? -49.690 1.091 -2.451 1.00 94.75 764 ARG A C 1
ATOM 5968 O O . ARG A 1 764 ? -50.388 0.083 -2.511 1.00 94.75 764 ARG A O 1
ATOM 5975 N N . ALA A 1 765 ? -49.155 1.516 -1.307 1.00 92.25 765 ALA A N 1
ATOM 5976 C CA . ALA A 1 765 ? -49.211 0.749 -0.057 1.00 92.25 765 ALA A CA 1
ATOM 5977 C C . ALA A 1 765 ? -50.639 0.508 0.465 1.00 92.25 765 ALA A C 1
ATOM 5979 O O . ALA A 1 765 ? -50.921 -0.535 1.042 1.00 92.25 765 ALA A O 1
ATOM 5980 N N . ASN A 1 766 ? -51.559 1.443 0.221 1.00 90.94 766 ASN A N 1
ATOM 5981 C CA . ASN A 1 766 ? -52.977 1.319 0.568 1.00 90.94 766 ASN A CA 1
ATOM 5982 C C . ASN A 1 766 ? -53.817 0.531 -0.463 1.00 90.94 766 ASN A C 1
ATOM 5984 O O . ASN A 1 766 ? -55.034 0.467 -0.315 1.00 90.94 766 ASN A O 1
ATOM 5988 N N . GLN A 1 767 ? -53.196 -0.030 -1.506 1.00 92.56 767 GLN A N 1
ATOM 5989 C CA . GLN A 1 767 ? -53.848 -0.778 -2.595 1.00 92.56 767 GLN A CA 1
ATOM 5990 C C . GLN A 1 767 ? -53.252 -2.188 -2.785 1.00 92.56 767 GLN A C 1
ATOM 5992 O O . GLN A 1 767 ? -53.558 -2.866 -3.761 1.00 92.56 767 GLN A O 1
ATOM 5997 N N . THR A 1 768 ? -52.385 -2.636 -1.872 1.00 94.88 768 THR A N 1
ATOM 5998 C CA . THR A 1 768 ? -51.775 -3.975 -1.872 1.00 94.88 768 THR A CA 1
ATOM 5999 C C . THR A 1 768 ? -51.535 -4.441 -0.432 1.00 94.88 768 THR A C 1
ATOM 6001 O O . THR A 1 768 ? -51.696 -3.654 0.502 1.00 94.88 768 THR A O 1
ATOM 6004 N N . SER A 1 769 ? -51.187 -5.711 -0.225 1.00 96.50 769 SER A N 1
ATOM 6005 C CA . SER A 1 769 ? -51.014 -6.296 1.113 1.00 96.50 769 SER A CA 1
ATOM 6006 C C . SER A 1 769 ? -49.542 -6.551 1.467 1.00 96.50 769 SER A C 1
ATOM 6008 O O . SER A 1 769 ? -48.670 -6.544 0.596 1.00 96.50 769 SER A O 1
ATOM 6010 N N . LEU A 1 770 ? -49.257 -6.807 2.751 1.00 96.50 770 LEU A N 1
ATOM 6011 C CA . LEU A 1 770 ? -47.913 -7.175 3.224 1.00 96.50 770 LEU A CA 1
ATOM 6012 C C . LEU A 1 770 ? -47.450 -8.507 2.614 1.00 96.50 770 LEU A C 1
ATOM 6014 O O . LEU A 1 770 ? -46.273 -8.690 2.321 1.00 96.50 770 LEU A O 1
ATOM 6018 N N . GLU A 1 771 ? -48.383 -9.428 2.405 1.00 96.44 771 GLU A N 1
ATOM 6019 C CA . GLU A 1 771 ? -48.156 -10.748 1.819 1.00 96.44 771 GLU A CA 1
ATOM 6020 C C . GLU A 1 771 ? -47.805 -10.613 0.335 1.00 96.44 771 GLU A C 1
ATOM 6022 O O . GLU A 1 771 ? -46.894 -11.287 -0.141 1.00 96.44 771 GLU A O 1
ATOM 6027 N N . GLN A 1 772 ? -48.465 -9.699 -0.389 1.00 97.50 772 GLN A N 1
ATOM 6028 C CA . GLN A 1 772 ? -48.080 -9.385 -1.764 1.00 97.50 772 GLN A CA 1
ATOM 6029 C C . GLN A 1 772 ? -46.743 -8.636 -1.823 1.00 97.50 772 GLN A C 1
ATOM 6031 O O . GLN A 1 772 ? -45.937 -8.934 -2.694 1.00 97.50 772 GLN A O 1
ATOM 6036 N N . PHE A 1 773 ? -46.457 -7.728 -0.884 1.00 98.19 773 PHE A N 1
ATOM 6037 C CA . PHE A 1 773 ? -45.148 -7.071 -0.800 1.00 98.19 773 PHE A CA 1
ATOM 6038 C C . PHE A 1 773 ? -44.012 -8.074 -0.541 1.00 98.19 773 PHE A C 1
ATOM 6040 O O . PHE A 1 773 ? -42.949 -7.945 -1.140 1.00 98.19 773 PHE A O 1
ATOM 6047 N N . LYS A 1 774 ? -44.237 -9.113 0.279 1.00 97.81 774 LYS A N 1
ATOM 6048 C CA . LYS A 1 774 ? -43.270 -10.207 0.485 1.00 97.81 774 LYS A CA 1
ATOM 6049 C C . LYS A 1 774 ? -43.061 -11.049 -0.777 1.00 97.81 774 LYS A C 1
ATOM 6051 O O . LYS A 1 774 ? -41.916 -11.244 -1.162 1.00 97.81 774 LYS A O 1
ATOM 6056 N N . LYS A 1 775 ? -44.130 -11.435 -1.482 1.00 97.50 775 LYS A N 1
ATOM 6057 C CA . LYS A 1 775 ? -44.025 -12.131 -2.782 1.00 97.50 775 LYS A CA 1
ATOM 6058 C C . LYS A 1 775 ? -43.321 -11.296 -3.853 1.00 97.50 775 LYS A C 1
ATOM 6060 O O . LYS A 1 775 ? -42.506 -11.817 -4.606 1.00 97.50 775 LYS A O 1
ATOM 6065 N N . ASP A 1 776 ? -43.630 -10.002 -3.921 1.00 98.00 776 ASP A N 1
ATOM 6066 C CA . ASP A 1 776 ? -43.000 -9.079 -4.866 1.00 98.00 776 ASP A CA 1
ATOM 6067 C C . ASP A 1 776 ? -41.502 -8.889 -4.516 1.00 98.00 776 ASP A C 1
ATOM 6069 O O . ASP A 1 776 ? -40.688 -8.786 -5.428 1.00 98.00 776 ASP A O 1
ATOM 6073 N N . LEU A 1 777 ? -41.112 -8.912 -3.228 1.00 97.94 777 LEU A N 1
ATOM 6074 C CA . LEU A 1 777 ? -39.704 -8.945 -2.787 1.00 97.94 777 LEU A CA 1
ATOM 6075 C C . LEU A 1 777 ? -39.001 -10.261 -3.153 1.00 97.94 777 LEU A C 1
ATOM 6077 O O . LEU A 1 777 ? -37.915 -10.222 -3.721 1.00 97.94 777 LEU A O 1
ATOM 6081 N N . GLU A 1 778 ? -39.610 -11.414 -2.865 1.00 96.19 778 GLU A N 1
ATOM 6082 C CA . GLU A 1 778 ? -39.081 -12.736 -3.237 1.00 96.19 778 GLU A CA 1
ATOM 6083 C C . GLU A 1 778 ? -38.823 -12.812 -4.751 1.00 96.19 778 GLU A C 1
ATOM 6085 O O . GLU A 1 778 ? -37.742 -13.220 -5.178 1.00 96.19 778 GLU A O 1
ATOM 6090 N N . MET A 1 779 ? -39.765 -12.319 -5.563 1.00 96.25 779 MET A N 1
ATOM 6091 C CA . MET A 1 779 ? -39.656 -12.268 -7.023 1.00 96.25 779 MET A CA 1
ATOM 6092 C C . MET A 1 779 ? -38.479 -11.411 -7.514 1.00 96.25 779 MET A C 1
ATOM 6094 O O . MET A 1 779 ? -37.708 -11.884 -8.341 1.00 96.25 779 MET A O 1
ATOM 6098 N N . VAL A 1 780 ? -38.324 -10.166 -7.041 1.00 96.69 780 VAL A N 1
ATOM 6099 C CA . VAL A 1 780 ? -37.269 -9.263 -7.561 1.00 96.69 780 VAL A CA 1
ATOM 6100 C C . VAL A 1 780 ? -35.880 -9.523 -6.981 1.00 96.69 780 VAL A C 1
ATOM 6102 O O . VAL A 1 780 ? -34.898 -8.979 -7.470 1.00 96.69 780 VAL A O 1
ATOM 6105 N N . CYS A 1 781 ? -35.783 -10.283 -5.891 1.00 96.69 781 CYS A N 1
ATOM 6106 C CA . CYS A 1 781 ? -34.509 -10.583 -5.241 1.00 96.69 781 CYS A CA 1
ATOM 6107 C C . CYS A 1 781 ? -33.899 -11.911 -5.722 1.00 96.69 781 CYS A C 1
ATOM 6109 O O . CYS A 1 781 ? -32.693 -12.093 -5.590 1.00 96.69 781 CYS A O 1
ATOM 6111 N N . SER A 1 782 ? -34.705 -12.799 -6.313 1.00 95.06 782 SER A N 1
ATOM 6112 C CA . SER A 1 782 ? -34.274 -14.065 -6.939 1.00 95.06 782 SER A CA 1
ATOM 6113 C C . SER A 1 782 ? -34.079 -13.962 -8.463 1.00 95.06 782 SER A C 1
ATOM 6115 O O . SER A 1 782 ? -34.008 -14.976 -9.156 1.00 95.06 782 SER A O 1
ATOM 6117 N N . ARG A 1 783 ? -34.039 -12.734 -8.999 1.00 93.31 783 ARG A N 1
ATOM 6118 C CA . ARG A 1 783 ? -33.949 -12.420 -10.433 1.00 93.31 783 ARG A CA 1
ATOM 6119 C C . ARG A 1 783 ? -33.050 -11.208 -10.678 1.00 93.31 783 ARG A C 1
ATOM 6121 O O . ARG A 1 783 ? -32.858 -10.374 -9.793 1.00 93.31 783 ARG A O 1
ATOM 6128 N N . ASP A 1 784 ? -32.550 -11.112 -11.900 1.00 88.88 784 ASP A N 1
ATOM 6129 C CA . ASP A 1 784 ? -31.758 -10.015 -12.459 1.00 88.88 784 ASP A CA 1
ATOM 6130 C C . ASP A 1 784 ? -32.565 -9.150 -13.450 1.00 88.88 784 ASP A C 1
ATOM 6132 O O . ASP A 1 784 ? -32.403 -7.934 -13.468 1.00 88.88 784 ASP A O 1
ATOM 6136 N N . ASP A 1 785 ? -33.496 -9.742 -14.205 1.00 92.44 785 ASP A N 1
ATOM 6137 C CA . ASP A 1 785 ? -34.327 -9.074 -15.226 1.00 92.44 785 ASP A CA 1
ATOM 6138 C C . ASP A 1 785 ? -35.448 -8.151 -14.695 1.00 92.44 785 ASP A C 1
ATOM 6140 O O . ASP A 1 785 ? -36.163 -7.507 -15.473 1.00 92.44 785 ASP A O 1
ATOM 6144 N N . ILE A 1 786 ? -35.624 -8.081 -13.372 1.00 96.44 786 ILE A N 1
ATOM 6145 C CA . ILE A 1 786 ? -36.636 -7.252 -12.712 1.00 96.44 786 ILE A CA 1
ATOM 6146 C C . ILE A 1 786 ? -36.138 -6.738 -11.356 1.00 96.44 786 ILE A C 1
ATOM 6148 O O . ILE A 1 786 ? -35.595 -7.480 -10.539 1.00 96.44 786 ILE A O 1
ATOM 6152 N N . HIS A 1 787 ? -36.347 -5.450 -11.082 1.00 98.06 787 HIS A N 1
ATOM 6153 C CA . HIS A 1 787 ? -35.877 -4.783 -9.863 1.00 98.06 787 HIS A CA 1
ATOM 6154 C C . HIS A 1 787 ? -36.994 -4.006 -9.160 1.00 98.06 787 HIS A C 1
ATOM 6156 O O . HIS A 1 787 ? -37.908 -3.486 -9.802 1.00 98.06 787 HIS A O 1
ATOM 6162 N N . MET A 1 788 ? -36.908 -3.873 -7.830 1.00 98.44 788 MET A N 1
ATOM 6163 C CA . MET A 1 788 ? -37.845 -3.059 -7.047 1.00 98.44 788 MET A CA 1
ATOM 6164 C C . MET A 1 788 ? -37.230 -1.721 -6.626 1.00 98.44 788 MET A C 1
ATOM 6166 O O . MET A 1 788 ? -36.155 -1.688 -6.028 1.00 98.44 788 MET A O 1
ATOM 6170 N N . VAL A 1 789 ? -37.967 -0.625 -6.832 1.00 98.62 789 VAL A N 1
ATOM 6171 C CA . VAL A 1 789 ? -37.704 0.673 -6.186 1.00 98.62 789 VAL A CA 1
ATOM 6172 C C . VAL A 1 789 ? -38.805 0.963 -5.173 1.00 98.62 789 VAL A C 1
ATOM 6174 O O . VAL A 1 789 ? -39.991 0.949 -5.506 1.00 98.62 789 VAL A O 1
ATOM 6177 N N . VAL A 1 790 ? -38.420 1.254 -3.931 1.00 98.19 790 VAL A N 1
ATOM 6178 C CA . VAL A 1 790 ? -39.345 1.636 -2.854 1.00 98.19 790 VAL A CA 1
ATOM 6179 C C . VAL A 1 790 ? -39.396 3.151 -2.691 1.00 98.19 790 VAL A C 1
ATOM 6181 O O . VAL A 1 790 ? -38.367 3.821 -2.719 1.00 98.19 790 VAL A O 1
ATOM 6184 N N . SER A 1 791 ? -40.596 3.691 -2.477 1.00 97.88 791 SER A N 1
ATOM 6185 C CA . SER A 1 791 ? -40.853 5.091 -2.134 1.00 97.88 791 SER A CA 1
ATOM 6186 C C . SER A 1 791 ? -41.399 5.153 -0.709 1.00 97.88 791 SER A C 1
ATOM 6188 O O . SER A 1 791 ? -42.492 4.655 -0.435 1.00 97.88 791 SER A O 1
ATOM 6190 N N . PHE A 1 792 ? -40.637 5.727 0.221 1.00 97.62 792 PHE A N 1
ATOM 6191 C CA . PHE A 1 792 ? -40.882 5.566 1.657 1.00 97.62 792 PHE A CA 1
ATOM 6192 C C . PHE A 1 792 ? -40.633 6.839 2.472 1.00 97.62 792 PHE A C 1
ATOM 6194 O O . PHE A 1 792 ? -39.977 7.781 2.030 1.00 97.62 792 PHE A O 1
ATOM 6201 N N . SER A 1 793 ? -41.168 6.854 3.693 1.00 96.81 793 SER A N 1
ATOM 6202 C CA . SER A 1 793 ? -40.912 7.867 4.715 1.00 96.81 793 SER A CA 1
ATOM 6203 C C . SER A 1 793 ? -39.692 7.493 5.559 1.00 96.81 793 SER A C 1
ATOM 6205 O O . SER A 1 793 ? -39.729 6.576 6.385 1.00 96.81 793 SER A O 1
ATOM 6207 N N . ARG A 1 794 ? -38.614 8.265 5.418 1.00 96.19 794 ARG A N 1
ATOM 6208 C CA . ARG A 1 794 ? -37.450 8.232 6.313 1.00 96.19 794 ARG A CA 1
ATOM 6209 C C . ARG A 1 794 ? -37.843 8.494 7.769 1.00 96.19 794 ARG A C 1
ATOM 6211 O O . ARG A 1 794 ? -37.321 7.821 8.656 1.00 96.19 794 ARG A O 1
ATOM 6218 N N . LYS A 1 795 ? -38.814 9.381 8.015 1.00 93.38 795 LYS A N 1
ATOM 6219 C CA . LYS A 1 795 ? -39.337 9.694 9.355 1.00 93.38 795 LYS A CA 1
ATOM 6220 C C . LYS A 1 795 ? -39.882 8.448 10.065 1.00 93.38 795 LYS A C 1
ATOM 6222 O O . LYS A 1 795 ? -39.570 8.241 11.235 1.00 93.38 795 LYS A O 1
ATOM 6227 N N . SER A 1 796 ? -40.611 7.578 9.362 1.00 93.50 796 SER A N 1
ATOM 6228 C CA . SER A 1 796 ? -41.094 6.298 9.916 1.00 93.50 796 SER A CA 1
ATOM 6229 C C . SER A 1 796 ? -39.997 5.257 10.170 1.00 93.50 796 SER A C 1
ATOM 6231 O O . SER A 1 796 ? -40.215 4.334 10.951 1.00 93.50 796 SER A O 1
ATOM 6233 N N . LEU A 1 797 ? -38.813 5.418 9.570 1.00 95.75 797 LEU A N 1
ATOM 6234 C CA . LEU A 1 797 ? -37.605 4.640 9.880 1.00 95.75 797 LEU A CA 1
ATOM 6235 C C . LEU A 1 797 ? -36.671 5.367 10.873 1.00 95.75 797 LEU A C 1
ATOM 6237 O O . LEU A 1 797 ? -35.514 4.990 11.036 1.00 95.75 797 LEU A O 1
ATOM 6241 N N . GLY A 1 798 ? -37.134 6.444 11.523 1.00 93.75 798 GLY A N 1
ATOM 6242 C CA . GLY A 1 798 ? -36.339 7.259 12.454 1.00 93.75 798 GLY A CA 1
ATOM 6243 C C . GLY A 1 798 ? -35.199 8.062 11.809 1.00 93.75 798 GLY A C 1
ATOM 6244 O O . GLY A 1 798 ? -34.386 8.659 12.512 1.00 93.75 798 GLY A O 1
ATOM 6245 N N . GLN A 1 799 ? -35.106 8.075 10.480 1.00 94.62 799 GLN A N 1
ATOM 6246 C CA . GLN A 1 799 ? -34.096 8.810 9.724 1.00 94.62 799 GLN A CA 1
ATOM 6247 C C . GLN A 1 799 ? -34.513 10.278 9.520 1.00 94.62 799 GLN A C 1
ATOM 6249 O O . GLN A 1 799 ? -35.689 10.630 9.554 1.00 94.62 799 GLN A O 1
ATOM 6254 N N . THR A 1 800 ? -33.543 11.166 9.274 1.00 91.44 800 THR A N 1
ATOM 6255 C CA . THR A 1 800 ? -33.821 12.595 9.037 1.00 91.44 800 THR A CA 1
ATOM 6256 C C . THR A 1 800 ? -34.400 12.844 7.639 1.00 91.44 800 THR A C 1
ATOM 6258 O O . THR A 1 800 ? -33.828 12.408 6.636 1.00 91.44 800 THR A O 1
ATOM 6261 N N . GLY A 1 801 ? -35.456 13.657 7.563 1.00 88.88 801 GLY A N 1
ATOM 6262 C CA . GLY A 1 801 ? -36.228 13.932 6.346 1.00 88.88 801 GLY A CA 1
ATOM 6263 C C . GLY A 1 801 ? -37.498 13.081 6.290 1.00 88.88 801 GLY A C 1
ATOM 6264 O O . GLY A 1 801 ? -37.774 12.332 7.224 1.00 88.88 801 GLY A O 1
ATOM 6265 N N . ASP A 1 802 ? -38.265 13.195 5.207 1.00 88.38 802 ASP A N 1
ATOM 6266 C CA . ASP A 1 802 ? -39.468 12.380 4.998 1.00 88.38 802 ASP A CA 1
ATOM 6267 C C . ASP A 1 802 ? -39.370 11.541 3.717 1.00 88.38 802 ASP A C 1
ATOM 6269 O O . ASP A 1 802 ? -38.741 10.488 3.758 1.00 88.38 802 ASP A O 1
ATOM 6273 N N . GLY A 1 803 ? -39.937 11.984 2.592 1.00 91.31 803 GLY A N 1
ATOM 6274 C CA . GLY A 1 803 ? -39.940 11.207 1.348 1.00 91.31 803 GLY A CA 1
ATOM 6275 C C . GLY A 1 803 ? -38.540 10.848 0.833 1.00 91.31 803 GLY A C 1
ATOM 6276 O O . GLY A 1 803 ? -37.629 11.679 0.831 1.00 91.31 803 GLY A O 1
ATOM 6277 N N . HIS A 1 804 ? -38.374 9.605 0.383 1.00 97.06 804 HIS A N 1
ATOM 6278 C CA . HIS A 1 804 ? -37.179 9.127 -0.305 1.00 97.06 804 HIS A CA 1
ATOM 6279 C C . HIS A 1 804 ? -37.496 7.952 -1.241 1.00 97.06 804 HIS A C 1
ATOM 6281 O O . HIS A 1 804 ? -38.496 7.260 -1.049 1.00 97.06 804 HIS A O 1
ATOM 6287 N N . PHE A 1 805 ? -36.626 7.728 -2.226 1.00 97.94 805 PHE A N 1
ATOM 6288 C CA . PHE A 1 805 ? -36.668 6.605 -3.162 1.00 97.94 805 PHE A CA 1
ATOM 6289 C C . PHE A 1 805 ? -35.321 5.878 -3.133 1.00 97.94 805 PHE A C 1
ATOM 6291 O O . PHE A 1 805 ? -34.285 6.536 -3.046 1.00 97.94 805 PHE A O 1
ATOM 6298 N N . SER A 1 806 ? -35.318 4.545 -3.180 1.00 98.12 806 SER A N 1
ATOM 6299 C CA . SER A 1 806 ? -34.097 3.733 -3.325 1.00 98.12 806 SER A CA 1
ATOM 6300 C C . SER A 1 806 ? -34.418 2.349 -3.902 1.00 98.12 806 SER A C 1
ATOM 6302 O O . SER A 1 806 ? -35.509 1.835 -3.628 1.00 98.12 806 SER A O 1
ATOM 6304 N N . PRO A 1 807 ? -33.498 1.711 -4.647 1.00 98.38 807 PRO A N 1
ATOM 6305 C CA . PRO A 1 807 ? -33.633 0.311 -5.037 1.00 98.38 807 PRO A CA 1
ATOM 6306 C C . PRO A 1 807 ? -33.507 -0.650 -3.846 1.00 98.38 807 PRO A C 1
ATOM 6308 O O . PRO A 1 807 ? -32.831 -0.361 -2.850 1.00 98.38 807 PRO A O 1
ATOM 6311 N N . ILE A 1 808 ? -34.136 -1.816 -3.973 1.00 98.50 808 ILE A N 1
ATOM 6312 C CA . ILE A 1 808 ? -33.921 -2.972 -3.100 1.00 98.50 808 ILE A CA 1
ATOM 6313 C C . ILE A 1 808 ? -32.787 -3.823 -3.669 1.00 98.50 808 ILE A C 1
ATOM 6315 O O . ILE A 1 808 ? -32.836 -4.216 -4.827 1.00 98.50 808 ILE A O 1
ATOM 6319 N N . GLY A 1 809 ? -31.779 -4.109 -2.845 1.00 96.38 809 GLY A N 1
ATOM 6320 C CA . GLY A 1 809 ? -30.602 -4.899 -3.216 1.00 96.38 809 GLY A CA 1
ATOM 6321 C C . GLY A 1 809 ? -30.637 -6.358 -2.756 1.00 96.38 809 GLY A C 1
ATOM 6322 O O . GLY A 1 809 ? -29.585 -6.980 -2.734 1.00 96.38 809 GLY A O 1
ATOM 6323 N N . GLY A 1 810 ? -31.784 -6.875 -2.308 1.00 96.94 810 GLY A N 1
ATOM 6324 C CA . GLY A 1 810 ? -31.942 -8.265 -1.863 1.00 96.94 810 GLY A CA 1
ATOM 6325 C C . GLY A 1 810 ? -32.796 -8.431 -0.600 1.00 96.94 810 GLY A C 1
ATOM 6326 O O . GLY A 1 810 ? -33.081 -7.464 0.119 1.00 96.94 810 GLY A O 1
ATOM 6327 N N . TYR A 1 811 ? -33.209 -9.670 -0.328 1.00 98.12 811 TYR A N 1
ATOM 6328 C CA . TYR A 1 811 ? -34.137 -10.049 0.743 1.00 98.12 811 TYR A CA 1
ATOM 6329 C C . TYR A 1 811 ? -33.602 -11.254 1.535 1.00 98.12 811 TYR A C 1
ATOM 6331 O O . TYR A 1 811 ? -32.979 -12.145 0.979 1.00 98.12 811 TYR A O 1
ATOM 6339 N N . VAL A 1 812 ? -33.839 -11.294 2.847 1.00 97.38 812 VAL A N 1
ATOM 6340 C CA . VAL A 1 812 ? -33.478 -12.413 3.733 1.00 97.38 812 VAL A CA 1
ATOM 6341 C C . VAL A 1 812 ? -34.758 -12.949 4.386 1.00 97.38 812 VAL A C 1
ATOM 6343 O O . VAL A 1 812 ? -35.121 -12.483 5.478 1.00 97.38 812 VAL A O 1
ATOM 6346 N N . PRO A 1 813 ? -35.475 -13.889 3.737 1.00 93.62 813 PRO A N 1
ATOM 6347 C CA . PRO A 1 813 ? -36.695 -14.494 4.263 1.00 93.62 813 PRO A CA 1
ATOM 6348 C C . PRO A 1 813 ? -36.591 -14.954 5.718 1.00 93.62 813 PRO A C 1
ATOM 6350 O O . PRO A 1 813 ? -37.399 -14.513 6.541 1.00 93.62 813 PRO A O 1
ATOM 6353 N N . LYS A 1 814 ? -35.577 -15.760 6.081 1.00 91.75 814 LYS A N 1
ATOM 6354 C CA . LYS A 1 814 ? -35.457 -16.306 7.453 1.00 91.75 814 LYS A CA 1
ATOM 6355 C C . LYS A 1 814 ? -35.277 -15.224 8.523 1.00 91.75 814 LYS A C 1
ATOM 6357 O O . LYS A 1 814 ? -35.728 -15.399 9.653 1.00 91.75 814 LYS A O 1
ATOM 6362 N N . ALA A 1 815 ? -34.628 -14.109 8.183 1.00 91.88 815 ALA A N 1
ATOM 6363 C CA . ALA A 1 815 ? -34.394 -12.993 9.103 1.00 91.88 815 ALA A CA 1
ATOM 6364 C C . ALA A 1 815 ? -35.495 -11.916 9.062 1.00 91.88 815 ALA A C 1
ATOM 6366 O O . ALA A 1 815 ? -35.490 -11.009 9.896 1.00 91.88 815 ALA A O 1
ATOM 6367 N N . GLY A 1 816 ? -36.409 -11.968 8.084 1.00 96.62 816 GLY A N 1
ATOM 6368 C CA . GLY A 1 816 ? -37.404 -10.921 7.842 1.00 96.62 816 GLY A CA 1
ATOM 6369 C C . GLY A 1 816 ? -36.797 -9.565 7.455 1.00 96.62 816 GLY A C 1
ATOM 6370 O O . GLY A 1 816 ? -37.420 -8.532 7.701 1.00 96.62 816 GLY A O 1
ATOM 6371 N N . MET A 1 817 ? -35.586 -9.549 6.887 1.00 98.19 817 MET A N 1
ATOM 6372 C CA . MET A 1 817 ? -34.793 -8.341 6.604 1.00 98.19 817 MET A CA 1
ATOM 6373 C C . MET A 1 817 ? -34.656 -8.096 5.102 1.00 98.19 817 MET A C 1
ATOM 6375 O O . MET A 1 817 ? -34.461 -9.036 4.348 1.00 98.19 817 MET A O 1
ATOM 6379 N N . VAL A 1 818 ? -34.685 -6.837 4.670 1.00 98.25 818 VAL A N 1
ATOM 6380 C CA . VAL A 1 818 ? -34.521 -6.421 3.267 1.00 98.25 818 VAL A CA 1
ATOM 6381 C C . VAL A 1 818 ? -33.461 -5.322 3.153 1.00 98.25 818 VAL A C 1
ATOM 6383 O O . VAL A 1 818 ? -33.388 -4.443 4.017 1.00 98.25 818 VAL A O 1
ATOM 6386 N N . LEU A 1 819 ? -32.620 -5.387 2.116 1.00 98.56 819 LEU A N 1
ATOM 6387 C CA . LEU A 1 819 ? -31.506 -4.467 1.876 1.00 98.56 819 LEU A CA 1
ATOM 6388 C C . LEU A 1 819 ? -31.945 -3.260 1.037 1.00 98.56 819 LEU A C 1
ATOM 6390 O O . LEU A 1 819 ? -32.334 -3.407 -0.118 1.00 98.56 819 LEU A O 1
ATOM 6394 N N . VAL A 1 820 ? -31.816 -2.052 1.589 1.00 98.56 820 VAL A N 1
ATOM 6395 C CA . VAL A 1 820 ? -32.067 -0.787 0.879 1.00 98.56 820 VAL A CA 1
ATOM 6396 C C . VAL A 1 820 ? -30.743 -0.183 0.406 1.00 98.56 820 VAL A C 1
ATOM 6398 O O . VAL A 1 820 ? -29.873 0.143 1.223 1.00 98.56 820 VAL A O 1
ATOM 6401 N N . LEU A 1 821 ? -30.598 0.001 -0.910 1.00 98.19 821 LEU A N 1
ATOM 6402 C CA . LEU A 1 821 ? -29.438 0.642 -1.539 1.00 98.19 821 LEU A CA 1
ATOM 6403 C C . LEU A 1 821 ? -29.629 2.167 -1.565 1.00 98.19 821 LEU A C 1
ATOM 6405 O O . LEU A 1 821 ? -30.001 2.757 -2.575 1.00 98.19 821 LEU A O 1
ATOM 6409 N N . ASP A 1 822 ? -29.416 2.796 -0.406 1.00 97.25 822 ASP A N 1
ATOM 6410 C CA . ASP A 1 822 ? -29.686 4.220 -0.171 1.00 97.25 822 ASP A CA 1
ATOM 6411 C C . ASP A 1 822 ? -28.875 5.134 -1.114 1.00 97.25 822 ASP A C 1
ATOM 6413 O O . ASP A 1 822 ? -27.649 5.224 -1.008 1.00 97.25 822 ASP A O 1
ATOM 6417 N N . THR A 1 823 ? -29.552 5.840 -2.029 1.00 95.56 823 THR A N 1
ATOM 6418 C CA . THR A 1 823 ? -28.900 6.719 -3.022 1.00 95.56 823 THR A CA 1
ATOM 6419 C C . THR A 1 823 ? -28.268 7.964 -2.396 1.00 95.56 823 THR A C 1
ATOM 6421 O O . THR A 1 823 ? -27.373 8.574 -2.990 1.00 95.56 823 THR A O 1
ATOM 6424 N N . ALA A 1 824 ? -28.687 8.351 -1.186 1.00 95.69 824 ALA A N 1
ATOM 6425 C CA . ALA A 1 824 ? -28.149 9.488 -0.445 1.00 95.69 824 ALA A CA 1
ATOM 6426 C C . ALA A 1 824 ? -26.889 9.083 0.343 1.00 95.69 824 ALA A C 1
ATOM 6428 O O . ALA A 1 824 ? -26.808 9.259 1.560 1.00 95.69 824 ALA A O 1
ATOM 6429 N N . ARG A 1 825 ? -25.866 8.570 -0.354 1.00 93.56 825 ARG A N 1
ATOM 6430 C CA . ARG A 1 825 ? -24.618 8.013 0.226 1.00 93.56 825 ARG A CA 1
ATOM 6431 C C . ARG A 1 825 ? -23.755 9.033 0.994 1.00 93.56 825 ARG A C 1
ATOM 6433 O O . ARG A 1 825 ? -22.881 8.658 1.787 1.00 93.56 825 ARG A O 1
ATOM 6440 N N . PHE A 1 826 ? -24.025 10.327 0.799 1.00 91.31 826 PHE A N 1
ATOM 6441 C CA . PHE A 1 826 ? -23.504 11.448 1.598 1.00 91.31 826 PHE A CA 1
ATOM 6442 C C . PHE A 1 826 ? -24.218 11.630 2.954 1.00 91.31 826 PHE A C 1
ATOM 6444 O O . PHE A 1 826 ? -23.735 12.360 3.816 1.00 91.31 826 PHE A O 1
ATOM 6451 N N . LYS A 1 827 ? -25.366 10.974 3.158 1.00 94.12 827 LYS A N 1
ATOM 6452 C CA . LYS A 1 827 ? -26.264 11.117 4.313 1.00 94.12 827 LYS A CA 1
ATOM 6453 C C . LYS A 1 827 ? -26.315 9.845 5.160 1.00 94.12 827 LYS A C 1
ATOM 6455 O O . LYS A 1 827 ? -26.105 9.932 6.366 1.00 94.12 827 LYS A O 1
ATOM 6460 N N . TYR A 1 828 ? -26.536 8.687 4.538 1.00 95.00 828 TYR A N 1
ATOM 6461 C CA . TYR A 1 828 ? -26.580 7.373 5.191 1.00 95.00 828 TYR A CA 1
ATOM 6462 C C . TYR A 1 828 ? -25.836 6.316 4.349 1.00 95.00 828 TYR A C 1
ATOM 6464 O O . TYR A 1 828 ? -25.727 6.481 3.134 1.00 95.00 828 TYR A O 1
ATOM 6472 N N . PRO A 1 829 ? -25.295 5.244 4.959 1.00 93.88 829 PRO A N 1
ATOM 6473 C CA . PRO A 1 829 ? -24.907 4.038 4.226 1.00 93.88 829 PRO A CA 1
ATOM 6474 C C . PRO A 1 829 ? -26.154 3.242 3.804 1.00 93.88 829 PRO A C 1
ATOM 6476 O O . PRO A 1 829 ? -27.218 3.435 4.388 1.00 93.88 829 PRO A O 1
ATOM 6479 N N . SER A 1 830 ? -26.013 2.290 2.876 1.00 97.81 830 SER A N 1
ATOM 6480 C CA . SER A 1 830 ? -27.015 1.234 2.648 1.00 97.81 830 SER A CA 1
ATOM 6481 C C . SER A 1 830 ? -27.258 0.420 3.927 1.00 97.81 830 SER A C 1
ATOM 6483 O O . SER A 1 830 ? -26.355 0.273 4.759 1.00 97.81 830 SER A O 1
ATOM 6485 N N . TYR A 1 831 ? -28.464 -0.122 4.101 1.00 98.31 831 TYR A N 1
ATOM 6486 C CA . TYR A 1 831 ? -28.862 -0.791 5.346 1.00 98.31 831 TYR A CA 1
ATOM 6487 C C . TYR A 1 831 ? -29.903 -1.889 5.138 1.00 98.31 831 TYR A C 1
ATOM 6489 O O . TYR A 1 831 ? -30.748 -1.807 4.249 1.00 98.31 831 TYR A O 1
ATOM 6497 N N . PHE A 1 832 ? -29.876 -2.883 6.023 1.00 98.56 832 PHE A N 1
ATOM 6498 C CA . PHE A 1 832 ? -30.974 -3.820 6.216 1.00 98.56 832 PHE A CA 1
ATOM 6499 C C . PHE A 1 832 ? -32.028 -3.222 7.158 1.00 98.56 832 PHE A C 1
ATOM 6501 O O . PHE A 1 832 ? -31.707 -2.591 8.171 1.00 98.56 832 PHE A O 1
ATOM 6508 N N . VAL A 1 833 ? -33.296 -3.448 6.834 1.00 98.38 833 VAL A N 1
ATOM 6509 C CA . VAL A 1 833 ? -34.476 -3.058 7.620 1.00 98.38 833 VAL A CA 1
ATOM 6510 C C . VAL A 1 833 ? -35.457 -4.230 7.655 1.00 98.38 833 VAL A C 1
ATOM 6512 O O . VAL A 1 833 ? -35.511 -4.996 6.697 1.00 98.38 833 VAL A O 1
ATOM 6515 N N . SER A 1 834 ? -36.239 -4.400 8.730 1.00 98.19 834 SER A N 1
ATOM 6516 C CA . SER A 1 834 ? -37.262 -5.459 8.732 1.00 98.19 834 SER A CA 1
ATOM 6517 C C . SER A 1 834 ? -38.383 -5.126 7.744 1.00 98.19 834 SER A C 1
ATOM 6519 O O . SER A 1 834 ? -38.784 -3.961 7.625 1.00 98.19 834 SER A O 1
ATOM 6521 N N . VAL A 1 835 ? -38.914 -6.135 7.051 1.00 97.94 835 VAL A N 1
ATOM 6522 C CA . VAL A 1 835 ? -39.943 -5.947 6.013 1.00 97.94 835 VAL A CA 1
ATOM 6523 C C . VAL A 1 835 ? -41.167 -5.221 6.571 1.00 97.94 835 VAL A C 1
ATOM 6525 O O . VAL A 1 835 ? -41.686 -4.312 5.936 1.00 97.94 835 VAL A O 1
ATOM 6528 N N . GLU A 1 836 ? -41.586 -5.526 7.799 1.00 96.94 836 GLU A N 1
ATOM 6529 C CA . GLU A 1 836 ? -42.730 -4.895 8.467 1.00 96.94 836 GLU A CA 1
ATOM 6530 C C . GLU A 1 836 ? -42.482 -3.413 8.785 1.00 96.94 836 GLU A C 1
ATOM 6532 O O . GLU A 1 836 ? -43.438 -2.643 8.883 1.00 96.94 836 GLU A O 1
ATOM 6537 N N . ARG A 1 837 ? -41.221 -2.995 8.963 1.00 97.44 837 ARG A N 1
ATOM 6538 C CA . ARG A 1 837 ? -40.850 -1.586 9.174 1.00 97.44 837 ARG A CA 1
ATOM 6539 C C . ARG A 1 837 ? -40.790 -0.821 7.859 1.00 97.44 837 ARG A C 1
ATOM 6541 O O . ARG A 1 837 ? -41.315 0.288 7.809 1.00 97.44 837 ARG A O 1
ATOM 6548 N N . LEU A 1 838 ? -40.222 -1.418 6.807 1.00 98.19 838 LEU A N 1
ATOM 6549 C CA . LEU A 1 838 ? -40.229 -0.822 5.469 1.00 98.19 838 LEU A CA 1
ATOM 6550 C C . LEU A 1 838 ? -41.657 -0.715 4.918 1.00 98.19 838 LEU A C 1
ATOM 6552 O O . LEU A 1 838 ? -42.057 0.347 4.463 1.00 98.19 838 LEU A O 1
ATOM 6556 N N . TRP A 1 839 ? -42.467 -1.765 5.070 1.00 98.00 839 TRP A N 1
ATOM 6557 C CA . TRP A 1 839 ? -43.891 -1.759 4.733 1.00 98.00 839 TRP A CA 1
ATOM 6558 C C . TRP A 1 839 ? -44.636 -0.618 5.440 1.00 98.00 839 TRP A C 1
ATOM 6560 O O . TRP A 1 839 ? -45.311 0.187 4.800 1.00 98.00 839 TRP A O 1
ATOM 6570 N N . LYS A 1 840 ? -44.443 -0.468 6.760 1.00 96.94 840 LYS A N 1
ATOM 6571 C CA . LYS A 1 840 ? -45.044 0.627 7.542 1.00 96.94 840 LYS A CA 1
ATOM 6572 C C . LYS A 1 840 ? -44.551 2.018 7.138 1.00 96.94 840 LYS A C 1
ATOM 6574 O O . LYS A 1 840 ? -45.304 2.971 7.317 1.00 96.94 840 LYS A O 1
ATOM 6579 N N . SER A 1 841 ? -43.345 2.168 6.585 1.00 97.56 841 SER A N 1
ATOM 6580 C CA . SER A 1 841 ? -42.864 3.462 6.083 1.00 97.56 841 SER A CA 1
ATOM 6581 C C . SER A 1 841 ? -43.368 3.817 4.679 1.00 97.56 841 SER A C 1
ATOM 6583 O O . SER A 1 841 ? -43.155 4.951 4.249 1.00 97.56 841 SER A O 1
ATOM 6585 N N . LEU A 1 842 ? -44.109 2.932 3.998 1.00 97.38 842 LEU A N 1
ATOM 6586 C CA . LEU A 1 842 ? -44.803 3.261 2.745 1.00 97.38 842 LEU A CA 1
ATOM 6587 C C . LEU A 1 842 ? -46.153 3.977 2.980 1.00 97.38 842 LEU A C 1
ATOM 6589 O O . LEU A 1 842 ? -46.603 4.744 2.133 1.00 97.38 842 LEU A O 1
ATOM 6593 N N . PHE A 1 843 ? -46.808 3.768 4.127 1.00 94.44 843 PHE A N 1
ATOM 6594 C CA . PHE A 1 843 ? -48.135 4.340 4.420 1.00 94.44 843 PHE A CA 1
ATOM 6595 C C . PHE A 1 843 ? -48.201 5.859 4.664 1.00 94.44 843 PHE A C 1
ATOM 6597 O O . PHE A 1 843 ? -49.212 6.445 4.273 1.00 94.44 843 PHE A O 1
ATOM 6604 N N . PRO A 1 844 ? -47.209 6.527 5.294 1.00 93.31 844 PRO A N 1
ATOM 6605 C CA . PRO A 1 844 ? -47.280 7.957 5.571 1.00 93.31 844 PRO A CA 1
ATOM 6606 C C . PRO A 1 844 ? -47.531 8.772 4.306 1.00 93.31 844 PRO A C 1
ATOM 6608 O O . PRO A 1 844 ? -46.780 8.677 3.329 1.00 93.31 844 PRO A O 1
ATOM 6611 N N . VAL A 1 845 ? -48.590 9.576 4.367 1.00 90.44 845 VAL A N 1
ATOM 6612 C CA . VAL A 1 845 ? -49.058 10.426 3.274 1.00 90.44 845 VAL A CA 1
ATOM 6613 C C . VAL A 1 845 ? -47.956 11.384 2.830 1.00 90.44 845 VAL A C 1
ATOM 6615 O O . VAL A 1 845 ? -47.332 12.067 3.642 1.00 90.44 845 VAL A O 1
ATOM 6618 N N . ASP A 1 846 ? -47.731 11.427 1.522 1.00 87.81 846 ASP A N 1
ATOM 6619 C CA . ASP A 1 846 ? -46.923 12.442 0.866 1.00 87.81 846 ASP A CA 1
ATOM 6620 C C . ASP A 1 846 ? -47.708 13.762 0.791 1.00 87.81 846 ASP A C 1
ATOM 6622 O O . ASP A 1 846 ? -48.791 13.823 0.206 1.00 87.81 846 ASP A O 1
ATOM 6626 N N . ALA A 1 847 ? -47.162 14.820 1.395 1.00 84.25 847 ALA A N 1
ATOM 6627 C CA . ALA A 1 847 ? -47.837 16.108 1.540 1.00 84.25 847 ALA A CA 1
ATOM 6628 C C . ALA A 1 847 ? -48.068 16.845 0.207 1.00 84.25 847 ALA A C 1
ATOM 6630 O O . ALA A 1 847 ? -48.965 17.681 0.146 1.00 84.25 847 ALA A O 1
ATOM 6631 N N . GLU A 1 848 ? -47.313 16.537 -0.857 1.00 84.00 848 GLU A N 1
ATOM 6632 C CA . GLU A 1 848 ? -47.544 17.132 -2.183 1.00 84.00 848 GLU A CA 1
ATOM 6633 C C . GLU A 1 848 ? -48.641 16.400 -2.986 1.00 84.00 848 GLU A C 1
ATOM 6635 O O . GLU A 1 848 ? -49.236 16.994 -3.882 1.00 84.00 848 GLU A O 1
ATOM 6640 N N . THR A 1 849 ? -48.968 15.141 -2.654 1.00 86.44 849 THR A N 1
ATOM 6641 C CA . THR A 1 849 ? -49.977 14.344 -3.390 1.00 86.44 849 THR A CA 1
ATOM 6642 C C . THR A 1 849 ? -51.178 13.871 -2.569 1.00 86.44 849 THR A C 1
ATOM 6644 O O . THR A 1 849 ? -52.059 13.203 -3.115 1.00 86.44 849 THR A O 1
ATOM 6647 N N . GLY A 1 850 ? -51.225 14.147 -1.262 1.00 87.38 850 GLY A N 1
ATOM 6648 C CA . GLY A 1 850 ? -52.310 13.707 -0.372 1.00 87.38 850 GLY A CA 1
ATOM 6649 C C . GLY A 1 850 ? -52.477 12.182 -0.274 1.00 87.38 850 GLY A C 1
ATOM 6650 O O . GLY A 1 850 ? -53.477 11.704 0.252 1.00 87.38 850 GLY A O 1
ATOM 6651 N N . SER A 1 851 ? -51.508 11.410 -0.778 1.00 89.81 851 SER A N 1
ATOM 6652 C CA . SER A 1 851 ? -51.600 9.962 -0.990 1.00 89.81 851 SER A CA 1
ATOM 6653 C C . SER A 1 851 ? -50.494 9.205 -0.248 1.00 89.81 851 SER A C 1
ATOM 6655 O O . SER A 1 851 ? -49.372 9.699 -0.133 1.00 89.81 851 SER A O 1
ATOM 6657 N N . SER A 1 852 ? -50.757 7.976 0.213 1.00 91.19 852 SER A N 1
ATOM 6658 C CA . SER A 1 852 ? -49.709 7.082 0.742 1.00 91.19 852 SER A CA 1
ATOM 6659 C C . SER A 1 852 ? -48.702 6.700 -0.343 1.00 91.19 852 SER A C 1
ATOM 6661 O O . SER A 1 852 ? -49.062 6.624 -1.518 1.00 91.19 852 SER A O 1
ATOM 6663 N N . ARG A 1 853 ? -47.459 6.400 0.031 1.00 95.38 853 ARG A N 1
ATOM 6664 C CA . ARG A 1 853 ? -46.386 5.994 -0.890 1.00 95.38 853 ARG A CA 1
ATOM 6665 C C . ARG A 1 853 ? -46.525 4.505 -1.269 1.00 95.38 853 ARG A C 1
ATOM 6667 O O . ARG A 1 853 ? -47.646 3.995 -1.352 1.00 95.38 853 ARG A O 1
ATOM 6674 N N . GLY A 1 854 ? -45.433 3.809 -1.583 1.00 97.50 854 GLY A N 1
ATOM 6675 C CA . GLY A 1 854 ? -45.508 2.460 -2.153 1.00 97.50 854 GLY A CA 1
ATOM 6676 C C . GLY A 1 854 ? -44.206 1.998 -2.799 1.00 97.50 854 GLY A C 1
ATOM 6677 O O . GLY A 1 854 ? -43.128 2.447 -2.422 1.00 97.50 854 GLY A O 1
ATOM 6678 N N . TYR A 1 855 ? -44.309 1.135 -3.804 1.00 98.56 855 TYR A N 1
ATOM 6679 C CA . TYR A 1 855 ? -43.171 0.585 -4.535 1.00 98.56 855 TYR A CA 1
ATOM 6680 C C . TYR A 1 855 ? -43.487 0.357 -6.022 1.00 98.56 855 TYR A C 1
ATOM 6682 O O . TYR A 1 855 ? -44.637 0.452 -6.464 1.00 98.56 855 TYR A O 1
ATOM 6690 N N . PHE A 1 856 ? -42.434 0.089 -6.788 1.00 98.50 856 PHE A N 1
ATOM 6691 C CA . PHE A 1 856 ? -42.454 -0.138 -8.230 1.00 98.50 856 PHE A CA 1
ATOM 6692 C C . PHE A 1 856 ? -41.661 -1.401 -8.540 1.00 98.50 856 PHE A C 1
ATOM 6694 O O . PHE A 1 856 ? -40.564 -1.548 -8.004 1.00 98.50 856 PHE A O 1
ATOM 6701 N N . LEU A 1 857 ? -42.187 -2.271 -9.402 1.00 98.06 857 LEU A N 1
ATOM 6702 C CA . LEU A 1 857 ? -41.420 -3.353 -10.029 1.00 98.06 857 LEU A CA 1
ATOM 6703 C C . LEU A 1 857 ? -41.093 -2.904 -11.452 1.00 98.06 857 LEU A C 1
ATOM 6705 O O . LEU A 1 857 ? -42.003 -2.457 -12.152 1.00 98.06 857 LEU A O 1
ATOM 6709 N N . LEU A 1 858 ? -39.825 -2.977 -11.840 1.00 97.44 858 LEU A N 1
ATOM 6710 C CA . LEU A 1 858 ? -39.275 -2.402 -13.066 1.00 97.44 858 LEU A CA 1
ATOM 6711 C C . LEU A 1 858 ? -38.534 -3.487 -13.852 1.00 97.44 858 LEU A C 1
ATOM 6713 O O . LEU A 1 858 ? -37.646 -4.121 -13.286 1.00 97.44 858 LEU A O 1
ATOM 6717 N N . SER A 1 859 ? -38.871 -3.678 -15.126 1.00 95.44 859 SER A N 1
ATOM 6718 C CA . SER A 1 859 ? -38.241 -4.659 -16.027 1.00 95.44 859 SER A CA 1
ATOM 6719 C C . SER A 1 859 ? -37.997 -4.056 -17.413 1.00 95.44 859 SER A C 1
ATOM 6721 O O . SER A 1 859 ? -38.690 -3.120 -17.823 1.00 95.44 859 SER A O 1
ATOM 6723 N N . ALA A 1 860 ? -37.016 -4.575 -18.153 1.00 89.62 860 ALA A N 1
ATOM 6724 C CA . ALA A 1 860 ? -36.734 -4.102 -19.508 1.00 89.62 860 ALA A CA 1
ATOM 6725 C C . ALA A 1 860 ? -37.931 -4.356 -20.446 1.00 89.62 860 ALA A C 1
ATOM 6727 O O . ALA A 1 860 ? -38.486 -5.454 -20.457 1.00 89.62 860 ALA A O 1
ATOM 6728 N N . ASN A 1 861 ? -38.301 -3.363 -21.264 1.00 76.31 861 ASN A N 1
ATOM 6729 C CA . ASN A 1 861 ? -39.266 -3.546 -22.352 1.00 76.31 861 ASN A CA 1
ATOM 6730 C C . ASN A 1 861 ? -38.504 -3.626 -23.689 1.00 76.31 861 ASN A C 1
ATOM 6732 O O . ASN A 1 861 ? -38.143 -2.582 -24.238 1.00 76.31 861 ASN A O 1
ATOM 6736 N N . PRO A 1 862 ? -38.266 -4.824 -24.258 1.00 60.41 862 PRO A N 1
ATOM 6737 C CA . PRO A 1 862 ? -37.493 -4.973 -25.497 1.00 60.41 862 PRO A CA 1
ATOM 6738 C C . PRO A 1 862 ? -38.192 -4.396 -26.743 1.00 60.41 862 PRO A C 1
ATOM 6740 O O . PRO A 1 862 ? -37.581 -4.326 -27.806 1.00 60.41 862 PRO A O 1
ATOM 6743 N N . ASN A 1 863 ? -39.459 -3.977 -26.632 1.00 51.81 863 ASN A N 1
ATOM 6744 C CA . ASN A 1 863 ? -40.260 -3.421 -27.724 1.00 51.81 863 ASN A CA 1
ATOM 6745 C C . ASN A 1 863 ? -40.480 -1.897 -27.613 1.00 51.81 863 ASN A C 1
ATOM 6747 O O . ASN A 1 863 ? -41.103 -1.314 -28.503 1.00 51.81 863 ASN A O 1
ATOM 6751 N N . GLN A 1 864 ? -39.979 -1.232 -26.562 1.00 53.47 864 GLN A N 1
ATOM 6752 C CA . GLN A 1 864 ? -40.040 0.227 -26.412 1.00 53.47 864 GLN A CA 1
ATOM 6753 C C . GLN A 1 864 ? -38.642 0.866 -26.454 1.00 53.47 864 GLN A C 1
ATOM 6755 O O . GLN A 1 864 ? -37.917 0.817 -25.462 1.00 53.47 864 GLN A O 1
ATOM 6760 N N . PRO A 1 865 ? -38.253 1.541 -27.554 1.00 50.50 865 PRO A N 1
ATOM 6761 C CA . PRO A 1 865 ? -37.111 2.446 -27.516 1.00 50.50 865 PRO A CA 1
ATOM 6762 C C . PRO A 1 865 ? -37.438 3.671 -26.647 1.00 50.50 865 PRO A C 1
ATOM 6764 O O . PRO A 1 865 ? -38.550 4.202 -26.710 1.00 50.50 865 PRO A O 1
ATOM 6767 N N . ALA A 1 866 ? -36.457 4.152 -25.876 1.00 48.72 866 ALA A N 1
ATOM 6768 C CA . ALA A 1 866 ? -36.602 5.331 -25.021 1.00 48.72 866 ALA A CA 1
ATOM 6769 C C . ALA A 1 866 ? -37.156 6.544 -25.798 1.00 48.72 866 ALA A C 1
ATOM 6771 O O . ALA A 1 866 ? -36.721 6.845 -26.916 1.00 48.72 866 ALA A O 1
ATOM 6772 N N . ILE A 1 867 ? -38.133 7.248 -25.214 1.00 50.09 867 ILE A N 1
ATOM 6773 C CA . ILE A 1 867 ? -38.905 8.276 -25.929 1.00 50.09 867 ILE A CA 1
ATOM 6774 C C . ILE A 1 867 ? -38.008 9.456 -26.339 1.00 50.09 867 ILE A C 1
ATOM 6776 O O . ILE A 1 867 ? -37.552 10.244 -25.511 1.00 50.09 867 ILE A O 1
ATOM 6780 N N . SER A 1 868 ? -37.818 9.638 -27.649 1.00 44.38 868 SER A N 1
ATOM 6781 C CA . SER A 1 868 ? -37.106 10.796 -28.202 1.00 44.38 868 SER A CA 1
ATOM 6782 C C . SER A 1 868 ? -37.948 12.074 -28.063 1.00 44.38 868 SER A C 1
ATOM 6784 O O . SER A 1 868 ? -38.763 12.410 -28.928 1.00 44.38 868 SER A O 1
ATOM 6786 N N . LEU A 1 869 ? -37.736 12.808 -26.965 1.00 46.09 869 LEU A N 1
ATOM 6787 C CA . LEU A 1 869 ? -38.475 14.031 -26.614 1.00 46.09 869 LEU A CA 1
ATOM 6788 C C . LEU A 1 869 ? -38.386 15.164 -27.648 1.00 46.09 869 LEU A C 1
ATOM 6790 O O . LEU A 1 869 ? -39.221 16.068 -27.636 1.00 46.09 869 LEU A O 1
ATOM 6794 N N . CYS A 1 870 ? -37.444 15.094 -28.593 1.00 37.19 870 CYS A N 1
ATOM 6795 C CA . CYS A 1 870 ? -37.303 16.029 -29.713 1.00 37.19 870 CYS A CA 1
ATOM 6796 C C . CYS A 1 870 ? -38.546 16.118 -30.631 1.00 37.19 870 CYS A C 1
ATOM 6798 O O . CYS A 1 870 ? -38.545 16.915 -31.567 1.00 37.19 870 CYS A O 1
ATOM 6800 N N . LYS A 1 871 ? -39.587 15.303 -30.399 1.00 34.47 871 LYS A N 1
ATOM 6801 C CA . LYS A 1 871 ? -40.822 15.242 -31.200 1.00 34.47 871 LYS A CA 1
ATOM 6802 C C . LYS A 1 871 ? -42.106 15.688 -30.477 1.00 34.47 871 LYS A C 1
ATOM 6804 O O . LYS A 1 871 ? -43.166 15.619 -31.093 1.00 34.47 871 LYS A O 1
ATOM 6809 N N . ILE A 1 872 ? -42.058 16.150 -29.220 1.00 36.94 872 ILE A N 1
ATOM 6810 C CA . ILE A 1 872 ? -43.266 16.581 -28.480 1.00 36.94 872 ILE A CA 1
ATOM 6811 C C . ILE A 1 872 ? -43.512 18.101 -28.644 1.00 36.94 872 ILE A C 1
ATOM 6813 O O . ILE A 1 872 ? -42.663 18.896 -28.232 1.00 36.94 872 ILE A O 1
ATOM 6817 N N . PRO A 1 873 ? -44.663 18.552 -29.194 1.00 34.09 873 PRO A N 1
ATOM 6818 C CA . PRO A 1 873 ? -44.970 19.980 -29.331 1.00 34.09 873 PRO A CA 1
ATOM 6819 C C . PRO A 1 873 ? -45.260 20.671 -27.985 1.00 34.09 873 PRO A C 1
ATOM 6821 O O . PRO A 1 873 ? -46.100 20.225 -27.205 1.00 34.09 873 PRO A O 1
ATOM 6824 N N . LYS A 1 874 ? -44.606 21.812 -27.724 1.00 36.34 874 LYS A N 1
ATOM 6825 C CA . LYS A 1 874 ? -44.715 22.590 -26.469 1.00 36.34 874 LYS A CA 1
ATOM 6826 C C . LYS A 1 874 ? -45.941 23.529 -26.420 1.00 36.34 874 LYS A C 1
ATOM 6828 O O . LYS A 1 874 ? -45.785 24.716 -26.152 1.00 36.34 874 LYS A O 1
ATOM 6833 N N . SER A 1 875 ? -47.144 23.035 -26.721 1.00 35.38 875 SER A N 1
ATOM 6834 C CA . SER A 1 875 ? -48.323 23.888 -26.987 1.00 35.38 875 SER A CA 1
ATOM 6835 C C . SER A 1 875 ? -49.431 23.914 -25.916 1.00 35.38 875 SER A C 1
ATOM 6837 O O . SER A 1 875 ? -50.191 24.876 -25.896 1.00 35.38 875 SER A O 1
ATOM 6839 N N . ASN A 1 876 ? -49.523 22.931 -25.008 1.00 32.34 876 ASN A N 1
ATOM 6840 C CA . ASN A 1 876 ? -50.719 22.720 -24.161 1.00 32.34 876 ASN A CA 1
ATOM 6841 C C . ASN A 1 876 ? -50.507 22.842 -22.629 1.00 32.34 876 ASN A C 1
ATOM 6843 O O . ASN A 1 876 ? -51.147 22.124 -21.864 1.00 32.34 876 ASN A O 1
ATOM 6847 N N . LEU A 1 877 ? -49.650 23.754 -22.149 1.00 34.03 877 LEU A N 1
ATOM 6848 C CA . LEU A 1 877 ? -49.563 24.098 -20.714 1.00 34.03 877 LEU A CA 1
ATOM 6849 C C . LEU A 1 877 ? -49.436 25.618 -20.496 1.00 34.03 877 LEU A C 1
ATOM 6851 O O . LEU A 1 877 ? -48.339 26.172 -20.532 1.00 34.03 877 LEU A O 1
ATOM 6855 N N . GLY A 1 878 ? -50.573 26.284 -20.261 1.00 27.64 878 GLY A N 1
ATOM 6856 C CA . GLY A 1 878 ? -50.652 27.686 -19.822 1.00 27.64 878 GLY A CA 1
ATOM 6857 C C . GLY A 1 878 ? -50.734 27.823 -18.285 1.00 27.64 878 GLY A C 1
ATOM 6858 O O . GLY A 1 878 ? -51.181 26.879 -17.631 1.00 27.64 878 GLY A O 1
ATOM 6859 N N . PRO A 1 879 ? -50.309 28.954 -17.681 1.00 45.78 879 PRO A N 1
ATOM 6860 C CA . PRO A 1 879 ? -50.122 29.050 -16.228 1.00 45.78 879 PRO A CA 1
ATOM 6861 C C . PRO A 1 879 ? -51.238 29.774 -15.440 1.00 45.78 879 PRO A C 1
ATOM 6863 O O . PRO A 1 879 ? -51.886 30.685 -15.945 1.00 45.78 879 PRO A O 1
ATOM 6866 N N . ASN A 1 880 ? -51.281 29.461 -14.135 1.00 32.06 880 ASN A N 1
ATOM 6867 C CA . ASN A 1 880 ? -51.836 30.227 -12.998 1.00 32.06 880 ASN A CA 1
ATOM 6868 C C . ASN A 1 880 ? -53.362 30.375 -12.814 1.00 32.06 880 ASN A C 1
ATOM 6870 O O . ASN A 1 880 ? -54.036 31.030 -13.598 1.00 32.06 880 ASN A O 1
ATOM 6874 N N . LEU A 1 881 ? -53.835 29.961 -11.626 1.00 25.70 881 LEU A N 1
ATOM 6875 C CA . LEU A 1 881 ? -54.689 30.754 -10.714 1.00 25.70 881 LEU A CA 1
ATOM 6876 C C . LEU A 1 881 ? -54.714 30.097 -9.304 1.00 25.70 881 LEU A C 1
ATOM 6878 O O . LEU A 1 881 ? -54.853 28.875 -9.234 1.00 25.70 881 LEU A O 1
ATOM 6882 N N . PRO A 1 882 ? -54.549 30.843 -8.187 1.00 30.50 882 PRO A N 1
ATOM 6883 C CA . PRO A 1 882 ? -54.579 30.297 -6.820 1.00 30.50 882 PRO A CA 1
ATOM 6884 C C . PRO A 1 882 ? -55.873 30.756 -6.064 1.00 30.50 882 PRO A C 1
ATOM 6886 O O . PRO A 1 882 ? -56.842 31.111 -6.731 1.00 30.50 882 PRO A O 1
ATOM 6889 N N . PRO A 1 883 ? -56.025 30.643 -4.724 1.00 52.34 883 PRO A N 1
ATOM 6890 C CA . PRO A 1 883 ? -56.882 29.593 -4.161 1.00 52.34 883 PRO A CA 1
ATOM 6891 C C . PRO A 1 883 ? -58.031 30.097 -3.258 1.00 52.34 883 PRO A C 1
ATOM 6893 O O . PRO A 1 883 ? -57.931 31.161 -2.655 1.00 52.34 883 PRO A O 1
ATOM 6896 N N . ASN A 1 884 ? -59.079 29.281 -3.064 1.00 26.00 884 ASN A N 1
ATOM 6897 C CA . ASN A 1 884 ? -59.971 29.363 -1.894 1.00 26.00 884 ASN A CA 1
ATOM 6898 C C . ASN A 1 884 ? -60.728 28.041 -1.627 1.00 26.00 884 ASN A C 1
ATOM 6900 O O . ASN A 1 884 ? -61.065 27.298 -2.545 1.00 26.00 884 ASN A O 1
ATOM 6904 N N . THR A 1 885 ? -60.969 27.765 -0.345 1.00 23.06 885 THR A N 1
ATOM 6905 C CA . THR A 1 885 ? -61.696 26.624 0.264 1.00 23.06 885 THR A CA 1
ATOM 6906 C C . THR A 1 885 ? -63.173 26.987 0.568 1.00 23.06 885 THR A C 1
ATOM 6908 O O . THR A 1 885 ? -63.514 28.156 0.384 1.00 23.06 885 THR A O 1
ATOM 6911 N N . PRO A 1 886 ? -64.049 26.101 1.126 1.00 34.53 886 PRO A N 1
ATOM 6912 C CA . PRO A 1 886 ? -63.961 24.639 1.364 1.00 34.53 886 PRO A CA 1
ATOM 6913 C C . PRO A 1 886 ? -65.217 23.787 0.981 1.00 34.53 886 PRO A C 1
ATOM 6915 O O . PRO A 1 886 ? -66.335 24.284 1.000 1.00 34.53 886 PRO A O 1
ATOM 6918 N N . ALA A 1 887 ? -65.027 22.455 0.873 1.00 25.09 887 ALA A N 1
ATOM 6919 C CA . ALA A 1 887 ? -66.038 21.379 1.077 1.00 25.09 887 ALA A CA 1
ATOM 6920 C C . ALA A 1 887 ? -67.266 21.349 0.098 1.00 25.09 887 ALA A C 1
ATOM 6922 O O . ALA A 1 887 ? -67.408 22.240 -0.726 1.00 25.09 887 ALA A O 1
ATOM 6923 N N . THR A 1 888 ? -68.163 20.342 0.026 1.00 21.47 888 THR A N 1
ATOM 6924 C CA . THR A 1 888 ? -68.507 19.190 0.904 1.00 21.47 888 THR A CA 1
ATOM 6925 C C . THR A 1 888 ? -69.214 18.047 0.103 1.00 21.47 888 THR A C 1
ATOM 6927 O O . THR A 1 888 ? -69.631 18.281 -1.022 1.00 21.47 888 THR A O 1
ATOM 6930 N N . VAL A 1 889 ? -69.436 16.876 0.738 1.00 23.73 889 VAL A N 1
ATOM 6931 C CA . VAL A 1 889 ? -70.430 15.776 0.484 1.00 23.73 889 VAL A CA 1
ATOM 6932 C C . VAL A 1 889 ? -70.362 14.802 -0.738 1.00 23.73 889 VAL A C 1
ATOM 6934 O O . VAL A 1 889 ? -70.523 15.198 -1.883 1.00 23.73 889 VAL A O 1
ATOM 6937 N N . THR A 1 890 ? -70.287 13.495 -0.394 1.00 22.17 890 THR A N 1
ATOM 6938 C CA . THR A 1 890 ? -70.967 12.262 -0.927 1.00 22.17 890 THR A CA 1
ATOM 6939 C C . THR A 1 890 ? -70.869 11.729 -2.376 1.00 22.17 890 THR A C 1
ATOM 6941 O O . THR A 1 890 ? -71.087 12.450 -3.334 1.00 22.17 890 THR A O 1
ATOM 6944 N N . GLU A 1 891 ? -70.680 10.392 -2.441 1.00 24.20 891 GLU A N 1
ATOM 6945 C CA . GLU A 1 891 ? -71.373 9.335 -3.242 1.00 24.20 891 GLU A CA 1
ATOM 6946 C C . GLU A 1 891 ? -71.679 9.576 -4.743 1.00 24.20 891 GLU A C 1
ATOM 6948 O O . GLU A 1 891 ? -72.221 10.592 -5.147 1.00 24.20 891 GLU A O 1
ATOM 6953 N N . SER A 1 892 ? -71.453 8.625 -5.657 1.00 24.80 892 SER A N 1
ATOM 6954 C CA . SER A 1 892 ? -71.849 7.200 -5.605 1.00 24.80 892 SER A CA 1
ATOM 6955 C C . SER A 1 892 ? -71.046 6.343 -6.621 1.00 24.80 892 SER A C 1
ATOM 6957 O O . SER A 1 892 ? -69.947 6.741 -7.004 1.00 24.80 892 SER A O 1
ATOM 6959 N N . ALA A 1 893 ? -71.518 5.148 -7.021 1.00 25.38 893 ALA A N 1
ATOM 6960 C CA . ALA A 1 893 ? -70.718 4.163 -7.768 1.00 25.38 893 ALA A CA 1
ATOM 6961 C C . ALA A 1 893 ? -71.453 3.413 -8.905 1.00 25.38 893 ALA A C 1
ATOM 6963 O O . ALA A 1 893 ? -72.657 3.186 -8.829 1.00 25.38 893 ALA A O 1
ATOM 6964 N N . ALA A 1 894 ? -70.634 2.884 -9.830 1.00 26.08 894 ALA A N 1
ATOM 6965 C CA . ALA A 1 894 ? -70.859 1.726 -10.718 1.00 26.08 894 ALA A CA 1
ATOM 6966 C C . ALA A 1 894 ? -71.704 1.882 -12.011 1.00 26.08 894 ALA A C 1
ATOM 6968 O O . ALA A 1 894 ? -72.403 2.869 -12.209 1.00 26.08 894 ALA A O 1
ATOM 6969 N N . ALA A 1 895 ? -71.596 0.832 -12.852 1.00 23.80 895 ALA A N 1
ATOM 6970 C CA . ALA A 1 895 ? -72.151 0.615 -14.205 1.00 23.80 895 ALA A CA 1
ATOM 6971 C C . ALA A 1 895 ? -71.590 1.526 -15.324 1.00 23.80 895 ALA A C 1
ATOM 6973 O O . ALA A 1 895 ? -71.410 2.720 -15.115 1.00 23.80 895 ALA A O 1
ATOM 6974 N N . THR A 1 896 ? -71.274 1.057 -16.538 1.00 25.53 896 THR A N 1
ATOM 6975 C CA . THR A 1 896 ? -71.111 -0.297 -17.146 1.00 25.53 896 THR A CA 1
ATOM 6976 C C . THR A 1 896 ? -70.089 -0.135 -18.311 1.00 25.53 896 THR A C 1
ATOM 6978 O O . THR A 1 896 ? -69.747 0.996 -18.640 1.00 25.53 896 THR A O 1
ATOM 6981 N N . ASP A 1 897 ? -69.442 -1.138 -18.917 1.00 27.05 897 ASP A N 1
ATOM 6982 C CA . ASP A 1 897 ? -69.902 -2.468 -19.344 1.00 27.05 897 ASP A CA 1
ATOM 6983 C C . ASP A 1 897 ? -68.980 -3.625 -18.933 1.00 27.05 897 ASP A C 1
ATOM 6985 O O . ASP A 1 897 ? -67.758 -3.492 -18.854 1.00 27.05 897 ASP A O 1
ATOM 6989 N N . LEU A 1 898 ? -69.595 -4.791 -18.720 1.00 25.84 898 LEU A N 1
ATOM 6990 C CA . LEU A 1 898 ? -68.926 -6.057 -18.426 1.00 25.84 898 LEU A CA 1
ATOM 6991 C C . LEU A 1 898 ? -69.798 -7.234 -18.911 1.00 25.84 898 LEU A C 1
ATOM 6993 O O . LEU A 1 898 ? -70.309 -7.998 -18.100 1.00 25.84 898 LEU A O 1
ATOM 6997 N N . ASP A 1 899 ? -70.008 -7.373 -20.228 1.00 25.19 899 ASP A N 1
ATOM 6998 C CA . ASP A 1 899 ? -70.619 -8.600 -20.776 1.00 25.19 899 ASP A CA 1
ATOM 6999 C C . ASP A 1 899 ? -70.229 -8.898 -22.241 1.00 25.19 899 ASP A C 1
ATOM 7001 O O . ASP A 1 899 ? -70.941 -8.583 -23.195 1.00 25.19 899 ASP A O 1
ATOM 7005 N N . ALA A 1 900 ? -69.056 -9.513 -22.428 1.00 24.17 900 ALA A N 1
ATOM 7006 C CA . ALA A 1 900 ? -68.680 -10.207 -23.661 1.00 24.17 900 ALA A CA 1
ATOM 7007 C C . ALA A 1 900 ? -67.620 -11.287 -23.368 1.00 24.17 900 ALA A C 1
ATOM 7009 O O . ALA A 1 900 ? -66.617 -11.012 -22.715 1.00 24.17 900 ALA A O 1
ATOM 7010 N N . ALA A 1 901 ? -67.821 -12.494 -23.912 1.00 25.78 901 ALA A N 1
ATOM 7011 C CA . ALA A 1 901 ? -66.893 -13.639 -23.881 1.00 25.78 901 ALA A CA 1
ATOM 7012 C C . ALA A 1 901 ? -66.697 -14.394 -22.541 1.00 25.78 901 ALA A C 1
ATOM 7014 O O . ALA A 1 901 ? -65.578 -14.739 -22.166 1.00 25.78 901 ALA A O 1
ATOM 7015 N N . ALA A 1 902 ? -67.796 -14.804 -21.897 1.00 25.39 902 ALA A N 1
ATOM 7016 C CA . ALA A 1 902 ? -67.805 -15.948 -20.974 1.00 25.39 902 ALA A CA 1
ATOM 7017 C C . ALA A 1 902 ? -68.643 -17.113 -21.545 1.00 25.39 902 ALA A C 1
ATOM 7019 O O . ALA A 1 902 ? -69.795 -17.297 -21.152 1.00 25.39 902 ALA A O 1
ATOM 7020 N N . LYS A 1 903 ? -68.087 -17.873 -22.509 1.00 25.81 903 LYS A N 1
ATOM 7021 C CA . LYS A 1 903 ? -68.651 -19.145 -23.023 1.00 25.81 903 LYS A CA 1
ATOM 7022 C C . LYS A 1 903 ? -67.689 -19.894 -23.964 1.00 25.81 903 LYS A C 1
ATOM 7024 O O . LYS A 1 903 ? -67.831 -19.820 -25.177 1.00 25.81 903 LYS A O 1
ATOM 7029 N N . ASP A 1 904 ? -66.705 -20.593 -23.397 1.00 26.27 904 ASP A N 1
ATOM 7030 C CA . ASP A 1 904 ? -66.525 -22.043 -23.612 1.00 26.27 904 ASP A CA 1
ATOM 7031 C C . ASP A 1 904 ? -65.378 -22.612 -22.751 1.00 26.27 904 ASP A C 1
ATOM 7033 O O . ASP A 1 904 ? -64.659 -21.861 -22.094 1.00 26.27 904 ASP A O 1
ATOM 7037 N N . LEU A 1 905 ? -65.233 -23.946 -22.756 1.00 27.58 905 LEU A N 1
ATOM 7038 C CA . LEU A 1 905 ? -64.191 -24.746 -22.079 1.00 27.58 905 LEU A CA 1
ATOM 7039 C C . LEU A 1 905 ? -64.307 -24.895 -20.549 1.00 27.58 905 LEU A C 1
ATOM 7041 O O . LEU A 1 905 ? -63.365 -24.673 -19.792 1.00 27.58 905 LEU A O 1
ATOM 7045 N N . SER A 1 906 ? -65.443 -25.439 -20.105 1.00 26.58 906 SER A N 1
ATOM 7046 C CA . SER A 1 906 ? -65.593 -26.101 -18.799 1.00 26.58 906 SER A CA 1
ATOM 7047 C C . SER A 1 906 ? -65.629 -27.638 -18.924 1.00 26.58 906 SER A C 1
ATOM 7049 O O . SER A 1 906 ? -66.618 -28.279 -18.568 1.00 26.58 906 SER A O 1
ATOM 7051 N N . GLN A 1 907 ? -64.550 -28.263 -19.418 1.00 28.50 907 GLN A N 1
ATOM 7052 C CA . GLN A 1 907 ? -64.410 -29.731 -19.442 1.00 28.50 907 GLN A CA 1
ATOM 7053 C C . GLN A 1 907 ? -62.995 -30.217 -19.080 1.00 28.50 907 GLN A C 1
ATOM 7055 O O . GLN A 1 907 ? -62.034 -29.790 -19.703 1.00 28.50 907 GLN A O 1
ATOM 7060 N N . LEU A 1 908 ? -62.938 -31.183 -18.143 1.00 26.66 908 LEU A N 1
ATOM 7061 C CA . LEU A 1 908 ? -61.858 -32.162 -17.873 1.00 26.66 908 LEU A CA 1
ATOM 7062 C C . LEU A 1 908 ? -60.472 -31.581 -17.469 1.00 26.66 908 LEU A C 1
ATOM 7064 O O . LEU A 1 908 ? -59.818 -30.943 -18.278 1.00 26.66 908 LEU A O 1
ATOM 7068 N N . ASN A 1 909 ? -59.921 -31.685 -16.247 1.00 27.17 909 ASN A N 1
ATOM 7069 C CA . ASN A 1 909 ? -60.008 -32.594 -15.077 1.00 27.17 909 ASN A CA 1
ATOM 7070 C C . ASN A 1 909 ? -58.954 -33.741 -15.023 1.00 27.17 909 ASN A C 1
ATOM 7072 O O . ASN A 1 909 ? -58.823 -34.507 -15.967 1.00 27.17 909 ASN A O 1
ATOM 7076 N N . VAL A 1 910 ? -58.311 -33.864 -13.845 1.00 26.08 910 VAL A N 1
ATOM 7077 C CA . VAL A 1 910 ? -57.420 -34.914 -13.267 1.00 26.08 910 VAL A CA 1
ATOM 7078 C C . VAL A 1 910 ? -56.096 -35.391 -13.927 1.00 26.08 910 VAL A C 1
ATOM 7080 O O . VAL A 1 910 ? -56.082 -36.103 -14.919 1.00 26.08 910 VAL A O 1
ATOM 7083 N N . ASN A 1 911 ? -55.026 -35.205 -13.129 1.00 25.80 911 ASN A N 1
ATOM 7084 C CA . ASN A 1 911 ? -53.979 -36.167 -12.705 1.00 25.80 911 ASN A CA 1
ATOM 7085 C C . ASN A 1 911 ? -52.774 -36.608 -13.580 1.00 25.80 911 ASN A C 1
ATOM 7087 O O . ASN A 1 911 ? -52.911 -37.369 -14.525 1.00 25.80 911 ASN A O 1
ATOM 7091 N N . ALA A 1 912 ? -51.595 -36.359 -12.975 1.00 25.30 912 ALA A N 1
ATOM 7092 C CA . ALA A 1 912 ? -50.469 -37.283 -12.714 1.00 25.30 912 ALA A CA 1
ATOM 7093 C C . ALA A 1 912 ? -49.544 -37.779 -13.852 1.00 25.30 912 ALA A C 1
ATOM 7095 O O . ALA A 1 912 ? -49.994 -38.193 -14.911 1.00 25.30 912 ALA A O 1
ATOM 7096 N N . GLY A 1 913 ? -48.239 -37.886 -13.540 1.00 23.09 913 GLY A N 1
ATOM 7097 C CA . GLY A 1 913 ? -47.311 -38.775 -14.264 1.00 23.09 913 GLY A CA 1
ATOM 7098 C C . GLY A 1 913 ? -45.839 -38.336 -14.334 1.00 23.09 913 GLY A C 1
ATOM 7099 O O . GLY A 1 913 ? -45.494 -37.496 -15.149 1.00 23.09 913 GLY A O 1
ATOM 7100 N N . SER A 1 914 ? -44.994 -38.952 -13.500 1.00 23.95 914 SER A N 1
ATOM 7101 C CA . SER A 1 914 ? -43.587 -39.354 -13.748 1.00 23.95 914 SER A CA 1
ATOM 7102 C C . SER A 1 914 ? -42.646 -38.574 -14.705 1.00 23.95 914 SER A C 1
ATOM 7104 O O . SER A 1 914 ? -42.782 -38.662 -15.918 1.00 23.95 914 SER A O 1
ATOM 7106 N N . GLU A 1 915 ? -41.558 -38.062 -14.111 1.00 25.62 915 GLU A N 1
ATOM 7107 C CA . GLU A 1 915 ? -40.140 -38.390 -14.414 1.00 25.62 915 GLU A CA 1
ATOM 7108 C C . GLU A 1 915 ? -39.466 -38.132 -15.790 1.00 25.62 915 GLU A C 1
ATOM 7110 O O . GLU A 1 915 ? -40.060 -38.055 -16.857 1.00 25.62 915 GLU A O 1
ATOM 7115 N N . THR A 1 916 ? -38.126 -38.160 -15.708 1.00 25.58 916 THR A N 1
ATOM 7116 C CA . THR A 1 916 ? -37.090 -38.210 -16.759 1.00 25.58 916 THR A CA 1
ATOM 7117 C C . THR A 1 916 ? -36.710 -36.902 -17.461 1.00 25.58 916 THR A C 1
ATOM 7119 O O . THR A 1 916 ? -37.530 -36.088 -17.866 1.00 25.58 916 THR A O 1
ATOM 7122 N N . ALA A 1 917 ? -35.395 -36.721 -17.586 1.00 26.92 917 ALA A N 1
ATOM 7123 C CA . ALA A 1 917 ? -34.733 -35.678 -18.362 1.00 26.92 917 ALA A CA 1
ATOM 7124 C C . ALA A 1 917 ? -34.089 -36.303 -19.607 1.00 26.92 917 ALA A C 1
ATOM 7126 O O . ALA A 1 917 ? -33.941 -37.523 -19.653 1.00 26.92 917 ALA A O 1
ATOM 7127 N N . ILE A 1 918 ? -33.593 -35.479 -20.539 1.00 23.94 918 ILE A N 1
ATOM 7128 C CA . ILE A 1 918 ? -32.290 -35.704 -21.194 1.00 23.94 918 ILE A CA 1
ATOM 7129 C C . ILE A 1 918 ? -31.789 -34.429 -21.895 1.00 23.94 918 ILE A C 1
ATOM 7131 O O . ILE A 1 918 ? -32.545 -33.493 -22.142 1.00 23.94 918 ILE A O 1
ATOM 7135 N N . SER A 1 919 ? -30.474 -34.402 -22.122 1.00 25.03 919 SER A N 1
ATOM 7136 C CA . SER A 1 919 ? -29.672 -33.310 -22.686 1.00 25.03 919 SER A CA 1
ATOM 7137 C C . SER A 1 919 ? -30.179 -32.728 -24.010 1.00 25.03 919 SER A C 1
ATOM 7139 O O . SER A 1 919 ? -30.744 -33.428 -24.847 1.00 25.03 919 SER A O 1
ATOM 7141 N N . ALA A 1 920 ? -29.814 -31.468 -24.253 1.00 28.11 920 ALA A N 1
ATOM 7142 C CA . ALA A 1 920 ? -29.766 -30.901 -25.595 1.00 28.11 920 ALA A CA 1
ATOM 7143 C C . ALA A 1 920 ? -28.670 -31.558 -26.455 1.00 28.11 920 ALA A C 1
ATOM 7145 O O . ALA A 1 920 ? -27.587 -31.855 -25.944 1.00 28.11 920 ALA A O 1
ATOM 7146 N N . GLN A 1 921 ? -28.933 -31.676 -27.760 1.00 27.53 921 GLN A N 1
ATOM 7147 C CA . GLN A 1 921 ? -28.026 -31.315 -28.861 1.00 27.53 921 GLN A CA 1
ATOM 7148 C C . GLN A 1 921 ? -28.813 -31.258 -30.188 1.00 27.53 921 GLN A C 1
ATOM 7150 O O . GLN A 1 921 ? -29.925 -31.771 -30.246 1.00 27.53 921 GLN A O 1
ATOM 7155 N N . ASP A 1 922 ? -28.234 -30.604 -31.205 1.00 23.59 922 ASP A N 1
ATOM 7156 C CA . ASP A 1 922 ? -28.711 -30.454 -32.597 1.00 23.59 922 ASP A CA 1
ATOM 7157 C C . ASP A 1 922 ? -30.127 -29.845 -32.788 1.00 23.59 922 ASP A C 1
ATOM 7159 O O . ASP A 1 922 ? -31.146 -30.391 -32.392 1.00 23.59 922 ASP A O 1
ATOM 7163 N N . ILE A 1 923 ? -30.303 -28.700 -33.458 1.00 26.94 923 ILE A N 1
ATOM 7164 C CA . ILE A 1 923 ? -29.917 -28.453 -34.858 1.00 26.94 923 ILE A CA 1
ATOM 7165 C C . ILE A 1 923 ? -29.615 -26.959 -35.096 1.00 26.94 923 ILE A C 1
ATOM 7167 O O . ILE A 1 923 ? -30.443 -26.087 -34.838 1.00 26.94 923 ILE A O 1
ATOM 7171 N N . LEU A 1 924 ? -28.462 -26.673 -35.707 1.00 27.52 924 LEU A N 1
ATOM 7172 C CA . LEU A 1 924 ? -28.168 -25.408 -36.399 1.00 27.52 924 LEU A CA 1
ATOM 7173 C C . LEU A 1 924 ? -28.620 -25.485 -37.866 1.00 27.52 924 LEU A C 1
ATOM 7175 O O . LEU A 1 924 ? -28.285 -26.473 -38.523 1.00 27.52 924 LEU A O 1
ATOM 7179 N N . ARG A 1 925 ? -29.241 -24.417 -38.409 1.00 25.91 925 ARG A N 1
ATOM 7180 C CA . ARG A 1 925 ? -29.070 -23.944 -39.813 1.00 25.91 925 ARG A CA 1
ATOM 7181 C C . ARG A 1 925 ? -29.897 -22.688 -40.161 1.00 25.91 925 ARG A C 1
ATOM 7183 O O . ARG A 1 925 ? -31.107 -22.716 -40.027 1.00 25.91 925 ARG A O 1
ATOM 7190 N N . ASN A 1 926 ? -29.200 -21.674 -40.698 1.00 26.73 926 ASN A N 1
ATOM 7191 C CA . ASN A 1 926 ? -29.449 -20.934 -41.960 1.00 26.73 926 ASN A CA 1
ATOM 7192 C C . ASN A 1 926 ? -30.878 -20.394 -42.279 1.00 26.73 926 ASN A C 1
ATOM 7194 O O . ASN A 1 926 ? -31.848 -21.127 -42.185 1.00 26.73 926 ASN A O 1
ATOM 7198 N N . ALA A 1 927 ? -31.087 -19.184 -42.830 1.00 25.11 927 ALA A N 1
ATOM 7199 C CA . ALA A 1 927 ? -30.168 -18.207 -43.447 1.00 25.11 927 ALA A CA 1
ATOM 7200 C C . ALA A 1 927 ? -30.804 -16.798 -43.634 1.00 25.11 927 ALA A C 1
ATOM 7202 O O . ALA A 1 927 ? -31.988 -16.589 -43.388 1.00 25.11 927 ALA A O 1
ATOM 7203 N N . ASN A 1 928 ? -29.989 -15.853 -44.123 1.00 26.42 928 ASN A N 1
ATOM 7204 C CA . ASN A 1 928 ? -30.325 -14.470 -44.506 1.00 26.42 928 ASN A CA 1
ATOM 7205 C C . ASN A 1 928 ? -31.422 -14.335 -45.587 1.00 26.42 928 ASN A C 1
ATOM 7207 O O . ASN A 1 928 ? -31.394 -15.089 -46.559 1.00 26.42 928 ASN A O 1
ATOM 7211 N N . ALA A 1 929 ? -32.210 -13.245 -45.537 1.00 25.09 929 ALA A N 1
ATOM 7212 C CA . ALA A 1 929 ? -32.664 -12.504 -46.731 1.00 25.09 929 ALA A CA 1
ATOM 7213 C C . ALA A 1 929 ? -33.165 -11.068 -46.419 1.00 25.09 929 ALA A C 1
ATOM 7215 O O . ALA A 1 929 ? -34.056 -10.865 -45.600 1.00 25.09 929 ALA A O 1
ATOM 7216 N N . THR A 1 930 ? -32.627 -10.082 -47.140 1.00 25.00 930 THR A N 1
ATOM 7217 C CA . THR A 1 930 ? -33.204 -8.746 -47.447 1.00 25.00 930 THR A CA 1
ATOM 7218 C C . THR A 1 930 ? -33.623 -8.740 -48.946 1.00 25.00 930 THR A C 1
ATOM 7220 O O . THR A 1 930 ? -33.368 -9.762 -49.590 1.00 25.00 930 THR A O 1
ATOM 7223 N N . PRO A 1 931 ? -34.230 -7.691 -49.573 1.00 40.97 931 PRO A N 1
ATOM 7224 C CA . PRO A 1 931 ? -34.419 -6.290 -49.159 1.00 40.97 931 PRO A CA 1
ATOM 7225 C C . PRO A 1 931 ? -35.844 -5.708 -49.422 1.00 40.97 931 PRO A C 1
ATOM 7227 O O . PRO A 1 931 ? -36.833 -6.428 -49.480 1.00 40.97 931 PRO A O 1
ATOM 7230 N N . SER A 1 932 ? -35.938 -4.376 -49.529 1.00 26.84 932 SER A N 1
ATOM 7231 C CA . SER A 1 932 ? -37.137 -3.520 -49.615 1.00 26.84 932 SER A CA 1
ATOM 7232 C C . SER A 1 932 ? -37.590 -3.148 -51.045 1.00 26.84 932 SER A C 1
ATOM 7234 O O . SER A 1 932 ? -36.843 -3.354 -51.999 1.00 26.84 932 SER A O 1
ATOM 7236 N N . SER A 1 933 ? -38.777 -2.522 -51.196 1.00 26.86 933 SER A N 1
ATOM 7237 C CA . SER A 1 933 ? -39.024 -1.302 -52.024 1.00 26.86 933 SER A CA 1
ATOM 7238 C C . SER A 1 933 ? -40.529 -0.934 -52.173 1.00 26.86 933 SER A C 1
ATOM 7240 O O . SER A 1 933 ? -41.389 -1.648 -51.667 1.00 26.86 933 SER A O 1
ATOM 7242 N N . LEU A 1 934 ? -40.800 0.171 -52.901 1.00 23.33 934 LEU A N 1
ATOM 7243 C CA . LEU A 1 934 ? -42.086 0.782 -53.333 1.00 23.33 934 LEU A CA 1
ATOM 7244 C C . LEU A 1 934 ? -42.793 1.747 -52.331 1.00 23.33 934 LEU A C 1
ATOM 7246 O O . LEU A 1 934 ? -43.079 1.317 -51.222 1.00 23.33 934 LEU A O 1
ATOM 7250 N N . VAL A 1 935 ? -43.166 3.031 -52.573 1.00 25.22 935 VAL A N 1
ATOM 7251 C CA . VAL A 1 935 ? -42.936 4.130 -53.580 1.00 25.22 935 VAL A CA 1
ATOM 7252 C C . VAL A 1 935 ? -44.249 4.760 -54.135 1.00 25.22 935 VAL A C 1
ATOM 7254 O O . VAL A 1 935 ? -45.138 4.025 -54.549 1.00 25.22 935 VAL A O 1
ATOM 7257 N N . ASN A 1 936 ? -44.285 6.111 -54.250 1.00 26.91 936 ASN A N 1
ATOM 7258 C CA . ASN A 1 936 ? -45.247 6.995 -54.979 1.00 26.91 936 ASN A CA 1
ATOM 7259 C C . ASN A 1 936 ? -46.664 7.244 -54.362 1.00 26.91 936 ASN A C 1
ATOM 7261 O O . ASN A 1 936 ? -47.157 6.399 -53.627 1.00 26.91 936 ASN A O 1
ATOM 7265 N N . ASN A 1 937 ? -47.387 8.371 -54.597 1.00 26.19 937 ASN A N 1
ATOM 7266 C CA . ASN A 1 937 ? -47.137 9.586 -55.427 1.00 26.19 937 ASN A CA 1
ATOM 7267 C C . ASN A 1 937 ? -48.003 10.839 -55.052 1.00 26.19 937 ASN A C 1
ATOM 7269 O O . ASN A 1 937 ? -49.077 10.669 -54.485 1.00 26.19 937 ASN A O 1
ATOM 7273 N N . GLY A 1 938 ? -47.615 12.049 -55.521 1.00 23.58 938 GLY A N 1
ATOM 7274 C CA . GLY A 1 938 ? -48.457 13.281 -55.684 1.00 23.58 938 GLY A CA 1
ATOM 7275 C C . GLY A 1 938 ? -48.618 14.215 -54.452 1.00 23.58 938 GLY A C 1
ATOM 7276 O O . GLY A 1 938 ? -48.864 13.709 -53.367 1.00 23.58 938 GLY A O 1
ATOM 7277 N N . ALA A 1 939 ? -48.465 15.561 -54.437 1.00 25.69 939 ALA A N 1
ATOM 7278 C CA . ALA A 1 939 ? -48.367 16.684 -55.415 1.00 25.69 939 ALA A CA 1
ATOM 7279 C C . ALA A 1 939 ? -49.710 17.271 -55.952 1.00 25.69 939 ALA A C 1
ATOM 7281 O O . ALA A 1 939 ? -50.598 16.485 -56.257 1.00 25.69 939 ALA A O 1
ATOM 7282 N N . THR A 1 940 ? -49.958 18.592 -56.150 1.00 26.52 940 THR A N 1
ATOM 7283 C CA . THR A 1 940 ? -49.275 19.891 -55.811 1.00 26.52 940 THR A CA 1
ATOM 7284 C C . THR A 1 940 ? -50.191 21.111 -56.118 1.00 26.52 940 THR A C 1
ATOM 7286 O O . THR A 1 940 ? -50.876 21.054 -57.133 1.00 26.52 940 THR A O 1
ATOM 7289 N N . ALA A 1 941 ? -50.131 22.227 -55.351 1.00 24.08 941 ALA A N 1
ATOM 7290 C CA . ALA A 1 941 ? -50.540 23.625 -55.709 1.00 24.08 941 ALA A CA 1
ATOM 7291 C C . ALA A 1 941 ? -50.413 24.586 -54.484 1.00 24.08 941 ALA A C 1
ATOM 7293 O O . ALA A 1 941 ? -50.537 24.088 -53.370 1.00 24.08 941 ALA A O 1
ATOM 7294 N N . THR A 1 942 ? -50.234 25.926 -54.515 1.00 24.61 942 THR A N 1
ATOM 7295 C CA . THR A 1 942 ? -49.701 26.956 -55.464 1.00 24.61 942 THR A CA 1
ATOM 7296 C C . THR A 1 942 ? -49.338 28.241 -54.654 1.00 24.61 942 THR A C 1
ATOM 7298 O O . THR A 1 942 ? -49.637 28.307 -53.465 1.00 24.61 942 THR A O 1
ATOM 7301 N N . SER A 1 943 ? -48.691 29.262 -55.247 1.00 24.20 943 SER A N 1
ATOM 7302 C CA . SER A 1 943 ? -47.946 30.347 -54.546 1.00 24.20 943 SER A CA 1
ATOM 7303 C C . SER A 1 943 ? -48.431 31.811 -54.728 1.00 24.20 943 SER A C 1
ATOM 7305 O O . SER A 1 943 ? -48.812 32.172 -55.839 1.00 24.20 943 SER A O 1
ATOM 7307 N N . ALA A 1 944 ? -48.232 32.677 -53.712 1.00 23.12 944 ALA A N 1
ATOM 7308 C CA . ALA A 1 944 ? -48.048 34.157 -53.767 1.00 23.12 944 ALA A CA 1
ATOM 7309 C C . ALA A 1 944 ? -47.487 34.645 -52.390 1.00 23.12 944 ALA A C 1
ATOM 7311 O O . ALA A 1 944 ? -47.942 34.137 -51.373 1.00 23.12 944 ALA A O 1
ATOM 7312 N N . ALA A 1 945 ? -46.372 35.390 -52.246 1.00 23.86 945 ALA A N 1
ATOM 7313 C CA . ALA A 1 945 ? -46.102 36.829 -52.502 1.00 23.86 945 ALA A CA 1
ATOM 7314 C C . ALA A 1 945 ? -46.812 37.814 -51.519 1.00 23.86 945 ALA A C 1
ATOM 7316 O O . ALA A 1 945 ? -48.001 37.646 -51.287 1.00 23.86 945 ALA A O 1
ATOM 7317 N N . SER A 1 946 ? -46.205 38.874 -50.936 1.00 22.20 946 SER A N 1
ATOM 7318 C CA . SER A 1 946 ? -44.792 39.352 -50.890 1.00 22.20 946 SER A CA 1
ATOM 7319 C C . SER A 1 946 ? -44.588 40.599 -49.971 1.00 22.20 946 SER A C 1
ATOM 7321 O O . SER A 1 946 ? -45.397 41.506 -50.096 1.00 22.20 946 SER A O 1
ATOM 7323 N N . ASN A 1 947 ? -43.469 40.687 -49.209 1.00 19.66 947 ASN A N 1
ATOM 7324 C CA . ASN A 1 947 ? -42.614 41.877 -48.866 1.00 19.66 947 ASN A CA 1
ATOM 7325 C C . ASN A 1 947 ? -43.194 43.247 -48.354 1.00 19.66 947 ASN A C 1
ATOM 7327 O O . ASN A 1 947 ? -44.346 43.558 -48.626 1.00 19.66 947 ASN A O 1
ATOM 7331 N N . PRO A 1 948 ? -42.379 44.189 -47.785 1.00 41.34 948 PRO A N 1
ATOM 7332 C CA . PRO A 1 948 ? -41.092 44.086 -47.050 1.00 41.34 948 PRO A CA 1
ATOM 7333 C C . PRO A 1 948 ? -40.935 45.082 -45.838 1.00 41.34 948 PRO A C 1
ATOM 7335 O O . PRO A 1 948 ? -41.868 45.770 -45.434 1.00 41.34 948 PRO A O 1
ATOM 7338 N N . THR A 1 949 ? -39.678 45.277 -45.388 1.00 21.86 949 THR A N 1
ATOM 7339 C CA . THR A 1 949 ? -39.078 46.472 -44.712 1.00 21.86 949 THR A CA 1
ATOM 7340 C C . THR A 1 949 ? -39.244 46.704 -43.197 1.00 21.86 949 THR A C 1
ATOM 7342 O O . THR A 1 949 ? -40.117 46.150 -42.541 1.00 21.86 949 THR A O 1
ATOM 7345 N N . ALA A 1 950 ? -38.303 47.482 -42.633 1.00 22.84 950 ALA A N 1
ATOM 7346 C CA . ALA A 1 950 ? -38.027 47.637 -41.198 1.00 22.84 950 ALA A CA 1
ATOM 7347 C C . ALA A 1 950 ? -37.545 49.061 -40.841 1.00 22.84 950 ALA A C 1
ATOM 7349 O O . ALA A 1 950 ? -37.041 49.771 -41.711 1.00 22.84 950 ALA A O 1
ATOM 7350 N N . THR A 1 951 ? -37.608 49.439 -39.554 1.00 21.44 951 THR A N 1
ATOM 7351 C CA . THR A 1 951 ? -36.974 50.666 -39.017 1.00 21.44 951 THR A CA 1
ATOM 7352 C C . THR A 1 951 ? -36.593 50.545 -37.533 1.00 21.44 951 THR A C 1
ATOM 7354 O O . THR A 1 951 ? -37.087 49.677 -36.819 1.00 21.44 951 THR A O 1
ATOM 7357 N N . THR A 1 952 ? -35.694 51.423 -37.082 1.00 21.48 952 THR A N 1
ATOM 7358 C CA . THR A 1 952 ? -35.024 51.448 -35.764 1.00 21.48 952 THR A CA 1
ATOM 7359 C C . THR A 1 952 ? -35.544 52.547 -34.827 1.00 21.48 952 THR A C 1
ATOM 7361 O O . THR A 1 952 ? -35.815 53.632 -35.335 1.00 21.48 952 THR A O 1
ATOM 7364 N N . SER A 1 953 ? -35.464 52.376 -33.493 1.00 20.33 953 SER A N 1
ATOM 7365 C CA . SER A 1 953 ? -35.121 53.488 -32.564 1.00 20.33 953 SER A CA 1
ATOM 7366 C C . SER A 1 953 ? -34.861 53.082 -31.092 1.00 20.33 953 SER A C 1
ATOM 7368 O O . SER A 1 953 ? -35.754 52.572 -30.427 1.00 20.33 953 SER A O 1
ATOM 7370 N N . THR A 1 954 ? -33.658 53.413 -30.597 1.00 20.69 954 THR A N 1
ATOM 7371 C CA . THR A 1 954 ? -33.304 53.971 -29.258 1.00 20.69 954 THR A CA 1
ATOM 7372 C C . THR A 1 954 ? -33.919 53.460 -27.938 1.00 20.69 954 THR A C 1
ATOM 7374 O O . THR A 1 954 ? -35.122 53.547 -27.712 1.00 20.69 954 THR A O 1
ATOM 7377 N N . CYS A 1 955 ? -33.038 53.184 -26.967 1.00 19.55 955 CYS A N 1
ATOM 7378 C CA . CYS A 1 955 ? -33.330 53.208 -25.523 1.00 19.55 955 CYS A CA 1
ATOM 7379 C C . CYS A 1 955 ? -33.110 54.611 -24.912 1.00 19.55 955 CYS A C 1
ATOM 7381 O O . CYS A 1 955 ? -32.316 55.392 -25.438 1.00 19.55 955 CYS A O 1
ATOM 7383 N N . THR A 1 956 ? -33.691 54.878 -23.735 1.00 21.41 956 THR A N 1
ATOM 7384 C CA . THR A 1 956 ? -33.331 56.009 -22.849 1.00 21.41 956 THR A CA 1
ATOM 7385 C C . THR A 1 956 ? -33.215 55.559 -21.387 1.00 21.41 956 THR A C 1
ATOM 7387 O O . THR A 1 956 ? -33.957 54.687 -20.944 1.00 21.41 956 THR A O 1
ATOM 7390 N N . SER A 1 957 ? -32.283 56.156 -20.639 1.00 21.78 957 SER A N 1
ATOM 7391 C CA . SER A 1 957 ? -32.044 55.951 -19.195 1.00 21.78 957 SER A CA 1
ATOM 7392 C C . SER A 1 957 ? -32.967 56.860 -18.335 1.00 21.78 957 SER A C 1
ATOM 7394 O O . SER A 1 957 ? -33.810 57.546 -18.902 1.00 21.78 957 SER A O 1
ATOM 7396 N N . THR A 1 958 ? -32.947 56.970 -16.993 1.00 22.64 958 THR A N 1
ATOM 7397 C CA . THR A 1 958 ? -31.960 56.701 -15.905 1.00 22.64 958 THR A CA 1
ATOM 7398 C C . THR A 1 958 ? -32.743 56.681 -14.534 1.00 22.64 958 THR A C 1
ATOM 7400 O O . THR A 1 958 ? -33.968 56.651 -14.593 1.00 22.64 958 THR A O 1
ATOM 7403 N N . PRO A 1 959 ? -32.164 56.756 -13.307 1.00 31.53 959 PRO A N 1
ATOM 7404 C CA . PRO A 1 959 ? -31.510 55.690 -12.526 1.00 31.53 959 PRO A CA 1
ATOM 7405 C C . PRO A 1 959 ? -32.055 55.495 -11.068 1.00 31.53 959 PRO A C 1
ATOM 7407 O O . PRO A 1 959 ? -32.991 56.156 -10.638 1.00 31.53 959 PRO A O 1
ATOM 7410 N N . LEU A 1 960 ? -31.310 54.698 -10.279 1.00 20.88 960 LEU A N 1
ATOM 7411 C CA . LEU A 1 960 ? -31.130 54.737 -8.805 1.00 20.88 960 LEU A CA 1
ATOM 7412 C C . LEU A 1 960 ? -32.157 54.067 -7.857 1.00 20.88 960 LEU A C 1
ATOM 7414 O O . LEU A 1 960 ? -33.316 54.446 -7.752 1.00 20.88 960 LEU A O 1
ATOM 7418 N N . GLY A 1 961 ? -31.630 53.132 -7.052 1.00 21.89 961 GLY A N 1
ATOM 7419 C CA . GLY A 1 961 ? -32.271 52.483 -5.900 1.00 21.89 961 GLY A CA 1
ATOM 7420 C C . GLY A 1 961 ? -31.348 51.400 -5.319 1.00 21.89 961 GLY A C 1
ATOM 7421 O O . GLY A 1 961 ? -31.269 50.304 -5.862 1.00 21.89 961 GLY A O 1
ATOM 7422 N N . SER A 1 962 ? -30.579 51.717 -4.273 1.00 22.66 962 SER A N 1
ATOM 7423 C CA . SER A 1 962 ? -29.468 50.880 -3.782 1.00 22.66 962 SER A CA 1
ATOM 7424 C C . SER A 1 962 ? -29.842 49.951 -2.620 1.00 22.66 962 SER A C 1
ATOM 7426 O O . SER A 1 962 ? -30.344 50.428 -1.603 1.00 22.66 962 SER A O 1
ATOM 7428 N N . VAL A 1 963 ? -29.469 48.669 -2.704 1.00 23.16 963 VAL A N 1
ATOM 7429 C CA . VAL A 1 963 ? -29.409 47.728 -1.565 1.00 23.16 963 VAL A CA 1
ATOM 7430 C C . VAL A 1 963 ? -28.072 46.968 -1.604 1.00 23.16 963 VAL A C 1
ATOM 7432 O O . VAL A 1 963 ? -27.465 46.829 -2.664 1.00 23.16 963 VAL A O 1
ATOM 7435 N N . ALA A 1 964 ? -27.571 46.568 -0.432 1.00 23.16 964 ALA A N 1
ATOM 7436 C CA . ALA A 1 964 ? -26.192 46.139 -0.193 1.00 23.16 964 ALA A CA 1
ATOM 7437 C C . ALA A 1 964 ? -25.735 44.872 -0.949 1.00 23.16 964 ALA A C 1
ATOM 7439 O O . ALA A 1 964 ? -26.513 43.958 -1.214 1.00 23.16 964 ALA A O 1
ATOM 7440 N N . ALA A 1 965 ? -24.426 44.797 -1.212 1.00 26.61 965 ALA A N 1
ATOM 7441 C CA . ALA A 1 965 ? -23.759 43.600 -1.718 1.00 26.61 965 ALA A CA 1
ATOM 7442 C C . ALA A 1 965 ? -23.630 42.519 -0.626 1.00 26.61 965 ALA A C 1
ATOM 7444 O O . ALA A 1 965 ? -23.342 42.833 0.529 1.00 26.61 965 ALA A O 1
ATOM 7445 N N . GLY A 1 966 ? -23.803 41.246 -1.000 1.00 27.36 966 GLY A N 1
ATOM 7446 C CA . GLY A 1 966 ? -23.773 40.134 -0.043 1.00 27.36 966 GLY A CA 1
ATOM 7447 C C . GLY A 1 966 ? -24.114 38.758 -0.624 1.00 27.36 966 GLY A C 1
ATOM 7448 O O . GLY A 1 966 ? -24.917 38.043 -0.036 1.00 27.36 966 GLY A O 1
ATOM 7449 N N . SER A 1 967 ? -23.544 38.382 -1.776 1.00 23.67 967 SER A N 1
ATOM 7450 C CA . SER A 1 967 ? -23.676 37.022 -2.330 1.00 23.67 967 SER A CA 1
ATOM 7451 C C . SER A 1 967 ? -22.328 36.476 -2.814 1.00 23.67 967 SER A C 1
ATOM 7453 O O . SER A 1 967 ? -21.790 36.893 -3.835 1.00 23.67 967 SER A O 1
ATOM 7455 N N . THR A 1 968 ? -21.758 35.542 -2.054 1.00 24.50 968 THR A N 1
ATOM 7456 C CA . THR A 1 968 ? -20.589 34.756 -2.472 1.00 24.50 968 THR A CA 1
ATOM 7457 C C . THR A 1 968 ? -21.022 33.688 -3.472 1.00 24.50 968 THR A C 1
ATOM 7459 O O . THR A 1 968 ? -21.903 32.887 -3.161 1.00 24.50 968 THR A O 1
ATOM 7462 N N . ILE A 1 969 ? -20.406 33.669 -4.654 1.00 30.00 969 ILE A N 1
ATOM 7463 C CA . ILE A 1 969 ? -20.668 32.670 -5.700 1.00 30.00 969 ILE A CA 1
ATOM 7464 C C . ILE A 1 969 ? -19.931 31.364 -5.353 1.00 30.00 969 ILE A C 1
ATOM 7466 O O . ILE A 1 969 ? -18.785 31.401 -4.910 1.00 30.00 969 ILE A O 1
ATOM 7470 N N . ASP A 1 970 ? -20.597 30.223 -5.543 1.00 29.14 970 ASP A N 1
ATOM 7471 C CA . ASP A 1 970 ? -20.050 28.885 -5.275 1.00 29.14 970 ASP A CA 1
ATOM 7472 C C . ASP A 1 970 ? -19.031 28.477 -6.359 1.00 29.14 970 ASP A C 1
ATOM 7474 O O . ASP A 1 970 ? -19.321 28.524 -7.556 1.00 29.14 970 ASP A O 1
ATOM 7478 N N . SER A 1 971 ? -17.815 28.109 -5.951 1.00 36.72 971 SER A N 1
ATOM 7479 C CA . SER A 1 971 ? -16.629 28.041 -6.816 1.00 36.72 971 SER A CA 1
ATOM 7480 C C . SER A 1 971 ? -16.252 26.619 -7.250 1.00 36.72 971 SER A C 1
ATOM 7482 O O . SER A 1 971 ? -15.101 26.190 -7.141 1.00 36.72 971 SER A O 1
ATOM 7484 N N . LYS A 1 972 ? -17.215 25.878 -7.815 1.00 40.56 972 LYS A N 1
ATOM 7485 C CA . LYS A 1 972 ? -16.945 24.627 -8.550 1.00 40.56 972 LYS A CA 1
ATOM 7486 C C . LYS A 1 972 ? -17.155 24.806 -10.050 1.00 40.56 972 LYS A C 1
ATOM 7488 O O . LYS A 1 972 ? -18.279 24.929 -10.528 1.00 40.56 972 LYS A O 1
ATOM 7493 N N . MET A 1 973 ? -16.052 24.773 -10.797 1.00 50.50 973 MET A N 1
ATOM 7494 C CA . MET A 1 973 ? -16.043 24.929 -12.251 1.00 50.50 973 MET A CA 1
ATOM 7495 C C . MET A 1 973 ? -16.740 23.747 -12.944 1.00 50.50 973 MET A C 1
ATOM 7497 O O . MET A 1 973 ? -16.177 22.662 -13.078 1.00 50.50 973 MET A O 1
ATOM 7501 N N . SER A 1 974 ? -17.975 23.963 -13.397 1.00 55.44 974 SER A N 1
ATOM 7502 C CA . SER A 1 974 ? -18.701 23.013 -14.245 1.00 55.44 974 SER A CA 1
ATOM 7503 C C . SER A 1 974 ? -18.207 23.084 -15.692 1.00 55.44 974 SER A C 1
ATOM 7505 O O . SER A 1 974 ? -18.056 24.177 -16.244 1.00 55.44 974 SER A O 1
ATOM 7507 N N . TRP A 1 975 ? -18.045 21.926 -16.341 1.00 55.44 975 TRP A N 1
ATOM 7508 C CA . TRP A 1 975 ? -17.759 21.838 -17.779 1.00 55.44 975 TRP A CA 1
ATOM 7509 C C . TRP A 1 975 ? -18.805 22.569 -18.629 1.00 55.44 975 TRP A C 1
ATOM 7511 O O . TRP A 1 975 ? -18.441 23.185 -19.623 1.00 55.44 975 TRP A O 1
ATOM 7521 N N . THR A 1 976 ? -20.071 22.602 -18.202 1.00 57.94 976 THR A N 1
ATOM 7522 C CA . THR A 1 976 ? -21.141 23.360 -18.872 1.00 57.94 976 THR A CA 1
ATOM 7523 C C . THR A 1 976 ? -20.931 24.874 -18.764 1.00 57.94 976 THR A C 1
ATOM 7525 O O . THR A 1 976 ? -21.226 25.603 -19.706 1.00 57.94 976 THR A O 1
ATOM 7528 N N . SER A 1 977 ? -20.379 25.359 -17.645 1.00 61.62 977 SER A N 1
ATOM 7529 C CA . SER A 1 977 ? -20.045 26.781 -17.465 1.00 61.62 977 SER A CA 1
ATOM 7530 C C . SER A 1 977 ? -18.834 27.175 -18.309 1.00 61.62 977 SER A C 1
ATOM 7532 O O . SER A 1 977 ? -18.861 28.212 -18.970 1.00 61.62 977 SER A O 1
ATOM 7534 N N . LEU A 1 978 ? -17.797 26.327 -18.330 1.00 66.62 978 LEU A N 1
ATOM 7535 C CA . LEU A 1 978 ? -16.633 26.507 -19.198 1.00 66.62 978 LEU A CA 1
ATOM 7536 C C . LEU A 1 978 ? -17.064 26.530 -20.670 1.00 66.62 978 LEU A C 1
ATOM 7538 O O . LEU A 1 978 ? -16.740 27.465 -21.398 1.00 66.62 978 LEU A O 1
ATOM 7542 N N . ALA A 1 979 ? -17.857 25.541 -21.084 1.00 66.44 979 ALA A N 1
ATOM 7543 C CA . ALA A 1 979 ? -18.434 25.474 -22.414 1.00 66.44 979 ALA A CA 1
ATOM 7544 C C . ALA A 1 979 ? -19.238 26.733 -22.753 1.00 66.44 979 ALA A C 1
ATOM 7546 O O . ALA A 1 979 ? -18.983 27.338 -23.786 1.00 66.44 979 ALA A O 1
ATOM 7547 N N . GLN A 1 980 ? -20.142 27.200 -21.884 1.00 69.38 980 GLN A N 1
ATOM 7548 C CA . GLN A 1 980 ? -20.881 28.441 -22.139 1.00 69.38 980 GLN A CA 1
ATOM 7549 C C . GLN A 1 980 ? -19.934 29.638 -22.341 1.00 69.38 980 GLN A C 1
ATOM 7551 O O . GLN A 1 980 ? -20.145 30.435 -23.258 1.00 69.38 980 GLN A O 1
ATOM 7556 N N . THR A 1 981 ? -18.849 29.723 -21.561 1.00 74.12 981 THR A N 1
ATOM 7557 C CA . THR A 1 981 ? -17.847 30.778 -21.752 1.00 74.12 981 THR A CA 1
ATOM 7558 C C . THR A 1 981 ? -17.215 30.708 -23.143 1.00 74.12 981 THR A C 1
ATOM 7560 O O . THR A 1 981 ? -17.232 31.702 -23.861 1.00 74.12 981 THR A O 1
ATOM 7563 N N . PHE A 1 982 ? -16.728 29.542 -23.574 1.00 75.56 982 PHE A N 1
ATOM 7564 C CA . PHE A 1 982 ? -16.080 29.377 -24.884 1.00 75.56 982 PHE A CA 1
ATOM 7565 C C . PHE A 1 982 ? -17.053 29.480 -26.072 1.00 75.56 982 PHE A C 1
ATOM 7567 O O . PHE A 1 982 ? -16.715 30.061 -27.099 1.00 75.56 982 PHE A O 1
ATOM 7574 N N . CYS A 1 983 ? -18.264 28.944 -25.938 1.00 71.12 983 CYS A N 1
ATOM 7575 C CA . CYS A 1 983 ? -19.240 28.826 -27.021 1.00 71.12 983 CYS A CA 1
ATOM 7576 C C . CYS A 1 983 ? -20.090 30.076 -27.245 1.00 71.12 983 CYS A C 1
ATOM 7578 O O . CYS A 1 983 ? -20.667 30.240 -28.318 1.00 71.12 983 CYS A O 1
ATOM 7580 N N . LYS A 1 984 ? -20.229 30.924 -26.222 1.00 74.19 984 LYS A N 1
ATOM 7581 C CA . LYS A 1 984 ? -21.183 32.034 -26.227 1.00 74.19 984 LYS A CA 1
ATOM 7582 C C . LYS A 1 984 ? -20.573 33.302 -25.661 1.00 74.19 984 LYS A C 1
ATOM 7584 O O . LYS A 1 984 ? -20.547 34.312 -26.362 1.00 74.19 984 LYS A O 1
ATOM 7589 N N . ASP A 1 985 ? -20.094 33.274 -24.422 1.00 79.19 985 ASP A N 1
ATOM 7590 C CA . ASP A 1 985 ? -19.827 34.521 -23.700 1.00 79.19 985 ASP A CA 1
ATOM 7591 C C . ASP A 1 985 ? -18.523 35.197 -24.179 1.00 79.19 985 ASP A C 1
ATOM 7593 O O . ASP A 1 985 ? -18.500 36.415 -24.354 1.00 79.19 985 ASP A O 1
ATOM 7597 N N . LEU A 1 986 ? -17.481 34.428 -24.526 1.00 82.75 986 LEU A N 1
ATOM 7598 C CA . LEU A 1 986 ? -16.255 34.921 -25.170 1.00 82.75 986 LEU A CA 1
ATOM 7599 C C . LEU A 1 986 ? -16.505 35.408 -26.619 1.00 82.75 986 LEU A C 1
ATOM 7601 O O . LEU A 1 986 ? -16.181 36.566 -26.889 1.00 82.75 986 LEU A O 1
ATOM 7605 N N . PRO A 1 987 ? -17.137 34.639 -27.537 1.00 81.12 987 PRO A N 1
ATOM 7606 C CA . PRO A 1 987 ? -17.513 35.142 -28.864 1.00 81.12 987 PRO A CA 1
ATOM 7607 C C . PRO A 1 987 ? -18.384 36.404 -28.826 1.00 81.12 987 PRO A C 1
ATOM 7609 O O . PRO A 1 987 ? -18.141 37.333 -29.602 1.00 81.12 987 PRO A O 1
ATOM 7612 N N . SER A 1 988 ? -19.344 36.473 -27.892 1.00 78.81 988 SER A N 1
ATOM 7613 C CA . SER A 1 988 ? -20.191 37.657 -27.674 1.00 78.81 988 SER A CA 1
ATOM 7614 C C . SER A 1 988 ? -19.379 38.845 -27.163 1.00 78.81 988 SER A C 1
ATOM 7616 O O . SER A 1 988 ? -19.570 39.963 -27.637 1.00 78.81 988 SER A O 1
ATOM 7618 N N . ARG A 1 989 ? -18.436 38.620 -26.237 1.00 82.19 989 ARG A N 1
ATOM 7619 C CA . ARG A 1 989 ? -17.558 39.673 -25.713 1.00 82.19 989 ARG A CA 1
ATOM 7620 C C . ARG A 1 989 ? -16.627 40.225 -26.787 1.00 82.19 989 ARG A C 1
ATOM 7622 O O . ARG A 1 989 ? -16.481 41.440 -26.878 1.00 82.19 989 ARG A O 1
ATOM 7629 N N . ILE A 1 990 ? -16.052 39.366 -27.631 1.00 84.88 990 ILE A N 1
ATOM 7630 C CA . ILE A 1 990 ? -15.273 39.781 -28.808 1.00 84.88 990 ILE A CA 1
ATOM 7631 C C . ILE A 1 990 ? -16.137 40.653 -29.733 1.00 84.88 990 ILE A C 1
ATOM 7633 O O . ILE A 1 990 ? -15.688 41.712 -30.168 1.00 84.88 990 ILE A O 1
ATOM 7637 N N . GLN A 1 991 ? -17.391 40.255 -29.978 1.00 83.12 991 GLN A N 1
ATOM 7638 C CA . GLN A 1 991 ? -18.327 41.009 -30.815 1.00 83.12 991 GLN A CA 1
ATOM 7639 C C . GLN A 1 991 ? -18.707 42.373 -30.209 1.00 83.12 991 GLN A C 1
ATOM 7641 O O . GLN A 1 991 ? -18.790 43.358 -30.942 1.00 83.12 991 GLN A O 1
ATOM 7646 N N . SER A 1 992 ? -18.915 42.459 -28.889 1.00 81.19 992 SER A N 1
ATOM 7647 C CA . SER A 1 992 ? -19.287 43.709 -28.206 1.00 81.19 992 SER A CA 1
ATOM 7648 C C . SER A 1 992 ? -18.114 44.671 -28.000 1.00 81.19 992 SER A C 1
ATOM 7650 O O . SER A 1 992 ? -18.296 45.882 -28.070 1.00 81.19 992 SER A O 1
ATOM 7652 N N . GLU A 1 993 ? -16.915 44.143 -27.741 1.00 84.25 993 GLU A N 1
ATOM 7653 C CA . GLU A 1 993 ? -15.679 44.926 -27.573 1.00 84.25 993 GLU A CA 1
ATOM 7654 C C . GLU A 1 993 ? -15.066 45.342 -28.920 1.00 84.25 993 GLU A C 1
ATOM 7656 O O . GLU A 1 993 ? -14.292 46.297 -28.977 1.00 84.25 993 GLU A O 1
ATOM 7661 N N . ASN A 1 994 ? -15.415 44.632 -30.002 1.00 86.38 994 ASN A N 1
ATOM 7662 C CA . ASN A 1 994 ? -15.092 44.950 -31.395 1.00 86.38 994 ASN A CA 1
ATOM 7663 C C . ASN A 1 994 ? -13.613 45.372 -31.605 1.00 86.38 994 ASN A C 1
ATOM 7665 O O . ASN A 1 994 ? -13.343 46.481 -32.084 1.00 86.38 994 ASN A O 1
ATOM 7669 N N . PRO A 1 995 ? -12.629 44.536 -31.209 1.00 88.44 995 PRO A N 1
ATOM 7670 C CA . PRO A 1 995 ? -11.230 44.945 -31.087 1.00 88.44 995 PRO A CA 1
ATOM 7671 C C . PRO A 1 995 ? -10.607 45.309 -32.444 1.00 88.44 995 PRO A C 1
ATOM 7673 O O . PRO A 1 995 ? -10.431 44.455 -33.309 1.00 88.44 995 PRO A O 1
ATOM 7676 N N . GLN A 1 996 ? -10.233 46.583 -32.616 1.00 86.75 996 GLN A N 1
ATOM 7677 C CA . GLN A 1 996 ? -9.677 47.124 -33.870 1.00 86.75 996 GLN A CA 1
ATOM 7678 C C . GLN A 1 996 ? -8.151 46.967 -34.018 1.00 86.75 996 GLN A C 1
ATOM 7680 O O . GLN A 1 996 ? -7.596 47.345 -35.050 1.00 86.75 996 GLN A O 1
ATOM 7685 N N . SER A 1 997 ? -7.468 46.414 -33.013 1.00 89.75 997 SER A N 1
ATOM 7686 C CA . SER A 1 997 ? -6.029 46.127 -33.041 1.00 89.75 997 SER A CA 1
ATOM 7687 C C . SER A 1 997 ? -5.726 44.756 -32.430 1.00 89.75 997 SER A C 1
ATOM 7689 O O . SER A 1 997 ? -6.568 44.174 -31.738 1.00 89.75 997 SER A O 1
ATOM 7691 N N . LEU A 1 998 ? -4.525 44.237 -32.692 1.00 85.94 998 LEU A N 1
ATOM 7692 C CA . LEU A 1 998 ? -4.076 42.932 -32.201 1.00 85.94 998 LEU A CA 1
ATOM 7693 C C . LEU A 1 998 ? -3.906 42.923 -30.675 1.00 85.94 998 LEU A C 1
ATOM 7695 O O . LEU A 1 998 ? -4.334 41.986 -30.010 1.00 85.94 998 LEU A O 1
ATOM 7699 N N . GLU A 1 999 ? -3.373 44.002 -30.108 1.00 84.50 999 GLU A N 1
ATOM 7700 C CA . GLU A 1 999 ? -3.148 44.170 -28.669 1.00 84.50 999 GLU A CA 1
ATOM 7701 C C . GLU A 1 999 ? -4.493 44.211 -27.929 1.00 84.50 999 GLU A C 1
ATOM 7703 O O . GLU A 1 999 ? -4.681 43.547 -26.906 1.00 84.50 999 GLU A O 1
ATOM 7708 N N . ARG A 1 1000 ? -5.483 44.933 -28.485 1.00 84.25 1000 ARG A N 1
ATOM 7709 C CA . ARG A 1 1000 ? -6.841 44.959 -27.922 1.00 84.25 1000 ARG A CA 1
ATOM 7710 C C . ARG A 1 1000 ? -7.553 43.617 -28.093 1.00 84.25 1000 ARG A C 1
ATOM 7712 O O . ARG A 1 1000 ? -8.298 43.239 -27.196 1.00 84.25 1000 ARG A O 1
ATOM 7719 N N . MET A 1 1001 ? -7.312 42.888 -29.184 1.00 89.88 1001 MET A N 1
ATOM 7720 C CA . MET A 1 1001 ? -7.837 41.532 -29.386 1.00 89.88 1001 MET A CA 1
ATOM 7721 C C . MET A 1 1001 ? -7.285 40.559 -28.337 1.00 89.88 1001 MET A C 1
ATOM 7723 O O . MET A 1 1001 ? -8.076 39.918 -27.650 1.00 89.88 1001 MET A O 1
ATOM 7727 N N . VAL A 1 1002 ? -5.967 40.521 -28.130 1.00 87.06 1002 VAL A N 1
ATOM 7728 C CA . VAL A 1 1002 ? -5.320 39.674 -27.113 1.00 87.06 1002 VAL A CA 1
ATOM 7729 C C . VAL A 1 1002 ? -5.805 40.024 -25.702 1.00 87.06 1002 VAL A C 1
ATOM 7731 O O . VAL A 1 1002 ? -6.164 39.129 -24.936 1.00 87.06 1002 VAL A O 1
ATOM 7734 N N . SER A 1 1003 ? -5.910 41.320 -25.389 1.00 81.94 1003 SER A N 1
ATOM 7735 C CA . SER A 1 1003 ? -6.480 41.818 -24.131 1.00 81.94 1003 SER A CA 1
ATOM 7736 C C . SER A 1 1003 ? -7.923 41.334 -23.915 1.00 81.94 1003 SER A C 1
ATOM 7738 O O . SER A 1 1003 ? -8.223 40.761 -22.871 1.00 81.94 1003 SER A O 1
ATOM 7740 N N . VAL A 1 1004 ? -8.813 41.504 -24.900 1.00 83.38 1004 VAL A N 1
ATOM 7741 C CA . VAL A 1 1004 ? -10.231 41.102 -24.808 1.00 83.38 1004 VAL A CA 1
ATOM 7742 C C . VAL A 1 1004 ? -10.395 39.584 -24.706 1.00 83.38 1004 VAL A C 1
ATOM 7744 O O . VAL A 1 1004 ? -11.218 39.116 -23.918 1.00 83.38 1004 VAL A O 1
ATOM 7747 N N . VAL A 1 1005 ? -9.612 38.816 -25.470 1.00 85.38 1005 VAL A N 1
ATOM 7748 C CA . VAL A 1 1005 ? -9.684 37.349 -25.493 1.00 85.38 1005 VAL A CA 1
ATOM 7749 C C . VAL A 1 1005 ? -9.207 36.749 -24.176 1.00 85.38 1005 VAL A C 1
ATOM 7751 O O . VAL A 1 1005 ? -9.959 36.007 -23.548 1.00 85.38 1005 VAL A O 1
ATOM 7754 N N . LEU A 1 1006 ? -7.996 37.083 -23.717 1.00 83.19 1006 LEU A N 1
ATOM 7755 C CA . LEU A 1 1006 ? -7.427 36.462 -22.514 1.00 83.19 1006 LEU A CA 1
ATOM 7756 C C . LEU A 1 1006 ? -8.140 36.908 -21.225 1.00 83.19 1006 LEU A C 1
ATOM 7758 O O . LEU A 1 1006 ? -8.210 36.134 -20.275 1.00 83.19 1006 LEU A O 1
ATOM 7762 N N . GLN A 1 1007 ? -8.766 38.092 -21.214 1.00 79.81 1007 GLN A N 1
ATOM 7763 C CA . GLN A 1 1007 ? -9.687 38.504 -20.143 1.00 79.81 1007 GLN A CA 1
ATOM 7764 C C . GLN A 1 1007 ? -11.042 37.775 -20.167 1.00 79.81 1007 GLN A C 1
ATOM 7766 O O . GLN A 1 1007 ? -11.808 37.906 -19.210 1.00 79.81 1007 GLN A O 1
ATOM 7771 N N . GLY A 1 1008 ? -11.392 37.098 -21.265 1.00 74.25 1008 GLY A N 1
ATOM 7772 C CA . GLY A 1 1008 ? -12.615 36.304 -21.416 1.00 74.25 1008 GLY A CA 1
ATOM 7773 C C . GLY A 1 1008 ? -12.440 34.814 -21.108 1.00 74.25 1008 GLY A C 1
ATOM 7774 O O . GLY A 1 1008 ? -13.432 34.091 -21.073 1.00 74.25 1008 GLY A O 1
ATOM 7775 N N . VAL A 1 1009 ? -11.210 34.352 -20.865 1.00 77.69 1009 VAL A N 1
ATOM 7776 C CA . VAL A 1 1009 ? -10.919 32.989 -20.396 1.00 77.69 1009 VAL A CA 1
ATOM 7777 C C . VAL A 1 1009 ? -11.124 32.926 -18.872 1.00 77.69 1009 VAL A C 1
ATOM 7779 O O . VAL A 1 1009 ? -10.596 33.795 -18.180 1.00 77.69 1009 VAL A O 1
ATOM 7782 N N . PRO A 1 1010 ? -11.836 31.928 -18.309 1.00 70.94 1010 PRO A N 1
ATOM 7783 C CA . PRO A 1 1010 ? -11.983 31.798 -16.858 1.00 70.94 1010 PRO A CA 1
ATOM 7784 C C . PRO A 1 1010 ? -10.634 31.616 -16.153 1.00 70.94 1010 PRO A C 1
ATOM 7786 O O . PRO A 1 1010 ? -9.790 30.834 -16.605 1.00 70.94 1010 PRO A O 1
ATOM 7789 N N . ARG A 1 1011 ? -10.443 32.292 -15.014 1.00 62.47 1011 ARG A N 1
ATOM 7790 C CA . ARG A 1 1011 ? -9.203 32.205 -14.219 1.00 62.47 1011 ARG A CA 1
ATOM 7791 C C . ARG A 1 1011 ? -8.963 30.789 -13.714 1.00 62.47 1011 ARG A C 1
ATOM 7793 O O . ARG A 1 1011 ? -7.837 30.316 -13.696 1.00 62.47 1011 ARG A O 1
ATOM 7800 N N . GLU A 1 1012 ? -10.038 30.091 -13.380 1.00 58.81 1012 GLU A N 1
ATOM 7801 C CA . GLU A 1 1012 ? -10.059 28.708 -12.921 1.00 58.81 1012 GLU A CA 1
ATOM 7802 C C . GLU A 1 1012 ? -9.556 27.750 -14.013 1.00 58.81 1012 GLU A C 1
ATOM 7804 O O . GLU A 1 1012 ? -8.848 26.792 -13.710 1.00 58.81 1012 GLU A O 1
ATOM 7809 N N . TYR A 1 1013 ? -9.841 28.039 -15.289 1.00 65.81 1013 TYR A N 1
ATOM 7810 C CA . TYR A 1 1013 ? -9.327 27.270 -16.426 1.00 65.81 1013 TYR A CA 1
ATOM 7811 C C . TYR A 1 1013 ? -7.850 27.578 -16.701 1.00 65.81 1013 TYR A C 1
ATOM 7813 O O . TYR A 1 1013 ? -7.060 26.652 -16.877 1.00 65.81 1013 TYR A O 1
ATOM 7821 N N . ALA A 1 1014 ? -7.453 28.855 -16.666 1.00 62.41 1014 ALA A N 1
ATOM 7822 C CA . ALA A 1 1014 ? -6.047 29.254 -16.778 1.00 62.41 1014 ALA A CA 1
ATOM 7823 C C . ALA A 1 1014 ? -5.191 28.645 -15.652 1.00 62.41 1014 ALA A C 1
ATOM 7825 O O . ALA A 1 1014 ? -4.106 28.121 -15.904 1.00 62.41 1014 ALA A O 1
ATOM 7826 N N . PHE A 1 1015 ? -5.708 28.622 -14.422 1.00 55.53 1015 PHE A N 1
ATOM 7827 C CA . PHE A 1 1015 ? -5.091 27.967 -13.271 1.00 55.53 1015 PHE A CA 1
ATOM 7828 C C . PHE A 1 1015 ? -5.038 26.439 -13.432 1.00 55.53 1015 PHE A C 1
ATOM 7830 O O . PHE A 1 1015 ? -4.002 25.833 -13.180 1.00 55.53 1015 PHE A O 1
ATOM 7837 N N . TRP A 1 1016 ? -6.113 25.797 -13.900 1.00 51.69 1016 TRP A N 1
ATOM 7838 C CA . TRP A 1 1016 ? -6.150 24.340 -14.091 1.00 51.69 1016 TRP A CA 1
ATOM 7839 C C . TRP A 1 1016 ? -5.181 23.862 -15.183 1.00 51.69 1016 TRP A C 1
ATOM 7841 O O . TRP A 1 1016 ? -4.447 22.894 -14.973 1.00 51.69 1016 TRP A O 1
ATOM 7851 N N . ILE A 1 1017 ? -5.117 24.567 -16.317 1.00 56.16 1017 ILE A N 1
ATOM 7852 C CA . ILE A 1 1017 ? -4.151 24.270 -17.382 1.00 56.16 1017 ILE A CA 1
ATOM 7853 C C . ILE A 1 1017 ? -2.719 24.579 -16.925 1.00 56.16 1017 ILE A C 1
ATOM 7855 O O . ILE A 1 1017 ? -1.842 23.736 -17.106 1.00 56.16 1017 ILE A O 1
ATOM 7859 N N . SER A 1 1018 ? -2.465 25.725 -16.280 1.00 53.62 1018 SER A N 1
ATOM 7860 C CA . SER A 1 1018 ? -1.110 26.050 -15.802 1.00 53.62 1018 SER A CA 1
ATOM 7861 C C . SER A 1 1018 ? -0.626 25.113 -14.690 1.00 53.62 1018 SER A C 1
ATOM 7863 O O . SER A 1 1018 ? 0.559 24.803 -14.666 1.00 53.62 1018 SER A O 1
ATOM 7865 N N . GLN A 1 1019 ? -1.505 24.553 -13.849 1.00 47.56 1019 GLN A N 1
ATOM 7866 C CA . GLN A 1 1019 ? -1.166 23.459 -12.921 1.00 47.56 1019 GLN A CA 1
ATOM 7867 C C . GLN A 1 1019 ? -0.731 22.181 -13.664 1.00 47.56 1019 GLN A C 1
ATOM 7869 O O . GLN A 1 1019 ? 0.298 21.589 -13.331 1.00 47.56 1019 GLN A O 1
ATOM 7874 N N . GLN A 1 1020 ? -1.465 21.769 -14.706 1.00 49.38 1020 GLN A N 1
ATOM 7875 C CA . GLN A 1 1020 ? -1.085 20.608 -15.526 1.00 49.38 1020 GLN A CA 1
ATOM 7876 C C . GLN A 1 1020 ? 0.221 20.833 -16.302 1.00 49.38 1020 GLN A C 1
ATOM 7878 O O . GLN A 1 1020 ? 1.022 19.907 -16.438 1.00 49.38 1020 GLN A O 1
ATOM 7883 N N . GLN A 1 1021 ? 0.458 22.054 -16.787 1.00 50.97 1021 GLN A N 1
ATOM 7884 C CA . GLN A 1 1021 ? 1.688 22.409 -17.493 1.00 50.97 1021 GLN A CA 1
ATOM 7885 C C . GLN A 1 1021 ? 2.874 22.592 -16.534 1.00 50.97 1021 GLN A C 1
ATOM 7887 O O . GLN A 1 1021 ? 3.959 22.116 -16.842 1.00 50.97 1021 GLN A O 1
ATOM 7892 N N . ALA A 1 1022 ? 2.700 23.156 -15.335 1.00 41.75 1022 ALA A N 1
ATOM 7893 C CA . ALA A 1 1022 ? 3.769 23.306 -14.337 1.00 41.75 1022 ALA A CA 1
ATOM 7894 C C . ALA A 1 1022 ? 4.328 21.961 -13.822 1.00 41.75 1022 ALA A C 1
ATOM 7896 O O . ALA A 1 1022 ? 5.478 21.889 -13.383 1.00 41.75 1022 ALA A O 1
ATOM 7897 N N . HIS A 1 1023 ? 3.549 20.879 -13.925 1.00 41.38 1023 HIS A N 1
ATOM 7898 C CA . HIS A 1 1023 ? 4.022 19.512 -13.687 1.00 41.38 1023 HIS A CA 1
ATOM 7899 C C . HIS A 1 1023 ? 4.859 18.919 -14.841 1.00 41.38 1023 HIS A C 1
ATOM 7901 O O . HIS A 1 1023 ? 5.474 17.873 -14.646 1.00 41.38 1023 HIS A O 1
ATOM 7907 N N . ARG A 1 1024 ? 4.906 19.557 -16.023 1.00 47.44 1024 ARG A N 1
ATOM 7908 C CA . ARG A 1 1024 ? 5.638 19.081 -17.217 1.00 47.44 1024 ARG A CA 1
ATOM 7909 C C . ARG A 1 1024 ? 6.680 20.059 -17.774 1.00 47.44 1024 ARG A C 1
ATOM 7911 O O . ARG A 1 1024 ? 7.667 19.606 -18.337 1.00 47.44 1024 ARG A O 1
ATOM 7918 N N . LEU A 1 1025 ? 6.546 21.365 -17.540 1.00 46.81 1025 LEU A N 1
ATOM 7919 C CA . LEU A 1 1025 ? 7.504 22.423 -17.914 1.00 46.81 1025 LEU A CA 1
ATOM 7920 C C . LEU A 1 1025 ? 8.805 22.410 -17.072 1.00 46.81 1025 LEU A C 1
ATOM 7922 O O . LEU A 1 1025 ? 9.452 23.437 -16.889 1.00 46.81 1025 LEU A O 1
ATOM 7926 N N . ARG A 1 1026 ? 9.179 21.255 -16.506 1.00 43.41 1026 ARG A N 1
ATOM 7927 C CA . ARG A 1 1026 ? 10.393 21.078 -15.688 1.00 43.41 1026 ARG A CA 1
ATOM 7928 C C . ARG A 1 1026 ? 11.632 20.683 -16.496 1.00 43.41 1026 ARG A C 1
ATOM 7930 O O . ARG A 1 1026 ? 12.702 20.591 -15.911 1.00 43.41 1026 ARG A O 1
ATOM 7937 N N . ASP A 1 1027 ? 11.480 20.461 -17.799 1.00 48.50 1027 ASP A N 1
ATOM 7938 C CA . ASP A 1 1027 ? 12.523 19.917 -18.680 1.00 48.50 1027 ASP A CA 1
ATOM 7939 C C . ASP A 1 1027 ? 12.506 20.604 -20.063 1.00 48.50 1027 ASP A C 1
ATOM 7941 O O . ASP A 1 1027 ? 12.620 19.974 -21.110 1.00 48.50 1027 ASP A O 1
ATOM 7945 N N . THR A 1 1028 ? 12.198 21.909 -20.089 1.00 61.34 1028 THR A N 1
ATOM 7946 C CA . THR A 1 1028 ? 11.696 22.574 -21.306 1.00 61.34 1028 THR A CA 1
ATOM 7947 C C . THR A 1 1028 ? 12.292 23.963 -21.576 1.00 61.34 1028 THR A C 1
ATOM 7949 O O . THR A 1 1028 ? 11.558 24.896 -21.912 1.00 61.34 1028 THR A O 1
ATOM 7952 N N . THR A 1 1029 ? 13.617 24.118 -21.468 1.00 65.12 1029 THR A N 1
ATOM 7953 C CA . THR A 1 1029 ? 14.318 25.335 -21.939 1.00 65.12 1029 THR A CA 1
ATOM 7954 C C . THR A 1 1029 ? 14.017 25.602 -23.417 1.00 65.12 1029 THR A C 1
ATOM 7956 O O . THR A 1 1029 ? 13.615 26.707 -23.764 1.00 65.12 1029 THR A O 1
ATOM 7959 N N . GLU A 1 1030 ? 14.094 24.562 -24.256 1.00 69.50 1030 GLU A N 1
ATOM 7960 C CA . GLU A 1 1030 ? 13.800 24.605 -25.698 1.00 69.50 1030 GLU A CA 1
ATOM 7961 C C . GLU A 1 1030 ? 12.392 25.156 -25.986 1.00 69.50 1030 GLU A C 1
ATOM 7963 O O . GLU A 1 1030 ? 12.248 26.129 -26.719 1.00 69.50 1030 GLU A O 1
ATOM 7968 N N . LEU A 1 1031 ? 11.349 24.615 -25.340 1.00 75.75 1031 LEU A N 1
ATOM 7969 C CA . LEU A 1 1031 ? 9.970 25.086 -25.527 1.00 75.75 1031 LEU A CA 1
ATOM 7970 C C . LEU A 1 1031 ? 9.786 26.543 -25.081 1.00 75.75 1031 LEU A C 1
ATOM 7972 O O . LEU A 1 1031 ? 9.089 27.301 -25.752 1.00 75.75 1031 LEU A O 1
ATOM 7976 N N . LEU A 1 1032 ? 10.388 26.946 -23.958 1.00 76.69 1032 LEU A N 1
ATOM 7977 C CA . LEU A 1 1032 ? 10.291 28.325 -23.473 1.00 76.69 1032 LEU A CA 1
ATOM 7978 C C . LEU A 1 1032 ? 11.010 29.298 -24.415 1.00 76.69 1032 LEU A C 1
ATOM 7980 O O . LEU A 1 1032 ? 10.497 30.388 -24.657 1.00 76.69 1032 LEU A O 1
ATOM 7984 N N . GLU A 1 1033 ? 12.147 28.911 -24.991 1.00 79.38 1033 GLU A N 1
ATOM 7985 C CA . GLU A 1 1033 ? 12.850 29.699 -26.008 1.00 79.38 1033 GLU A CA 1
ATOM 7986 C C . GLU A 1 1033 ? 12.060 29.778 -27.324 1.00 79.38 1033 GLU A C 1
ATOM 7988 O O . GLU A 1 1033 ? 11.846 30.887 -27.816 1.00 79.38 1033 GLU A O 1
ATOM 7993 N N . SER A 1 1034 ? 11.520 28.662 -27.831 1.00 80.19 1034 SER A N 1
ATOM 7994 C CA . SER A 1 1034 ? 10.617 28.645 -28.994 1.00 80.19 1034 SER A CA 1
ATOM 7995 C C . SER A 1 1034 ? 9.388 29.538 -28.791 1.00 80.19 1034 SER A C 1
ATOM 7997 O O . SER A 1 1034 ? 9.033 30.305 -29.683 1.00 80.19 1034 SER A O 1
ATOM 7999 N N . ILE A 1 1035 ? 8.749 29.500 -27.613 1.00 84.50 1035 ILE A N 1
ATOM 8000 C CA . ILE A 1 1035 ? 7.593 30.357 -27.295 1.00 84.50 1035 ILE A CA 1
ATOM 8001 C C . ILE A 1 1035 ? 8.009 31.830 -27.252 1.00 84.50 1035 ILE A C 1
ATOM 8003 O O . ILE A 1 1035 ? 7.387 32.650 -27.932 1.00 84.50 1035 ILE A O 1
ATOM 8007 N N . ARG A 1 1036 ? 9.075 32.167 -26.509 1.00 83.62 1036 ARG A N 1
ATOM 8008 C CA . ARG A 1 1036 ? 9.612 33.538 -26.398 1.00 83.62 1036 ARG A CA 1
ATOM 8009 C C . ARG A 1 1036 ? 10.021 34.125 -27.755 1.00 83.62 1036 ARG A C 1
ATOM 8011 O O . ARG A 1 1036 ? 9.944 35.338 -27.926 1.00 83.62 1036 ARG A O 1
ATOM 8018 N N . ALA A 1 1037 ? 10.432 33.285 -28.708 1.00 82.94 1037 ALA A N 1
ATOM 8019 C CA . ALA A 1 1037 ? 10.795 33.686 -30.066 1.00 82.94 1037 ALA A CA 1
ATOM 8020 C C . ALA A 1 1037 ? 9.592 34.024 -30.973 1.00 82.94 1037 ALA A C 1
ATOM 8022 O O . ALA A 1 1037 ? 9.790 34.579 -32.054 1.00 82.94 1037 ALA A O 1
ATOM 8023 N N . THR A 1 1038 ? 8.351 33.719 -30.570 1.00 84.69 1038 THR A N 1
ATOM 8024 C CA . THR A 1 1038 ? 7.161 34.045 -31.376 1.00 84.69 1038 THR A CA 1
ATOM 8025 C C . THR A 1 1038 ? 6.769 35.524 -31.280 1.00 84.69 1038 THR A C 1
ATOM 8027 O O . THR A 1 1038 ? 6.744 36.123 -30.203 1.00 84.69 1038 THR A O 1
ATOM 8030 N N . GLU A 1 1039 ? 6.328 36.106 -32.400 1.00 85.50 1039 GLU A N 1
ATOM 8031 C CA . GLU A 1 1039 ? 5.709 37.443 -32.404 1.00 85.50 1039 GLU A CA 1
ATOM 8032 C C . GLU A 1 1039 ? 4.432 37.491 -31.538 1.00 85.50 1039 GLU A C 1
ATOM 8034 O O . GLU A 1 1039 ? 4.107 38.529 -30.959 1.00 85.50 1039 GLU A O 1
ATOM 8039 N N . LEU A 1 1040 ? 3.741 36.353 -31.371 1.00 87.31 1040 LEU A N 1
ATOM 8040 C CA . LEU A 1 1040 ? 2.600 36.222 -30.460 1.00 87.31 1040 LEU A CA 1
ATOM 8041 C C . LEU A 1 1040 ? 3.000 36.402 -28.987 1.00 87.31 1040 LEU A C 1
ATOM 8043 O O . LEU A 1 1040 ? 2.275 37.082 -28.266 1.00 87.31 1040 LEU A O 1
ATOM 8047 N N . TYR A 1 1041 ? 4.146 35.881 -28.537 1.00 87.81 1041 TYR A N 1
ATOM 8048 C CA . TYR A 1 1041 ? 4.621 36.102 -27.165 1.00 87.81 1041 TYR A CA 1
ATOM 8049 C C . TYR A 1 1041 ? 4.940 37.578 -26.901 1.00 87.81 1041 TYR A C 1
ATOM 8051 O O . TYR A 1 1041 ? 4.552 38.123 -25.867 1.00 87.81 1041 TYR A O 1
ATOM 8059 N N . SER A 1 1042 ? 5.566 38.261 -27.866 1.00 87.06 1042 SER A N 1
ATOM 8060 C CA . SER A 1 1042 ? 5.796 39.712 -27.797 1.00 87.06 1042 SER A CA 1
ATOM 8061 C C . SER A 1 1042 ? 4.474 40.497 -27.714 1.00 87.06 1042 SER A C 1
ATOM 8063 O O . SER A 1 1042 ? 4.320 41.403 -26.889 1.00 87.06 1042 SER A O 1
ATOM 8065 N N . LEU A 1 1043 ? 3.468 40.093 -28.496 1.00 85.69 1043 LEU A N 1
ATOM 8066 C CA . LEU A 1 1043 ? 2.129 40.681 -28.473 1.00 85.69 1043 LEU A CA 1
ATOM 8067 C C . LEU A 1 1043 ? 1.400 40.445 -27.133 1.00 85.69 1043 LEU A C 1
ATOM 8069 O O . LEU A 1 1043 ? 0.801 41.374 -26.594 1.00 85.69 1043 LEU A O 1
ATOM 8073 N N . VAL A 1 1044 ? 1.482 39.243 -26.552 1.00 86.88 1044 VAL A N 1
ATOM 8074 C CA . VAL A 1 1044 ? 0.911 38.947 -25.223 1.00 86.88 1044 VAL A CA 1
ATOM 8075 C C . VAL A 1 1044 ? 1.644 39.730 -24.129 1.00 86.88 1044 VAL A C 1
ATOM 8077 O O . VAL A 1 1044 ? 0.991 40.347 -23.292 1.00 86.88 1044 VAL A O 1
ATOM 8080 N N . SER A 1 1045 ? 2.977 39.804 -24.176 1.00 84.88 1045 SER A N 1
ATOM 8081 C CA . SER A 1 1045 ? 3.789 40.578 -23.225 1.00 84.88 1045 SER A CA 1
ATOM 8082 C C . SER A 1 1045 ? 3.511 42.087 -23.277 1.00 84.88 1045 SER A C 1
ATOM 8084 O O . SER A 1 1045 ? 3.459 42.736 -22.235 1.00 84.88 1045 SER A O 1
ATOM 8086 N N . SER A 1 1046 ? 3.260 42.655 -24.461 1.00 83.50 1046 SER A N 1
ATOM 8087 C CA . SER A 1 1046 ? 2.881 44.074 -24.587 1.00 83.50 1046 SER A CA 1
ATOM 8088 C C . SER A 1 1046 ? 1.443 44.368 -24.136 1.00 83.50 1046 SER A C 1
ATOM 8090 O O . SER A 1 1046 ? 1.181 45.446 -23.602 1.00 83.50 1046 SER A O 1
ATOM 8092 N N . ALA A 1 1047 ? 0.516 43.414 -24.291 1.00 79.56 1047 ALA A N 1
ATOM 8093 C CA . ALA A 1 1047 ? -0.851 43.518 -23.772 1.00 79.56 1047 ALA A CA 1
ATOM 8094 C C . ALA A 1 1047 ? -0.940 43.302 -22.245 1.00 79.56 1047 ALA A C 1
ATOM 8096 O O . ALA A 1 1047 ? -1.865 43.811 -21.607 1.00 79.56 1047 ALA A O 1
ATOM 8097 N N . PHE A 1 1048 ? 0.017 42.571 -21.664 1.00 77.75 1048 PHE A N 1
ATOM 8098 C CA . PHE A 1 1048 ? 0.108 42.245 -20.240 1.00 77.75 1048 PHE A CA 1
ATOM 8099 C C . PHE A 1 1048 ? 1.526 42.533 -19.707 1.00 77.75 1048 PHE A C 1
ATOM 8101 O O . PHE A 1 1048 ? 2.282 41.598 -19.457 1.00 77.75 1048 PHE A O 1
ATOM 8108 N N . PRO A 1 1049 ? 1.918 43.810 -19.532 1.00 74.81 1049 PRO A N 1
ATOM 8109 C CA . PRO A 1 1049 ? 3.249 44.160 -19.038 1.00 74.81 1049 PRO A CA 1
ATOM 8110 C C . PRO A 1 1049 ? 3.469 43.719 -17.581 1.00 74.81 1049 PRO A C 1
ATOM 8112 O O . PRO A 1 1049 ? 2.532 43.689 -16.778 1.00 74.81 1049 PRO A O 1
ATOM 8115 N N . GLN A 1 1050 ? 4.728 43.433 -17.232 1.00 67.81 1050 GLN A N 1
ATOM 8116 C CA . GLN A 1 1050 ? 5.157 43.121 -15.862 1.00 67.81 1050 GLN A CA 1
ATOM 8117 C C . GLN A 1 1050 ? 4.692 44.212 -14.873 1.00 67.81 1050 GLN A C 1
ATOM 8119 O O . GLN A 1 1050 ? 4.947 45.399 -15.116 1.00 67.81 1050 GLN A O 1
ATOM 8124 N N . PRO A 1 1051 ? 4.034 43.860 -13.752 1.00 61.69 1051 PRO A N 1
ATOM 8125 C CA . PRO A 1 1051 ? 3.692 44.831 -12.719 1.00 61.69 1051 PRO A CA 1
ATOM 8126 C C . PRO A 1 1051 ? 4.965 45.352 -12.038 1.00 61.69 1051 PRO A C 1
ATOM 8128 O O . PRO A 1 1051 ? 5.870 44.579 -11.727 1.00 61.69 1051 PRO A O 1
ATOM 8131 N N . MET A 1 1052 ? 5.034 46.659 -11.756 1.00 56.75 1052 MET A N 1
ATOM 8132 C CA . MET A 1 1052 ? 6.134 47.213 -10.957 1.00 56.75 1052 MET A CA 1
ATOM 8133 C C . MET A 1 1052 ? 6.128 46.583 -9.560 1.00 56.75 1052 MET A C 1
ATOM 8135 O O . MET A 1 1052 ? 5.156 46.740 -8.817 1.00 56.75 1052 MET A O 1
ATOM 8139 N N . SER A 1 1053 ? 7.210 45.884 -9.206 1.00 54.66 1053 SER A N 1
ATOM 8140 C CA . SER A 1 1053 ? 7.360 45.322 -7.865 1.00 54.66 1053 SER A CA 1
ATOM 8141 C C . SER A 1 1053 ? 7.524 46.426 -6.819 1.00 54.66 1053 SER A C 1
ATOM 8143 O O . SER A 1 1053 ? 8.120 47.472 -7.076 1.00 54.66 1053 SER A O 1
ATOM 8145 N N . ILE A 1 1054 ? 7.002 46.159 -5.622 1.00 54.16 1054 ILE A N 1
ATOM 8146 C CA . ILE A 1 1054 ? 7.150 46.995 -4.422 1.00 54.16 1054 ILE A CA 1
ATOM 8147 C C . ILE A 1 1054 ? 8.056 46.295 -3.381 1.00 54.16 1054 ILE A C 1
ATOM 8149 O O . ILE A 1 1054 ? 8.271 46.820 -2.292 1.00 54.16 1054 ILE A O 1
ATOM 8153 N N . SER A 1 1055 ? 8.574 45.097 -3.690 1.00 57.38 1055 SER A N 1
ATOM 8154 C CA . SER A 1 1055 ? 9.537 44.367 -2.853 1.00 57.38 1055 SER A CA 1
ATOM 8155 C C . SER A 1 1055 ? 10.986 44.697 -3.231 1.00 57.38 1055 SER A C 1
ATOM 8157 O O . SER A 1 1055 ? 11.253 45.261 -4.292 1.00 57.38 1055 SER A O 1
ATOM 8159 N N . GLU A 1 1056 ? 11.938 44.353 -2.359 1.00 57.72 1056 GLU A N 1
ATOM 8160 C CA . GLU A 1 1056 ? 13.360 44.625 -2.603 1.00 57.72 1056 GLU A CA 1
ATOM 8161 C C . GLU A 1 1056 ? 13.904 43.841 -3.818 1.00 57.72 1056 GLU A C 1
ATOM 8163 O O . GLU A 1 1056 ? 13.545 42.669 -3.990 1.00 57.72 1056 GLU A O 1
ATOM 8168 N N . PRO A 1 1057 ? 14.794 44.434 -4.640 1.00 52.97 1057 PRO A N 1
ATOM 8169 C CA . PRO A 1 1057 ? 15.388 43.754 -5.790 1.00 52.97 1057 PRO A CA 1
ATOM 8170 C C . PRO A 1 1057 ? 16.103 42.449 -5.415 1.00 52.97 1057 PRO A C 1
ATOM 8172 O O . PRO A 1 1057 ? 16.981 42.421 -4.554 1.00 52.97 1057 PRO A O 1
ATOM 8175 N N . GLY A 1 1058 ? 15.742 41.355 -6.084 1.00 60.44 1058 GLY A N 1
ATOM 8176 C CA . GLY A 1 1058 ? 16.273 40.012 -5.844 1.00 60.44 1058 GLY A CA 1
ATOM 8177 C C . GLY A 1 1058 ? 15.582 39.224 -4.723 1.00 60.44 1058 GLY A C 1
ATOM 8178 O O . GLY A 1 1058 ? 15.982 38.075 -4.481 1.00 60.44 1058 GLY A O 1
ATOM 8179 N N . SER A 1 1059 ? 14.557 39.795 -4.075 1.00 66.50 1059 SER A N 1
ATOM 8180 C CA . SER A 1 1059 ? 13.731 39.141 -3.044 1.00 66.50 1059 SER A CA 1
ATOM 8181 C C . SER A 1 1059 ? 13.037 37.866 -3.544 1.00 66.50 1059 SER A C 1
ATOM 8183 O O . SER A 1 1059 ? 12.869 37.634 -4.746 1.00 66.50 1059 SER A O 1
ATOM 8185 N N . ARG A 1 1060 ? 12.622 37.004 -2.604 1.00 55.91 1060 ARG A N 1
ATOM 8186 C CA . ARG A 1 1060 ? 11.918 35.750 -2.922 1.00 55.91 1060 ARG A CA 1
ATOM 8187 C C . ARG A 1 1060 ? 10.543 36.029 -3.531 1.00 55.91 1060 ARG A C 1
ATOM 8189 O O . ARG A 1 1060 ? 10.133 35.329 -4.452 1.00 55.91 1060 ARG A O 1
ATOM 8196 N N . GLU A 1 1061 ? 9.871 37.063 -3.040 1.00 56.91 1061 GLU A N 1
ATOM 8197 C CA . GLU A 1 1061 ? 8.595 37.572 -3.531 1.00 56.91 1061 GLU A CA 1
ATOM 8198 C C . GLU A 1 1061 ? 8.721 38.099 -4.966 1.00 56.91 1061 GLU A C 1
ATOM 8200 O O . GLU A 1 1061 ? 7.888 37.762 -5.805 1.00 56.91 1061 GLU A O 1
ATOM 8205 N N . GLU A 1 1062 ? 9.779 38.859 -5.280 1.00 70.00 1062 GLU A N 1
ATOM 8206 C CA . GLU A 1 1062 ? 9.998 39.365 -6.641 1.00 70.00 1062 GLU A CA 1
ATOM 8207 C C . GLU A 1 1062 ? 10.242 38.218 -7.628 1.00 70.00 1062 GLU A C 1
ATOM 8209 O O . GLU A 1 1062 ? 9.564 38.133 -8.650 1.00 70.00 1062 GLU A O 1
ATOM 8214 N N . LYS A 1 1063 ? 11.159 37.296 -7.305 1.00 64.19 1063 LYS A N 1
ATOM 8215 C CA . LYS A 1 1063 ? 11.479 36.141 -8.162 1.00 64.19 1063 LYS A CA 1
ATOM 8216 C C . LYS A 1 1063 ? 10.256 35.258 -8.417 1.00 64.19 1063 LYS A C 1
ATOM 8218 O O . LYS A 1 1063 ? 10.036 34.827 -9.547 1.00 64.19 1063 LYS A O 1
ATOM 8223 N N . LEU A 1 1064 ? 9.433 35.031 -7.390 1.00 56.44 1064 LEU A N 1
ATOM 8224 C CA . LEU A 1 1064 ? 8.187 34.276 -7.520 1.00 56.44 1064 LEU A CA 1
ATOM 8225 C C . LEU A 1 1064 ? 7.159 35.018 -8.392 1.00 56.44 1064 LEU A C 1
ATOM 8227 O O . LEU A 1 1064 ? 6.534 34.394 -9.246 1.00 56.44 1064 LEU A O 1
ATOM 8231 N N . SER A 1 1065 ? 7.022 36.337 -8.223 1.00 64.00 1065 SER A N 1
ATOM 8232 C CA . SER A 1 1065 ? 6.144 37.186 -9.042 1.00 64.00 1065 SER A CA 1
ATOM 8233 C C . SER A 1 1065 ? 6.558 37.180 -10.520 1.00 64.00 1065 SER A C 1
ATOM 8235 O O . SER A 1 1065 ? 5.732 36.922 -11.397 1.00 64.00 1065 SER A O 1
ATOM 8237 N N . GLN A 1 1066 ? 7.855 37.359 -10.805 1.00 68.12 1066 GLN A N 1
ATOM 8238 C CA . GLN A 1 1066 ? 8.413 37.304 -12.160 1.00 68.12 1066 GLN A CA 1
ATOM 8239 C C . GLN A 1 1066 ? 8.148 35.943 -12.828 1.00 68.12 1066 GLN A C 1
ATOM 8241 O O . GLN A 1 1066 ? 7.681 35.905 -13.968 1.00 68.12 1066 GLN A O 1
ATOM 8246 N N . GLN A 1 1067 ? 8.373 34.836 -12.107 1.00 62.47 1067 GLN A N 1
ATOM 8247 C CA . GLN A 1 1067 ? 8.127 33.474 -12.596 1.00 62.47 1067 GLN A CA 1
ATOM 8248 C C . GLN A 1 1067 ? 6.633 33.200 -12.855 1.00 62.47 1067 GLN A C 1
ATOM 8250 O O . GLN A 1 1067 ? 6.278 32.576 -13.855 1.00 62.47 1067 GLN A O 1
ATOM 8255 N N . GLN A 1 1068 ? 5.745 33.683 -11.980 1.00 62.44 1068 GLN A N 1
ATOM 8256 C CA . GLN A 1 1068 ? 4.292 33.553 -12.146 1.00 62.44 1068 GLN A CA 1
ATOM 8257 C C . GLN A 1 1068 ? 3.771 34.374 -13.331 1.00 62.44 1068 GLN A C 1
ATOM 8259 O O . GLN A 1 1068 ? 2.910 33.899 -14.073 1.00 62.44 1068 GLN A O 1
ATOM 8264 N N . HIS A 1 1069 ? 4.313 35.575 -13.542 1.00 73.88 1069 HIS A N 1
ATOM 8265 C CA . HIS A 1 1069 ? 3.982 36.402 -14.697 1.00 73.88 1069 HIS A CA 1
ATOM 8266 C C . HIS A 1 1069 ? 4.462 35.763 -16.010 1.00 73.88 1069 HIS A C 1
ATOM 8268 O O . HIS A 1 1069 ? 3.680 35.670 -16.952 1.00 73.88 1069 HIS A O 1
ATOM 8274 N N . GLU A 1 1070 ? 5.698 35.253 -16.078 1.00 73.88 1070 GLU A N 1
ATOM 8275 C CA . GLU A 1 1070 ? 6.180 34.544 -17.274 1.00 73.88 1070 GLU A CA 1
ATOM 8276 C C . GLU A 1 1070 ? 5.318 33.311 -17.593 1.00 73.88 1070 GLU A C 1
ATOM 8278 O O . GLU A 1 1070 ? 4.895 33.141 -18.737 1.00 73.88 1070 GLU A O 1
ATOM 8283 N N . GLY A 1 1071 ? 4.951 32.508 -16.585 1.00 70.81 1071 GLY A N 1
ATOM 8284 C CA . GLY A 1 1071 ? 4.030 31.380 -16.767 1.00 70.81 1071 GLY A CA 1
ATOM 8285 C C . GLY A 1 1071 ? 2.673 31.786 -17.363 1.00 70.81 1071 GLY A C 1
ATOM 8286 O O . GLY A 1 1071 ? 2.111 31.057 -18.183 1.00 70.81 1071 GLY A O 1
ATOM 8287 N N . ALA A 1 1072 ? 2.170 32.976 -17.023 1.00 71.62 1072 ALA A N 1
ATOM 8288 C CA . ALA A 1 1072 ? 0.946 33.520 -17.600 1.00 71.62 1072 ALA A CA 1
ATOM 8289 C C . ALA A 1 1072 ? 1.108 33.994 -19.057 1.00 71.62 1072 ALA A C 1
ATOM 8291 O O . ALA A 1 1072 ? 0.211 33.756 -19.870 1.00 71.62 1072 ALA A O 1
ATOM 8292 N N . LEU A 1 1073 ? 2.239 34.619 -19.411 1.00 81.25 1073 LEU A N 1
ATOM 8293 C CA . LEU A 1 1073 ? 2.547 34.997 -20.799 1.00 81.25 1073 LEU A CA 1
ATOM 8294 C C . LEU A 1 1073 ? 2.690 33.756 -21.695 1.00 81.25 1073 LEU A C 1
ATOM 8296 O O . LEU A 1 1073 ? 2.145 33.717 -22.802 1.00 81.25 1073 LEU A O 1
ATOM 8300 N N . VAL A 1 1074 ? 3.365 32.720 -21.190 1.00 81.06 1074 VAL A N 1
ATOM 8301 C CA . VAL A 1 1074 ? 3.526 31.411 -21.842 1.00 81.06 1074 VAL A CA 1
ATOM 8302 C C . VAL A 1 1074 ? 2.164 30.750 -22.080 1.00 81.06 1074 VAL A C 1
ATOM 8304 O O . VAL A 1 1074 ? 1.848 30.410 -23.222 1.00 81.06 1074 VAL A O 1
ATOM 8307 N N . PHE A 1 1075 ? 1.316 30.646 -21.047 1.00 82.75 1075 PHE A N 1
ATOM 8308 C CA . PHE A 1 1075 ? -0.043 30.107 -21.185 1.00 82.75 1075 PHE A CA 1
ATOM 8309 C C . PHE A 1 1075 ? -0.886 30.911 -22.186 1.00 82.75 1075 PHE A C 1
ATOM 8311 O O . PHE A 1 1075 ? -1.505 30.323 -23.071 1.00 82.75 1075 PHE A O 1
ATOM 8318 N N . GLY A 1 1076 ? -0.897 32.246 -22.085 1.00 83.44 1076 GLY A N 1
ATOM 8319 C CA . GLY A 1 1076 ? -1.672 33.110 -22.980 1.00 83.44 1076 GLY A CA 1
ATOM 8320 C C . GLY A 1 1076 ? -1.263 32.964 -24.449 1.00 83.44 1076 GLY A C 1
ATOM 8321 O O . GLY A 1 1076 ? -2.122 32.920 -25.330 1.00 83.44 1076 GLY A O 1
ATOM 8322 N N . THR A 1 1077 ? 0.037 32.809 -24.706 1.00 87.25 1077 THR A N 1
ATOM 8323 C CA . THR A 1 1077 ? 0.586 32.583 -26.051 1.00 87.25 1077 THR A CA 1
ATOM 8324 C C . THR A 1 1077 ? 0.165 31.221 -26.601 1.00 87.25 1077 THR A C 1
ATOM 8326 O O . THR A 1 1077 ? -0.445 31.152 -27.670 1.00 87.25 1077 THR A O 1
ATOM 8329 N N . LEU A 1 1078 ? 0.402 30.141 -25.846 1.00 84.94 1078 LEU A N 1
ATOM 8330 C CA . LEU A 1 1078 ? 0.008 28.787 -26.246 1.00 84.94 1078 LEU A CA 1
ATOM 8331 C C . LEU A 1 1078 ? -1.508 28.668 -26.449 1.00 84.94 1078 LEU A C 1
ATOM 8333 O O . LEU A 1 1078 ? -1.950 28.063 -27.425 1.00 84.94 1078 LEU A O 1
ATOM 8337 N N . PHE A 1 1079 ? -2.317 29.286 -25.587 1.00 86.62 1079 PHE A N 1
ATOM 8338 C CA . PHE A 1 1079 ? -3.775 29.309 -25.710 1.00 86.62 1079 PHE A CA 1
ATOM 8339 C C . PHE A 1 1079 ? -4.246 29.945 -27.027 1.00 86.62 1079 PHE A C 1
ATOM 8341 O O . PHE A 1 1079 ? -5.128 29.399 -27.696 1.00 86.62 1079 PHE A O 1
ATOM 8348 N N . LEU A 1 1080 ? -3.646 31.071 -27.429 1.00 88.56 1080 LEU A N 1
ATOM 8349 C CA . LEU A 1 1080 ? -3.954 31.749 -28.693 1.00 88.56 1080 LEU A CA 1
ATOM 8350 C C . LEU A 1 1080 ? -3.500 30.937 -29.914 1.00 88.56 1080 LEU A C 1
ATOM 8352 O O . LEU A 1 1080 ? -4.223 30.879 -30.907 1.00 88.56 1080 LEU A O 1
ATOM 8356 N N . MET A 1 1081 ? -2.344 30.271 -29.835 1.00 86.56 1081 MET A N 1
ATOM 8357 C CA . MET A 1 1081 ? -1.865 29.368 -30.889 1.00 86.56 1081 MET A CA 1
ATOM 8358 C C . MET A 1 1081 ? -2.751 28.122 -31.035 1.00 86.56 1081 MET A C 1
ATOM 8360 O O . MET A 1 1081 ? -2.998 27.683 -32.157 1.00 86.56 1081 MET A O 1
ATOM 8364 N N . SER A 1 1082 ? -3.277 27.598 -29.924 1.00 85.88 1082 SER A N 1
ATOM 8365 C CA . SER A 1 1082 ? -4.004 26.320 -29.858 1.00 85.88 1082 SER A CA 1
ATOM 8366 C C . SER A 1 1082 ? -5.519 26.434 -30.053 1.00 85.88 1082 SER A C 1
ATOM 8368 O O . SER A 1 1082 ? -6.166 25.464 -30.433 1.00 85.88 1082 SER A O 1
ATOM 8370 N N . SER A 1 1083 ? -6.126 27.595 -29.795 1.00 86.06 1083 SER A N 1
ATOM 8371 C CA . SER A 1 1083 ? -7.584 27.765 -29.905 1.00 86.06 1083 SER A CA 1
ATOM 8372 C C . SER A 1 1083 ? -8.068 27.648 -31.359 1.00 86.06 1083 SER A C 1
ATOM 8374 O O . SER A 1 1083 ? -7.475 28.264 -32.245 1.00 86.06 1083 SER A O 1
ATOM 8376 N N . PRO A 1 1084 ? -9.141 26.899 -31.673 1.00 81.12 1084 PRO A N 1
ATOM 8377 C CA . PRO A 1 1084 ? -9.614 26.775 -33.050 1.00 81.12 1084 PRO A CA 1
ATOM 8378 C C . PRO A 1 1084 ? -10.116 28.122 -33.585 1.00 81.12 1084 PRO A C 1
ATOM 8380 O O . PRO A 1 1084 ? -10.748 28.887 -32.860 1.00 81.12 1084 PRO A O 1
ATOM 8383 N N . SER A 1 1085 ? -9.890 28.405 -34.872 1.00 80.12 1085 SER A N 1
ATOM 8384 C CA . SER A 1 1085 ? -10.282 29.681 -35.503 1.00 80.12 1085 SER A CA 1
ATOM 8385 C C . SER A 1 1085 ? -11.790 29.966 -35.451 1.00 80.12 1085 SER A C 1
ATOM 8387 O O . SER A 1 1085 ? -12.204 31.118 -35.566 1.00 80.12 1085 SER A O 1
ATOM 8389 N N . THR A 1 1086 ? -12.616 28.943 -35.200 1.00 75.06 1086 THR A N 1
ATOM 8390 C CA . THR A 1 1086 ? -14.050 29.077 -34.900 1.00 75.06 1086 THR A CA 1
ATOM 8391 C C . THR A 1 1086 ? -14.330 29.956 -33.676 1.00 75.06 1086 THR A C 1
ATOM 8393 O O . THR A 1 1086 ? -15.326 30.675 -33.668 1.00 75.06 1086 THR A O 1
ATOM 8396 N N . LEU A 1 1087 ? -13.428 29.978 -32.685 1.00 78.00 1087 LEU A N 1
ATOM 8397 C CA . LEU A 1 1087 ? -13.509 30.830 -31.490 1.00 78.00 1087 LEU A CA 1
ATOM 8398 C C . LEU A 1 1087 ? -13.370 32.330 -31.818 1.00 78.00 1087 LEU A C 1
ATOM 8400 O O . LEU A 1 1087 ? -13.782 33.185 -31.037 1.00 78.00 1087 LEU A O 1
ATOM 8404 N N . PHE A 1 1088 ? -12.790 32.652 -32.978 1.00 83.94 1088 PHE A N 1
ATOM 8405 C CA . PHE A 1 1088 ? -12.386 34.002 -33.373 1.00 83.94 1088 PHE A CA 1
ATOM 8406 C C . PHE A 1 1088 ? -13.203 34.578 -34.543 1.00 83.94 1088 PHE A C 1
ATOM 8408 O O . PHE A 1 1088 ? -12.882 35.655 -35.048 1.00 83.94 1088 PHE A O 1
ATOM 8415 N N . LEU A 1 1089 ? -14.282 33.903 -34.960 1.00 79.19 1089 LEU A N 1
ATOM 8416 C CA . LEU A 1 1089 ? -15.128 34.308 -36.096 1.00 79.19 1089 LEU A CA 1
ATOM 8417 C C . LEU A 1 1089 ? -15.823 35.669 -35.915 1.00 79.19 1089 LEU A C 1
ATOM 8419 O O . LEU A 1 1089 ? -16.204 36.287 -36.906 1.00 79.19 1089 LEU A O 1
ATOM 8423 N N . THR A 1 1090 ? -15.978 36.153 -34.679 1.00 81.88 1090 THR A N 1
ATOM 8424 C CA . THR A 1 1090 ? -16.556 37.474 -34.378 1.00 81.88 1090 THR A CA 1
ATOM 8425 C C . THR A 1 1090 ? -15.534 38.621 -34.394 1.00 81.88 1090 THR A C 1
ATOM 8427 O O . THR A 1 1090 ? -15.908 39.767 -34.144 1.00 81.88 1090 THR A O 1
ATOM 8430 N N . LEU A 1 1091 ? -14.256 38.359 -34.708 1.00 85.88 1091 LEU A N 1
ATOM 8431 C CA . LEU A 1 1091 ? -13.245 39.410 -34.872 1.00 85.88 1091 LEU A CA 1
ATOM 8432 C C . LEU A 1 1091 ? -13.468 40.255 -36.139 1.00 85.88 1091 LEU A C 1
ATOM 8434 O O . LEU A 1 1091 ? -13.831 39.720 -37.190 1.00 85.88 1091 LEU A O 1
ATOM 8438 N N . PRO A 1 1092 ? -13.113 41.555 -36.115 1.00 88.50 1092 PRO A N 1
ATOM 8439 C CA . PRO A 1 1092 ? -13.032 42.369 -37.324 1.00 88.50 1092 PRO A CA 1
ATOM 8440 C C . PRO A 1 1092 ? -12.103 41.741 -38.368 1.00 88.50 1092 PRO A C 1
ATOM 8442 O O . PRO A 1 1092 ? -10.954 41.408 -38.072 1.00 88.50 1092 PRO A O 1
ATOM 8445 N N . GLY A 1 1093 ? -12.567 41.634 -39.617 1.00 81.75 1093 GLY A N 1
ATOM 8446 C CA . GLY A 1 1093 ? -11.875 40.892 -40.683 1.00 81.75 1093 GLY A CA 1
ATOM 8447 C C . GLY A 1 1093 ? -10.447 41.359 -41.010 1.00 81.75 1093 GLY A C 1
ATOM 8448 O O . GLY A 1 1093 ? -9.674 40.595 -41.584 1.00 81.75 1093 GLY A O 1
ATOM 8449 N N . ARG A 1 1094 ? -10.063 42.583 -40.617 1.00 86.38 1094 ARG A N 1
ATOM 8450 C CA . ARG A 1 1094 ? -8.666 43.050 -40.653 1.00 86.38 1094 ARG A CA 1
ATOM 8451 C C . ARG A 1 1094 ? -7.819 42.367 -39.573 1.00 86.38 1094 ARG A C 1
ATOM 8453 O O . ARG A 1 1094 ? -6.795 41.773 -39.892 1.00 86.38 1094 ARG A O 1
ATOM 8460 N N . VAL A 1 1095 ? -8.265 42.425 -38.319 1.00 87.56 1095 VAL A N 1
ATOM 8461 C CA . VAL A 1 1095 ? -7.548 41.878 -37.155 1.00 87.56 1095 VAL A CA 1
ATOM 8462 C C . VAL A 1 1095 ? -7.516 40.352 -37.204 1.00 87.56 1095 VAL A C 1
ATOM 8464 O O . VAL A 1 1095 ? -6.460 39.772 -36.984 1.00 87.56 1095 VAL A O 1
ATOM 8467 N N . SER A 1 1096 ? -8.618 39.710 -37.608 1.00 84.69 1096 SER A N 1
ATOM 8468 C CA . SER A 1 1096 ? -8.677 38.263 -37.872 1.00 84.69 1096 SER A CA 1
ATOM 8469 C C . SER A 1 1096 ? -7.597 37.814 -38.871 1.00 84.69 1096 SER A C 1
ATOM 8471 O O . SER A 1 1096 ? -6.815 36.915 -38.567 1.00 84.69 1096 SER A O 1
ATOM 8473 N N . LYS A 1 1097 ? -7.470 38.493 -40.023 1.00 85.81 1097 LYS A N 1
ATOM 8474 C CA . LYS A 1 1097 ? -6.443 38.177 -41.033 1.00 85.81 1097 LYS A CA 1
ATOM 8475 C C . LYS A 1 1097 ? -5.012 38.394 -40.538 1.00 85.81 1097 LYS A C 1
ATOM 8477 O O . LYS A 1 1097 ? -4.131 37.646 -40.944 1.00 85.81 1097 LYS A O 1
ATOM 8482 N N . GLN A 1 1098 ? -4.775 39.396 -39.690 1.00 87.19 1098 GLN A N 1
ATOM 8483 C CA . GLN A 1 1098 ? -3.455 39.630 -39.095 1.00 87.19 1098 GLN A CA 1
ATOM 8484 C C . GLN A 1 1098 ? -3.122 38.564 -38.036 1.00 87.19 1098 GLN A C 1
ATOM 8486 O O . GLN A 1 1098 ? -2.032 38.004 -38.055 1.00 87.19 1098 GLN A O 1
ATOM 8491 N N . PHE A 1 1099 ? -4.072 38.213 -37.168 1.00 89.62 1099 PHE A N 1
ATOM 8492 C CA . PHE A 1 1099 ? -3.898 37.184 -36.141 1.00 89.62 1099 PHE A CA 1
ATOM 8493 C C . PHE A 1 1099 ? -3.649 35.791 -36.743 1.00 89.62 1099 PHE A C 1
ATOM 8495 O O . PHE A 1 1099 ? -2.695 35.113 -36.369 1.00 89.62 1099 PHE A O 1
ATOM 8502 N N . GLU A 1 1100 ? -4.430 35.396 -37.751 1.00 86.31 1100 GLU A N 1
ATOM 8503 C CA . GLU A 1 1100 ? -4.231 34.130 -38.472 1.00 86.31 1100 GLU A CA 1
ATOM 8504 C C . GLU A 1 1100 ? -3.032 34.160 -39.443 1.00 86.31 1100 GLU A C 1
ATOM 8506 O O . GLU A 1 1100 ? -2.717 33.146 -40.064 1.00 86.31 1100 GLU A O 1
ATOM 8511 N N . ALA A 1 1101 ? -2.340 35.294 -39.605 1.00 84.44 1101 ALA A N 1
ATOM 8512 C CA . ALA A 1 1101 ? -1.005 35.328 -40.208 1.00 84.44 1101 ALA A CA 1
ATOM 8513 C C . ALA A 1 1101 ? 0.076 35.034 -39.153 1.00 84.44 1101 ALA A C 1
ATOM 8515 O O . ALA A 1 1101 ? 0.935 34.191 -39.395 1.00 84.44 1101 ALA A O 1
ATOM 8516 N N . LEU A 1 1102 ? -0.020 35.641 -37.962 1.00 84.50 1102 LEU A N 1
ATOM 8517 C CA . LEU A 1 1102 ? 0.900 35.393 -36.842 1.00 84.50 1102 LEU A CA 1
ATOM 8518 C C . LEU A 1 1102 ? 0.880 33.929 -36.376 1.00 84.50 1102 LEU A C 1
ATOM 8520 O O . LEU A 1 1102 ? 1.933 33.337 -36.156 1.00 84.50 1102 LEU A O 1
ATOM 8524 N N . ARG A 1 1103 ? -0.308 33.316 -36.275 1.00 85.06 1103 ARG A N 1
ATOM 8525 C CA . ARG A 1 1103 ? -0.446 31.897 -35.898 1.00 85.06 1103 ARG A CA 1
ATOM 8526 C C . ARG A 1 1103 ? 0.239 30.951 -36.879 1.00 85.06 1103 ARG A C 1
ATOM 8528 O O . ARG A 1 1103 ? 0.929 30.036 -36.448 1.00 85.06 1103 ARG A O 1
ATOM 8535 N N . ARG A 1 1104 ? 0.073 31.194 -38.182 1.00 79.31 1104 ARG A N 1
ATOM 8536 C CA . ARG A 1 1104 ? 0.728 30.423 -39.249 1.00 79.31 1104 ARG A CA 1
ATOM 8537 C C . ARG A 1 1104 ? 2.234 30.657 -39.287 1.00 79.31 1104 ARG A C 1
ATOM 8539 O O . ARG A 1 1104 ? 2.991 29.696 -39.310 1.00 79.31 1104 ARG A O 1
ATOM 8546 N N . GLY A 1 1105 ? 2.687 31.905 -39.148 1.00 73.62 1105 GLY A N 1
ATOM 8547 C CA . GLY A 1 1105 ? 4.114 32.228 -39.026 1.00 73.62 1105 GLY A CA 1
ATOM 8548 C C . GLY A 1 1105 ? 4.820 31.531 -37.852 1.00 73.62 1105 GLY A C 1
ATOM 8549 O O . GLY A 1 1105 ? 6.022 31.295 -37.925 1.00 73.62 1105 GLY A O 1
ATOM 8550 N N . ALA A 1 1106 ? 4.078 31.155 -36.806 1.00 70.00 1106 ALA A N 1
ATOM 8551 C CA . ALA A 1 1106 ? 4.576 30.410 -35.650 1.00 70.00 1106 ALA A CA 1
ATOM 8552 C C . ALA A 1 1106 ? 4.373 28.876 -35.729 1.00 70.00 1106 ALA A C 1
ATOM 8554 O O . ALA A 1 1106 ? 4.714 28.180 -34.773 1.00 70.00 1106 ALA A O 1
ATOM 8555 N N . LEU A 1 1107 ? 3.806 28.336 -36.821 1.00 69.38 1107 LEU A N 1
ATOM 8556 C CA . LEU A 1 1107 ? 3.456 26.909 -36.959 1.00 69.38 1107 LEU A CA 1
ATOM 8557 C C . LEU A 1 1107 ? 3.815 26.274 -38.320 1.00 69.38 1107 LEU A C 1
ATOM 8559 O O . LEU A 1 1107 ? 4.011 25.059 -38.372 1.00 69.38 1107 LEU A O 1
ATOM 8563 N N . ASP A 1 1108 ? 3.956 27.043 -39.400 1.00 62.56 1108 ASP A N 1
ATOM 8564 C CA . ASP A 1 1108 ? 4.229 26.535 -40.754 1.00 62.56 1108 ASP A CA 1
ATOM 8565 C C . ASP A 1 1108 ? 5.729 26.224 -40.989 1.00 62.56 1108 ASP A C 1
ATOM 8567 O O . ASP A 1 1108 ? 6.614 26.771 -40.332 1.00 62.56 1108 ASP A O 1
ATOM 8571 N N . ASP A 1 1109 ? 6.044 25.340 -41.945 1.00 54.03 1109 ASP A N 1
ATOM 8572 C CA . ASP A 1 1109 ? 7.418 24.890 -42.268 1.00 54.03 1109 ASP A CA 1
ATOM 8573 C C . ASP A 1 1109 ? 7.999 25.505 -43.562 1.00 54.03 1109 ASP A C 1
ATOM 8575 O O . ASP A 1 1109 ? 8.918 24.956 -44.175 1.00 54.03 1109 ASP A O 1
ATOM 8579 N N . GLU A 1 1110 ? 7.493 26.655 -44.013 1.00 48.97 1110 GLU A N 1
ATOM 8580 C CA . GLU A 1 1110 ? 7.976 27.323 -45.242 1.00 48.97 1110 GLU A CA 1
ATOM 8581 C C . GLU A 1 1110 ? 9.024 28.431 -44.996 1.00 48.97 1110 GLU A C 1
ATOM 8583 O O . GLU A 1 1110 ? 9.550 29.015 -45.942 1.00 48.97 1110 GLU A O 1
ATOM 8588 N N . GLY A 1 1111 ? 9.384 28.689 -43.732 1.00 49.28 1111 GLY A N 1
ATOM 8589 C CA . GLY A 1 1111 ? 10.426 29.647 -43.333 1.00 49.28 1111 GLY A CA 1
ATOM 8590 C C . GLY A 1 1111 ? 11.820 29.037 -43.099 1.00 49.28 1111 GLY A C 1
ATOM 8591 O O . GLY A 1 1111 ? 12.037 27.831 -43.206 1.00 49.28 1111 GLY A O 1
ATOM 8592 N N . GLN A 1 1112 ? 12.785 29.878 -42.700 1.00 42.50 1112 GLN A N 1
ATOM 8593 C CA . GLN A 1 1112 ? 14.181 29.477 -42.425 1.00 42.50 1112 GLN A CA 1
ATOM 8594 C C . GLN A 1 1112 ? 14.375 28.552 -41.197 1.00 42.50 1112 GLN A C 1
ATOM 8596 O O . GLN A 1 1112 ? 15.491 28.097 -40.957 1.00 42.50 1112 GLN A O 1
ATOM 8601 N N . ASN A 1 1113 ? 13.322 28.258 -40.425 1.00 51.16 1113 ASN A N 1
ATOM 8602 C CA . ASN A 1 1113 ? 13.381 27.488 -39.172 1.00 51.16 1113 ASN A CA 1
ATOM 8603 C C . ASN A 1 1113 ? 12.842 26.043 -39.281 1.00 51.16 1113 ASN A C 1
ATOM 8605 O O . ASN A 1 1113 ? 12.446 25.463 -38.270 1.00 51.16 1113 ASN A O 1
ATOM 8609 N N . ARG A 1 1114 ? 12.854 25.432 -40.478 1.00 45.34 1114 ARG A N 1
ATOM 8610 C CA . ARG A 1 1114 ? 12.474 24.014 -40.663 1.00 45.34 1114 ARG A CA 1
ATOM 8611 C C . ARG A 1 1114 ? 13.132 23.108 -39.617 1.00 45.34 1114 ARG A C 1
ATOM 8613 O O . ARG A 1 1114 ? 14.354 22.980 -39.585 1.00 45.34 1114 ARG A O 1
ATOM 8620 N N . GLY A 1 1115 ? 12.303 22.459 -38.800 1.00 51.31 1115 GLY A N 1
ATOM 8621 C CA . GLY A 1 1115 ? 12.726 21.459 -37.819 1.00 51.31 1115 GLY A CA 1
ATOM 8622 C C . GLY A 1 1115 ? 13.271 21.975 -36.480 1.00 51.31 1115 GLY A C 1
ATOM 8623 O O . GLY A 1 1115 ? 13.706 21.140 -35.695 1.00 51.31 1115 GLY A O 1
ATOM 8624 N N . LYS A 1 1116 ? 13.249 23.286 -36.185 1.00 53.12 1116 LYS A N 1
ATOM 8625 C CA . LYS A 1 1116 ? 13.664 23.790 -34.857 1.00 53.12 1116 LYS A CA 1
ATOM 8626 C C . LYS A 1 1116 ? 12.586 23.617 -33.789 1.00 53.12 1116 LYS A C 1
ATOM 8628 O O . LYS A 1 1116 ? 12.838 23.026 -32.752 1.00 53.12 1116 LYS A O 1
ATOM 8633 N N . ASP A 1 1117 ? 11.372 24.084 -34.053 1.00 65.88 1117 ASP A N 1
ATOM 8634 C CA . ASP A 1 1117 ? 10.352 24.276 -33.012 1.00 65.88 1117 ASP A CA 1
ATOM 8635 C C . ASP A 1 1117 ? 9.415 23.060 -32.837 1.00 65.88 1117 ASP A C 1
ATOM 8637 O O . ASP A 1 1117 ? 8.205 23.204 -32.650 1.00 65.88 1117 ASP A O 1
ATOM 8641 N N . ARG A 1 1118 ? 9.956 21.832 -32.919 1.00 69.75 1118 ARG A N 1
ATOM 8642 C CA . ARG A 1 1118 ? 9.164 20.581 -32.868 1.00 69.75 1118 ARG A CA 1
ATOM 8643 C C . ARG A 1 1118 ? 8.331 20.481 -31.586 1.00 69.75 1118 ARG A C 1
ATOM 8645 O O . ARG A 1 1118 ? 7.140 20.185 -31.652 1.00 69.75 1118 ARG A O 1
ATOM 8652 N N . VAL A 1 1119 ? 8.948 20.771 -30.439 1.00 69.38 1119 VAL A N 1
ATOM 8653 C CA . VAL A 1 1119 ? 8.307 20.686 -29.114 1.00 69.38 1119 VAL A CA 1
ATOM 8654 C C . VAL A 1 1119 ? 7.136 21.671 -28.993 1.00 69.38 1119 VAL A C 1
ATOM 8656 O O . VAL A 1 1119 ? 6.107 21.340 -28.408 1.00 69.38 1119 VAL A O 1
ATOM 8659 N N . LEU A 1 1120 ? 7.249 22.856 -29.608 1.00 79.88 1120 LEU A N 1
ATOM 8660 C CA . LEU A 1 1120 ? 6.174 23.852 -29.649 1.00 79.88 1120 LEU A CA 1
ATOM 8661 C C . LEU A 1 1120 ? 4.982 23.368 -30.484 1.00 79.88 1120 LEU A C 1
ATOM 8663 O O . LEU A 1 1120 ? 3.844 23.475 -30.031 1.00 79.88 1120 LEU A O 1
ATOM 8667 N N . LYS A 1 1121 ? 5.225 22.788 -31.667 1.00 78.94 1121 LYS A N 1
ATOM 8668 C CA . LYS A 1 1121 ? 4.148 22.241 -32.512 1.00 78.94 1121 LYS A CA 1
ATOM 8669 C C . LYS A 1 1121 ? 3.422 21.078 -31.824 1.00 78.94 1121 LYS A C 1
ATOM 8671 O O . LYS A 1 1121 ? 2.195 21.028 -31.851 1.00 78.94 1121 LYS A O 1
ATOM 8676 N N . GLU A 1 1122 ? 4.160 20.187 -31.158 1.00 75.25 1122 GLU A N 1
ATOM 8677 C CA . GLU A 1 1122 ? 3.595 19.053 -30.410 1.00 75.25 1122 GLU A CA 1
ATOM 8678 C C . GLU A 1 1122 ? 2.730 19.505 -29.216 1.00 75.25 1122 GLU A C 1
ATOM 8680 O O . GLU A 1 1122 ? 1.618 19.001 -29.042 1.00 75.25 1122 GLU A O 1
ATOM 8685 N N . GLU A 1 1123 ? 3.176 20.491 -28.429 1.00 78.75 1123 GLU A N 1
ATOM 8686 C CA . GLU A 1 1123 ? 2.393 21.026 -27.302 1.00 78.75 1123 GLU A CA 1
ATOM 8687 C C . GLU A 1 1123 ? 1.161 21.823 -27.768 1.00 78.75 1123 GLU A C 1
ATOM 8689 O O . GLU A 1 1123 ? 0.085 21.685 -27.179 1.00 78.75 1123 GLU A O 1
ATOM 8694 N N . VAL A 1 1124 ? 1.273 22.603 -28.851 1.00 82.44 1124 VAL A N 1
ATOM 8695 C CA . VAL A 1 1124 ? 0.141 23.351 -29.429 1.00 82.44 1124 VAL A CA 1
ATOM 8696 C C . VAL A 1 1124 ? -0.924 22.411 -29.986 1.00 82.44 1124 VAL A C 1
ATOM 8698 O O . VAL A 1 1124 ? -2.104 22.606 -29.703 1.00 82.44 1124 VAL A O 1
ATOM 8701 N N . GLU A 1 1125 ? -0.553 21.349 -30.705 1.00 79.25 1125 GLU A N 1
ATOM 8702 C CA . GLU A 1 1125 ? -1.525 20.353 -31.177 1.00 79.25 1125 GLU A CA 1
ATOM 8703 C C . GLU A 1 1125 ? -2.177 19.585 -30.016 1.00 79.25 1125 GLU A C 1
ATOM 8705 O O . GLU A 1 1125 ? -3.394 19.361 -30.014 1.00 79.25 1125 GLU A O 1
ATOM 8710 N N . ARG A 1 1126 ? -1.407 19.257 -28.968 1.00 77.25 1126 ARG A N 1
ATOM 8711 C CA . ARG A 1 1126 ? -1.938 18.633 -27.748 1.00 77.25 1126 ARG A CA 1
ATOM 8712 C C . ARG A 1 1126 ? -2.960 19.534 -27.052 1.00 77.25 1126 ARG A C 1
ATOM 8714 O O . ARG A 1 1126 ? -4.038 19.059 -26.697 1.00 77.25 1126 ARG A O 1
ATOM 8721 N N . MET A 1 1127 ? -2.667 20.824 -26.884 1.00 78.25 1127 MET A N 1
ATOM 8722 C CA . MET A 1 1127 ? -3.621 21.792 -26.332 1.00 78.25 1127 MET A CA 1
ATOM 8723 C C . MET A 1 1127 ? -4.818 22.019 -27.265 1.00 78.25 1127 MET A C 1
ATOM 8725 O O . MET A 1 1127 ? -5.953 22.111 -26.790 1.00 78.25 1127 MET A O 1
ATOM 8729 N N . ARG A 1 1128 ? -4.594 22.058 -28.585 1.00 81.12 1128 ARG A N 1
ATOM 8730 C CA . ARG A 1 1128 ? -5.647 22.233 -29.592 1.00 81.12 1128 ARG A CA 1
ATOM 8731 C C . ARG A 1 1128 ? -6.667 21.109 -29.523 1.00 81.12 1128 ARG A C 1
ATOM 8733 O O . ARG A 1 1128 ? -7.851 21.417 -29.569 1.00 81.12 1128 ARG A O 1
ATOM 8740 N N . SER A 1 1129 ? -6.248 19.850 -29.365 1.00 70.38 1129 SER A N 1
ATOM 8741 C CA . SER A 1 1129 ? -7.184 18.720 -29.243 1.00 70.38 1129 SER A CA 1
ATOM 8742 C C . SER A 1 1129 ? -8.195 18.930 -28.105 1.00 70.38 1129 SER A C 1
ATOM 8744 O O . SER A 1 1129 ? -9.396 18.940 -28.356 1.00 70.38 1129 SER A O 1
ATOM 8746 N N . GLY A 1 1130 ? -7.730 19.261 -26.895 1.00 66.56 1130 GLY A N 1
ATOM 8747 C CA . GLY A 1 1130 ? -8.603 19.507 -25.741 1.00 66.56 1130 GLY A CA 1
ATOM 8748 C C . GLY A 1 1130 ? -9.538 20.714 -25.899 1.00 66.56 1130 GLY A C 1
ATOM 8749 O O . GLY A 1 1130 ? -10.692 20.653 -25.474 1.00 66.56 1130 GLY A O 1
ATOM 8750 N N . ILE A 1 1131 ? -9.085 21.800 -26.541 1.00 71.19 1131 ILE A N 1
ATOM 8751 C CA . ILE A 1 1131 ? -9.945 22.968 -26.813 1.00 71.19 1131 ILE A CA 1
ATOM 8752 C C . ILE A 1 1131 ? -10.948 22.655 -27.939 1.00 71.19 1131 ILE A C 1
ATOM 8754 O O . ILE A 1 1131 ? -12.100 23.079 -27.870 1.00 71.19 1131 ILE A O 1
ATOM 8758 N N . VAL A 1 1132 ? -10.548 21.896 -28.962 1.00 70.94 1132 VAL A N 1
ATOM 8759 C CA . VAL A 1 1132 ? -11.417 21.467 -30.070 1.00 70.94 1132 VAL A CA 1
ATOM 8760 C C . VAL A 1 1132 ? -12.492 20.497 -29.587 1.00 70.94 1132 VAL A C 1
ATOM 8762 O O . VAL A 1 1132 ? -13.650 20.675 -29.956 1.00 70.94 1132 VAL A O 1
ATOM 8765 N N . ASP A 1 1133 ? -12.158 19.537 -28.726 1.00 64.25 1133 ASP A N 1
ATOM 8766 C CA . ASP A 1 1133 ? -13.132 18.611 -28.140 1.00 64.25 1133 ASP A CA 1
ATOM 8767 C C . ASP A 1 1133 ? -14.141 19.352 -27.253 1.00 64.25 1133 ASP A C 1
ATOM 8769 O O . ASP A 1 1133 ? -15.345 19.104 -27.353 1.00 64.25 1133 ASP A O 1
ATOM 8773 N N . LEU A 1 1134 ? -13.684 20.324 -26.453 1.00 64.06 1134 LEU A N 1
ATOM 8774 C CA . LEU A 1 1134 ? -14.548 21.211 -25.667 1.00 64.06 1134 LEU A CA 1
ATOM 8775 C C . LEU A 1 1134 ? -15.478 22.051 -26.562 1.00 64.06 1134 LEU A C 1
ATOM 8777 O O . LEU A 1 1134 ? -16.678 22.130 -26.306 1.00 64.06 1134 LEU A O 1
ATOM 8781 N N . VAL A 1 1135 ? -14.953 22.665 -27.624 1.00 64.88 1135 VAL A N 1
ATOM 8782 C CA . VAL A 1 1135 ? -15.750 23.500 -28.535 1.00 64.88 1135 VAL A CA 1
ATOM 8783 C C . VAL A 1 1135 ? -16.755 22.651 -29.324 1.00 64.88 1135 VAL A C 1
ATOM 8785 O O . VAL A 1 1135 ? -17.941 22.976 -29.375 1.00 64.88 1135 VAL A O 1
ATOM 8788 N N . ASN A 1 1136 ? -16.333 21.521 -29.887 1.00 60.97 1136 ASN A N 1
ATOM 8789 C CA . ASN A 1 1136 ? -17.202 20.664 -30.694 1.00 60.97 1136 ASN A CA 1
ATOM 8790 C C . ASN A 1 1136 ? -18.292 19.972 -29.861 1.00 60.97 1136 ASN A C 1
ATOM 8792 O O . ASN A 1 1136 ? -19.426 19.862 -30.327 1.00 60.97 1136 ASN A O 1
ATOM 8796 N N . SER A 1 1137 ? -17.979 19.540 -28.633 1.00 56.62 1137 SER A N 1
ATOM 8797 C CA . SER A 1 1137 ? -18.934 18.811 -27.781 1.00 56.62 1137 SER A CA 1
ATOM 8798 C C . SER A 1 1137 ? -20.078 19.680 -27.256 1.00 56.62 1137 SER A C 1
ATOM 8800 O O . SER A 1 1137 ? -21.125 19.141 -26.904 1.00 56.62 1137 SER A O 1
ATOM 8802 N N . PHE A 1 1138 ? -19.903 21.008 -27.190 1.00 55.66 1138 PHE A N 1
ATOM 8803 C CA . PHE A 1 1138 ? -20.867 21.890 -26.523 1.00 55.66 1138 PHE A CA 1
ATOM 8804 C C . PHE A 1 1138 ? -21.331 23.118 -27.335 1.00 55.66 1138 PHE A C 1
ATOM 8806 O O . PHE A 1 1138 ? -22.409 23.638 -27.050 1.00 55.66 1138 PHE A O 1
ATOM 8813 N N . CYS A 1 1139 ? -20.607 23.586 -28.361 1.00 59.56 1139 CYS A N 1
ATOM 8814 C CA . CYS A 1 1139 ? -20.941 24.847 -29.055 1.00 59.56 1139 CYS A CA 1
ATOM 8815 C C . CYS A 1 1139 ? -21.988 24.726 -30.182 1.00 59.56 1139 CYS A C 1
ATOM 8817 O O . CYS A 1 1139 ? -22.099 25.614 -31.029 1.00 59.56 1139 CYS A O 1
ATOM 8819 N N . CYS A 1 1140 ? -22.764 23.640 -30.230 1.00 46.62 1140 CYS A N 1
ATOM 8820 C CA . CYS A 1 1140 ? -23.675 23.336 -31.339 1.00 46.62 1140 CYS A CA 1
ATOM 8821 C C . CYS A 1 1140 ? -24.982 24.162 -31.327 1.00 46.62 1140 CYS A C 1
ATOM 8823 O O . CYS A 1 1140 ? -26.073 23.633 -31.124 1.00 46.62 1140 CYS A O 1
ATOM 8825 N N . CYS A 1 1141 ? -24.881 25.464 -31.610 1.00 36.62 1141 CYS A N 1
ATOM 8826 C CA . CYS A 1 1141 ? -26.007 26.359 -31.912 1.00 36.62 1141 CYS A CA 1
ATOM 8827 C C . CYS A 1 1141 ? -25.720 27.217 -33.157 1.00 36.62 1141 CYS A C 1
ATOM 8829 O O . CYS A 1 1141 ? -25.599 28.437 -33.088 1.00 36.62 1141 CYS A O 1
ATOM 8831 N N . GLY A 1 1142 ? -25.631 26.563 -34.317 1.00 31.38 1142 GLY A N 1
ATOM 8832 C CA . GLY A 1 1142 ? -25.526 27.212 -35.623 1.00 31.38 1142 GLY A CA 1
ATOM 8833 C C . GLY A 1 1142 ? -26.014 26.279 -36.729 1.00 31.38 1142 GLY A C 1
ATOM 8834 O O . GLY A 1 1142 ? -25.700 25.089 -36.728 1.00 31.38 1142 GLY A O 1
ATOM 8835 N N . THR A 1 1143 ? -26.812 26.792 -37.664 1.00 28.16 1143 THR A N 1
ATOM 8836 C CA . THR A 1 1143 ? -27.285 26.015 -38.818 1.00 28.16 1143 THR A CA 1
ATOM 8837 C C . THR A 1 1143 ? -26.124 25.668 -39.743 1.00 28.16 1143 THR A C 1
ATOM 8839 O O . THR A 1 1143 ? -25.390 26.563 -40.161 1.00 28.16 1143 THR A O 1
ATOM 8842 N N . LYS A 1 1144 ? -26.006 24.395 -40.146 1.00 27.84 1144 LYS A N 1
ATOM 8843 C CA . LYS A 1 1144 ? -25.199 24.024 -41.316 1.00 27.84 1144 LYS A CA 1
ATOM 8844 C C . LYS A 1 1144 ? -25.853 24.607 -42.570 1.00 27.84 1144 LYS A C 1
ATOM 8846 O O . LYS A 1 1144 ? -26.767 24.000 -43.121 1.00 27.84 1144 LYS A O 1
ATOM 8851 N N . SER A 1 1145 ? -25.402 25.783 -42.996 1.00 26.62 1145 SER A N 1
ATOM 8852 C CA . SER A 1 1145 ? -25.620 26.252 -44.364 1.00 26.62 1145 SER A CA 1
ATOM 8853 C C . SER A 1 1145 ? -24.850 25.363 -45.343 1.00 26.62 1145 SER A C 1
ATOM 8855 O O . SER A 1 1145 ? -23.839 24.754 -44.986 1.00 26.62 1145 SER A O 1
ATOM 8857 N N . GLU A 1 1146 ? -25.348 25.273 -46.568 1.00 32.28 1146 GLU A N 1
ATOM 8858 C CA . GLU A 1 1146 ? -24.863 24.342 -47.587 1.00 32.28 1146 GLU A CA 1
ATOM 8859 C C . GLU A 1 1146 ? -23.475 24.722 -48.132 1.00 32.28 1146 GLU A C 1
ATOM 8861 O O . GLU A 1 1146 ? -23.031 25.865 -48.019 1.00 32.28 1146 GLU A O 1
ATOM 8866 N N . SER A 1 1147 ? -22.790 23.755 -48.752 1.00 30.80 1147 SER A N 1
ATOM 8867 C CA . SER A 1 1147 ? -21.564 24.021 -49.513 1.00 30.80 1147 SER A CA 1
ATOM 8868 C C . SER A 1 1147 ? -21.904 24.612 -50.881 1.00 30.80 1147 SER A C 1
ATOM 8870 O O . SER A 1 1147 ? -22.701 24.044 -51.628 1.00 30.80 1147 SER A O 1
ATOM 8872 N N . PRO A 1 1148 ? -21.291 25.753 -51.207 1.00 35.03 1148 PRO A N 1
ATOM 8873 C CA . PRO A 1 1148 ? -20.487 25.867 -52.430 1.00 35.03 1148 PRO A CA 1
ATOM 8874 C C . PRO A 1 1148 ? -19.158 26.601 -52.137 1.00 35.03 1148 PRO A C 1
ATOM 8876 O O . PRO A 1 1148 ? -19.033 27.263 -51.113 1.00 35.03 1148 PRO A O 1
ATOM 8879 N N . ALA A 1 1149 ? -18.124 26.622 -52.978 1.00 28.44 1149 ALA A N 1
ATOM 8880 C CA . ALA A 1 1149 ? -17.676 25.799 -54.108 1.00 28.44 1149 ALA A CA 1
ATOM 8881 C C . ALA A 1 1149 ? -16.181 26.173 -54.332 1.00 28.44 1149 ALA A C 1
ATOM 8883 O O . ALA A 1 1149 ? -15.584 26.825 -53.476 1.00 28.44 1149 ALA A O 1
ATOM 8884 N N . ALA A 1 1150 ? -15.553 25.778 -55.443 1.00 32.38 1150 ALA A N 1
ATOM 8885 C CA . ALA A 1 1150 ? -14.137 26.074 -55.694 1.00 32.38 1150 ALA A CA 1
ATOM 8886 C C . ALA A 1 1150 ? -13.841 27.558 -56.010 1.00 32.38 1150 ALA A C 1
ATOM 8888 O O . ALA A 1 1150 ? -14.540 28.150 -56.832 1.00 32.38 1150 ALA A O 1
ATOM 8889 N N . VAL A 1 1151 ? -12.750 28.077 -55.427 1.00 31.70 1151 VAL A N 1
ATOM 8890 C CA . VAL A 1 1151 ? -11.659 28.880 -56.036 1.00 31.70 1151 VAL A CA 1
ATOM 8891 C C . VAL A 1 1151 ? -10.411 28.670 -55.176 1.00 31.70 1151 VAL A C 1
ATOM 8893 O O . VAL A 1 1151 ? -10.567 28.694 -53.935 1.00 31.70 1151 VAL A O 1
#

Secondary structure (DSSP, 8-state):
-HHHHHHHHHHHHHHHTS--SPPPPEEEEEEE--TTTHHHHHHHHHTTTTTSS-SEEEEEEE-TT----TT----TTT---S-TTSTTTTHHHHHHHHHHHHHTT-EEEEEEE-HHHH--HHHIIIIIIGGGGGGSTTHHHHHHTSSGGG--GGGHHHHSSS-GGG---TTT---------HHHHHHHHHHHHH--SSPP---TT--TTSEEE-TTT--EEEPSS--HHHHTT--HHHHHHHHHHHHT-SEEEEE---HHHHHHH-EESSS-TT--EE-HHHHHHHHHHHHHHHHHHHHH-TT-EEEEEEETTTT--S-B-SSS-TTHHHHHHHH-HHHHHHHHSSTTEEEEEEE--S-B--GGGT-SPTT-S---HHHHHHHHHHHHHHTT---EEEE--SS-SSS-TTT-GGGB---BTTHHHHHHHHHTTSEEEES-TT---SSTTBPPHHHHHHHHHHHHH-TT-GGGGS-PPPPPPPPPPTTTTTTTTS-S-----------S------------------------------------------------------------------------------------------------------------------S----SSS-SS---PPPPTTTS-GGG-----PPPTTSEETTSHHHHHHHHHHHHTT--HHHHHHHHT----SSTTTHHHHHHHHHHHHTT---SSEEETTEE---GGG--SSS-HHHHHHH---HHHHHHHHTTTSEEEEEEGGGS-HHHHHHHHHHHHS-SSEEEEEEEETGGGT-SSSEEEEEEEEEEGGGTEEEE--S-TTT---EEEEHHHHHHHH-SEETTTTEE-EEEEEE--TT-----GGG--S-S-----------------------S---S---------------------------------------------------------------PPP----HHHHHHIIIIIHHHHHHHH---SHHHHHHHHHTTS-HHHHHHHHHHHHTTTTS-HHHHHHHHTSHHHHHHHHHSPPPPP-SPTT-HHHHHHHHHHHHHHHHHHHHHHHS-GGGGTTS-HHHHHHHHHHHHHTT-SSSTTTTT-HHHHHHHHHHHHHHHHHHHHH---S--PPP----

Foldseek 3Di:
DVVVVVVVVVVVVVVVVPDDFDQAFWQEEEAQAAAPCNLLQLVLCLVQLLQALTLEYEYDDFALLADADFPLQACQRRRSNRHPPDPRSCSVVLLVSLVSNVVSRYFYAYEYADQQQQDDQLLCLVQFAPLQHPLRLLCVLQVVLPHQVSQDQVCSGSCSRHDVQVVDHLQSHHYNAQAPDPLLVVLLVVLQVLADDDRADDCNVLAAQDWDADPVPRDTDHRGHDNVCVVVSHRSLLSSLSSCVVSVGQAYEYEHNNQSLQRVPWDADPDDSQDQTDSRNLLSSVSSSLSSNCVSCVVPPVQHAYEYEAELQCLPCDGHRHNGNHVSNNCNCVRVVVSQCSCQGDRRHPFHAYPLFQAWQDPSNVRADPPDPTRASLNSQLVSVVSCVVSVHRHAYEAEFAWTPHPPCVRCVVTTHAAFPVRLVVNCVSGQQSFHYYYHQPDQRPDPGTDGSFRSSLSSSCSRVNVPSNSSVDGSRDRDDDPDDPVVVVVPPDDDDDDDDDDDDDDDDDDDDDDDDDDDDDDDDDDDDDDDDDDDDDDDDDDDDDDDDDDDDDDDDDDDDDDDDDDDDDDDDDDDDDDDDDDDDDDDDDDDDDDDDDDDDDDDDDDDDDDDDDDDDDPDDDPDADDLQPPPDDPPDDQDVVNPVCVPPDQADDAPPQWAFCPDPVNVVLVVLFVVVLQQPQLVLLVVLQAAQPAPQLQLLSQLQSLCVLQVFFQVDDDPPPDTGRDSVVQDDQDPPVCCRVHNADQVSSVRSLVLGFDKDRWQLVRDDLVVVVVLSSVQRNDSQKWKKFWFACVLSVHPDTTGIFTWRTDNVVVQWTWTCRSNVSHGHITIHHSVSSSVRQQDADPVPRGGHTMMMTGHDPPDHRDPPVPDDPPPDDDDDDDDDDDDDDDDDDDDDDDDDPDDDPDDDDDDDDDDDDDDDDDDDDDDDDDDDDDDDDDDDDDDDDYDDDDDDDDDDDDDDDDDDDDDDDDDDDLLNQLCLQQPVLLVQCLVQQDPALLSSLLSNLSSHDSVVSNVVLVVVVVPCPVPPLQLVLLCPAPLLVSLCVSNPQDDDPDDPPDPVVVVSVVSSSSSSSSSSLCLLQADLVSVPSHDPVNSVVSVVSSCVSAPQPDPCHPRNPVSNVSSPVSNVVNVCSNVVRNPDDDPDDDDDDD